Protein 5YPU (pdb70)

Organism: Oryctolagus cuniculus (NCBI:txid9986)

InterPro domains:
  IPR004000 Actin family [PF00022] (5-377)
  IPR004000 Actin family [PR00190] (28-37)
  IPR004000 Actin family [PR00190] (51-62)
  IPR004000 Actin family [PR00190] (63-85)
  IPR004000 Actin family [PR00190] (117-130)
  IPR004000 Actin family [PR00190] (142-161)
  IPR004000 Actin family [PR00190] (238-254)
  IPR004000 Actin family [PTHR11937] (10-371)
  IPR004000 Actin family [SM00268] (7-377)
  IPR004001 Actin, conserved site [PS00406] (55-65)
  IPR004001 Actin, conserved site [PS00432] (358-366)
  IPR020902 Actin/actin-like conserved site [PS01132] (106-118)
  IPR043129 ATPase, nucleotide binding domain [SSF53067] (5-155)
  IPR043129 ATPase, nucleotide binding domain [SSF53067] (149-377)

Nearest PDB structures (foldseek):
  5ypu-assembly1_A  TM=1.003E+00  e=6.783E-74  Oryctolagus cuniculus
  7whf-assembly1_A  TM=9.827E-01  e=5.368E-68  Oryctolagus cuniculus
  7yne-assembly1_A  TM=9.917E-01  e=9.113E-67  Gallus gallus
  2v51-assembly1_B  TM=9.838E-01  e=2.188E-65  Oryctolagus cuniculus
  2q0u-assembly1_A  TM=9.772E-01  e=6.889E-66  Oryctolagus cuniculus

Solvent-accessible surface area: 32575 Å² total

CATH classification: 3.30.420.40 (+2 more: 3.30.420.40, 3.90.640.10)

GO terms:
  GO:0005515 protein binding (F, IPI)
  GO:0048306 calcium-dependent protein binding (F, IPI)
  GO:0042802 identical protein binding (F, IPI)
  GO:0098723 skeletal muscle myofibril (C, IDA)
  GO:0000287 magnesium ion binding (F, IDA)
  GO:0005509 calcium ion binding (F, IDA)
  GO:0032432 actin filament bundle (C, IDA)
  GO:0005884 actin filament (C, IDA)
  GO:0003785 actin monomer binding (F, IDA)
  GO:0031941 filamentous actin (C, IDA)
  GO:0030041 actin filament polymerization (P, IDA)
  GO:0051017 actin filament bundle assembly (P, IDA)
  GO:0140660 cytoskeletal motor activator activity (F, IDA)
  GO:0005884 actin filament (C, IMP)
  GO:0005523 tropomyosin binding (F, IPI)
  GO:0031013 troponin I binding (F, IPI)
  GO:0031432 titin binding (F, IPI)
  GO:0032036 myosin heavy chain binding (F, IPI)
  GO:0019904 protein domain specific binding (F, IPI)

Secondary structure (DSSP, 8-state):
---EEEEE-SSEEEEEETTBSS-SEEEE--B---BTHHHHHT-----B-SEETTEE--HHHHHHHHHHIIIIIS---GGGS-EEEEE-TT--HHHHHHHHHHHHHTS--SEEEEEEHHHHHHHHTT-SSEEEEEE-SS-EEEEEEETTEE-GGG-EEES--HHHHHHHHHHHGGGGT----SHHHHHHHHHHHHHH----SSHHHHHHHHHH-STT-EEEE-TTSPEEEESTHHHHHHHTTT-GGGGT--S--HHHHHHHHHHTS-HHHHHHHHT-EEEESGGG-STTHHHHHHHHHHHHS-TT----EE--TTGGGHHHHHHHHHHH-GGGGGGSEEHHHHHHH-GGGGG-/-HHHH--TTTTS-GGGGSBP-/---EEEEE-SSEEEEEETTBSS-SEEEE--B---BTHHHHHTTTTSPPB-SEETTEE--HHHHHHHHHIIIIIIS---GGGS-EEEEE-TT--HHHHHHHHHHHHHTS--SEEEEEEHHHHHHHHTT-SSEEEEEE-SS-EEEEEEETTEE-GGG-EEES--HHHHHHHHHHHGGGGT----SHHHHHHHHHHHHHH----SSHHHHHHHHHH-STT-EEEE-TTS-EEEESTHHHHHHHTTT-GGGGT--S--HHHHHHHHHHTS-HHHHHHHHT-EEEESGGG-STTHHHHHHHHHHHHS-TT----EE--TTTTSHHHHHHHHHHH-GGGGGGSEEHHHHHHH-GGGGG-/-HHHH--TTTTS-GGGGSBP-

Foldseek 3Di:
DWAKEWEDDQFWIFIPTQPDQGGQDIFGQKPLVPGTPRNVVVCVSDIDRQAAQQEGNDVVSVLVVVVCCAPVPHNHQQLVHEYEYEGEQPHDLVRLLVVLCCSCPVRNHQWYAYAYLQLLLQVLVVHQFAWEFAAAQFKTKIFGGDRSRTDNQLIDIDGDHLLNLLVLLQVCLCVVPDHQDDPNSSVVSSVVLLPQAAADLDLVVQVVVQVVDPVQKDWDADPVGDIRIDGSSRHVSLCCQQVVVSVPDPDHHPLVSNVSSLVSDDPVRSLVHQAHYEYAADRCQHHPNQSSSQVSNCVVDDVVRDGHYHYDPSRNGSSRSSSSVQVPDPVNVVVIGGSVNCVPPNSSVNVD/DVVVVCVCVVVVPPPVNPDDD/DWAKEWEDAQFWIFIPTFPDQGGQDIFGQKPQVPGTPRNVVVVPPGDIDGQAAQQEGNNPVSVLVVVVCCAPVRHNHQQLVHEYEYEGEQPHDLVRLLVVLCCSCPVRNHQWYAYAYLQLLLQVLVVHQFAWEFAAEQFKTKIFGGDRSRTDNQLIDIDRDHLLNLLVLLQVCLCVVPDHQDDPVSSVVSSVVLLPQAAADLDLVVQVVVQVVDPVQKDWDADPVGDIRIDGSSRHLSLCCQQVVVSVPDPDHHPLVSNVSSLVSDDPVRSLVHQAHYEYAADRCQHHPNQSSSQVSNCVVDDVPRDGHYHYDPSRNCSSRSSVSNQVPDPVNVVVIGGSVNCVPPNSSVNVD/DVVVVCVCVVPVPPPVNPDDD

Sequence (747 aa):
TTALVCDNGSGLVKAGFAGDDAPRAVFPSIVGSYVGDEAQSKRGLTLKYPIEHGIITNWDDMEKIWHHTFYNELRVAPEEHPTLLTEAPLNPKANREKMTQIMFETFNVPAMYVAIQAVLSLYASGRTTGIVLDSGDGVTHNVPIYEGYALPHAIMRLDLAGRDLTDYLMKILTERGYSFVTTAEREIVRDIKEKLCYVALDFENEMATAASSSSLEKKSYELPDGQVITIGNERFRCPETLFQPSFIGMESAGIHETTYNSIMKCDIDIRKDLYANNNVMSGGTTMYPGIADRMQKEIITALAPSTMKIKIIAPPERKYSVWIGGSILASLSTFQQMWITKQEYDEAGPSIVHRSLHSALEAIHSSGGREKLRKVTTALVCDNGSGLVKAGFAGDDAPRAVFPSIVGGSYVGDEAQSKRGILTLKYPIEHGIITNWDDMEKIWHHTFYNELRVAPEEHPTLLTEAPLNPKANREKMTQIMFETFNNVPAMYVAIQAVLSLYASGRTTGIVLDSGDGVTHNVPIYEGYALPHAIMRLDLAGRDLTDYLMKILTERGYSFVTTAEREIVRDIKEKLCYVALDFENEMATAASSSSLEKSYELPDGQVITIGNERFRCPETLFQPSFIGMESAGIHETTYNSIMKCDIDIRKDLYANNVMSGGTTMYPGIADRMQKEITALAPSTMKIKIIAPPERKYSVWIGGSILASLSTFQQMWITKQEYDEAGPSIVHRSLHSALEAIHSSGGREKLRKV

Structure (mmCIF, N/CA/C/O backbone):
data_5YPU
#
_entry.id   5YPU
#
_cell.length_a   174.861
_cell.length_b   40.832
_cell.length_c   109.000
_cell.angle_alpha   90.000
_cell.angle_beta   101.760
_cell.angle_gamma   90.000
#
_symmetry.space_group_name_H-M   'C 1 2 1'
#
loop_
_entity.id
_entity.type
_entity.pdbx_description
1 polymer 'Actin, alpha skeletal muscle'
2 polymer 'Cordon-Bleu WH2 motif'
3 non-polymer "ADENOSINE-5'-TRIPHOSPHATE"
4 non-polymer 'CALCIUM ION'
5 water water
#
loop_
_atom_site.group_PDB
_atom_site.id
_atom_site.type_symbol
_atom_site.label_atom_id
_atom_site.label_alt_id
_atom_site.label_comp_id
_atom_site.label_asym_id
_atom_site.label_entity_id
_atom_site.label_seq_id
_atom_site.pdbx_PDB_ins_code
_atom_site.Cartn_x
_atom_site.Cartn_y
_atom_site.Cartn_z
_atom_site.occupancy
_atom_site.B_iso_or_equiv
_atom_site.auth_seq_id
_atom_site.auth_comp_id
_atom_site.auth_asym_id
_atom_site.auth_atom_id
_atom_site.pdbx_PDB_model_num
ATOM 1 N N . THR A 1 1 ? 17.715 0.218 16.360 1.00 53.41 5 THR A N 1
ATOM 2 C CA . THR A 1 1 ? 17.077 -1.075 15.946 1.00 52.58 5 THR A CA 1
ATOM 3 C C . THR A 1 1 ? 17.551 -1.471 14.546 1.00 50.74 5 THR A C 1
ATOM 4 O O . THR A 1 1 ? 17.102 -0.918 13.545 1.00 53.20 5 THR A O 1
ATOM 8 N N . THR A 1 2 ? 18.466 -2.422 14.481 1.00 45.66 6 THR A N 1
ATOM 9 C CA . THR A 1 2 ? 19.045 -2.829 13.213 1.00 43.13 6 THR A CA 1
ATOM 10 C C . THR A 1 2 ? 18.609 -4.256 12.919 1.00 35.38 6 THR A C 1
ATOM 11 O O . THR A 1 2 ? 18.643 -5.116 13.798 1.00 36.52 6 THR A O 1
ATOM 15 N N . ALA A 1 3 ? 18.142 -4.491 11.706 1.00 30.34 7 ALA A N 1
ATOM 16 C CA . ALA A 1 3 ? 17.697 -5.830 11.337 1.00 28.37 7 ALA A CA 1
ATOM 17 C C . ALA A 1 3 ? 18.897 -6.737 11.038 1.00 26.81 7 ALA A C 1
ATOM 18 O O . ALA A 1 3 ? 19.986 -6.264 10.694 1.00 25.51 7 ALA A O 1
ATOM 20 N N . LEU A 1 4 ? 18.695 -8.033 11.224 1.00 24.31 8 LEU A N 1
ATOM 21 C CA . LEU A 1 4 ? 19.680 -9.045 10.915 1.00 23.70 8 LEU A CA 1
ATOM 22 C C . LEU A 1 4 ? 19.195 -9.845 9.722 1.00 22.95 8 LEU A C 1
ATOM 23 O O . LEU A 1 4 ? 17.985 -9.996 9.504 1.00 22.19 8 LEU A O 1
ATOM 28 N N . VAL A 1 5 ? 20.146 -10.363 8.955 1.00 21.62 9 VAL A N 1
ATOM 29 C CA . VAL A 1 5 ? 19.869 -11.252 7.840 1.00 20.03 9 VAL A CA 1
ATOM 30 C C . VAL A 1 5 ? 20.652 -12.547 8.052 1.00 19.67 9 VAL A C 1
ATOM 31 O O . VAL A 1 5 ? 21.881 -12.542 8.162 1.00 19.47 9 VAL A O 1
ATOM 35 N N . CYS A 1 6 ? 19.944 -13.659 8.102 1.00 19.84 10 CYS A N 1
ATOM 36 C CA . CYS A 1 6 ? 20.578 -14.951 8.250 1.00 21.61 10 CYS A CA 1
ATOM 37 C C . CYS A 1 6 ? 20.164 -15.828 7.076 1.00 21.17 10 CYS A C 1
ATOM 38 O O . CYS A 1 6 ? 18.972 -16.120 6.865 1.00 19.06 10 CYS A O 1
ATOM 41 N N . ASP A 1 7 ? 21.154 -16.187 6.259 1.00 20.30 11 ASP A N 1
ATOM 42 C CA . ASP A 1 7 ? 20.941 -17.045 5.103 1.00 19.55 11 ASP A CA 1
ATOM 43 C C . ASP A 1 7 ? 21.565 -18.432 5.406 1.00 20.41 11 ASP A C 1
ATOM 44 O O . ASP A 1 7 ? 22.781 -18.614 5.293 1.00 19.14 11 ASP A O 1
ATOM 49 N N . ASN A 1 8 ? 20.711 -19.394 5.745 1.00 20.65 12 ASN A N 1
ATOM 50 C CA . ASN A 1 8 ? 21.147 -20.731 6.146 1.00 20.81 12 ASN A CA 1
ATOM 51 C C . ASN A 1 8 ? 21.222 -21.705 4.967 1.00 19.31 12 ASN A C 1
ATOM 52 O O . ASN A 1 8 ? 20.211 -22.032 4.355 1.00 18.19 12 ASN A O 1
ATOM 57 N N . GLY A 1 9 ? 22.428 -22.165 4.656 1.00 17.97 13 GLY A N 1
ATOM 58 C CA . GLY A 1 9 ? 22.626 -23.071 3.538 1.00 18.05 13 GLY A CA 1
ATOM 59 C C . GLY A 1 9 ? 23.015 -24.439 4.017 1.00 18.03 13 GLY A C 1
ATOM 60 O O . GLY A 1 9 ? 23.307 -24.636 5.187 1.00 19.09 13 GLY A O 1
ATOM 61 N N . SER A 1 10 ? 23.009 -25.404 3.111 1.00 19.46 14 SER A N 1
ATOM 62 C CA . SER A 1 10 ? 23.407 -26.776 3.445 1.00 19.12 14 SER A CA 1
ATOM 63 C C . SER A 1 10 ? 24.834 -26.862 3.979 1.00 18.79 14 SER A C 1
ATOM 64 O O . SER A 1 10 ? 25.136 -27.703 4.833 1.00 19.37 14 SER A O 1
ATOM 67 N N . GLY A 1 11 ? 25.723 -26.034 3.434 1.00 18.02 15 GLY A N 1
ATOM 68 C CA . GLY A 1 11 ? 27.137 -26.054 3.794 1.00 17.14 15 GLY A CA 1
ATOM 69 C C . GLY A 1 11 ? 27.593 -24.891 4.649 1.00 17.69 15 GLY A C 1
ATOM 70 O O . GLY A 1 11 ? 28.427 -25.061 5.529 1.00 16.55 15 GLY A O 1
ATOM 71 N N . LEU A 1 12 ? 27.034 -23.702 4.392 1.00 17.96 16 LEU A N 1
ATOM 72 C CA . LEU A 1 12 ? 27.500 -22.473 5.022 1.00 18.85 16 LEU A CA 1
ATOM 73 C C . LEU A 1 12 ? 26.345 -21.592 5.507 1.00 18.24 16 LEU A C 1
ATOM 74 O O . LEU A 1 12 ? 25.327 -21.427 4.814 1.00 17.30 16 LEU A O 1
ATOM 79 N N . VAL A 1 13 ? 26.529 -21.018 6.687 1.00 16.37 17 VAL A N 1
ATOM 80 C CA . VAL A 1 13 ? 25.676 -19.983 7.190 1.00 17.51 17 VAL A CA 1
ATOM 81 C C . VAL A 1 13 ? 26.305 -18.694 6.738 1.00 16.97 17 VAL A C 1
ATOM 82 O O . VAL A 1 13 ? 27.507 -18.532 6.897 1.00 19.52 17 VAL A O 1
ATOM 86 N N . LYS A 1 14 ? 25.527 -17.798 6.157 1.00 16.05 18 LYS A N 1
ATOM 87 C CA . LYS A 1 14 ? 25.952 -16.418 5.950 1.00 16.43 18 LYS A CA 1
ATOM 88 C C . LYS A 1 14 ? 25.032 -15.552 6.758 1.00 15.57 18 LYS A C 1
ATOM 89 O O . LYS A 1 14 ? 23.803 -15.647 6.632 1.00 14.32 18 LYS A O 1
ATOM 95 N N . ALA A 1 15 ? 25.624 -14.712 7.597 1.00 15.67 19 ALA A N 1
ATOM 96 C CA . ALA A 1 15 ? 24.855 -13.878 8.486 1.00 16.63 19 ALA A CA 1
ATOM 97 C C . ALA A 1 15 ? 25.503 -12.521 8.703 1.00 17.41 19 ALA A C 1
ATOM 98 O O . ALA A 1 15 ? 26.703 -12.352 8.503 1.00 18.17 19 ALA A O 1
ATOM 100 N N . GLY A 1 16 ? 24.673 -11.561 9.074 1.00 18.49 20 GLY A N 1
ATOM 101 C CA . GLY A 1 16 ? 25.107 -10.196 9.233 1.00 20.56 20 GLY A CA 1
ATOM 102 C C . GLY A 1 16 ? 23.974 -9.229 9.504 1.00 21.27 20 GLY A C 1
ATOM 103 O O . GLY A 1 16 ? 22.869 -9.634 9.866 1.00 21.35 20 GLY A O 1
ATOM 104 N N . PHE A 1 17 ? 24.269 -7.946 9.299 1.00 22.81 21 PHE A N 1
ATOM 105 C CA . PHE A 1 17 ? 23.365 -6.854 9.580 1.00 23.38 21 PHE A CA 1
ATOM 106 C C . PHE A 1 17 ? 22.779 -6.303 8.298 1.00 22.27 21 PHE A C 1
ATOM 107 O O . PHE A 1 17 ? 23.522 -6.037 7.356 1.00 20.98 21 PHE A O 1
ATOM 115 N N . ALA A 1 18 ? 21.459 -6.135 8.259 1.00 20.45 22 ALA A N 1
ATOM 116 C CA . ALA A 1 18 ? 20.812 -5.490 7.146 1.00 22.23 22 ALA A CA 1
ATOM 117 C C . ALA A 1 18 ? 21.430 -4.127 6.945 1.00 24.42 22 ALA A C 1
ATOM 118 O O . ALA A 1 18 ? 21.731 -3.440 7.909 1.00 22.68 22 ALA A O 1
ATOM 120 N N . GLY A 1 19 ? 21.628 -3.766 5.681 1.00 25.22 23 GLY A N 1
ATOM 121 C CA . GLY A 1 19 ? 22.291 -2.525 5.329 1.00 26.26 23 GLY A CA 1
ATOM 122 C C . GLY A 1 19 ? 23.758 -2.692 5.038 1.00 25.61 23 GLY A C 1
ATOM 123 O O . GLY A 1 19 ? 24.327 -1.835 4.374 1.00 27.17 23 GLY A O 1
ATOM 124 N N . ASP A 1 20 ? 24.387 -3.767 5.519 1.00 24.37 24 ASP A N 1
ATOM 125 C CA . ASP A 1 20 ? 25.785 -4.044 5.153 1.00 24.42 24 ASP A CA 1
ATOM 126 C C . ASP A 1 20 ? 25.895 -4.632 3.733 1.00 23.22 24 ASP A C 1
ATOM 127 O O . ASP A 1 20 ? 24.952 -5.265 3.238 1.00 21.41 24 ASP A O 1
ATOM 132 N N . ASP A 1 21 ? 27.050 -4.465 3.079 1.00 21.94 25 ASP A N 1
ATOM 133 C CA . ASP A 1 21 ? 27.180 -4.955 1.703 1.00 22.03 25 ASP A CA 1
ATOM 134 C C . ASP A 1 21 ? 27.588 -6.428 1.599 1.00 22.01 25 ASP A C 1
ATOM 135 O O . ASP A 1 21 ? 27.645 -6.974 0.493 1.00 20.68 25 ASP A O 1
ATOM 140 N N . ALA A 1 22 ? 27.825 -7.066 2.740 1.00 20.07 26 ALA A N 1
ATOM 141 C CA . ALA A 1 22 ? 28.289 -8.448 2.746 1.00 20.93 26 ALA A CA 1
ATOM 142 C C . ALA A 1 22 ? 28.065 -9.004 4.134 1.00 20.63 26 ALA A C 1
ATOM 143 O O . ALA A 1 22 ? 28.013 -8.222 5.087 1.00 19.11 26 ALA A O 1
ATOM 145 N N . PRO A 1 23 ? 27.890 -10.344 4.246 1.00 19.96 27 PRO A N 1
ATOM 146 C CA . PRO A 1 23 ? 27.736 -10.960 5.539 1.00 21.39 27 PRO A CA 1
ATOM 147 C C . PRO A 1 23 ? 29.048 -10.942 6.322 1.00 23.68 27 PRO A C 1
ATOM 148 O O . PRO A 1 23 ? 30.102 -11.287 5.791 1.00 23.09 27 PRO A O 1
ATOM 152 N N . ARG A 1 24 ? 28.983 -10.506 7.568 1.00 24.52 28 ARG A N 1
ATOM 153 C CA . ARG A 1 24 ? 30.170 -10.456 8.401 1.00 26.79 28 ARG A CA 1
ATOM 154 C C . ARG A 1 24 ? 30.537 -11.856 8.858 1.00 25.11 28 ARG A C 1
ATOM 155 O O . ARG A 1 24 ? 31.678 -12.134 9.184 1.00 26.33 28 ARG A O 1
ATOM 163 N N . ALA A 1 25 ? 29.555 -12.738 8.956 1.00 24.04 29 ALA A N 1
ATOM 164 C CA . ALA A 1 25 ? 29.801 -14.059 9.496 1.00 22.06 29 ALA A CA 1
ATOM 165 C C . ALA A 1 25 ? 29.509 -15.097 8.425 1.00 20.55 29 ALA A C 1
ATOM 166 O O . ALA A 1 25 ? 28.404 -15.168 7.908 1.00 21.87 29 ALA A O 1
ATOM 168 N N . VAL A 1 26 ? 30.488 -15.934 8.144 1.00 19.69 30 VAL A N 1
ATOM 169 C CA . VAL A 1 26 ? 30.323 -17.031 7.216 1.00 19.42 30 VAL A CA 1
ATOM 170 C C . VAL A 1 26 ? 31.021 -18.216 7.824 1.00 19.69 30 VAL A C 1
ATOM 171 O O . VAL A 1 26 ? 32.220 -18.145 8.093 1.00 19.71 30 VAL A O 1
ATOM 175 N N . PHE A 1 27 ? 30.280 -19.286 8.100 1.00 19.42 31 PHE A N 1
ATOM 176 C CA . PHE A 1 27 ? 30.870 -20.412 8.779 1.00 19.92 31 PHE A CA 1
ATOM 177 C C . PHE A 1 27 ? 30.141 -21.687 8.422 1.00 19.18 31 PHE A C 1
ATOM 178 O O . PHE A 1 27 ? 28.993 -21.647 8.017 1.00 17.07 31 PHE A O 1
ATOM 186 N N . PRO A 1 28 ? 30.796 -22.835 8.608 1.00 19.41 32 PRO A N 1
ATOM 187 C CA . PRO A 1 28 ? 30.162 -24.097 8.262 1.00 20.62 32 PRO A CA 1
ATOM 188 C C . PRO A 1 28 ? 28.898 -24.411 9.083 1.00 20.72 32 PRO A C 1
ATOM 189 O O . PRO A 1 28 ? 28.877 -24.213 10.290 1.00 22.54 32 PRO A O 1
ATOM 193 N N . SER A 1 29 ? 27.852 -24.861 8.396 1.00 20.44 33 SER A N 1
ATOM 194 C CA . SER A 1 29 ? 26.595 -25.235 8.994 1.00 21.58 33 SER A CA 1
ATOM 195 C C . SER A 1 29 ? 26.693 -26.673 9.510 1.00 23.53 33 SER A C 1
ATOM 196 O O . SER A 1 29 ? 26.107 -27.612 8.957 1.00 22.11 33 SER A O 1
ATOM 199 N N . ILE A 1 30 ? 27.468 -26.824 10.575 1.00 25.75 34 ILE A N 1
ATOM 200 C CA . ILE A 1 30 ? 27.868 -28.129 11.061 1.00 29.29 34 ILE A CA 1
ATOM 201 C C . ILE A 1 30 ? 27.721 -28.092 12.577 1.00 30.20 34 ILE A C 1
ATOM 202 O O . ILE A 1 30 ? 28.005 -27.070 13.198 1.00 26.46 34 ILE A O 1
ATOM 207 N N . VAL A 1 31 ? 27.236 -29.196 13.147 1.00 31.20 35 VAL A N 1
ATOM 208 C CA . VAL A 1 31 ? 27.190 -29.357 14.592 1.00 35.09 35 VAL A CA 1
ATOM 209 C C . VAL A 1 31 ? 27.969 -30.631 14.870 1.00 36.95 35 VAL A C 1
ATOM 210 O O . VAL A 1 31 ? 27.674 -31.679 14.295 1.00 35.56 35 VAL A O 1
ATOM 214 N N . GLY A 1 32 ? 28.984 -30.515 15.728 1.00 39.37 36 GLY A N 1
ATOM 215 C CA . GLY A 1 32 ? 29.883 -31.629 16.037 1.00 41.00 36 GLY A CA 1
ATOM 216 C C . GLY A 1 32 ? 29.602 -32.264 17.385 1.00 44.98 36 GLY A C 1
ATOM 217 O O . GLY A 1 32 ? 29.510 -31.567 18.396 1.00 48.06 36 GLY A O 1
ATOM 218 N N . SER A 1 48 ? 28.442 -30.531 22.559 1.00 54.02 52 SER A N 1
ATOM 219 C CA . SER A 1 48 ? 28.268 -30.099 21.170 1.00 53.42 52 SER A CA 1
ATOM 220 C C . SER A 1 48 ? 29.165 -28.908 20.769 1.00 56.47 52 SER A C 1
ATOM 221 O O . SER A 1 48 ? 29.496 -28.057 21.598 1.00 58.55 52 SER A O 1
ATOM 224 N N . TYR A 1 49 ? 29.524 -28.843 19.486 1.00 53.30 53 TYR A N 1
ATOM 225 C CA . TYR A 1 49 ? 30.264 -27.706 18.936 1.00 51.58 53 TYR A CA 1
ATOM 226 C C . TYR A 1 49 ? 29.686 -27.304 17.592 1.00 43.58 53 TYR A C 1
ATOM 227 O O . TYR A 1 49 ? 29.149 -28.149 16.880 1.00 43.17 53 TYR A O 1
ATOM 236 N N . VAL A 1 50 ? 29.782 -26.017 17.277 1.00 38.14 54 VAL A N 1
ATOM 237 C CA . VAL A 1 50 ? 29.196 -25.450 16.058 1.00 40.63 54 VAL A CA 1
ATOM 238 C C . VAL A 1 50 ? 30.194 -24.711 15.193 1.00 38.93 54 VAL A C 1
ATOM 239 O O . VAL A 1 50 ? 30.955 -23.870 15.685 1.00 38.84 54 VAL A O 1
ATOM 243 N N . GLY A 1 51 ? 30.160 -25.006 13.891 1.00 37.64 55 GLY A N 1
ATOM 244 C CA . GLY A 1 51 ? 30.906 -24.231 12.916 1.00 34.39 55 GLY A CA 1
ATOM 245 C C . GLY A 1 51 ? 32.373 -24.547 12.944 1.00 34.82 55 GLY A C 1
ATOM 246 O O . GLY A 1 51 ? 32.753 -25.720 12.925 1.00 32.57 55 GLY A O 1
ATOM 247 N N . ASP A 1 52 ? 33.198 -23.501 12.983 1.00 40.26 56 ASP A N 1
ATOM 248 C CA . ASP A 1 52 ? 34.660 -23.653 12.911 1.00 46.19 56 ASP A CA 1
ATOM 249 C C . ASP A 1 52 ? 35.190 -24.456 14.084 1.00 47.31 56 ASP A C 1
ATOM 250 O O . ASP A 1 52 ? 36.068 -25.316 13.896 1.00 50.47 56 ASP A O 1
ATOM 255 N N . GLU A 1 53 ? 34.642 -24.191 15.270 1.00 46.15 57 GLU A N 1
ATOM 256 C CA . GLU A 1 53 ? 34.952 -24.980 16.462 1.00 48.16 57 GLU A CA 1
ATOM 257 C C . GLU A 1 53 ? 34.906 -26.480 16.157 1.00 48.10 57 GLU A C 1
ATOM 258 O O . GLU A 1 53 ? 35.832 -27.215 16.505 1.00 46.75 57 GLU A O 1
ATOM 264 N N . ALA A 1 54 ? 33.839 -26.918 15.483 1.00 44.73 58 ALA A N 1
ATOM 265 C CA . ALA A 1 54 ? 33.565 -28.336 15.300 1.00 45.39 58 ALA A CA 1
ATOM 266 C C . ALA A 1 54 ? 34.553 -29.048 14.389 1.00 46.92 58 ALA A C 1
ATOM 267 O O . ALA A 1 54 ? 34.904 -30.198 14.630 1.00 50.11 58 ALA A O 1
ATOM 269 N N . GLN A 1 55 ? 35.006 -28.365 13.351 1.00 48.96 59 GLN A N 1
ATOM 270 C CA . GLN A 1 55 ? 35.939 -28.957 12.389 1.00 52.52 59 GLN A CA 1
ATOM 271 C C . GLN A 1 55 ? 37.332 -29.147 12.971 1.00 56.90 59 GLN A C 1
ATOM 272 O O . GLN A 1 55 ? 37.944 -30.212 12.828 1.00 53.80 59 GLN A O 1
ATOM 278 N N . SER A 1 56 ? 37.830 -28.103 13.624 1.00 60.61 60 SER A N 1
ATOM 279 C CA . SER A 1 56 ? 39.123 -28.185 14.274 1.00 64.78 60 SER A CA 1
ATOM 280 C C . SER A 1 56 ? 39.128 -29.377 15.242 1.00 69.47 60 SER A C 1
ATOM 281 O O . SER A 1 56 ? 40.070 -30.171 15.245 1.00 72.12 60 SER A O 1
ATOM 284 N N . LYS A 1 57 ? 38.052 -29.530 16.016 1.00 69.22 61 LYS A N 1
ATOM 285 C CA . LYS A 1 57 ? 37.936 -30.634 16.970 1.00 72.06 61 LYS A CA 1
ATOM 286 C C . LYS A 1 57 ? 37.140 -31.811 16.390 1.00 73.05 61 LYS A C 1
ATOM 287 O O . LYS A 1 57 ? 36.253 -32.370 17.051 1.00 71.92 61 LYS A O 1
ATOM 293 N N . ARG A 1 58 ? 37.486 -32.207 15.165 1.00 74.12 62 ARG A N 1
ATOM 294 C CA . ARG A 1 58 ? 36.825 -33.336 14.501 1.00 72.88 62 ARG A CA 1
ATOM 295 C C . ARG A 1 58 ? 36.889 -34.598 15.357 1.00 72.41 62 ARG A C 1
ATOM 296 O O . ARG A 1 58 ? 35.853 -35.114 15.790 1.00 68.14 62 ARG A O 1
ATOM 304 N N . GLY A 1 59 ? 38.113 -35.059 15.613 1.00 71.70 63 GLY A N 1
ATOM 305 C CA . GLY A 1 59 ? 38.363 -36.260 16.413 1.00 70.34 63 GLY A CA 1
ATOM 306 C C . GLY A 1 59 ? 37.479 -37.428 16.030 1.00 72.31 63 GLY A C 1
ATOM 307 O O . GLY A 1 59 ? 36.483 -37.703 16.705 1.00 75.98 63 GLY A O 1
ATOM 308 N N . LEU A 1 61 ? 33.564 -35.812 19.003 1.00 79.10 65 LEU A N 1
ATOM 309 C CA . LEU A 1 61 ? 32.208 -35.881 18.446 1.00 75.34 65 LEU A CA 1
ATOM 310 C C . LEU A 1 61 ? 32.160 -36.075 16.920 1.00 69.76 65 LEU A C 1
ATOM 311 O O . LEU A 1 61 ? 33.124 -35.823 16.206 1.00 64.90 65 LEU A O 1
ATOM 316 N N . THR A 1 62 ? 31.014 -36.547 16.440 1.00 69.74 66 THR A N 1
ATOM 317 C CA . THR A 1 62 ? 30.744 -36.684 15.006 1.00 67.50 66 THR A CA 1
ATOM 318 C C . THR A 1 62 ? 30.126 -35.406 14.465 1.00 59.22 66 THR A C 1
ATOM 319 O O . THR A 1 62 ? 29.487 -34.657 15.206 1.00 51.80 66 THR A O 1
ATOM 323 N N . LEU A 1 63 ? 30.269 -35.205 13.161 1.00 53.28 67 LEU A N 1
ATOM 324 C CA . LEU A 1 63 ? 29.715 -34.035 12.489 1.00 50.86 67 LEU A CA 1
ATOM 325 C C . LEU A 1 63 ? 28.367 -34.297 11.826 1.00 46.97 67 LEU A C 1
ATOM 326 O O . LEU A 1 63 ? 28.235 -35.237 11.036 1.00 48.62 67 LEU A O 1
ATOM 331 N N . LYS A 1 64 ? 27.391 -33.433 12.108 1.00 41.37 68 LYS A N 1
ATOM 332 C CA . LYS A 1 64 ? 26.090 -33.488 11.450 1.00 39.76 68 LYS A CA 1
ATOM 333 C C . LYS A 1 64 ? 25.746 -32.159 10.751 1.00 36.05 68 LYS A C 1
ATOM 334 O O . LYS A 1 64 ? 26.055 -31.068 11.252 1.00 32.07 68 LYS A O 1
ATOM 340 N N . TYR A 1 65 ? 25.110 -32.280 9.589 1.00 33.28 69 TYR A N 1
ATOM 341 C CA . TYR A 1 65 ? 24.619 -31.139 8.811 1.00 31.31 69 TYR A CA 1
ATOM 342 C C . TYR A 1 65 ? 23.109 -31.045 9.034 1.00 27.58 69 TYR A C 1
ATOM 343 O O . TYR A 1 65 ? 22.381 -31.885 8.558 1.00 27.93 69 TYR A O 1
ATOM 352 N N . PRO A 1 66 ? 22.639 -30.032 9.767 1.00 24.64 70 PRO A N 1
ATOM 353 C CA . PRO A 1 66 ? 21.197 -29.897 10.008 1.00 25.25 70 PRO A CA 1
ATOM 354 C C . PRO A 1 66 ? 20.346 -29.477 8.813 1.00 23.60 70 PRO A C 1
ATOM 355 O O . PRO A 1 66 ? 19.128 -29.592 8.884 1.00 23.73 70 PRO A O 1
ATOM 359 N N . ILE A 1 67 ? 20.978 -28.987 7.750 1.00 22.28 71 ILE A N 1
ATOM 360 C CA . ILE A 1 67 ? 20.293 -28.657 6.521 1.00 21.57 71 ILE A CA 1
ATOM 361 C C . ILE A 1 67 ? 20.796 -29.584 5.444 1.00 21.52 71 ILE A C 1
ATOM 362 O O . ILE A 1 67 ? 21.988 -29.634 5.187 1.00 23.31 71 ILE A O 1
ATOM 367 N N . GLU A 1 68 ? 19.877 -30.298 4.804 1.00 23.44 72 GLU A N 1
ATOM 368 C CA . GLU A 1 68 ? 20.204 -31.234 3.740 1.00 26.05 72 GLU A CA 1
ATOM 369 C C . GLU A 1 68 ? 19.464 -30.829 2.482 1.00 24.50 72 GLU A C 1
ATOM 370 O O . GLU A 1 68 ? 18.246 -30.722 2.496 1.00 23.37 72 GLU A O 1
ATOM 376 N N . HIS A 1 69 ? 20.201 -30.613 1.403 1.00 24.32 73 HIS A N 1
ATOM 377 C CA . HIS A 1 69 ? 19.610 -30.171 0.148 1.00 25.30 73 HIS A CA 1
ATOM 378 C C . HIS A 1 69 ? 18.745 -28.896 0.312 1.00 24.49 73 HIS A C 1
ATOM 379 O O . HIS A 1 69 ? 17.724 -28.726 -0.379 1.00 21.48 73 HIS A O 1
ATOM 386 N N . GLY A 1 70 ? 19.141 -28.012 1.224 1.00 22.37 74 GLY A N 1
ATOM 387 C CA . GLY A 1 70 ? 18.437 -26.736 1.404 1.00 23.25 74 GLY A CA 1
ATOM 388 C C . GLY A 1 70 ? 17.355 -26.743 2.462 1.00 23.01 74 GLY A C 1
ATOM 389 O O . GLY A 1 70 ? 16.962 -25.701 2.931 1.00 23.70 74 GLY A O 1
ATOM 390 N N . ILE A 1 71 ? 16.907 -27.927 2.865 1.00 24.35 75 ILE A N 1
ATOM 391 C CA . ILE A 1 71 ? 15.806 -28.083 3.792 1.00 24.94 75 ILE A CA 1
ATOM 392 C C . ILE A 1 71 ? 16.365 -28.402 5.178 1.00 24.48 75 ILE A C 1
ATOM 393 O O . ILE A 1 71 ? 17.205 -29.289 5.319 1.00 23.31 75 ILE A O 1
ATOM 398 N N . ILE A 1 72 ? 15.855 -27.726 6.195 1.00 23.76 76 ILE A N 1
ATOM 399 C CA . ILE A 1 72 ? 16.166 -28.054 7.584 1.00 24.21 76 ILE A CA 1
ATOM 400 C C . ILE A 1 72 ? 15.586 -29.424 7.939 1.00 25.11 76 ILE A C 1
ATOM 401 O O . ILE A 1 72 ? 14.390 -29.646 7.790 1.00 24.25 76 ILE A O 1
ATOM 406 N N . THR A 1 73 ? 16.443 -30.344 8.361 1.00 25.35 77 THR A N 1
ATOM 407 C CA . THR A 1 73 ? 16.004 -31.702 8.718 1.00 30.28 77 THR A CA 1
ATOM 408 C C . THR A 1 73 ? 16.309 -32.102 10.156 1.00 31.41 77 THR A C 1
ATOM 409 O O . THR A 1 73 ? 15.853 -33.145 10.597 1.00 33.69 77 THR A O 1
ATOM 413 N N . ASN A 1 74 ? 17.117 -31.317 10.862 1.00 29.10 78 ASN A N 1
ATOM 414 C CA . ASN A 1 74 ? 17.415 -31.594 12.249 1.00 28.93 78 ASN A CA 1
ATOM 415 C C . ASN A 1 74 ? 17.219 -30.309 13.030 1.00 27.60 78 ASN A C 1
ATOM 416 O O . ASN A 1 74 ? 18.091 -29.445 13.047 1.00 26.03 78 ASN A O 1
ATOM 421 N N . TRP A 1 75 ? 16.069 -30.207 13.691 1.00 26.80 79 TRP A N 1
ATOM 422 C CA . TRP A 1 75 ? 15.648 -28.973 14.347 1.00 27.92 79 TRP A CA 1
ATOM 423 C C . TRP A 1 75 ? 16.413 -28.628 15.610 1.00 30.38 79 TRP A C 1
ATOM 424 O O . TRP A 1 75 ? 16.625 -27.444 15.913 1.00 29.33 79 TRP A O 1
ATOM 435 N N . ASP A 1 76 ? 16.844 -29.649 16.340 1.00 31.92 80 ASP A N 1
ATOM 436 C CA . ASP A 1 76 ? 17.639 -29.433 17.551 1.00 35.16 80 ASP A CA 1
ATOM 437 C C . ASP A 1 76 ? 18.999 -28.844 17.173 1.00 31.43 80 ASP A C 1
ATOM 438 O O . ASP A 1 76 ? 19.447 -27.855 17.755 1.00 30.12 80 ASP A O 1
ATOM 443 N N . ASP A 1 77 ? 19.642 -29.438 16.176 1.00 29.07 81 ASP A N 1
ATOM 444 C CA . ASP A 1 77 ? 20.946 -28.927 15.719 1.00 28.58 81 ASP A CA 1
ATOM 445 C C . ASP A 1 77 ? 20.797 -27.577 15.019 1.00 26.01 81 ASP A C 1
ATOM 446 O O . ASP A 1 77 ? 21.665 -26.720 15.159 1.00 26.02 81 ASP A O 1
ATOM 451 N N . MET A 1 78 ? 19.698 -27.369 14.294 1.00 24.70 82 MET A N 1
ATOM 452 C CA . MET A 1 78 ? 19.455 -26.070 13.670 1.00 24.71 82 MET A CA 1
ATOM 453 C C . MET A 1 78 ? 19.367 -24.960 14.703 1.00 26.12 82 MET A C 1
ATOM 454 O O . MET A 1 78 ? 19.897 -23.860 14.514 1.00 26.54 82 MET A O 1
ATOM 459 N N . GLU A 1 79 ? 18.697 -25.251 15.806 1.00 27.21 83 GLU A N 1
ATOM 460 C CA . GLU A 1 79 ? 18.621 -24.316 16.924 1.00 29.32 83 GLU A CA 1
ATOM 461 C C . GLU A 1 79 ? 20.001 -23.946 17.481 1.00 28.24 83 GLU A C 1
ATOM 462 O O . GLU A 1 79 ? 20.248 -22.784 17.791 1.00 26.84 83 GLU A O 1
ATOM 468 N N . LYS A 1 80 ? 20.887 -24.930 17.619 1.00 30.26 84 LYS A N 1
ATOM 469 C CA . LYS A 1 80 ? 22.272 -24.647 18.029 1.00 31.92 84 LYS A CA 1
ATOM 470 C C . LYS A 1 80 ? 22.964 -23.737 17.004 1.00 28.67 84 LYS A C 1
ATOM 471 O O . LYS A 1 80 ? 23.669 -22.813 17.382 1.00 26.40 84 LYS A O 1
ATOM 477 N N . ILE A 1 81 ? 22.748 -23.979 15.715 1.00 26.49 85 ILE A N 1
ATOM 478 C CA . ILE A 1 81 ? 23.303 -23.074 14.699 1.00 26.03 85 ILE A CA 1
ATOM 479 C C . ILE A 1 81 ? 22.791 -21.640 14.841 1.00 24.61 85 ILE A C 1
ATOM 480 O O . ILE A 1 81 ? 23.583 -20.679 14.793 1.00 24.05 85 ILE A O 1
ATOM 485 N N . TRP A 1 82 ? 21.491 -21.470 15.055 1.00 22.69 86 TRP A N 1
ATOM 486 C CA . TRP A 1 82 ? 20.961 -20.111 15.178 1.00 23.24 86 TRP A CA 1
ATOM 487 C C . TRP A 1 82 ? 21.472 -19.429 16.433 1.00 23.79 86 TRP A C 1
ATOM 488 O O . TRP A 1 82 ? 21.752 -18.237 16.432 1.00 23.23 86 TRP A O 1
ATOM 499 N N . HIS A 1 83 ? 21.615 -20.198 17.503 1.00 25.33 87 HIS A N 1
ATOM 500 C CA . HIS A 1 83 ? 22.129 -19.656 18.760 1.00 27.00 87 HIS A CA 1
ATOM 501 C C . HIS A 1 83 ? 23.582 -19.172 18.629 1.00 25.38 87 HIS A C 1
ATOM 502 O O . HIS A 1 83 ? 23.953 -18.072 19.048 1.00 23.78 87 HIS A O 1
ATOM 509 N N . HIS A 1 84 ? 24.399 -20.034 18.057 1.00 25.50 88 HIS A N 1
ATOM 510 C CA . HIS A 1 84 ? 25.780 -19.707 17.728 1.00 26.21 88 HIS A CA 1
ATOM 511 C C . HIS A 1 84 ? 25.870 -18.471 16.833 1.00 25.18 88 HIS A C 1
ATOM 512 O O . HIS A 1 84 ? 26.774 -17.649 17.005 1.00 23.46 88 HIS A O 1
ATOM 519 N N . THR A 1 85 ? 24.955 -18.353 15.864 1.00 24.10 89 THR A N 1
ATOM 520 C CA . THR A 1 85 ? 24.922 -17.195 14.967 1.00 24.13 89 THR A CA 1
ATOM 521 C C . THR A 1 85 ? 24.667 -15.927 15.745 1.00 24.03 89 THR A C 1
ATOM 522 O O . THR A 1 85 ? 25.375 -14.935 15.576 1.00 22.34 89 THR A O 1
ATOM 526 N N . PHE A 1 86 ? 23.629 -15.944 16.579 1.00 24.19 90 PHE A N 1
ATOM 527 C CA . PHE A 1 86 ? 23.261 -14.737 17.288 1.00 24.11 90 PHE A CA 1
ATOM 528 C C . PHE A 1 86 ? 24.317 -14.378 18.322 1.00 25.75 90 PHE A C 1
ATOM 529 O O . PHE A 1 86 ? 24.790 -13.243 18.380 1.00 23.35 90 PHE A O 1
ATOM 537 N N . TYR A 1 87 ? 24.693 -15.359 19.135 1.00 26.89 91 TYR A N 1
ATOM 538 C CA . TYR A 1 87 ? 25.506 -15.050 20.300 1.00 29.97 91 TYR A CA 1
ATOM 539 C C . TYR A 1 87 ? 27.012 -15.001 20.001 1.00 29.09 91 TYR A C 1
ATOM 540 O O . TYR A 1 87 ? 27.647 -14.003 20.250 1.00 28.71 91 TYR A O 1
ATOM 549 N N . ASN A 1 88 ? 27.557 -16.048 19.412 1.00 29.38 92 ASN A N 1
ATOM 550 C CA . ASN A 1 88 ? 28.995 -16.156 19.225 1.00 27.51 92 ASN A CA 1
ATOM 551 C C . ASN A 1 88 ? 29.527 -15.453 17.987 1.00 28.27 92 ASN A C 1
ATOM 552 O O . ASN A 1 88 ? 30.583 -14.857 18.044 1.00 28.09 92 ASN A O 1
ATOM 557 N N . GLU A 1 89 ? 28.785 -15.492 16.882 1.00 27.03 93 GLU A N 1
ATOM 558 C CA . GLU A 1 89 ? 29.233 -14.857 15.639 1.00 29.10 93 GLU A CA 1
ATOM 559 C C . GLU A 1 89 ? 28.880 -13.371 15.577 1.00 28.59 93 GLU A C 1
ATOM 560 O O . GLU A 1 89 ? 29.761 -12.532 15.439 1.00 31.45 93 GLU A O 1
ATOM 566 N N . LEU A 1 90 ? 27.612 -13.027 15.703 1.00 27.60 94 LEU A N 1
ATOM 567 C CA . LEU A 1 90 ? 27.201 -11.624 15.584 1.00 28.76 94 LEU A CA 1
ATOM 568 C C . LEU A 1 90 ? 27.205 -10.864 16.914 1.00 29.80 94 LEU A C 1
ATOM 569 O O . LEU A 1 90 ? 27.147 -9.636 16.905 1.00 27.32 94 LEU A O 1
ATOM 574 N N . ARG A 1 91 ? 27.235 -11.589 18.038 1.00 33.85 95 ARG A N 1
ATOM 575 C CA . ARG A 1 91 ? 27.310 -10.973 19.370 1.00 36.39 95 ARG A CA 1
ATOM 576 C C . ARG A 1 91 ? 26.140 -10.015 19.589 1.00 34.44 95 ARG A C 1
ATOM 577 O O . ARG A 1 91 ? 26.342 -8.844 19.935 1.00 34.29 95 ARG A O 1
ATOM 585 N N . VAL A 1 92 ? 24.918 -10.512 19.367 1.00 31.04 96 VAL A N 1
ATOM 586 C CA . VAL A 1 92 ? 23.719 -9.695 19.540 1.00 34.34 96 VAL A CA 1
ATOM 587 C C . VAL A 1 92 ? 22.737 -10.351 20.513 1.00 32.31 96 VAL A C 1
ATOM 588 O O . VAL A 1 92 ? 22.832 -11.546 20.810 1.00 29.92 96 VAL A O 1
ATOM 592 N N . ALA A 1 93 ? 21.813 -9.530 21.004 1.00 29.89 97 ALA A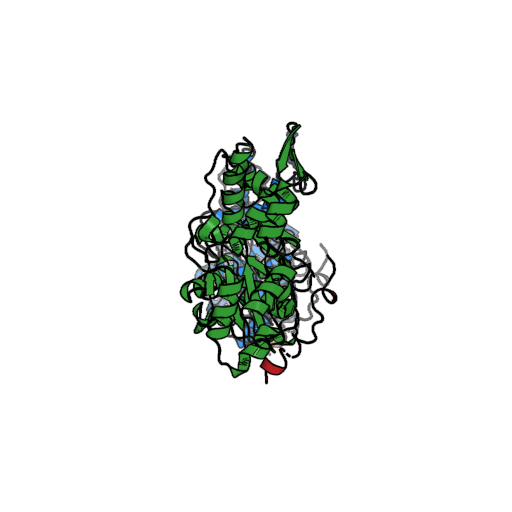 N 1
ATOM 593 C CA . ALA A 1 93 ? 20.624 -10.008 21.708 1.00 29.65 97 ALA A CA 1
ATOM 594 C C . ALA A 1 93 ? 19.491 -10.099 20.676 1.00 27.51 97 ALA A C 1
ATOM 595 O O . ALA A 1 93 ? 18.995 -9.066 20.209 1.00 27.78 97 ALA A O 1
ATOM 597 N N . PRO A 1 94 ? 19.081 -11.324 20.303 1.00 25.91 98 PRO A N 1
ATOM 598 C CA . PRO A 1 94 ? 18.091 -11.474 19.241 1.00 26.55 98 PRO A CA 1
ATOM 599 C C . PRO A 1 94 ? 16.773 -10.772 19.521 1.00 26.73 98 PRO A C 1
ATOM 600 O O . PRO A 1 94 ? 16.092 -10.327 18.598 1.00 25.19 98 PRO A O 1
ATOM 604 N N . GLU A 1 95 ? 16.406 -10.668 20.797 1.00 28.98 99 GLU A N 1
ATOM 605 C CA . GLU A 1 95 ? 15.175 -9.969 21.179 1.00 31.34 99 GLU A CA 1
ATOM 606 C C . GLU A 1 95 ? 15.163 -8.486 20.806 1.00 30.15 99 GLU A C 1
ATOM 607 O O . GLU A 1 95 ? 14.106 -7.864 20.825 1.00 29.91 99 GLU A O 1
ATOM 613 N N . GLU A 1 96 ? 16.312 -7.923 20.433 1.00 31.45 100 GLU A N 1
ATOM 614 C CA . GLU A 1 96 ? 16.391 -6.521 19.989 1.00 33.11 100 GLU A CA 1
ATOM 615 C C . GLU A 1 96 ? 16.405 -6.326 18.474 1.00 31.73 100 GLU A C 1
ATOM 616 O O . GLU A 1 96 ? 16.411 -5.184 17.996 1.00 31.50 100 GLU A O 1
ATOM 622 N N . HIS A 1 97 ? 16.393 -7.408 17.700 1.00 29.10 101 HIS A N 1
ATOM 623 C CA . HIS A 1 97 ? 16.640 -7.281 16.249 1.00 27.60 101 HIS A CA 1
ATOM 624 C C . HIS A 1 97 ? 15.623 -7.997 15.403 1.00 26.56 101 HIS A C 1
ATOM 625 O O . HIS A 1 97 ? 15.529 -9.220 15.467 1.00 28.30 101 HIS A O 1
ATOM 632 N N . PRO A 1 98 ? 14.865 -7.246 14.583 1.00 25.74 102 PRO A N 1
ATOM 633 C CA . PRO A 1 98 ? 14.086 -7.933 13.568 1.00 25.10 102 PRO A CA 1
ATOM 634 C C . PRO A 1 98 ? 15.016 -8.833 12.775 1.00 25.87 102 PRO A C 1
ATOM 635 O O . PRO A 1 98 ? 16.132 -8.424 12.476 1.00 24.82 102 PRO A O 1
ATOM 639 N N . THR A 1 99 ? 14.578 -10.040 12.423 1.00 25.98 103 THR A N 1
ATOM 640 C CA . THR A 1 99 ? 15.463 -10.994 11.763 1.00 24.50 103 THR A CA 1
ATOM 641 C C . THR A 1 99 ? 14.842 -11.541 10.478 1.00 24.36 103 THR A C 1
ATOM 642 O O . THR A 1 99 ? 13.746 -12.100 10.499 1.00 22.69 103 THR A O 1
ATOM 646 N N . LEU A 1 100 ? 15.543 -11.355 9.361 1.00 22.92 104 LEU A N 1
ATOM 647 C CA . LEU A 1 100 ? 15.137 -11.906 8.087 1.00 22.23 104 LEU A CA 1
ATOM 648 C C . LEU A 1 100 ? 15.891 -13.226 7.875 1.00 22.70 104 LEU A C 1
ATOM 649 O O . LEU A 1 100 ? 17.119 -13.260 7.943 1.00 22.20 104 LEU A O 1
ATOM 654 N N . LEU A 1 101 ? 15.148 -14.305 7.658 1.00 21.96 105 LEU A N 1
ATOM 655 C CA . LEU A 1 101 ? 15.726 -15.618 7.371 1.00 22.98 105 LEU A CA 1
ATOM 656 C C . LEU A 1 101 ? 15.432 -15.973 5.918 1.00 21.60 105 LEU A C 1
ATOM 657 O O . LEU A 1 101 ? 14.563 -15.356 5.288 1.00 20.96 105 LEU A O 1
ATOM 662 N N . THR A 1 102 ? 16.094 -17.009 5.424 1.00 19.63 106 THR A N 1
ATOM 663 C CA . THR A 1 102 ? 15.870 -17.476 4.052 1.00 19.08 106 THR A CA 1
ATOM 664 C C . THR A 1 102 ? 15.447 -18.952 4.040 1.00 19.64 106 THR A C 1
ATOM 665 O O . THR A 1 102 ? 15.766 -19.706 4.968 1.00 20.05 106 THR A O 1
ATOM 669 N N . GLU A 1 103 ? 14.776 -19.354 2.970 1.00 19.18 107 GLU A N 1
ATOM 670 C CA . GLU A 1 103 ? 14.386 -20.749 2.788 1.00 19.33 107 GLU A CA 1
ATOM 671 C C . GLU A 1 103 ? 14.566 -21.178 1.331 1.00 18.67 107 GLU A C 1
ATOM 672 O O . GLU A 1 103 ? 14.557 -20.358 0.431 1.00 18.35 107 GLU A O 1
ATOM 678 N N . ALA A 1 104 ? 14.731 -22.476 1.128 1.00 18.91 108 ALA A N 1
ATOM 679 C CA . ALA A 1 104 ? 14.779 -23.053 -0.196 1.00 20.00 108 ALA A CA 1
ATOM 680 C C . ALA A 1 104 ? 13.436 -22.903 -0.928 1.00 21.01 108 ALA A C 1
ATOM 681 O O . ALA A 1 104 ? 12.362 -22.858 -0.296 1.00 21.80 108 ALA A O 1
ATOM 683 N N . PRO A 1 105 ? 13.485 -22.844 -2.257 1.00 21.18 109 PRO A N 1
ATOM 684 C CA . PRO A 1 105 ? 12.271 -22.980 -3.041 1.00 22.92 109 PRO A CA 1
ATOM 685 C C . PRO A 1 105 ? 11.560 -24.291 -2.658 1.00 23.91 109 PRO A C 1
ATOM 686 O O . PRO A 1 105 ? 12.247 -25.278 -2.365 1.00 24.59 109 PRO A O 1
ATOM 690 N N . LEU A 1 106 ? 10.226 -24.255 -2.580 1.00 25.16 110 LEU A N 1
ATOM 691 C CA . LEU A 1 106 ? 9.389 -25.428 -2.260 1.00 25.29 110 LEU A CA 1
ATOM 692 C C . LEU A 1 106 ? 9.582 -25.958 -0.835 1.00 25.07 110 LEU A C 1
ATOM 693 O O . LEU A 1 106 ? 9.229 -27.093 -0.530 1.00 24.54 110 LEU A O 1
ATOM 698 N N . ASN A 1 107 ? 10.142 -25.135 0.047 1.00 26.23 111 ASN A N 1
ATOM 699 C CA . ASN A 1 107 ? 10.211 -25.484 1.465 1.00 25.91 111 ASN A CA 1
ATOM 700 C C . ASN A 1 107 ? 8.800 -25.797 1.983 1.00 26.61 111 ASN A C 1
ATOM 701 O O . ASN A 1 107 ? 7.884 -24.992 1.819 1.00 26.52 111 ASN A O 1
ATOM 706 N N . PRO A 1 108 ? 8.602 -26.974 2.586 1.00 26.82 112 PRO A N 1
ATOM 707 C CA . PRO A 1 108 ? 7.249 -27.250 3.052 1.00 28.43 112 PRO A CA 1
ATOM 708 C C . PRO A 1 108 ? 6.724 -26.216 4.061 1.00 28.56 112 PRO A C 1
ATOM 709 O O . PRO A 1 108 ? 7.483 -25.682 4.883 1.00 24.07 112 PRO A O 1
ATOM 713 N N . LYS A 1 109 ? 5.424 -25.970 4.008 1.00 27.87 113 LYS A N 1
ATOM 714 C CA . LYS A 1 109 ? 4.761 -25.061 4.934 1.00 30.97 113 LYS A CA 1
ATOM 715 C C . LYS A 1 109 ? 5.073 -25.344 6.399 1.00 29.23 113 LYS A C 1
ATOM 716 O O . LYS A 1 109 ? 5.275 -24.417 7.177 1.00 30.17 113 LYS A O 1
ATOM 722 N N . ALA A 1 110 ? 5.082 -26.625 6.771 1.00 28.37 114 ALA A N 1
ATOM 723 C CA . ALA A 1 110 ? 5.358 -27.012 8.140 1.00 29.60 114 ALA A CA 1
ATOM 724 C C . ALA A 1 110 ? 6.731 -26.518 8.602 1.00 29.30 114 ALA A C 1
ATOM 725 O O . ALA A 1 110 ? 6.888 -26.145 9.769 1.00 27.36 114 ALA A O 1
ATOM 727 N N . ASN A 1 111 ? 7.722 -26.540 7.708 1.00 28.74 115 ASN A N 1
ATOM 728 C CA . ASN A 1 111 ? 9.080 -26.095 8.077 1.00 26.67 115 ASN A CA 1
ATOM 729 C C . ASN A 1 111 ? 9.109 -24.604 8.279 1.00 25.08 115 ASN A C 1
ATOM 730 O O . ASN A 1 111 ? 9.754 -24.119 9.194 1.00 24.19 115 ASN A O 1
ATOM 735 N N . ARG A 1 112 ? 8.416 -23.874 7.407 1.00 24.14 116 ARG A N 1
ATOM 736 C CA . ARG A 1 112 ? 8.328 -22.430 7.546 1.00 27.10 116 ARG A CA 1
ATOM 737 C C . ARG A 1 112 ? 7.706 -22.023 8.893 1.00 26.24 116 ARG A C 1
ATOM 738 O O . ARG A 1 112 ? 8.200 -21.105 9.580 1.00 24.50 116 ARG A O 1
ATOM 746 N N . GLU A 1 113 ? 6.644 -22.724 9.274 1.00 26.92 117 GLU A N 1
ATOM 747 C CA . GLU A 1 113 ? 5.994 -22.473 10.561 1.00 28.47 117 GLU A CA 1
ATOM 748 C C . GLU A 1 113 ? 6.911 -22.743 11.724 1.00 29.24 117 GLU A C 1
ATOM 749 O O . GLU A 1 113 ? 6.935 -21.970 12.670 1.00 28.95 117 GLU A O 1
ATOM 755 N N . LYS A 1 114 ? 7.654 -23.843 11.663 1.00 28.84 118 LYS A N 1
ATOM 756 C CA . LYS A 1 114 ? 8.515 -24.227 12.761 1.00 30.87 118 LYS A CA 1
ATOM 757 C C . LYS A 1 114 ? 9.705 -23.260 12.933 1.00 29.69 118 LYS A C 1
ATOM 758 O O . LYS A 1 114 ? 10.098 -22.946 14.053 1.00 26.27 118 LYS A O 1
ATOM 764 N N . MET A 1 115 ? 10.256 -22.786 11.815 1.00 28.55 119 MET A N 1
ATOM 765 C CA . MET A 1 115 ? 11.251 -21.704 11.831 1.00 30.15 119 MET A CA 1
ATOM 766 C C . MET A 1 115 ? 10.660 -20.464 12.527 1.00 27.65 119 MET A C 1
ATOM 767 O O . MET A 1 115 ? 11.301 -19.865 13.375 1.00 25.81 119 MET A O 1
ATOM 772 N N . THR A 1 116 ? 9.422 -20.111 12.190 1.00 26.39 120 THR A N 1
ATOM 773 C CA . THR A 1 116 ? 8.762 -18.956 12.778 1.00 26.98 120 THR A CA 1
ATOM 774 C C . THR A 1 116 ? 8.561 -19.153 14.280 1.00 25.25 120 THR A C 1
ATOM 775 O O . THR A 1 116 ? 8.822 -18.262 15.073 1.00 23.21 120 THR A O 1
ATOM 779 N N . GLN A 1 117 ? 8.096 -20.327 14.657 1.00 26.75 121 GLN A N 1
ATOM 780 C CA . GLN A 1 117 ? 7.880 -20.650 16.062 1.00 28.51 121 GLN A CA 1
ATOM 781 C C . GLN A 1 117 ? 9.173 -20.599 16.871 1.00 28.29 121 GLN A C 1
ATOM 782 O O . GLN A 1 117 ? 9.193 -20.025 17.957 1.00 27.82 121 GLN A O 1
ATOM 788 N N . ILE A 1 118 ? 10.247 -21.191 16.356 1.00 25.63 122 ILE A N 1
ATOM 789 C CA . ILE A 1 118 ? 11.538 -21.120 17.052 1.00 25.81 122 ILE A CA 1
ATOM 790 C C . ILE A 1 118 ? 12.054 -19.664 17.183 1.00 24.52 122 ILE A C 1
ATOM 791 O O . ILE A 1 118 ? 12.533 -19.273 18.235 1.00 25.35 122 ILE A O 1
ATOM 796 N N . MET A 1 119 ? 11.920 -18.854 16.139 1.00 24.29 123 MET A N 1
ATOM 797 C CA . MET A 1 119 ? 12.407 -17.477 16.191 1.00 23.70 123 MET A CA 1
ATOM 798 C C . MET A 1 119 ? 11.684 -16.647 17.230 1.00 23.93 123 MET A C 1
ATOM 799 O O . MET A 1 119 ? 12.324 -15.894 17.993 1.00 24.88 123 MET A O 1
ATOM 804 N N . PHE A 1 120 ? 10.362 -16.768 17.270 1.00 23.42 124 PHE A N 1
ATOM 805 C CA . PHE A 1 120 ? 9.586 -15.997 18.240 1.00 24.92 124 PHE A CA 1
ATOM 806 C C . PHE A 1 120 ? 9.624 -16.614 19.639 1.00 25.97 124 PHE A C 1
ATOM 807 O O . PHE A 1 120 ? 9.765 -15.892 20.612 1.00 27.79 124 PHE A O 1
ATOM 815 N N . GLU A 1 121 ? 9.546 -17.932 19.755 1.00 28.09 125 GLU A N 1
ATOM 816 C CA . GLU A 1 121 ? 9.426 -18.543 21.084 1.00 30.64 125 GLU A CA 1
ATOM 817 C C . GLU A 1 121 ? 10.748 -18.838 21.756 1.00 31.57 125 GLU A C 1
ATOM 818 O O . GLU A 1 121 ? 10.850 -18.681 22.968 1.00 30.77 125 GLU A O 1
ATOM 824 N N . THR A 1 122 ? 11.752 -19.262 20.999 1.00 29.03 126 THR A N 1
ATOM 825 C CA . THR A 1 122 ? 13.042 -19.565 21.598 1.00 30.45 126 THR A CA 1
ATOM 826 C C . THR A 1 122 ? 13.938 -18.329 21.646 1.00 30.33 126 THR A C 1
ATOM 827 O O . THR A 1 122 ? 14.568 -18.054 22.664 1.00 32.03 126 THR A O 1
ATOM 831 N N . PHE A 1 123 ? 13.993 -17.575 20.556 1.00 30.10 127 PHE A N 1
ATOM 832 C CA . PHE A 1 123 ? 14.895 -16.428 20.474 1.00 28.43 127 PHE A CA 1
ATOM 833 C C . PHE A 1 123 ? 14.230 -15.076 20.740 1.00 27.91 127 PHE A C 1
ATOM 834 O O . PHE A 1 123 ? 14.905 -14.080 20.926 1.00 25.55 127 PHE A O 1
ATOM 842 N N . ASN A 1 124 ? 12.910 -15.060 20.782 1.00 27.39 128 ASN A N 1
ATOM 843 C CA . ASN A 1 124 ? 12.159 -13.880 21.163 1.00 30.30 128 ASN A CA 1
ATOM 844 C C . ASN A 1 124 ? 12.352 -12.665 20.292 1.00 29.37 128 ASN A C 1
ATOM 845 O O . ASN A 1 124 ? 12.338 -11.533 20.784 1.00 25.07 128 ASN A O 1
ATOM 850 N N . VAL A 1 125 ? 12.505 -12.888 18.988 1.00 28.40 129 VAL A N 1
ATOM 851 C CA . VAL A 1 125 ? 12.686 -11.771 18.073 1.00 26.95 129 VAL A CA 1
ATOM 852 C C . VAL A 1 125 ? 11.479 -10.841 18.071 1.00 26.53 129 VAL A C 1
ATOM 853 O O . VAL A 1 125 ? 10.351 -11.282 18.247 1.00 26.60 129 VAL A O 1
ATOM 857 N N . PRO A 1 126 ? 11.720 -9.539 17.875 1.00 25.63 130 PRO A N 1
ATOM 858 C CA . PRO A 1 126 ? 10.636 -8.597 17.864 1.00 26.57 130 PRO A CA 1
ATOM 859 C C . PRO A 1 126 ? 9.851 -8.653 16.575 1.00 26.56 130 PRO A C 1
ATOM 860 O O . PRO A 1 126 ? 8.703 -8.186 16.524 1.00 26.41 130 PRO A O 1
ATOM 864 N N . ALA A 1 127 ? 10.481 -9.183 15.529 1.00 24.71 131 ALA A N 1
ATOM 865 C CA . ALA A 1 127 ? 9.855 -9.331 14.210 1.00 25.68 131 ALA A CA 1
ATOM 866 C C . ALA A 1 127 ? 10.688 -10.277 13.360 1.00 24.81 131 ALA A C 1
ATOM 867 O O . ALA A 1 127 ? 11.861 -10.469 13.621 1.00 22.05 131 ALA A O 1
ATOM 869 N N . MET A 1 128 ? 10.083 -10.866 12.349 1.00 26.81 132 MET A N 1
ATOM 870 C CA . MET A 1 128 ? 10.822 -11.729 11.459 1.00 27.56 132 MET A CA 1
ATOM 871 C C . MET A 1 128 ? 10.160 -11.814 10.094 1.00 26.77 132 MET A C 1
ATOM 872 O O . MET A 1 128 ? 9.022 -11.374 9.907 1.00 24.70 132 MET A O 1
ATOM 877 N N . TYR A 1 129 ? 10.895 -12.413 9.156 1.00 26.55 133 TYR A N 1
ATOM 878 C CA . TYR A 1 129 ? 10.426 -12.608 7.783 1.00 25.82 133 TYR A CA 1
ATOM 879 C C . TYR A 1 129 ? 11.232 -13.743 7.148 1.00 25.71 133 TYR A C 1
ATOM 880 O O . TYR A 1 129 ? 12.390 -13.938 7.494 1.00 22.29 133 TYR A O 1
ATOM 889 N N . VAL A 1 130 ? 10.589 -14.522 6.282 1.00 23.91 134 VAL A N 1
ATOM 890 C CA . VAL A 1 130 ? 11.256 -15.598 5.586 1.00 23.46 134 VAL A CA 1
ATOM 891 C C . VAL A 1 130 ? 11.099 -15.348 4.097 1.00 21.86 134 VAL A C 1
ATOM 892 O O . VAL A 1 130 ? 9.989 -15.235 3.603 1.00 20.17 134 VAL A O 1
ATOM 896 N N . ALA A 1 131 ? 12.222 -15.223 3.402 1.00 21.01 135 ALA A N 1
ATOM 897 C CA . ALA A 1 131 ? 12.231 -14.994 1.968 1.00 21.22 135 ALA A CA 1
ATOM 898 C C . ALA A 1 131 ? 12.813 -16.192 1.243 1.00 20.86 135 ALA A C 1
ATOM 899 O O . ALA A 1 131 ? 13.683 -16.890 1.769 1.00 20.74 135 ALA A O 1
ATOM 901 N N . ILE A 1 132 ? 12.368 -16.401 0.007 1.00 19.91 136 ILE A N 1
ATOM 902 C CA . ILE A 1 132 ? 12.903 -17.478 -0.797 1.00 20.55 136 ILE A CA 1
ATOM 903 C C . ILE A 1 132 ? 14.287 -17.037 -1.289 1.00 20.28 136 ILE A C 1
ATOM 904 O O . ILE A 1 132 ? 14.421 -15.950 -1.848 1.00 20.24 136 ILE A O 1
ATOM 909 N N . GLN A 1 133 ? 15.286 -17.900 -1.090 1.00 18.82 137 GLN A N 1
ATOM 910 C CA . GLN A 1 133 ? 16.684 -17.623 -1.460 1.00 18.46 137 GLN A CA 1
ATOM 911 C C . GLN A 1 133 ? 16.864 -17.117 -2.903 1.00 18.05 137 GLN A C 1
ATOM 912 O O . GLN A 1 133 ? 17.437 -16.056 -3.109 1.00 17.76 137 GLN A O 1
ATOM 918 N N . ALA A 1 134 ? 16.351 -17.847 -3.887 1.00 18.18 138 ALA A N 1
ATOM 919 C CA . ALA A 1 134 ? 16.562 -17.448 -5.277 1.00 18.58 138 ALA A CA 1
ATOM 920 C C . ALA A 1 134 ? 15.969 -16.057 -5.530 1.00 18.69 138 ALA A C 1
ATOM 921 O O . ALA A 1 134 ? 16.522 -15.268 -6.294 1.00 19.02 138 ALA A O 1
ATOM 923 N N . VAL A 1 135 ? 14.836 -15.774 -4.907 1.00 18.77 139 VAL A N 1
ATOM 924 C CA . VAL A 1 135 ? 14.170 -14.497 -5.095 1.00 18.90 139 VAL A CA 1
ATOM 925 C C . VAL A 1 135 ? 15.052 -13.383 -4.551 1.00 18.79 139 VAL A C 1
ATOM 926 O O . VAL A 1 135 ? 15.182 -12.323 -5.176 1.00 20.13 139 VAL A O 1
ATOM 930 N N . LEU A 1 136 ? 15.709 -13.625 -3.418 1.00 18.35 140 LEU A N 1
ATOM 931 C CA . LEU A 1 136 ? 16.638 -12.633 -2.894 1.00 18.68 140 LEU A CA 1
ATOM 932 C C . LEU A 1 136 ? 17.800 -12.382 -3.865 1.00 18.96 140 LEU A C 1
ATOM 933 O O . LEU A 1 136 ? 18.202 -11.223 -4.063 1.00 18.10 140 LEU A O 1
ATOM 938 N N . SER A 1 137 ? 18.325 -13.437 -4.477 1.00 18.46 141 SER A N 1
ATOM 939 C CA . SER A 1 137 ? 19.443 -13.287 -5.419 1.00 19.57 141 SER A CA 1
ATOM 940 C C . SER A 1 137 ? 19.015 -12.454 -6.613 1.00 19.41 141 SER A C 1
ATOM 941 O O . SER A 1 137 ? 19.760 -11.586 -7.046 1.00 19.52 141 SER A O 1
ATOM 944 N N . LEU A 1 138 ? 17.791 -12.663 -7.091 1.00 19.32 142 LEU A N 1
ATOM 945 C CA . LEU A 1 138 ? 17.249 -11.842 -8.181 1.00 19.83 142 LEU A CA 1
ATOM 946 C C . LEU A 1 138 ? 17.195 -10.342 -7.776 1.00 20.54 142 LEU A C 1
ATOM 947 O O . LEU A 1 138 ? 17.664 -9.471 -8.525 1.00 20.09 142 LEU A O 1
ATOM 952 N N . TYR A 1 139 ? 16.642 -10.063 -6.592 1.00 20.51 143 TYR A N 1
ATOM 953 C CA . TYR A 1 139 ? 16.602 -8.691 -6.045 1.00 20.52 143 TYR A CA 1
ATOM 954 C C . TYR A 1 139 ? 17.970 -8.051 -5.958 1.00 19.86 143 TYR A C 1
ATOM 955 O O . TYR A 1 139 ? 18.097 -6.847 -6.200 1.00 20.70 143 TYR A O 1
ATOM 964 N N . ALA A 1 140 ? 19.000 -8.835 -5.630 1.00 20.00 144 ALA A N 1
ATOM 965 C CA . ALA A 1 140 ? 20.353 -8.296 -5.491 1.00 21.10 144 ALA A CA 1
ATOM 966 C C . ALA A 1 140 ? 20.904 -7.826 -6.832 1.00 22.30 144 ALA A C 1
ATOM 967 O O . ALA A 1 140 ? 21.809 -7.011 -6.868 1.00 26.15 144 ALA A O 1
ATOM 969 N N . SER A 1 141 ? 20.401 -8.366 -7.926 1.00 22.32 145 SER A N 1
ATOM 970 C CA . SER A 1 141 ? 20.806 -7.907 -9.250 1.00 23.31 145 SER A CA 1
ATOM 971 C C . SER A 1 141 ? 19.907 -6.790 -9.774 1.00 23.80 145 SER A C 1
ATOM 972 O O . SER A 1 141 ? 19.985 -6.471 -10.938 1.00 25.31 145 SER A O 1
ATOM 975 N N . GLY A 1 142 ? 19.064 -6.193 -8.934 1.00 24.02 146 GLY A N 1
ATOM 976 C CA . GLY A 1 142 ? 18.167 -5.120 -9.391 1.00 25.32 146 GLY A CA 1
ATOM 977 C C . GLY A 1 142 ? 16.932 -5.594 -10.140 1.00 27.55 146 GLY A C 1
ATOM 978 O O . GLY A 1 142 ? 16.218 -4.769 -10.717 1.00 30.20 146 GLY A O 1
ATOM 979 N N . ARG A 1 143 ? 16.630 -6.898 -10.107 1.00 26.23 147 ARG A N 1
ATOM 980 C CA . ARG A 1 143 ? 15.529 -7.452 -10.910 1.00 27.44 147 ARG A CA 1
ATOM 981 C C . ARG A 1 143 ? 14.376 -8.007 -10.073 1.00 27.08 147 ARG A C 1
ATOM 982 O O . ARG A 1 143 ? 14.568 -8.427 -8.939 1.00 26.53 147 ARG A O 1
ATOM 990 N N . THR A 1 144 ? 13.174 -7.977 -10.648 1.00 25.38 148 THR A N 1
ATOM 991 C CA . THR A 1 144 ? 11.983 -8.577 -10.052 1.00 23.80 148 THR A CA 1
ATOM 992 C C . THR A 1 144 ? 11.330 -9.603 -10.987 1.00 22.63 148 THR A C 1
ATOM 993 O O . THR A 1 144 ? 10.473 -10.363 -10.578 1.00 20.52 148 THR A O 1
ATOM 997 N N . THR A 1 145 ? 11.757 -9.643 -12.242 1.00 22.09 149 THR A N 1
ATOM 998 C CA . THR A 1 145 ? 11.474 -10.784 -13.108 1.00 21.71 149 THR A CA 1
ATOM 999 C C . THR A 1 145 ? 12.768 -11.364 -13.692 1.00 21.80 149 THR A C 1
ATOM 1000 O O . THR A 1 145 ? 13.656 -10.623 -14.100 1.00 21.40 149 THR A O 1
ATOM 1004 N N . GLY A 1 146 ? 12.857 -12.697 -13.760 1.00 22.03 150 GLY A N 1
ATOM 1005 C CA . GLY A 1 146 ? 14.024 -13.361 -14.296 1.00 21.23 150 GLY A CA 1
ATOM 1006 C C . GLY A 1 146 ? 14.024 -14.815 -13.884 1.00 20.57 150 GLY A C 1
ATOM 1007 O O . GLY A 1 146 ? 13.068 -15.278 -13.278 1.00 22.07 150 GLY A O 1
ATOM 1008 N N . ILE A 1 147 ? 15.104 -15.524 -14.199 1.00 19.85 151 ILE A N 1
ATOM 1009 C CA . ILE A 1 147 ? 15.249 -16.932 -13.820 1.00 19.29 151 ILE A CA 1
ATOM 1010 C C . ILE A 1 147 ? 16.591 -17.125 -13.164 1.00 18.13 151 ILE A C 1
ATOM 1011 O O . ILE A 1 147 ? 17.638 -16.868 -13.753 1.00 17.12 151 ILE A O 1
ATOM 1016 N N . VAL A 1 148 ? 16.540 -17.576 -11.928 1.00 17.94 152 VAL A N 1
ATOM 1017 C CA . VAL A 1 148 ? 17.739 -17.748 -11.131 1.00 17.47 152 VAL A CA 1
ATOM 1018 C C . VAL A 1 148 ? 18.201 -19.189 -11.190 1.00 17.50 152 VAL A C 1
ATOM 1019 O O . VAL A 1 148 ? 17.384 -20.097 -11.124 1.00 18.02 152 VAL A O 1
ATOM 1023 N N . LEU A 1 149 ? 19.502 -19.383 -11.374 1.00 18.27 153 LEU A N 1
ATOM 1024 C CA . LEU A 1 149 ? 20.150 -20.683 -11.147 1.00 19.53 153 LEU A CA 1
ATOM 1025 C C . LEU A 1 149 ? 20.956 -20.518 -9.861 1.00 18.53 153 LEU A C 1
ATOM 1026 O O . LEU A 1 149 ? 21.912 -19.740 -9.822 1.00 18.53 153 LEU A O 1
ATOM 1031 N N . ASP A 1 150 ? 20.522 -21.197 -8.811 1.00 18.00 154 ASP A N 1
ATOM 1032 C CA . ASP A 1 150 ? 21.121 -21.052 -7.483 1.00 18.83 154 ASP A CA 1
ATOM 1033 C C . ASP A 1 150 ? 21.723 -22.410 -7.199 1.00 17.95 154 ASP A C 1
ATOM 1034 O O . ASP A 1 150 ? 21.019 -23.394 -7.160 1.00 17.90 154 ASP A O 1
ATOM 1039 N N . SER A 1 151 ? 23.035 -22.451 -7.052 1.00 17.99 155 SER A N 1
ATOM 1040 C CA . SER A 1 151 ? 23.750 -23.689 -6.858 1.00 18.48 155 SER A CA 1
ATOM 1041 C C . SER A 1 151 ? 24.773 -23.525 -5.742 1.00 18.30 155 SER A C 1
ATOM 1042 O O . SER A 1 151 ? 25.720 -22.747 -5.878 1.00 18.47 155 SER A O 1
ATOM 1045 N N . GLY A 1 152 ? 24.560 -24.234 -4.634 1.00 17.83 156 GLY A N 1
ATOM 1046 C CA . GLY A 1 152 ? 25.370 -24.103 -3.430 1.00 16.89 156 GLY A CA 1
ATOM 1047 C C . GLY A 1 152 ? 26.180 -25.356 -3.149 1.00 17.40 156 GLY A C 1
ATOM 1048 O O . GLY A 1 152 ? 26.825 -25.893 -4.034 1.00 16.74 156 GLY A O 1
ATOM 1049 N N . ASP A 1 153 ? 26.172 -25.810 -1.895 1.00 18.38 157 ASP A N 1
ATOM 1050 C CA . ASP A 1 153 ? 26.945 -26.973 -1.498 1.00 18.56 157 ASP A CA 1
ATOM 1051 C C . ASP A 1 153 ? 26.116 -28.243 -1.565 1.00 18.22 157 ASP A C 1
ATOM 1052 O O . ASP A 1 153 ? 26.662 -29.333 -1.676 1.00 17.18 157 ASP A O 1
ATOM 1057 N N . GLY A 1 154 ? 24.804 -28.107 -1.466 1.00 17.80 158 GLY A N 1
ATOM 1058 C CA . GLY A 1 154 ? 23.937 -29.256 -1.298 1.00 18.31 158 GLY A CA 1
ATOM 1059 C C . GLY A 1 154 ? 22.827 -29.400 -2.319 1.00 18.96 158 GLY A C 1
ATOM 1060 O O . GLY A 1 154 ? 22.327 -30.487 -2.519 1.00 18.95 158 GLY A O 1
ATOM 1061 N N . VAL A 1 155 ? 22.440 -28.318 -2.978 1.00 18.82 159 VAL A N 1
ATOM 1062 C CA . VAL A 1 155 ? 21.337 -28.402 -3.913 1.00 19.09 159 VAL A CA 1
ATOM 1063 C C . VAL A 1 155 ? 21.491 -27.319 -4.957 1.00 19.87 159 VAL A C 1
ATOM 1064 O O . VAL A 1 155 ? 22.127 -26.290 -4.715 1.00 20.17 159 VAL A O 1
ATOM 1068 N N . THR A 1 156 ? 20.917 -27.576 -6.123 1.00 19.01 160 THR A N 1
ATOM 1069 C CA . THR A 1 156 ? 20.820 -26.611 -7.173 1.00 19.43 160 THR A CA 1
ATOM 1070 C C . THR A 1 156 ? 19.313 -26.463 -7.548 1.00 19.85 160 THR A C 1
ATOM 1071 O O . THR A 1 156 ? 18.551 -27.443 -7.568 1.00 19.80 160 THR A O 1
ATOM 1075 N N . HIS A 1 157 ? 18.892 -25.240 -7.818 1.00 18.64 161 HIS A N 1
ATOM 1076 C CA . HIS A 1 157 ? 17.536 -24.985 -8.274 1.00 19.81 161 HIS A CA 1
ATOM 1077 C C . HIS A 1 157 ? 17.551 -24.046 -9.441 1.00 20.34 161 HIS A C 1
ATOM 1078 O O . HIS A 1 157 ? 18.430 -23.177 -9.530 1.00 20.96 161 HIS A O 1
ATOM 1085 N N . ASN A 1 158 ? 16.542 -24.205 -10.293 1.00 20.19 162 ASN A N 1
ATOM 1086 C CA . ASN A 1 158 ? 16.162 -23.219 -11.270 1.00 21.36 162 ASN A CA 1
ATOM 1087 C C . ASN A 1 158 ? 14.839 -22.604 -10.811 1.00 21.24 162 ASN A C 1
ATOM 1088 O O . ASN A 1 158 ? 13.872 -23.331 -10.570 1.00 22.19 162 ASN A O 1
ATOM 1093 N N . VAL A 1 159 ? 14.791 -21.277 -10.696 1.00 20.18 163 VAL A N 1
ATOM 1094 C CA . VAL A 1 159 ? 13.626 -20.611 -10.183 1.00 20.01 163 VAL A CA 1
ATOM 1095 C C . VAL A 1 159 ? 13.244 -19.459 -11.080 1.00 20.50 163 VAL A C 1
ATOM 1096 O O . VAL A 1 159 ? 13.859 -18.379 -11.000 1.00 19.14 163 VAL A O 1
ATOM 1100 N N . PRO A 1 160 ? 12.216 -19.679 -11.926 1.00 21.04 164 PRO A N 1
ATOM 1101 C CA . PRO A 1 160 ? 11.639 -18.574 -12.672 1.00 21.36 164 PRO A CA 1
ATOM 1102 C C . PRO A 1 160 ? 10.730 -17.746 -11.779 1.00 21.49 164 PRO A C 1
ATOM 1103 O O . PRO A 1 160 ? 9.995 -18.281 -10.955 1.00 21.79 164 PRO A O 1
ATOM 1107 N N . ILE A 1 161 ? 10.832 -16.438 -11.933 1.00 21.75 165 ILE A N 1
ATOM 1108 C CA . ILE A 1 161 ? 10.206 -15.501 -11.036 1.00 22.56 165 ILE A CA 1
ATOM 1109 C C . ILE A 1 161 ? 9.515 -14.379 -11.831 1.00 22.48 165 ILE A C 1
ATOM 1110 O O . ILE A 1 161 ? 10.135 -13.743 -12.681 1.00 22.16 165 ILE A O 1
ATOM 1115 N N . TYR A 1 162 ? 8.240 -14.166 -11.535 1.00 23.69 166 TYR A N 1
ATOM 1116 C CA . TYR A 1 162 ? 7.436 -13.122 -12.135 1.00 26.32 166 TYR A CA 1
ATOM 1117 C C . TYR A 1 162 ? 7.050 -12.098 -11.075 1.00 25.72 166 TYR A C 1
ATOM 1118 O O . TYR A 1 162 ? 6.316 -12.400 -10.148 1.00 24.46 166 TYR A O 1
ATOM 1127 N N . GLU A 1 163 ? 7.584 -10.899 -11.228 1.00 27.45 167 GLU A N 1
ATOM 1128 C CA . GLU A 1 163 ? 7.370 -9.802 -10.304 1.00 30.11 167 GLU A CA 1
ATOM 1129 C C . GLU A 1 163 ? 7.372 -10.233 -8.834 1.00 28.45 167 GLU A C 1
ATOM 1130 O O . GLU A 1 163 ? 6.431 -9.988 -8.060 1.00 26.60 167 GLU A O 1
ATOM 1136 N N . GLY A 1 164 ? 8.488 -10.864 -8.479 1.00 24.14 168 GLY A N 1
ATOM 1137 C CA . GLY A 1 164 ? 8.759 -11.313 -7.148 1.00 24.22 168 GLY A CA 1
ATOM 1138 C C . GLY A 1 164 ? 8.124 -12.635 -6.762 1.00 24.90 168 GLY A C 1
ATOM 1139 O O . GLY A 1 164 ? 8.368 -13.104 -5.655 1.00 27.15 168 GLY A O 1
ATOM 1140 N N . TYR A 1 165 ? 7.308 -13.229 -7.638 1.00 23.16 169 TYR A N 1
ATOM 1141 C CA . TYR A 1 165 ? 6.615 -14.486 -7.339 1.00 23.49 169 TYR A CA 1
ATOM 1142 C C . TYR A 1 165 ? 7.306 -15.628 -8.061 1.00 21.85 169 TYR A C 1
ATOM 1143 O O . TYR A 1 165 ? 7.340 -15.644 -9.273 1.00 21.91 169 TYR A O 1
ATOM 1152 N N . ALA A 1 166 ? 7.870 -16.568 -7.303 1.00 21.95 170 ALA A N 1
ATOM 1153 C CA . ALA A 1 166 ? 8.433 -17.794 -7.861 1.00 22.29 170 ALA A CA 1
ATOM 1154 C C . ALA A 1 166 ? 7.306 -18.621 -8.448 1.00 23.57 170 ALA A C 1
ATOM 1155 O O . ALA A 1 166 ? 6.290 -18.832 -7.797 1.00 26.05 170 ALA A O 1
ATOM 1157 N N . LEU A 1 167 ? 7.470 -19.062 -9.682 1.00 23.30 171 LEU A N 1
ATOM 1158 C CA . LEU A 1 167 ? 6.406 -19.754 -10.394 1.00 23.64 171 LEU A CA 1
ATOM 1159 C C . LEU A 1 167 ? 6.487 -21.233 -10.025 1.00 25.22 171 LEU A C 1
ATOM 1160 O O . LEU A 1 167 ? 7.383 -21.921 -10.455 1.00 24.69 171 LEU A O 1
ATOM 1165 N N . PRO A 1 168 ? 5.549 -21.723 -9.194 1.00 27.03 172 PRO A N 1
ATOM 1166 C CA . PRO A 1 168 ? 5.721 -23.019 -8.509 1.00 27.32 172 PRO A CA 1
ATOM 1167 C C . PRO A 1 168 ? 5.776 -24.260 -9.423 1.00 25.94 172 PRO A C 1
ATOM 1168 O O . PRO A 1 168 ? 6.505 -25.190 -9.132 1.00 27.52 172 PRO A O 1
ATOM 1172 N N . HIS A 1 169 ? 5.065 -24.251 -10.539 1.00 26.84 173 HIS A N 1
ATOM 1173 C CA . HIS A 1 169 ? 5.119 -25.379 -11.476 1.00 26.95 173 HIS A CA 1
ATOM 1174 C C . HIS A 1 169 ? 6.389 -25.460 -12.292 1.00 25.47 173 HIS A C 1
ATOM 1175 O O . HIS A 1 169 ? 6.668 -26.500 -12.846 1.00 26.49 173 HIS A O 1
ATOM 1182 N N . ALA A 1 170 ? 7.144 -24.367 -12.369 1.00 23.88 174 ALA A N 1
ATOM 1183 C CA . ALA A 1 170 ? 8.363 -24.318 -13.174 1.00 23.52 174 ALA A CA 1
ATOM 1184 C C . ALA A 1 170 ? 9.674 -24.391 -12.372 1.00 23.15 174 ALA A C 1
ATOM 1185 O O . ALA A 1 170 ? 10.752 -24.387 -12.959 1.00 22.00 174 ALA A O 1
ATOM 1187 N N . ILE A 1 171 ? 9.582 -24.443 -11.051 1.00 23.12 175 ILE A N 1
ATOM 1188 C CA . ILE A 1 171 ? 10.760 -24.603 -10.229 1.00 24.09 175 ILE A CA 1
ATOM 1189 C C . ILE A 1 171 ? 11.307 -26.027 -10.401 1.00 24.80 175 ILE A C 1
ATOM 1190 O O . ILE A 1 171 ? 10.551 -26.984 -10.381 1.00 23.99 175 ILE A O 1
ATOM 1195 N N . MET A 1 172 ? 12.622 -26.131 -10.589 1.00 26.05 176 MET A N 1
ATOM 1196 C CA . MET A 1 172 ? 13.333 -27.410 -10.730 1.00 27.47 176 MET A CA 1
ATOM 1197 C C . MET A 1 172 ? 14.374 -27.540 -9.626 1.00 25.83 176 MET A C 1
ATOM 1198 O O . MET A 1 172 ? 15.137 -26.614 -9.362 1.00 24.62 176 MET A O 1
ATOM 1203 N N . ARG A 1 173 ? 14.405 -28.707 -9.014 1.00 25.49 177 ARG A N 1
ATOM 1204 C CA . ARG A 1 173 ? 15.389 -29.046 -8.027 1.00 26.97 177 ARG A CA 1
ATOM 1205 C C . ARG A 1 173 ? 16.269 -30.149 -8.584 1.00 27.55 177 ARG A C 1
ATOM 1206 O O . ARG A 1 173 ? 15.779 -31.122 -9.174 1.00 25.17 177 ARG A O 1
ATOM 1214 N N . LEU A 1 174 ? 17.567 -29.976 -8.380 1.00 26.59 178 LEU A N 1
ATOM 1215 C CA . LEU A 1 174 ? 18.578 -30.914 -8.825 1.00 28.77 178 LEU A CA 1
ATOM 1216 C C . LEU A 1 174 ? 19.542 -31.182 -7.666 1.00 26.37 178 LEU A C 1
ATOM 1217 O O . LEU A 1 174 ? 20.228 -30.263 -7.213 1.00 23.83 178 LEU A O 1
ATOM 1222 N N . ASP A 1 175 ? 19.578 -32.423 -7.177 1.00 27.24 179 ASP A N 1
ATOM 1223 C CA . ASP A 1 175 ? 20.487 -32.798 -6.091 1.00 28.17 179 ASP A CA 1
ATOM 1224 C C . ASP A 1 175 ? 21.876 -33.043 -6.644 1.00 25.47 179 ASP A C 1
ATOM 1225 O O . ASP A 1 175 ? 22.363 -34.156 -6.680 1.00 25.64 179 ASP A O 1
ATOM 1230 N N . LEU A 1 176 ? 22.504 -31.968 -7.089 1.00 24.58 180 LEU A N 1
ATOM 1231 C CA . LEU A 1 176 ? 23.864 -31.995 -7.588 1.00 25.48 180 LEU A CA 1
ATOM 1232 C C . LEU A 1 176 ? 24.418 -30.610 -7.313 1.00 24.69 180 LEU A C 1
ATOM 1233 O O . LEU A 1 176 ? 23.937 -29.627 -7.884 1.00 23.98 180 LEU A O 1
ATOM 1238 N N . ALA A 1 177 ? 25.395 -30.530 -6.416 1.00 21.62 181 ALA A N 1
ATOM 1239 C CA . ALA A 1 177 ? 25.947 -29.239 -6.035 1.00 20.60 181 ALA A CA 1
ATOM 1240 C C . ALA A 1 177 ? 27.393 -29.390 -5.529 1.00 19.54 181 ALA A C 1
ATOM 1241 O O . ALA A 1 177 ? 28.045 -30.390 -5.844 1.00 16.83 181 ALA A O 1
ATOM 1243 N N . GLY A 1 178 ? 27.897 -28.423 -4.749 1.00 18.30 182 GLY A N 1
ATOM 1244 C CA . GLY A 1 178 ? 29.310 -28.324 -4.509 1.00 17.55 182 GLY A CA 1
ATOM 1245 C C . GLY A 1 178 ? 29.970 -29.533 -3.843 1.00 19.54 182 GLY A C 1
ATOM 1246 O O . GLY A 1 178 ? 31.089 -29.921 -4.192 1.00 18.68 182 GLY A O 1
ATOM 1247 N N . ARG A 1 179 ? 29.303 -30.090 -2.853 1.00 19.66 183 ARG A N 1
ATOM 1248 C CA . ARG A 1 179 ? 29.801 -31.249 -2.122 1.00 23.72 183 ARG A CA 1
ATOM 1249 C C . ARG A 1 179 ? 29.942 -32.474 -3.035 1.00 21.60 183 ARG A C 1
ATOM 1250 O O . ARG A 1 179 ? 30.857 -33.287 -2.856 1.00 20.13 183 ARG A O 1
ATOM 1258 N N . ASP A 1 180 ? 29.024 -32.618 -3.988 1.00 21.04 184 ASP A N 1
ATOM 1259 C CA . ASP A 1 180 ? 29.091 -33.707 -4.942 1.00 21.71 184 ASP A CA 1
ATOM 1260 C C . ASP A 1 180 ? 30.301 -33.493 -5.842 1.00 21.15 184 ASP A C 1
ATOM 1261 O O . ASP A 1 180 ? 30.997 -34.429 -6.184 1.00 20.09 184 ASP A O 1
ATOM 1266 N N . LEU A 1 181 ? 30.555 -32.251 -6.225 1.00 19.94 185 LEU A N 1
ATOM 1267 C CA . LEU A 1 181 ? 31.705 -31.938 -7.052 1.00 18.63 185 LEU A CA 1
ATOM 1268 C C . LEU A 1 181 ? 33.007 -32.161 -6.305 1.00 18.12 185 LEU A C 1
ATOM 1269 O O . LEU A 1 181 ? 33.957 -32.712 -6.858 1.00 17.44 185 LEU A O 1
ATOM 1274 N N . THR A 1 182 ? 33.050 -31.758 -5.044 1.00 18.25 186 THR A N 1
ATOM 1275 C CA . THR A 1 182 ? 34.203 -32.038 -4.173 1.00 17.29 186 THR A CA 1
ATOM 1276 C C . THR A 1 182 ? 34.475 -33.555 -4.080 1.00 17.71 186 THR A C 1
ATOM 1277 O O . THR A 1 182 ? 35.611 -34.000 -4.212 1.00 17.07 186 THR A O 1
ATOM 1281 N N . ASP A 1 183 ? 33.432 -34.342 -3.860 1.00 18.90 187 ASP A N 1
ATOM 1282 C CA . ASP A 1 183 ? 33.569 -35.800 -3.739 1.00 19.72 187 ASP A CA 1
ATOM 1283 C C . ASP A 1 183 ? 34.041 -36.393 -5.051 1.00 19.26 187 ASP A C 1
ATOM 1284 O O . ASP A 1 183 ? 34.860 -37.269 -5.056 1.00 20.26 187 ASP A O 1
ATOM 1289 N N . TYR A 1 184 ? 33.544 -35.874 -6.159 1.00 19.26 188 TYR A N 1
ATOM 1290 C CA . TYR A 1 184 ? 33.970 -36.333 -7.463 1.00 19.68 188 TYR A CA 1
ATOM 1291 C C . TYR A 1 184 ? 35.434 -36.021 -7.755 1.00 19.99 188 TYR A C 1
ATOM 1292 O O . TYR A 1 184 ? 36.146 -36.880 -8.267 1.00 17.92 188 TYR A O 1
ATOM 1301 N N . LEU A 1 185 ? 35.891 -34.817 -7.392 1.00 18.92 189 LEU A N 1
ATOM 1302 C CA . LEU A 1 185 ? 37.308 -34.497 -7.472 1.00 19.91 189 LEU A CA 1
ATOM 1303 C C . LEU A 1 185 ? 38.169 -35.428 -6.599 1.00 19.90 189 LEU A C 1
ATOM 1304 O O . LEU A 1 185 ? 39.232 -35.831 -7.040 1.00 18.89 189 LEU A O 1
ATOM 1309 N N . MET A 1 186 ? 37.707 -35.766 -5.392 1.00 21.69 190 MET A N 1
ATOM 1310 C CA . MET A 1 186 ? 38.404 -36.744 -4.553 1.00 24.35 190 MET A CA 1
ATOM 1311 C C . MET A 1 186 ? 38.564 -38.079 -5.285 1.00 24.95 190 MET A C 1
ATOM 1312 O O . MET A 1 186 ? 39.636 -38.659 -5.275 1.00 24.88 190 MET A O 1
ATOM 1317 N N . LYS A 1 187 ? 37.505 -38.538 -5.948 1.00 25.69 191 LYS A N 1
ATOM 1318 C CA . LYS A 1 187 ? 37.563 -39.795 -6.707 1.00 25.94 191 LYS A CA 1
ATOM 1319 C C . LYS A 1 187 ? 38.544 -39.741 -7.887 1.00 24.58 191 LYS A C 1
ATOM 1320 O O . LYS A 1 187 ? 39.410 -40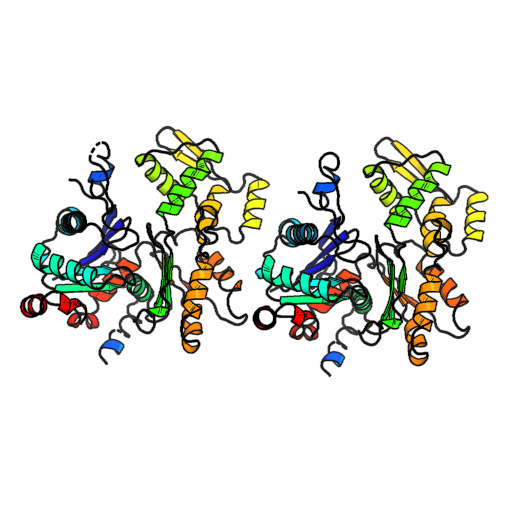.604 -8.024 1.00 24.38 191 LYS A O 1
ATOM 1326 N N . ILE A 1 188 ? 38.441 -38.720 -8.723 1.00 23.47 192 ILE A N 1
ATOM 1327 C CA . ILE A 1 188 ? 39.277 -38.654 -9.914 1.00 23.24 192 ILE A CA 1
ATOM 1328 C C . ILE A 1 188 ? 40.728 -38.265 -9.614 1.00 22.49 192 ILE A C 1
ATOM 1329 O O . ILE A 1 188 ? 41.606 -38.501 -10.434 1.00 21.69 192 ILE A O 1
ATOM 1334 N N . LEU A 1 189 ? 40.988 -37.685 -8.442 1.00 21.95 193 LEU A N 1
ATOM 1335 C CA . LEU A 1 189 ? 42.374 -37.432 -8.015 1.00 21.87 193 LEU A CA 1
ATOM 1336 C C . LEU A 1 189 ? 43.151 -38.743 -7.827 1.00 22.78 193 LEU A C 1
ATOM 1337 O O . LEU A 1 189 ? 44.383 -38.747 -7.888 1.00 22.64 193 LEU A O 1
ATOM 1342 N N . THR A 1 190 ? 42.450 -39.852 -7.617 1.00 24.08 194 THR A N 1
ATOM 1343 C CA . THR A 1 190 ? 43.123 -41.161 -7.531 1.00 27.01 194 THR A CA 1
ATOM 1344 C C . THR A 1 190 ? 43.716 -41.605 -8.854 1.00 27.80 194 THR A C 1
ATOM 1345 O O . THR A 1 190 ? 44.593 -42.439 -8.860 1.00 27.13 194 THR A O 1
ATOM 1349 N N . GLU A 1 191 ? 43.262 -41.057 -9.976 1.00 28.32 195 GLU A N 1
ATOM 1350 C CA . GLU A 1 191 ? 43.831 -41.453 -11.252 1.00 28.40 195 GLU A CA 1
ATOM 1351 C C . GLU A 1 191 ? 45.301 -41.084 -11.320 1.00 30.12 195 GLU A C 1
ATOM 1352 O O . GLU A 1 191 ? 46.082 -41.817 -11.915 1.00 28.88 195 GLU A O 1
ATOM 1358 N N . ARG A 1 192 ? 45.677 -39.944 -10.729 1.00 27.64 196 ARG A N 1
ATOM 1359 C CA . ARG A 1 192 ? 47.099 -39.568 -10.637 1.00 27.04 196 ARG A CA 1
ATOM 1360 C C . ARG A 1 192 ? 47.804 -40.115 -9.379 1.00 27.04 196 ARG A C 1
ATOM 1361 O O . ARG A 1 192 ? 48.906 -39.669 -9.022 1.00 27.60 196 ARG A O 1
ATOM 1369 N N . GLY A 1 193 ? 47.173 -41.055 -8.688 1.00 26.43 197 GLY A N 1
ATOM 1370 C CA . GLY A 1 193 ? 47.790 -41.679 -7.517 1.00 27.57 197 GLY A CA 1
ATOM 1371 C C . GLY A 1 19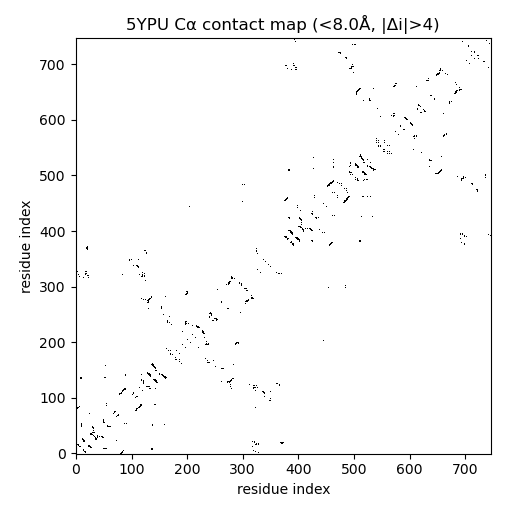3 ? 47.597 -40.967 -6.194 1.00 27.60 197 GLY A C 1
ATOM 1372 O O . GLY A 1 193 ? 48.121 -41.414 -5.186 1.00 27.74 197 GLY A O 1
ATOM 1373 N N . TYR A 1 194 ? 46.858 -39.860 -6.174 1.00 25.79 198 TYR A N 1
ATOM 1374 C CA . TYR A 1 194 ? 46.712 -39.092 -4.949 1.00 24.69 198 TYR A CA 1
ATOM 1375 C C . TYR A 1 194 ? 45.585 -39.716 -4.162 1.00 25.69 198 TYR A C 1
ATOM 1376 O O . TYR A 1 194 ? 44.628 -40.210 -4.746 1.00 28.00 198 TYR A O 1
ATOM 1385 N N . SER A 1 195 ? 45.676 -39.688 -2.840 1.00 25.11 199 SER A N 1
ATOM 1386 C CA . SER A 1 195 ? 44.660 -40.316 -2.015 1.00 25.82 199 SER A CA 1
ATOM 1387 C C . SER A 1 195 ? 44.173 -39.362 -0.966 1.00 25.44 199 SER A C 1
ATOM 1388 O O . SER A 1 195 ? 44.908 -39.005 -0.014 1.00 25.02 199 SER A O 1
ATOM 1391 N N . PHE A 1 196 ? 42.913 -38.992 -1.127 1.00 24.08 200 PHE A N 1
ATOM 1392 C CA . PHE A 1 196 ? 42.212 -38.159 -0.190 1.00 25.41 200 PHE A CA 1
ATOM 1393 C C . PHE A 1 196 ? 40.961 -38.918 0.227 1.00 26.78 200 PHE A C 1
ATOM 1394 O O . PHE A 1 196 ? 40.098 -39.183 -0.597 1.00 26.36 200 PHE A O 1
ATOM 1402 N N . VAL A 1 197 ? 40.849 -39.181 1.523 1.00 29.94 201 VAL A N 1
ATOM 1403 C CA . VAL A 1 197 ? 39.844 -40.093 2.064 1.00 33.53 201 VAL A CA 1
ATOM 1404 C C . VAL A 1 197 ? 39.113 -39.494 3.283 1.00 33.75 201 VAL A C 1
ATOM 1405 O O . VAL A 1 197 ? 37.888 -39.528 3.385 1.00 32.20 201 VAL A O 1
ATOM 1409 N N . THR A 1 198 ? 39.909 -38.988 4.207 1.00 31.96 202 THR A N 1
ATOM 1410 C CA . THR A 1 198 ? 39.457 -38.398 5.440 1.00 36.08 202 THR A CA 1
ATOM 1411 C C . THR A 1 198 ? 38.563 -37.171 5.228 1.00 36.86 202 THR A C 1
ATOM 1412 O O . THR A 1 198 ? 38.680 -36.477 4.218 1.00 32.71 202 THR A O 1
ATOM 1416 N N . THR A 1 199 ? 37.674 -36.915 6.191 1.00 35.84 203 THR A N 1
ATOM 1417 C CA . THR A 1 199 ? 36.810 -35.733 6.166 1.00 37.32 203 THR A CA 1
ATOM 1418 C C . THR A 1 199 ? 37.635 -34.435 6.193 1.00 36.27 203 THR A C 1
ATOM 1419 O O . THR A 1 199 ? 37.318 -33.473 5.497 1.00 35.76 203 THR A O 1
ATOM 1423 N N . ALA A 1 200 ? 38.686 -34.415 6.995 1.00 33.61 204 ALA A N 1
ATOM 1424 C CA . ALA A 1 200 ? 39.692 -33.355 6.905 1.00 34.86 204 ALA A CA 1
ATOM 1425 C C . ALA A 1 200 ? 40.218 -33.203 5.470 1.00 34.22 204 ALA A C 1
ATOM 1426 O O . ALA A 1 200 ? 40.354 -32.087 4.943 1.00 30.63 204 ALA A O 1
ATOM 1428 N N . GLU A 1 201 ? 40.533 -34.333 4.851 1.00 33.29 205 GLU A N 1
ATOM 1429 C CA . GLU A 1 201 ? 41.042 -34.338 3.483 1.00 32.62 205 GLU A CA 1
ATOM 1430 C C . GLU A 1 201 ? 40.022 -33.872 2.471 1.00 29.58 205 GLU A C 1
ATOM 1431 O O . GLU A 1 201 ? 40.391 -33.293 1.457 1.00 31.71 205 GLU A O 1
ATOM 1437 N N . ARG A 1 202 ? 38.751 -34.111 2.741 1.00 30.20 206 ARG A N 1
ATOM 1438 C CA . ARG A 1 202 ? 37.714 -33.595 1.893 1.00 31.16 206 ARG A CA 1
ATOM 1439 C C . ARG A 1 202 ? 37.761 -32.059 1.908 1.00 29.79 206 ARG A C 1
ATOM 1440 O O . ARG A 1 202 ? 37.535 -31.432 0.876 1.00 27.09 206 ARG A O 1
ATOM 1448 N N . GLU A 1 203 ? 38.035 -31.454 3.065 1.00 25.78 207 GLU A N 1
ATOM 1449 C CA . GLU A 1 203 ? 38.133 -29.988 3.135 1.00 26.37 207 GLU A CA 1
ATOM 1450 C C . GLU A 1 203 ? 39.308 -29.469 2.303 1.00 23.38 207 GLU A C 1
ATOM 1451 O O . GLU A 1 203 ? 39.223 -28.405 1.690 1.00 21.75 207 GLU A O 1
ATOM 1457 N N . ILE A 1 204 ? 40.384 -30.242 2.246 1.00 23.01 208 ILE A N 1
ATOM 1458 C CA . ILE A 1 204 ? 41.515 -29.898 1.410 1.00 22.59 208 ILE A CA 1
ATOM 1459 C C . ILE A 1 204 ? 41.134 -29.976 -0.053 1.00 21.12 208 ILE A C 1
ATOM 1460 O O . ILE A 1 204 ? 41.397 -29.045 -0.832 1.00 19.79 208 ILE A O 1
ATOM 1465 N N . VAL A 1 205 ? 40.486 -31.068 -0.437 1.00 19.94 209 VAL A N 1
ATOM 1466 C CA . VAL A 1 205 ? 40.044 -31.203 -1.809 1.00 19.03 209 VAL A CA 1
ATOM 1467 C C . VAL A 1 205 ? 39.037 -30.111 -2.195 1.00 17.50 209 VAL A C 1
ATOM 1468 O O . VAL A 1 205 ? 39.093 -29.605 -3.308 1.00 16.67 209 VAL A O 1
ATOM 1472 N N . ARG A 1 206 ? 38.162 -29.717 -1.275 1.00 17.99 210 ARG A N 1
ATOM 1473 C CA . ARG A 1 206 ? 37.247 -28.597 -1.535 1.00 18.94 210 ARG A CA 1
ATOM 1474 C C . ARG A 1 206 ? 38.012 -27.344 -1.950 1.00 18.61 210 ARG A C 1
ATOM 1475 O O . ARG A 1 206 ? 37.683 -26.671 -2.937 1.00 17.52 210 ARG A O 1
ATOM 1483 N N . ASP A 1 207 ? 39.075 -27.048 -1.229 1.00 19.49 211 ASP A N 1
ATOM 1484 C CA . ASP A 1 207 ? 39.855 -25.838 -1.532 1.00 20.25 211 ASP A CA 1
ATOM 1485 C C . ASP A 1 207 ? 40.605 -25.945 -2.871 1.00 19.13 211 ASP A C 1
ATOM 1486 O O . ASP A 1 207 ? 40.682 -24.965 -3.620 1.00 19.19 211 ASP A O 1
ATOM 1491 N N . ILE A 1 208 ? 41.105 -27.144 -3.192 1.00 18.69 212 ILE A N 1
ATOM 1492 C CA . ILE A 1 208 ? 41.733 -27.413 -4.490 1.00 18.91 212 ILE A CA 1
ATOM 1493 C C . ILE A 1 208 ? 40.738 -27.155 -5.605 1.00 18.93 212 ILE A C 1
ATOM 1494 O O . ILE A 1 208 ? 41.042 -26.479 -6.579 1.00 22.04 212 ILE A O 1
ATOM 1499 N N . LYS A 1 209 ? 39.533 -27.669 -5.418 1.00 18.67 213 LYS A N 1
ATOM 1500 C CA . LYS A 1 209 ? 38.448 -27.473 -6.357 1.00 18.19 213 LYS A CA 1
ATOM 1501 C C . LYS A 1 209 ? 38.248 -25.990 -6.612 1.00 17.75 213 LYS A C 1
ATOM 1502 O O . LYS A 1 209 ? 38.202 -25.543 -7.747 1.00 17.22 213 LYS A O 1
ATOM 1508 N N . GLU A 1 210 ? 38.088 -25.244 -5.531 1.00 17.98 214 GLU A N 1
ATOM 1509 C CA . GLU A 1 210 ? 37.860 -23.817 -5.616 1.00 18.21 214 GLU A CA 1
ATOM 1510 C C . GLU A 1 210 ? 39.021 -23.044 -6.287 1.00 19.91 214 GLU A C 1
ATOM 1511 O O . GLU A 1 210 ? 38.774 -22.082 -6.981 1.00 20.69 214 GLU A O 1
ATOM 1517 N N . LYS A 1 211 ? 40.259 -23.476 -6.089 1.00 20.90 215 LYS A N 1
ATOM 1518 C CA . LYS A 1 211 ? 41.385 -22.753 -6.634 1.00 22.55 215 LYS A CA 1
ATOM 1519 C C . LYS A 1 211 ? 41.691 -23.103 -8.089 1.00 21.43 215 LYS A C 1
ATOM 1520 O O . LYS A 1 211 ? 42.067 -22.244 -8.854 1.00 20.96 215 LYS A O 1
ATOM 1526 N N . LEU A 1 212 ? 41.564 -24.369 -8.454 1.00 21.16 216 LEU A N 1
ATOM 1527 C CA . LEU A 1 212 ? 42.080 -24.852 -9.735 1.00 20.36 216 LEU A CA 1
ATOM 1528 C C . LEU A 1 212 ? 41.014 -25.207 -10.770 1.00 20.80 216 LEU A C 1
ATOM 1529 O O . LEU A 1 212 ? 41.336 -25.341 -11.973 1.00 19.67 216 LEU A O 1
ATOM 1534 N N . CYS A 1 213 ? 39.763 -25.384 -10.350 1.00 20.69 217 CYS A N 1
ATOM 1535 C CA . CYS A 1 213 ? 38.778 -25.916 -11.311 1.00 21.63 217 CYS A CA 1
ATOM 1536 C C . CYS A 1 213 ? 38.220 -24.825 -12.199 1.00 21.19 217 CYS A C 1
ATOM 1537 O O . CYS A 1 213 ? 38.223 -23.666 -11.829 1.00 20.94 217 CYS A O 1
ATOM 1540 N N . TYR A 1 214 ? 37.755 -25.220 -13.379 1.00 21.33 218 TYR A N 1
ATOM 1541 C CA . TYR A 1 214 ? 37.100 -24.292 -14.300 1.00 21.30 218 TYR A CA 1
ATOM 1542 C C . TYR A 1 214 ? 36.197 -25.058 -15.261 1.00 20.92 218 TYR A C 1
ATOM 1543 O O . TYR A 1 214 ? 36.329 -26.285 -15.416 1.00 19.82 218 TYR A O 1
ATOM 1552 N N . VAL A 1 215 ? 35.262 -24.323 -15.860 1.00 21.07 219 VAL A N 1
ATOM 1553 C CA . VAL A 1 215 ? 34.345 -24.871 -16.839 1.00 21.54 219 VAL A CA 1
ATOM 1554 C C . VAL A 1 215 ? 34.881 -24.643 -18.245 1.00 21.18 219 VAL A C 1
ATOM 1555 O O . VAL A 1 215 ? 35.130 -23.513 -18.649 1.00 20.69 219 VAL A O 1
ATOM 1559 N N . ALA A 1 216 ? 35.033 -25.732 -18.986 1.00 22.24 220 ALA A N 1
ATOM 1560 C CA . ALA A 1 216 ? 35.530 -25.677 -20.368 1.00 22.36 220 ALA A CA 1
ATOM 1561 C C . ALA A 1 216 ? 34.436 -25.099 -21.252 1.00 22.21 220 ALA A C 1
ATOM 1562 O O . ALA A 1 216 ? 33.253 -25.404 -21.056 1.00 21.79 220 ALA A O 1
ATOM 1564 N N . LEU A 1 217 ? 34.827 -24.249 -22.189 1.00 23.04 221 LEU A N 1
ATOM 1565 C CA . LEU A 1 217 ? 33.881 -23.691 -23.149 1.00 25.71 221 LEU A CA 1
ATOM 1566 C C . LEU A 1 217 ? 33.368 -24.799 -24.062 1.00 25.91 221 LEU A C 1
ATOM 1567 O O . LEU A 1 217 ? 32.176 -24.852 -24.351 1.00 25.97 221 LEU A O 1
ATOM 1572 N N . ASP A 1 218 ? 34.271 -25.676 -24.513 1.00 25.25 222 ASP A N 1
ATOM 1573 C CA . ASP A 1 218 ? 33.877 -26.919 -25.165 1.00 24.82 222 ASP A CA 1
ATOM 1574 C C . ASP A 1 218 ? 34.635 -28.098 -24.569 1.00 23.74 222 ASP A C 1
ATOM 1575 O O . ASP A 1 218 ? 35.853 -28.156 -24.660 1.00 23.13 222 ASP A O 1
ATOM 1580 N N . PHE A 1 219 ? 33.897 -29.056 -24.008 1.00 24.40 223 PHE A N 1
ATOM 1581 C CA . PHE A 1 219 ? 34.503 -30.120 -23.196 1.00 25.87 223 PHE A CA 1
ATOM 1582 C C . PHE A 1 219 ? 35.398 -31.037 -24.036 1.00 26.17 223 PHE A C 1
ATOM 1583 O O . PHE A 1 219 ? 36.550 -31.268 -23.676 1.00 24.61 223 PHE A O 1
ATOM 1591 N N . GLU A 1 220 ? 34.868 -31.523 -25.166 1.00 27.43 224 GLU A N 1
ATOM 1592 C CA . GLU A 1 220 ? 35.599 -32.456 -26.038 1.00 29.57 224 GLU A CA 1
ATOM 1593 C C . GLU A 1 220 ? 36.856 -31.821 -26.549 1.00 26.90 224 GLU A C 1
ATOM 1594 O O . GLU A 1 220 ? 37.909 -32.454 -26.569 1.00 28.72 224 GLU A O 1
ATOM 1600 N N . ASN A 1 221 ? 36.770 -30.565 -26.966 1.00 27.41 225 ASN A N 1
ATOM 1601 C CA . ASN A 1 221 ? 37.962 -29.871 -27.457 1.00 27.81 225 ASN A CA 1
ATOM 1602 C C . ASN A 1 221 ? 38.994 -29.650 -26.332 1.00 27.60 225 ASN A C 1
ATOM 1603 O O . ASN A 1 221 ? 40.202 -29.729 -26.556 1.00 26.85 225 ASN A O 1
ATOM 1608 N N . GLU A 1 222 ? 38.523 -29.403 -25.107 1.00 28.01 226 GLU A N 1
ATOM 1609 C CA . GLU A 1 222 ? 39.428 -29.187 -23.968 1.00 27.03 226 GLU A CA 1
ATOM 1610 C C . GLU A 1 222 ? 40.103 -30.506 -23.573 1.00 26.13 226 GLU A C 1
ATOM 1611 O O . GLU A 1 222 ? 41.274 -30.517 -23.207 1.00 24.51 226 GLU A O 1
ATOM 1617 N N . MET A 1 223 ? 39.352 -31.607 -23.612 1.00 25.26 227 MET A N 1
ATOM 1618 C CA . MET A 1 223 ? 39.929 -32.922 -23.363 1.00 26.16 227 MET A CA 1
ATOM 1619 C C . MET A 1 223 ? 41.089 -33.170 -24.324 1.00 27.44 227 MET A C 1
ATOM 1620 O O . MET A 1 223 ? 42.155 -33.596 -23.906 1.00 26.87 227 MET A O 1
ATOM 1625 N N . ALA A 1 224 ? 40.893 -32.837 -25.595 1.00 29.23 228 ALA A N 1
ATOM 1626 C CA . ALA A 1 224 ? 41.936 -33.029 -26.604 1.00 29.79 228 ALA A CA 1
ATOM 1627 C C . ALA A 1 224 ? 43.158 -32.169 -26.272 1.00 31.32 228 ALA A C 1
ATOM 1628 O O . ALA A 1 224 ? 44.280 -32.663 -26.278 1.00 32.07 228 ALA A O 1
ATOM 1630 N N . THR A 1 225 ? 42.948 -30.903 -25.923 1.00 32.54 229 THR A N 1
ATOM 1631 C CA . THR A 1 225 ? 44.074 -30.046 -25.542 1.00 32.35 229 THR A CA 1
ATOM 1632 C C . THR A 1 225 ? 44.832 -30.636 -24.366 1.00 31.89 229 THR A C 1
ATOM 1633 O O . THR A 1 225 ? 46.051 -30.592 -24.322 1.00 32.25 229 THR A O 1
ATOM 1637 N N . ALA A 1 226 ? 44.106 -31.173 -23.405 1.00 32.01 230 ALA A N 1
ATOM 1638 C CA . ALA A 1 226 ? 44.745 -31.724 -22.207 1.00 35.24 230 ALA A CA 1
ATOM 1639 C C . ALA A 1 226 ? 45.529 -33.001 -22.498 1.00 35.51 230 ALA A C 1
ATOM 1640 O O . ALA A 1 226 ? 46.521 -33.263 -21.829 1.00 32.85 230 ALA A O 1
ATOM 1642 N N . ALA A 1 227 ? 45.082 -33.793 -23.476 1.00 34.73 231 ALA A N 1
ATOM 1643 C CA . ALA A 1 227 ? 45.789 -35.015 -23.832 1.00 39.82 231 ALA A CA 1
ATOM 1644 C C . ALA A 1 227 ? 47.050 -34.719 -24.654 1.00 41.56 231 ALA A C 1
ATOM 1645 O O . ALA A 1 227 ? 48.003 -35.505 -24.637 1.00 46.26 231 ALA A O 1
ATOM 1647 N N . SER A 1 228 ? 47.075 -33.591 -25.358 1.00 37.16 232 SER A N 1
ATOM 1648 C CA . SER A 1 228 ? 48.153 -33.332 -26.326 1.00 37.25 232 SER A CA 1
ATOM 1649 C C . SER A 1 228 ? 49.341 -32.601 -25.727 1.00 35.88 232 SER A C 1
ATOM 1650 O O . SER A 1 228 ? 50.385 -32.510 -26.355 1.00 36.86 232 SER A O 1
ATOM 1653 N N . SER A 1 229 ? 49.194 -32.047 -24.532 1.00 36.45 233 SER A N 1
ATOM 1654 C CA . SER A 1 229 ? 50.325 -31.447 -23.837 1.00 35.60 233 SER A CA 1
ATOM 1655 C C . SER A 1 229 ? 49.972 -31.223 -22.374 1.00 36.40 233 SER A C 1
ATOM 1656 O O . SER A 1 229 ? 48.878 -31.577 -21.931 1.00 32.57 233 SER A O 1
ATOM 1659 N N . SER A 1 230 ? 50.898 -30.612 -21.639 1.00 35.19 234 SER A N 1
ATOM 1660 C CA . SER A 1 230 ? 50.704 -30.277 -20.238 1.00 35.37 234 SER A CA 1
ATOM 1661 C C . SER A 1 230 ? 50.333 -28.801 -20.014 1.00 32.89 234 SER A C 1
ATOM 1662 O O . SER A 1 230 ? 50.400 -28.309 -18.889 1.00 30.86 234 SER A O 1
ATOM 1665 N N . SER A 1 231 ? 49.916 -28.102 -21.065 1.00 31.05 235 SER A N 1
ATOM 1666 C CA . SER A 1 231 ? 49.643 -26.663 -20.960 1.00 30.60 235 SER A CA 1
ATOM 1667 C C . SER A 1 231 ? 48.505 -26.292 -19.993 1.00 28.83 235 SER A C 1
ATOM 1668 O O . SER A 1 231 ? 48.428 -25.157 -19.527 1.00 28.16 235 SER A O 1
ATOM 1671 N N . LEU A 1 232 ? 47.607 -27.229 -19.726 1.00 27.97 236 LEU A N 1
ATOM 1672 C CA . LEU A 1 232 ? 46.477 -26.954 -18.807 1.00 28.85 236 LEU A CA 1
ATOM 1673 C C . LEU A 1 232 ? 46.757 -27.332 -17.339 1.00 29.17 236 LEU A C 1
ATOM 1674 O O . LEU A 1 232 ? 45.894 -27.158 -16.468 1.00 28.13 236 LEU A O 1
ATOM 1679 N N . GLU A 1 233 ? 47.952 -27.831 -17.048 1.00 28.55 237 GLU A N 1
ATOM 1680 C CA . GLU A 1 233 ? 48.235 -28.295 -15.694 1.00 27.94 237 GLU A CA 1
ATOM 1681 C C . GLU A 1 233 ? 48.467 -27.168 -14.696 1.00 25.53 237 GLU A C 1
ATOM 1682 O O . GLU A 1 233 ? 49.093 -26.153 -15.004 1.00 27.89 237 GLU A O 1
ATOM 1688 N N . LYS A 1 234 ? 47.943 -27.351 -13.496 1.00 23.46 238 LYS A N 1
ATOM 1689 C CA A LYS A 1 234 ? 48.244 -26.456 -12.397 0.56 24.26 238 LYS A CA 1
ATOM 1690 C CA B LYS A 1 234 ? 48.205 -26.446 -12.377 0.44 23.50 238 LYS A CA 1
ATOM 1691 C C . LYS A 1 234 ? 48.462 -27.278 -11.136 1.00 23.49 238 LYS A C 1
ATOM 1692 O O . LYS A 1 234 ? 48.034 -28.465 -11.060 1.00 23.20 238 LYS A O 1
ATOM 1703 N N . SER A 1 235 ? 49.156 -26.664 -10.181 1.00 22.08 239 SER A N 1
ATOM 1704 C CA . SER A 1 235 ? 49.588 -27.324 -8.957 1.00 23.00 239 SER A CA 1
ATOM 1705 C C . SER A 1 235 ? 49.103 -26.620 -7.690 1.00 23.53 239 SER A C 1
ATOM 1706 O O . SER A 1 235 ? 48.925 -25.404 -7.665 1.00 25.32 239 SER A O 1
ATOM 1709 N N . TYR A 1 236 ? 48.913 -27.392 -6.635 1.00 23.00 240 TYR A N 1
ATOM 1710 C CA . TYR A 1 236 ? 48.478 -26.875 -5.326 1.00 21.98 240 TYR A CA 1
ATOM 1711 C C . TYR A 1 236 ? 49.296 -27.590 -4.285 1.00 21.56 240 TYR A C 1
ATOM 1712 O O . TYR A 1 236 ? 49.303 -28.810 -4.258 1.00 19.58 240 TYR A O 1
ATOM 1721 N N . GLU A 1 237 ? 49.992 -26.843 -3.434 1.00 22.07 241 GLU A N 1
ATOM 1722 C CA . GLU A 1 237 ? 50.889 -27.475 -2.497 1.00 21.32 241 GLU A CA 1
ATOM 1723 C C . GLU A 1 237 ? 50.263 -27.559 -1.121 1.00 20.20 241 GLU A C 1
ATOM 1724 O O . GLU A 1 237 ? 49.790 -26.571 -0.610 1.00 18.44 241 GLU A O 1
ATOM 1730 N N . LEU A 1 238 ? 50.293 -28.742 -0.522 1.00 20.28 242 LEU A N 1
ATOM 1731 C CA . LEU A 1 238 ? 49.846 -28.948 0.857 1.00 20.99 242 LEU A CA 1
ATOM 1732 C C . LEU A 1 238 ? 50.926 -28.499 1.843 1.00 21.03 242 LEU A C 1
ATOM 1733 O O . LEU A 1 238 ? 52.101 -28.413 1.481 1.00 20.50 242 LEU A O 1
ATOM 1738 N N . PRO A 1 239 ? 50.544 -28.257 3.108 1.00 22.34 243 PRO A N 1
ATOM 1739 C CA . PRO A 1 239 ? 51.533 -27.808 4.122 1.00 23.30 243 PRO A CA 1
ATOM 1740 C C . PRO A 1 239 ? 52.697 -28.769 4.343 1.00 22.76 243 PRO A C 1
ATOM 1741 O O . PRO A 1 239 ? 53.796 -28.328 4.677 1.00 23.94 243 PRO A O 1
ATOM 1745 N N . ASP A 1 240 ? 52.473 -30.069 4.137 1.00 21.83 244 ASP A N 1
ATOM 1746 C CA . ASP A 1 240 ? 53.560 -31.047 4.238 1.00 21.54 244 ASP A CA 1
ATOM 1747 C C . ASP A 1 240 ? 54.497 -31.113 3.015 1.00 20.49 244 ASP A C 1
ATOM 1748 O O . ASP A 1 240 ? 55.365 -31.974 2.960 1.00 21.09 244 ASP A O 1
ATOM 1753 N N . GLY A 1 241 ? 54.304 -30.246 2.033 1.00 20.37 245 GLY A N 1
ATOM 1754 C CA . GLY A 1 241 ? 55.118 -30.262 0.838 1.00 20.44 245 GLY A CA 1
ATOM 1755 C C . GLY A 1 241 ? 54.680 -31.160 -0.308 1.00 19.60 245 GLY A C 1
ATOM 1756 O O . GLY A 1 241 ? 55.342 -31.214 -1.327 1.00 18.99 245 GLY A O 1
ATOM 1757 N N . GLN A 1 242 ? 53.556 -31.837 -0.178 1.00 20.86 246 GLN A N 1
ATOM 1758 C CA . GLN A 1 242 ? 53.031 -32.610 -1.305 1.00 21.16 246 GLN A CA 1
ATOM 1759 C C . GLN A 1 242 ? 52.454 -31.655 -2.329 1.00 20.75 246 GLN A C 1
ATOM 1760 O O . GLN A 1 242 ? 51.623 -30.825 -2.003 1.00 20.83 246 GLN A O 1
ATOM 1766 N N . VAL A 1 243 ? 52.910 -31.782 -3.570 1.00 20.80 247 VAL A N 1
ATOM 1767 C CA . VAL A 1 243 ? 52.405 -30.979 -4.669 1.00 20.80 247 VAL A CA 1
ATOM 1768 C C . VAL A 1 243 ? 51.366 -31.766 -5.469 1.00 21.26 247 VAL A C 1
ATOM 1769 O O . VAL A 1 243 ? 51.637 -32.844 -5.998 1.00 21.02 247 VAL A O 1
ATOM 1773 N N . ILE A 1 244 ? 50.139 -31.253 -5.484 1.00 21.02 248 ILE A N 1
ATOM 1774 C CA . ILE A 1 244 ? 49.053 -31.869 -6.245 1.00 20.61 248 ILE A CA 1
ATOM 1775 C C . ILE A 1 244 ? 48.952 -31.192 -7.602 1.00 20.72 248 ILE A C 1
ATOM 1776 O O . ILE A 1 244 ? 48.648 -30.010 -7.679 1.00 21.10 248 ILE A O 1
ATOM 1781 N N . THR A 1 245 ? 49.188 -31.945 -8.668 1.00 21.25 249 THR A N 1
ATOM 1782 C CA . THR A 1 245 ? 49.161 -31.416 -10.009 1.00 20.94 249 THR A CA 1
ATOM 1783 C C . THR A 1 245 ? 48.047 -32.104 -10.776 1.00 21.22 249 THR A C 1
ATOM 1784 O O . THR A 1 245 ? 47.959 -33.332 -10.799 1.00 22.27 249 THR A O 1
ATOM 1788 N N . ILE A 1 246 ? 47.161 -31.312 -11.377 1.00 21.05 250 ILE A N 1
ATOM 1789 C CA . ILE A 1 246 ? 46.071 -31.854 -12.202 1.00 20.97 250 ILE A CA 1
ATOM 1790 C C . ILE A 1 246 ? 45.970 -31.111 -13.521 1.00 21.46 250 ILE A C 1
ATOM 1791 O O . ILE A 1 246 ? 46.357 -29.944 -13.614 1.00 20.81 250 ILE A O 1
ATOM 1796 N N . GLY A 1 247 ? 45.420 -31.809 -14.515 1.00 22.50 251 GLY A N 1
ATOM 1797 C CA . GLY A 1 247 ? 45.211 -31.275 -15.859 1.00 23.53 251 GLY A CA 1
ATOM 1798 C C . GLY A 1 247 ? 43.732 -31.279 -16.213 1.00 23.09 251 GLY A C 1
ATOM 1799 O O . GLY A 1 247 ? 43.019 -30.337 -15.876 1.00 21.96 251 GLY A O 1
ATOM 1800 N N . ASN A 1 248 ? 43.257 -32.351 -16.856 1.00 23.59 252 ASN A N 1
ATOM 1801 C CA . ASN A 1 248 ? 41.861 -32.408 -17.274 1.00 23.09 252 ASN A CA 1
ATOM 1802 C C . ASN A 1 248 ? 40.899 -32.540 -16.103 1.00 22.42 252 ASN A C 1
ATOM 1803 O O . ASN A 1 248 ? 39.739 -32.158 -16.218 1.00 21.48 252 ASN A O 1
ATOM 1808 N N . GLU A 1 249 ? 41.384 -33.004 -14.956 1.00 21.13 253 GLU A N 1
ATOM 1809 C CA . GLU A 1 249 ? 40.549 -33.011 -13.751 1.00 20.63 253 GLU A CA 1
ATOM 1810 C C . GLU A 1 249 ? 40.055 -31.613 -13.379 1.00 20.66 253 GLU A C 1
ATOM 1811 O O . GLU A 1 249 ? 39.019 -31.472 -12.722 1.00 20.63 253 GLU A O 1
ATOM 1817 N N . ARG A 1 250 ? 40.810 -30.586 -13.758 1.00 19.47 254 ARG A N 1
ATOM 1818 C CA . ARG A 1 250 ? 40.439 -29.223 -13.467 1.00 19.38 254 ARG A CA 1
ATOM 1819 C C . ARG A 1 250 ? 39.056 -28.902 -14.048 1.00 20.51 254 ARG A C 1
ATOM 1820 O O . ARG A 1 250 ? 38.253 -28.202 -13.403 1.00 19.99 254 ARG A O 1
ATOM 1828 N N . PHE A 1 251 ? 38.772 -29.402 -15.250 1.00 19.37 255 PHE A N 1
ATOM 1829 C CA . PHE A 1 251 ? 37.487 -29.083 -15.875 1.00 20.19 255 PHE A CA 1
ATOM 1830 C C . PHE A 1 251 ? 36.507 -30.248 -15.913 1.00 20.11 255 PHE A C 1
ATOM 1831 O O . PHE A 1 251 ? 35.280 -30.024 -15.971 1.00 19.29 255 PHE A O 1
ATOM 1839 N N . ARG A 1 252 ? 37.005 -31.480 -15.810 1.00 19.60 256 ARG A N 1
ATOM 1840 C CA . ARG A 1 252 ? 36.103 -32.634 -15.632 1.00 20.36 256 ARG A CA 1
ATOM 1841 C C . ARG A 1 252 ? 35.254 -32.533 -14.370 1.00 19.25 256 ARG A C 1
ATOM 1842 O O . ARG A 1 252 ? 34.110 -32.976 -14.347 1.00 19.93 256 ARG A O 1
ATOM 1850 N N . CYS A 1 253 ? 35.805 -31.958 -13.315 1.00 19.47 257 CYS A N 1
ATOM 1851 C CA . CYS A 1 253 ? 35.095 -31.869 -12.064 1.00 19.21 257 CYS A CA 1
ATOM 1852 C C . CYS A 1 253 ? 33.774 -31.079 -12.230 1.00 18.87 257 CYS A C 1
ATOM 1853 O O . CYS A 1 253 ? 32.691 -31.633 -12.035 1.00 19.38 257 CYS A O 1
ATOM 1856 N N . PRO A 1 254 ? 33.858 -29.807 -12.611 1.00 18.10 258 PRO A N 1
ATOM 1857 C CA . PRO A 1 254 ? 32.594 -29.078 -12.807 1.00 18.58 258 PRO A CA 1
ATOM 1858 C C . PRO A 1 254 ? 31.809 -29.432 -14.079 1.00 19.29 258 PRO A C 1
ATOM 1859 O O . PRO A 1 254 ? 30.660 -29.034 -14.207 1.00 20.82 258 PRO A O 1
ATOM 1863 N N . GLU A 1 255 ? 32.422 -30.103 -15.045 1.00 20.66 259 GLU A N 1
ATOM 1864 C CA . GLU A 1 255 ? 31.653 -30.627 -16.191 1.00 19.46 259 GLU A CA 1
ATOM 1865 C C . GLU A 1 255 ? 30.443 -31.436 -15.731 1.00 19.83 259 GLU A C 1
ATOM 1866 O O . GLU A 1 255 ? 29.420 -31.476 -16.414 1.00 19.04 259 GLU A O 1
ATOM 1872 N N . THR A 1 256 ? 30.575 -32.092 -14.575 1.00 19.92 260 THR A N 1
ATOM 1873 C CA . THR A 1 256 ? 29.499 -32.865 -13.961 1.00 19.84 260 THR A CA 1
ATOM 1874 C C . THR A 1 256 ? 28.164 -32.076 -13.940 1.00 21.11 260 THR A C 1
ATOM 1875 O O . THR A 1 256 ? 27.081 -32.668 -14.061 1.00 20.20 260 THR A O 1
ATOM 1879 N N . LEU A 1 257 ? 28.240 -30.755 -13.756 1.00 20.58 261 LEU A N 1
ATOM 1880 C CA . LEU A 1 257 ? 27.041 -29.907 -13.730 1.00 19.97 261 LEU A CA 1
ATOM 1881 C C . LEU A 1 257 ? 26.290 -29.973 -15.019 1.00 20.47 261 LEU A C 1
ATOM 1882 O O . LEU A 1 257 ? 25.047 -29.918 -15.013 1.00 20.75 261 LEU A O 1
ATOM 1887 N N . PHE A 1 258 ? 27.033 -30.063 -16.119 1.00 20.63 262 PHE A N 1
ATOM 1888 C CA . PHE A 1 258 ? 26.460 -30.184 -17.458 1.00 20.70 262 PHE A CA 1
ATOM 1889 C C . PHE A 1 258 ? 26.228 -31.648 -17.852 1.00 23.44 262 PHE A C 1
ATOM 1890 O O . PHE A 1 258 ? 25.343 -31.911 -18.643 1.00 22.54 262 PHE A O 1
ATOM 1898 N N . GLN A 1 259 ? 27.024 -32.574 -17.305 1.00 23.12 263 GLN A N 1
ATOM 1899 C CA . GLN A 1 259 ? 26.844 -34.005 -17.539 1.00 23.40 263 GLN A CA 1
ATOM 1900 C C . GLN A 1 259 ? 26.795 -34.777 -16.256 1.00 22.34 263 GLN A C 1
ATOM 1901 O O . GLN A 1 259 ? 27.810 -35.327 -15.841 1.00 23.62 263 GLN A O 1
ATOM 1907 N N . PRO A 1 260 ? 25.619 -34.858 -15.634 1.00 21.91 264 PRO A N 1
ATOM 1908 C CA . PRO A 1 260 ? 25.507 -35.570 -14.361 1.00 23.38 264 PRO A CA 1
ATOM 1909 C C . PRO A 1 260 ? 25.800 -37.072 -14.423 1.00 24.64 264 PRO A C 1
ATOM 1910 O O . PRO A 1 260 ? 26.014 -37.696 -13.374 1.00 25.87 264 PRO A O 1
ATOM 1914 N N . SER A 1 261 ? 25.840 -37.648 -15.620 1.00 25.83 265 SER A N 1
ATOM 1915 C CA . SER A 1 261 ? 26.198 -39.073 -15.741 1.00 26.51 265 SER A CA 1
ATOM 1916 C C . SER A 1 261 ? 27.606 -39.322 -15.159 1.00 27.32 265 SER A C 1
ATOM 1917 O O . SER A 1 261 ? 27.897 -40.423 -14.704 1.00 29.38 265 SER A O 1
ATOM 1920 N N . PHE A 1 262 ? 28.457 -38.296 -15.130 1.00 26.58 266 PHE A N 1
ATOM 1921 C CA . PHE A 1 262 ? 29.797 -38.406 -14.488 1.00 25.93 266 PHE A CA 1
ATOM 1922 C C . PHE A 1 262 ? 29.770 -38.959 -13.073 1.00 25.25 266 PHE A C 1
ATOM 1923 O O . PHE A 1 262 ? 30.740 -39.576 -12.667 1.00 25.96 266 PHE A O 1
ATOM 1931 N N . ILE A 1 263 ? 28.697 -38.705 -12.330 1.00 24.80 267 ILE A N 1
ATOM 1932 C CA . ILE A 1 263 ? 28.533 -39.225 -10.971 1.00 27.12 267 ILE A CA 1
ATOM 1933 C C . ILE A 1 263 ? 27.339 -40.177 -10.841 1.00 28.75 267 ILE A C 1
ATOM 1934 O O . ILE A 1 263 ? 26.794 -40.357 -9.740 1.00 29.01 267 ILE A O 1
ATOM 1939 N N . GLY A 1 264 ? 26.956 -40.811 -11.951 1.00 30.51 268 GLY A N 1
ATOM 1940 C CA . GLY A 1 264 ? 25.907 -41.814 -11.933 1.00 31.25 268 GLY A CA 1
ATOM 1941 C C . GLY A 1 264 ? 24.491 -41.297 -11.753 1.00 36.65 268 GLY A C 1
ATOM 1942 O O . GLY A 1 264 ? 23.613 -42.041 -11.298 1.00 36.11 268 GLY A O 1
ATOM 1943 N N . MET A 1 265 ? 24.256 -40.036 -12.117 1.00 36.47 269 MET A N 1
ATOM 1944 C CA . MET A 1 265 ? 22.913 -39.469 -12.063 1.00 35.55 269 MET A CA 1
ATOM 1945 C C . MET A 1 265 ? 22.341 -39.497 -13.467 1.00 32.24 269 MET A C 1
ATOM 1946 O O . MET A 1 265 ? 23.078 -39.318 -14.439 1.00 31.52 269 MET A O 1
ATOM 1951 N N . GLU A 1 266 ? 21.033 -39.715 -13.554 1.00 34.57 270 GLU A N 1
ATOM 1952 C CA . GLU A 1 266 ? 20.300 -39.767 -14.830 1.00 39.97 270 GLU A CA 1
ATOM 1953 C C . GLU A 1 266 ? 19.853 -38.371 -15.279 1.00 38.16 270 GLU A C 1
ATOM 1954 O O . GLU A 1 266 ? 19.624 -38.121 -16.446 1.00 40.07 270 GLU A O 1
ATOM 1960 N N . SER A 1 267 ? 19.718 -37.465 -14.332 1.00 37.66 271 SER A N 1
ATOM 1961 C CA . SER A 1 267 ? 19.257 -36.106 -14.616 1.00 35.16 271 SER A CA 1
ATOM 1962 C C . SER A 1 267 ? 19.890 -35.389 -15.827 1.00 30.93 271 SER A C 1
ATOM 1963 O O . SER A 1 267 ? 21.031 -35.627 -16.211 1.00 31.92 271 SER A O 1
ATOM 1966 N N . ALA A 1 268 ? 19.139 -34.458 -16.392 1.00 28.72 272 ALA A N 1
ATOM 1967 C CA . ALA A 1 268 ? 19.713 -33.478 -17.311 1.00 27.28 272 ALA A CA 1
ATOM 1968 C C . ALA A 1 268 ? 20.628 -32.520 -16.537 1.00 24.13 272 ALA A C 1
ATOM 1969 O O . ALA A 1 268 ? 20.496 -32.347 -15.315 1.00 22.85 272 ALA A O 1
ATOM 1971 N N . GLY A 1 269 ? 21.586 -31.963 -17.246 1.00 21.91 273 GLY A N 1
ATOM 1972 C CA . GLY A 1 269 ? 22.512 -30.984 -16.687 1.00 23.13 273 GLY A CA 1
ATOM 1973 C C . GLY A 1 269 ? 21.854 -29.629 -16.512 1.00 23.05 273 GLY A C 1
ATOM 1974 O O . GLY A 1 269 ? 20.696 -29.446 -16.894 1.00 21.69 273 GLY A O 1
ATOM 1975 N N . ILE A 1 270 ? 22.599 -28.679 -15.948 1.00 22.76 274 ILE A N 1
ATOM 1976 C CA . ILE A 1 270 ? 22.032 -27.385 -15.530 1.00 21.47 274 ILE A CA 1
ATOM 1977 C C . ILE A 1 270 ? 21.567 -26.488 -16.647 1.00 21.07 274 ILE A C 1
ATOM 1978 O O . ILE A 1 270 ? 20.671 -25.670 -16.450 1.00 22.95 274 ILE A O 1
ATOM 1983 N N . HIS A 1 271 ? 22.235 -26.552 -17.780 1.00 20.82 275 HIS A N 1
ATOM 1984 C CA . HIS A 1 271 ? 21.744 -25.895 -18.994 1.00 21.63 275 HIS A CA 1
ATOM 1985 C C . HIS A 1 271 ? 20.333 -26.387 -19.390 1.00 21.47 275 HIS A C 1
ATOM 1986 O O . HIS A 1 271 ? 19.470 -25.581 -19.706 1.00 21.06 275 HIS A O 1
ATOM 1993 N N . GLU A 1 272 ? 20.114 -27.700 -19.333 1.00 22.40 276 GLU A N 1
ATOM 1994 C CA . GLU A 1 272 ? 18.859 -28.311 -19.732 1.00 23.83 276 GLU A CA 1
ATOM 1995 C C . GLU A 1 272 ? 17.796 -28.097 -18.678 1.00 22.58 276 GLU A C 1
ATOM 1996 O O . GLU A 1 272 ? 16.634 -27.905 -19.025 1.00 22.75 276 GLU A O 1
ATOM 2002 N N . THR A 1 273 ? 18.151 -28.179 -17.397 1.00 21.00 277 THR A N 1
ATOM 2003 C CA . THR A 1 273 ? 17.163 -27.888 -16.383 1.00 21.41 277 THR A CA 1
ATOM 2004 C C . THR A 1 273 ? 16.745 -26.421 -16.516 1.00 20.69 277 THR A C 1
ATOM 2005 O O . THR A 1 273 ? 15.599 -26.107 -16.284 1.00 21.22 277 THR A O 1
ATOM 2009 N N . THR A 1 274 ? 17.661 -25.526 -16.889 1.00 21.29 278 THR A N 1
ATOM 2010 C CA . THR A 1 274 ? 17.303 -24.101 -17.085 1.00 22.13 278 THR A CA 1
ATOM 2011 C C . THR A 1 274 ? 16.263 -23.966 -18.219 1.00 22.99 278 THR A C 1
ATOM 2012 O O . THR A 1 274 ? 15.251 -23.276 -18.068 1.00 21.05 278 THR A O 1
ATOM 2016 N N . TYR A 1 275 ? 16.532 -24.657 -19.329 1.00 22.77 279 TYR A N 1
ATOM 2017 C CA . TYR A 1 275 ? 15.666 -24.645 -20.480 1.00 23.25 279 TYR A CA 1
ATOM 2018 C C . TYR A 1 275 ? 14.325 -25.249 -20.139 1.00 23.37 279 TYR A C 1
ATOM 2019 O O . TYR A 1 275 ? 13.313 -24.648 -20.443 1.00 22.99 279 TYR A O 1
ATOM 2028 N N . ASN A 1 276 ? 14.324 -26.414 -19.489 1.00 23.64 280 ASN A N 1
ATOM 2029 C CA . ASN A 1 276 ? 13.092 -27.102 -19.112 1.00 23.83 280 ASN A CA 1
ATOM 2030 C C . ASN A 1 276 ? 12.207 -26.261 -18.177 1.00 24.06 280 ASN A C 1
ATOM 2031 O O . ASN A 1 276 ? 10.973 -26.212 -18.329 1.00 23.08 280 ASN A O 1
ATOM 2036 N N . SER A 1 277 ? 12.853 -25.579 -17.236 1.00 21.77 281 SER A N 1
ATOM 2037 C CA . SER A 1 277 ? 12.180 -24.669 -16.339 1.00 22.41 281 SER A CA 1
ATOM 2038 C C . SER A 1 277 ? 11.522 -23.503 -17.103 1.00 22.67 281 SER A C 1
ATOM 2039 O O . SER A 1 277 ? 10.345 -23.206 -16.904 1.00 23.36 281 SER A O 1
ATOM 2042 N N . ILE A 1 278 ? 12.271 -22.861 -17.988 1.00 22.14 282 ILE A N 1
ATOM 2043 C CA . ILE A 1 278 ? 11.707 -21.830 -18.864 1.00 22.70 282 ILE A CA 1
ATOM 2044 C C . ILE A 1 278 ? 10.508 -22.367 -19.690 1.00 24.25 282 ILE A C 1
ATOM 2045 O O . ILE A 1 278 ? 9.507 -21.671 -19.898 1.00 21.53 282 ILE A O 1
ATOM 2050 N N . MET A 1 279 ? 10.595 -23.617 -20.127 1.00 25.06 283 MET A N 1
ATOM 2051 C CA . MET A 1 279 ? 9.545 -24.188 -20.957 1.00 25.11 283 MET A CA 1
ATOM 2052 C C . MET A 1 279 ? 8.307 -24.579 -20.157 1.00 26.97 283 MET A C 1
ATOM 2053 O O . MET A 1 279 ? 7.245 -24.807 -20.742 1.00 27.07 283 MET A O 1
ATOM 2058 N N . LYS A 1 280 ? 8.418 -24.646 -18.830 1.00 27.71 284 LYS A N 1
ATOM 2059 C CA . LYS A 1 280 ? 7.238 -24.825 -17.987 1.00 26.70 284 LYS A CA 1
ATOM 2060 C C . LYS A 1 280 ? 6.559 -23.511 -17.602 1.00 25.56 284 LYS A C 1
ATOM 2061 O O . LYS A 1 280 ? 5.606 -23.509 -16.836 1.00 24.67 284 LYS A O 1
ATOM 2067 N N . CYS A 1 281 ? 7.064 -22.406 -18.130 1.00 24.10 285 CYS A N 1
ATOM 2068 C CA . CYS A 1 281 ? 6.476 -21.100 -17.948 1.00 23.94 285 CYS A CA 1
ATOM 2069 C C . CYS A 1 281 ? 5.686 -20.694 -19.184 1.00 26.58 285 CYS A C 1
ATOM 2070 O O . CYS A 1 281 ? 5.950 -21.179 -20.285 1.00 26.11 285 CYS A O 1
ATOM 2073 N N . ASP A 1 282 ? 4.736 -19.782 -18.988 1.00 27.87 286 ASP A N 1
ATOM 2074 C CA . ASP A 1 282 ? 3.929 -19.257 -20.074 1.00 28.63 286 ASP A CA 1
ATOM 2075 C C . ASP A 1 282 ? 4.831 -18.682 -21.149 1.00 26.83 286 ASP A C 1
ATOM 2076 O O . ASP A 1 282 ? 5.771 -17.948 -20.861 1.00 28.58 286 ASP A O 1
ATOM 2081 N N . ILE A 1 283 ? 4.544 -19.014 -22.397 1.00 25.31 287 ILE A N 1
ATOM 2082 C CA . ILE A 1 283 ? 5.335 -18.513 -23.516 1.00 26.32 287 ILE A CA 1
ATOM 2083 C C . ILE A 1 283 ? 5.551 -16.997 -23.475 1.00 26.03 287 ILE A C 1
ATOM 2084 O O . ILE A 1 283 ? 6.599 -16.516 -23.911 1.00 26.63 287 ILE A O 1
ATOM 2089 N N . ASP A 1 284 ? 4.593 -16.248 -22.923 1.00 24.71 288 ASP A N 1
ATOM 2090 C CA . ASP A 1 284 ? 4.662 -14.788 -22.940 1.00 25.29 288 ASP A CA 1
ATOM 2091 C C . ASP A 1 284 ? 5.689 -14.199 -21.960 1.00 24.96 288 ASP A C 1
ATOM 2092 O O . ASP A 1 284 ? 5.986 -13.012 -22.026 1.00 24.45 288 ASP A O 1
ATOM 2097 N N . ILE A 1 285 ? 6.242 -15.028 -21.078 1.00 24.65 289 ILE A N 1
ATOM 2098 C CA . ILE A 1 285 ? 7.281 -14.586 -20.156 1.00 25.53 289 ILE A CA 1
ATOM 2099 C C . ILE A 1 285 ? 8.703 -15.080 -20.556 1.00 26.12 289 ILE A C 1
ATOM 2100 O O . ILE A 1 285 ? 9.712 -14.515 -20.100 1.00 21.79 289 ILE A O 1
ATOM 2105 N N . ARG A 1 286 ? 8.779 -16.083 -21.438 1.00 26.46 290 ARG A N 1
ATOM 2106 C CA . ARG A 1 286 ? 10.057 -16.782 -21.720 1.00 25.98 290 ARG A CA 1
ATOM 2107 C C . ARG A 1 286 ? 11.150 -15.835 -22.186 1.00 26.54 290 ARG A C 1
ATOM 2108 O O . ARG A 1 286 ? 12.305 -15.973 -21.810 1.00 26.06 290 ARG A O 1
ATOM 2116 N N . LYS A 1 287 ? 10.764 -14.833 -22.959 1.00 27.83 291 LYS A N 1
ATOM 2117 C CA . LYS A 1 287 ? 11.701 -13.853 -23.470 1.00 29.69 291 LYS A CA 1
ATOM 2118 C C . LYS A 1 287 ? 12.447 -13.133 -22.375 1.00 28.08 291 LYS A C 1
ATOM 2119 O O . LYS A 1 287 ? 13.658 -12.924 -22.455 1.00 27.47 291 LYS A O 1
ATOM 2125 N N . ASP A 1 288 ? 11.711 -12.689 -21.376 1.00 27.20 292 ASP A N 1
ATOM 2126 C CA . ASP A 1 288 ? 12.300 -11.941 -20.289 1.00 26.72 292 ASP A CA 1
ATOM 2127 C C . ASP A 1 288 ? 13.119 -12.893 -19.426 1.00 23.83 292 ASP A C 1
ATOM 2128 O O . ASP A 1 288 ? 14.121 -12.480 -18.884 1.00 24.82 292 ASP A O 1
ATOM 2133 N N . LEU A 1 289 ? 12.715 -14.157 -19.318 1.00 21.31 293 LEU A N 1
ATOM 2134 C CA . LEU A 1 289 ? 13.540 -15.131 -18.577 1.00 21.49 293 LEU A CA 1
ATOM 2135 C C . LEU A 1 289 ? 14.882 -15.361 -19.279 1.00 20.83 293 LEU A C 1
ATOM 2136 O O . LEU A 1 289 ? 15.947 -15.257 -18.655 1.00 19.51 293 LEU A O 1
ATOM 2141 N N . TYR A 1 290 ? 14.825 -15.688 -20.576 1.00 20.17 294 TYR A N 1
ATOM 2142 C CA . TYR A 1 290 ? 16.042 -15.867 -21.383 1.00 22.09 294 TYR A CA 1
ATOM 2143 C C . TYR A 1 290 ? 17.010 -14.690 -21.286 1.00 21.65 294 TYR A C 1
ATOM 2144 O O . TYR A 1 290 ? 18.234 -14.876 -21.211 1.00 24.11 294 TYR A O 1
ATOM 2153 N N . ALA A 1 291 ? 16.468 -13.485 -21.261 1.00 21.59 295 ALA A N 1
ATOM 2154 C CA . ALA A 1 291 ? 17.277 -12.289 -21.184 1.00 22.05 295 ALA A CA 1
ATOM 2155 C C . ALA A 1 291 ? 17.725 -11.925 -19.759 1.00 23.15 295 ALA A C 1
ATOM 2156 O O . ALA A 1 291 ? 18.479 -10.970 -19.592 1.00 24.61 295 ALA A O 1
ATOM 2158 N N . ASN A 1 292 ? 17.255 -12.647 -18.732 1.00 23.31 296 ASN A N 1
ATOM 2159 C CA . ASN A 1 292 ? 17.588 -12.313 -17.336 1.00 23.14 296 ASN A CA 1
ATOM 2160 C C . ASN A 1 292 ? 17.851 -13.602 -16.547 1.00 21.18 296 ASN A C 1
ATOM 2161 O O . ASN A 1 292 ? 17.136 -13.899 -15.588 1.00 22.09 296 ASN A O 1
ATOM 2166 N N A ASN A 1 293 ? 18.852 -14.350 -16.979 0.46 20.64 297 ASN A N 1
ATOM 2167 N N B ASN A 1 293 ? 18.854 -14.368 -16.988 0.54 20.16 297 ASN A N 1
ATOM 2168 C CA A ASN A 1 293 ? 19.274 -15.549 -16.291 0.46 20.84 297 ASN A CA 1
ATOM 2169 C CA B ASN A 1 293 ? 19.319 -15.594 -16.315 0.54 20.18 297 ASN A CA 1
ATOM 2170 C C A ASN A 1 293 ? 20.341 -15.205 -15.274 0.46 20.34 297 ASN A C 1
ATOM 2171 C C B ASN A 1 293 ? 20.340 -15.199 -15.275 0.54 19.95 297 ASN A C 1
ATOM 2172 O O A ASN A 1 293 ? 21.480 -14.966 -15.644 0.46 21.17 297 ASN A O 1
ATOM 2173 O O B ASN A 1 293 ? 21.479 -14.959 -15.639 0.54 20.92 297 ASN A O 1
ATOM 2182 N N . VAL A 1 294 ? 19.976 -15.191 -13.996 1.00 19.98 298 VAL A N 1
ATOM 2183 C CA . VAL A 1 294 ? 20.889 -14.812 -12.942 1.00 19.75 298 VAL A CA 1
ATOM 2184 C C . VAL A 1 294 ? 21.501 -16.008 -12.260 1.00 19.23 298 VAL A C 1
ATOM 2185 O O . VAL A 1 294 ? 20.796 -16.917 -11.849 1.00 19.51 298 VAL A O 1
ATOM 2189 N N . MET A 1 295 ? 22.827 -16.002 -12.154 1.00 21.00 299 MET A N 1
ATOM 2190 C CA . MET A 1 295 ? 23.564 -17.077 -11.484 1.00 22.68 299 MET A CA 1
ATOM 2191 C C . MET A 1 295 ? 23.908 -16.712 -10.025 1.00 21.25 299 MET A C 1
ATOM 2192 O O . MET A 1 295 ? 24.465 -15.653 -9.743 1.00 20.90 299 MET A O 1
ATOM 2197 N N . SER A 1 296 ? 23.589 -17.626 -9.121 1.00 19.96 300 SER A N 1
ATOM 2198 C CA . SER A 1 296 ? 23.693 -17.402 -7.686 1.00 19.80 300 SER A CA 1
ATOM 2199 C C . SER A 1 296 ? 24.290 -18.627 -7.015 1.00 18.13 300 SER A C 1
ATOM 2200 O O . SER A 1 296 ? 24.001 -19.754 -7.394 1.00 16.08 300 SER A O 1
ATOM 2203 N N . GLY A 1 297 ? 25.138 -18.386 -6.013 1.00 17.78 301 GLY A N 1
ATOM 2204 C CA . GLY A 1 297 ? 25.652 -19.434 -5.149 1.00 17.02 301 GLY A CA 1
ATOM 2205 C C . GLY A 1 297 ? 27.072 -19.828 -5.509 1.00 16.34 301 GLY A C 1
ATOM 2206 O O . GLY A 1 297 ? 27.530 -19.590 -6.624 1.00 15.80 301 GLY A O 1
ATOM 2207 N N . GLY A 1 298 ? 27.748 -20.441 -4.545 1.00 15.28 302 GLY A N 1
ATOM 2208 C CA . GLY A 1 298 ? 29.157 -20.740 -4.634 1.00 15.43 302 GLY A CA 1
ATOM 2209 C C . GLY A 1 298 ? 29.517 -21.640 -5.784 1.00 16.56 302 GLY A C 1
ATOM 2210 O O . GLY A 1 298 ? 30.586 -21.493 -6.367 1.00 16.52 302 GLY A O 1
ATOM 2211 N N . THR A 1 299 ? 28.632 -22.579 -6.134 1.00 16.84 303 THR A N 1
ATOM 2212 C CA . THR A 1 299 ? 28.956 -23.533 -7.192 1.00 17.41 303 THR A CA 1
ATOM 2213 C C . THR A 1 299 ? 28.863 -22.918 -8.597 1.00 17.99 303 THR A C 1
ATOM 2214 O O . THR A 1 299 ? 29.299 -23.534 -9.581 1.00 18.94 303 THR A O 1
ATOM 2218 N N . THR A 1 300 ? 28.337 -21.691 -8.694 1.00 17.65 304 THR A N 1
ATOM 2219 C CA . THR A 1 300 ? 28.373 -20.961 -9.958 1.00 17.96 304 THR A CA 1
ATOM 2220 C C . THR A 1 300 ? 29.623 -20.105 -10.113 1.00 16.73 304 THR A C 1
ATOM 2221 O O . THR A 1 300 ? 29.703 -19.357 -11.069 1.00 17.87 304 THR A O 1
ATOM 2225 N N . MET A 1 301 ? 30.595 -20.214 -9.212 1.00 16.57 305 MET A N 1
ATOM 2226 C CA . MET A 1 301 ? 31.811 -19.385 -9.279 1.00 17.55 305 MET A CA 1
ATOM 2227 C C . MET A 1 301 ? 32.912 -19.862 -10.252 1.00 17.65 305 MET A C 1
ATOM 2228 O O . MET A 1 301 ? 33.894 -19.135 -10.480 1.00 17.47 305 MET A O 1
ATOM 2233 N N . TYR A 1 302 ? 32.784 -21.071 -10.796 1.00 17.38 306 TYR A N 1
ATOM 2234 C CA . TYR A 1 302 ? 33.819 -21.620 -11.712 1.00 18.56 306 TYR A CA 1
ATOM 2235 C C . TYR A 1 302 ? 34.067 -20.633 -12.850 1.00 18.82 306 TYR A C 1
ATOM 2236 O O . TYR A 1 302 ? 33.115 -20.245 -13.536 1.00 18.80 306 TYR A O 1
ATOM 2245 N N . PRO A 1 303 ? 35.326 -20.220 -13.044 1.00 19.24 307 PRO A N 1
ATOM 2246 C CA . PRO A 1 303 ? 35.636 -19.492 -14.269 1.00 20.79 307 PRO A CA 1
ATOM 2247 C C . PRO A 1 303 ? 35.110 -20.220 -15.511 1.00 20.03 307 PRO A C 1
ATOM 2248 O O . PRO A 1 303 ? 35.146 -21.457 -15.592 1.00 19.30 307 PRO A O 1
ATOM 2252 N N . GLY A 1 304 ? 34.592 -19.430 -16.455 1.00 19.87 308 GLY A N 1
ATOM 2253 C CA . GLY A 1 304 ? 34.086 -19.954 -17.715 1.00 20.16 308 GLY A CA 1
ATOM 2254 C C . GLY A 1 304 ? 32.629 -20.412 -17.689 1.00 20.29 308 GLY A C 1
ATOM 2255 O O . GLY A 1 304 ? 32.073 -20.740 -18.744 1.00 19.27 308 GLY A O 1
ATOM 2256 N N . ILE A 1 305 ? 31.994 -20.438 -16.514 1.00 19.89 309 ILE A N 1
ATOM 2257 C CA . ILE A 1 305 ? 30.663 -21.057 -16.410 1.00 20.77 309 ILE A CA 1
ATOM 2258 C C . ILE A 1 305 ? 29.618 -20.206 -17.114 1.00 20.25 309 ILE A C 1
ATOM 2259 O O . ILE A 1 305 ? 28.754 -20.747 -17.782 1.00 19.79 309 ILE A O 1
ATOM 2264 N N . ALA A 1 306 ? 29.751 -18.880 -17.022 1.00 19.95 310 ALA A N 1
ATOM 2265 C CA . ALA A 1 306 ? 28.831 -17.969 -17.680 1.00 19.88 310 ALA A CA 1
ATOM 2266 C C . ALA A 1 306 ? 28.871 -18.124 -19.202 1.00 21.40 310 ALA A C 1
ATOM 2267 O O . ALA A 1 306 ? 27.825 -18.262 -19.831 1.00 24.12 310 ALA A O 1
ATOM 2269 N N . ASP A 1 307 ? 30.062 -18.135 -19.783 1.00 21.54 311 ASP A N 1
ATOM 2270 C CA . ASP A 1 307 ? 30.218 -18.331 -21.213 1.00 22.10 311 ASP A CA 1
ATOM 2271 C C . ASP A 1 307 ? 29.770 -19.690 -21.689 1.00 21.53 311 ASP A C 1
ATOM 2272 O O . ASP A 1 307 ? 29.167 -19.791 -22.742 1.00 21.19 311 ASP A O 1
ATOM 2277 N N . ARG A 1 308 ? 30.021 -20.736 -20.916 1.00 20.41 312 ARG A N 1
ATOM 2278 C CA . ARG A 1 308 ? 29.488 -22.065 -21.239 1.00 20.67 312 ARG A CA 1
ATOM 2279 C C . ARG A 1 308 ? 27.955 -22.100 -21.200 1.00 21.89 312 ARG A C 1
ATOM 2280 O O . ARG A 1 308 ? 27.319 -22.650 -22.098 1.00 21.99 312 ARG A O 1
ATOM 2288 N N . MET A 1 309 ? 27.365 -21.502 -20.168 1.00 24.14 313 MET A N 1
ATOM 2289 C CA . MET A 1 309 ? 25.904 -21.495 -20.045 1.00 24.36 313 MET A CA 1
ATOM 2290 C C . MET A 1 309 ? 25.280 -20.714 -21.201 1.00 23.47 313 MET A C 1
ATOM 2291 O O . MET A 1 309 ? 24.265 -21.128 -21.751 1.00 20.19 313 MET A O 1
ATOM 2296 N N . GLN A 1 310 ? 25.901 -19.607 -21.568 1.00 21.92 314 GLN A N 1
ATOM 2297 C CA . GLN A 1 310 ? 25.449 -18.818 -22.703 1.00 24.76 314 GLN A CA 1
ATOM 2298 C C . GLN A 1 310 ? 25.422 -19.675 -23.980 1.00 24.93 314 GLN A C 1
ATOM 2299 O O . GLN A 1 310 ? 24.411 -19.711 -24.711 1.00 24.29 314 GLN A O 1
ATOM 2305 N N . LYS A 1 311 ? 26.521 -20.380 -24.224 1.00 24.24 315 LYS A N 1
ATOM 2306 C CA . LYS A 1 311 ? 26.614 -21.285 -25.354 1.00 23.21 315 LYS A CA 1
ATOM 2307 C C . LYS A 1 311 ? 25.573 -22.412 -25.317 1.00 22.52 315 LYS A C 1
ATOM 2308 O O . LYS A 1 311 ? 24.916 -22.693 -26.331 1.00 19.64 315 LYS A O 1
ATOM 2314 N N . GLU A 1 312 ? 25.376 -23.033 -24.157 1.00 22.78 316 GLU A N 1
ATOM 2315 C CA . GLU A 1 312 ? 24.464 -24.176 -24.068 1.00 23.60 316 GLU A CA 1
ATOM 2316 C C . GLU A 1 312 ? 23.005 -23.765 -24.199 1.00 23.19 316 GLU A C 1
ATOM 2317 O O . GLU A 1 312 ? 22.210 -24.433 -24.872 1.00 21.59 316 GLU A O 1
ATOM 2323 N N . ILE A 1 313 ? 22.644 -22.680 -23.541 1.00 22.48 317 ILE A N 1
ATOM 2324 C CA A ILE A 1 313 ? 21.274 -22.192 -23.622 0.97 23.98 317 ILE A CA 1
ATOM 2325 C CA B ILE A 1 313 ? 21.275 -22.186 -23.623 0.03 22.81 317 ILE A CA 1
ATOM 2326 C C . ILE A 1 313 ? 20.959 -21.724 -25.046 1.00 22.84 317 ILE A C 1
ATOM 2327 O O . ILE A 1 313 ? 19.878 -21.981 -25.548 1.00 21.45 317 ILE A O 1
ATOM 2336 N N . THR A 1 314 ? 21.914 -21.064 -25.683 1.00 24.04 318 THR A N 1
ATOM 2337 C CA . THR A 1 314 ? 21.789 -20.675 -27.088 1.00 24.66 318 THR A CA 1
ATOM 2338 C C . THR A 1 314 ? 21.464 -21.893 -27.973 1.00 25.94 318 THR A C 1
ATOM 2339 O O . THR A 1 314 ? 20.564 -21.830 -28.818 1.00 27.86 318 THR A O 1
ATOM 2343 N N . ALA A 1 315 ? 22.144 -23.010 -27.735 1.00 26.20 319 ALA A N 1
ATOM 2344 C CA . ALA A 1 315 ? 21.935 -24.236 -28.503 1.00 26.72 319 ALA A CA 1
ATOM 2345 C C . ALA A 1 315 ? 20.568 -24.871 -28.268 1.00 27.00 319 ALA A C 1
ATOM 2346 O O . ALA A 1 315 ? 20.050 -25.541 -29.137 1.00 27.17 319 ALA A O 1
ATOM 2348 N N . LEU A 1 316 ? 19.995 -24.638 -27.090 1.00 27.76 320 LEU A N 1
ATOM 2349 C CA . LEU A 1 316 ? 18.649 -25.092 -26.753 1.00 27.47 320 LEU A CA 1
ATOM 2350 C C . LEU A 1 316 ? 17.500 -24.130 -27.149 1.00 26.00 320 LEU A C 1
ATOM 2351 O O . LEU A 1 316 ? 16.391 -24.568 -27.396 1.00 26.71 320 LEU A O 1
ATOM 2356 N N . ALA A 1 317 ? 17.758 -22.838 -27.205 1.00 23.54 321 ALA A N 1
ATOM 2357 C CA . ALA A 1 317 ? 16.697 -21.861 -27.370 1.00 24.83 321 ALA A CA 1
ATOM 2358 C C . ALA A 1 317 ? 16.356 -21.616 -28.838 1.00 24.12 321 ALA A C 1
ATOM 2359 O O . ALA A 1 317 ? 17.167 -21.922 -29.714 1.00 24.76 321 ALA A O 1
ATOM 2361 N N . PRO A 1 318 ? 15.165 -21.039 -29.114 1.00 25.15 322 PRO A N 1
ATOM 2362 C CA . PRO A 1 318 ? 14.872 -20.574 -30.490 1.00 25.00 322 PRO A CA 1
ATOM 2363 C C . PRO A 1 318 ? 15.996 -19.701 -31.044 1.00 24.83 322 PRO A C 1
ATOM 2364 O O . PRO A 1 318 ? 16.600 -18.899 -30.317 1.00 23.29 322 PRO A O 1
ATOM 2368 N N . SER A 1 319 ? 16.269 -19.862 -32.332 1.00 26.56 323 SER A N 1
ATOM 2369 C CA . SER A 1 319 ? 17.464 -19.299 -32.929 1.00 28.08 323 SER A CA 1
ATOM 2370 C C . SER A 1 319 ? 17.580 -17.775 -32.811 1.00 28.01 323 SER A C 1
ATOM 2371 O O . SER A 1 319 ? 18.692 -17.248 -32.805 1.00 30.67 323 SER A O 1
ATOM 2374 N N . THR A 1 320 ? 16.463 -17.064 -32.725 1.00 26.75 324 THR A N 1
ATOM 2375 C CA . THR A 1 320 ? 16.513 -15.594 -32.656 1.00 28.63 324 THR A CA 1
ATOM 2376 C C . THR A 1 320 ? 16.461 -15.064 -31.206 1.00 30.43 324 THR A C 1
ATOM 2377 O O . THR A 1 320 ? 16.527 -13.853 -30.989 1.00 32.29 324 THR A O 1
ATOM 2381 N N . MET A 1 321 ? 16.362 -15.967 -30.227 1.00 29.74 325 MET A N 1
ATOM 2382 C CA . MET A 1 321 ? 16.186 -15.566 -28.831 1.00 28.46 325 MET A CA 1
ATOM 2383 C C . MET A 1 321 ? 17.414 -14.838 -28.287 1.00 27.95 325 MET A C 1
ATOM 2384 O O . MET A 1 321 ? 18.561 -15.286 -28.462 1.00 29.49 325 MET A O 1
ATOM 2389 N N . LYS A 1 322 ? 17.182 -13.692 -27.660 1.00 26.36 326 LYS A N 1
ATOM 2390 C CA . LYS A 1 322 ? 18.252 -12.972 -26.996 1.00 27.94 326 LYS A CA 1
ATOM 2391 C C . LYS A 1 322 ? 18.493 -13.645 -25.644 1.00 26.71 326 LYS A C 1
ATOM 2392 O O . LYS A 1 322 ? 17.572 -13.793 -24.807 1.00 23.22 326 LYS A O 1
ATOM 2398 N N . ILE A 1 323 ? 19.730 -14.072 -25.444 1.00 26.10 327 ILE A N 1
ATOM 2399 C CA . ILE A 1 323 ? 20.095 -14.825 -24.255 1.00 26.80 327 ILE A CA 1
ATOM 2400 C C . ILE A 1 323 ? 21.112 -14.006 -23.451 1.00 23.57 327 ILE A C 1
ATOM 2401 O O . ILE A 1 323 ? 22.061 -13.472 -24.000 1.00 23.04 327 ILE A O 1
ATOM 2406 N N . LYS A 1 324 ? 20.918 -13.909 -22.144 1.00 23.72 328 LYS A N 1
ATOM 2407 C CA . LYS A 1 324 ? 21.863 -13.196 -21.310 1.00 23.66 328 LYS A CA 1
ATOM 2408 C C . LYS A 1 324 ? 22.019 -13.857 -19.940 1.00 22.68 328 LYS A C 1
ATOM 2409 O O . LYS A 1 324 ? 21.046 -14.136 -19.263 1.00 22.97 328 LYS A O 1
ATOM 2415 N N . ILE A 1 325 ? 23.266 -14.110 -19.558 1.00 21.31 329 ILE A N 1
ATOM 2416 C CA . ILE A 1 325 ? 23.596 -14.716 -18.309 1.00 21.86 329 ILE A CA 1
ATOM 2417 C C . ILE A 1 325 ? 24.205 -13.616 -17.453 1.00 22.02 329 ILE A C 1
ATOM 2418 O O . ILE A 1 325 ? 25.160 -12.960 -17.873 1.00 22.03 329 ILE A O 1
ATOM 2423 N N . ILE A 1 326 ? 23.662 -13.411 -16.258 1.00 22.25 330 ILE A N 1
ATOM 2424 C CA . ILE A 1 326 ? 24.201 -12.420 -15.318 1.00 23.41 330 ILE A CA 1
ATOM 2425 C C . ILE A 1 326 ? 24.832 -13.193 -14.188 1.00 23.24 330 ILE A C 1
ATOM 2426 O O . ILE A 1 326 ? 24.176 -13.991 -13.533 1.00 22.65 330 ILE A O 1
ATOM 2431 N N . ALA A 1 327 ? 26.123 -12.983 -14.010 1.00 22.81 331 ALA A N 1
ATOM 2432 C CA . ALA A 1 327 ? 26.900 -13.712 -13.036 1.00 23.52 331 ALA A CA 1
ATOM 2433 C C . ALA A 1 327 ? 27.709 -12.704 -12.246 1.00 23.13 331 ALA A C 1
ATOM 2434 O O . ALA A 1 327 ? 28.846 -12.455 -12.574 1.00 25.04 331 ALA A O 1
ATOM 2436 N N . PRO A 1 328 ? 27.123 -12.123 -11.191 1.00 22.36 332 PRO A N 1
ATOM 2437 C CA . PRO A 1 328 ? 27.823 -11.068 -10.461 1.00 23.67 332 PRO A CA 1
ATOM 2438 C C . PRO A 1 328 ? 29.035 -11.571 -9.687 1.00 23.07 332 PRO A C 1
ATOM 2439 O O . PRO A 1 328 ? 29.049 -12.713 -9.239 1.00 22.29 332 PRO A O 1
ATOM 2443 N N . PRO A 1 329 ? 30.050 -10.719 -9.511 1.00 22.98 333 PRO A N 1
ATOM 2444 C CA . PRO A 1 329 ? 31.255 -11.166 -8.811 1.00 22.54 333 PRO A CA 1
ATOM 2445 C C . PRO A 1 329 ? 31.005 -11.561 -7.354 1.00 21.58 333 PRO A C 1
ATOM 2446 O O . PRO A 1 329 ? 31.722 -12.396 -6.796 1.00 22.39 333 PRO A O 1
ATOM 2450 N N . GLU A 1 330 ? 29.950 -11.001 -6.782 1.00 21.99 334 GLU A N 1
ATOM 2451 C CA . GLU A 1 330 ? 29.586 -11.205 -5.378 1.00 22.16 334 GLU A CA 1
ATOM 2452 C C . GLU A 1 330 ? 28.680 -12.437 -5.149 1.00 21.66 334 GLU A C 1
ATOM 2453 O O . GLU A 1 330 ? 28.159 -12.630 -4.049 1.00 18.50 334 GLU A O 1
ATOM 2459 N N . ARG A 1 331 ? 28.524 -13.285 -6.170 1.00 20.24 335 ARG A N 1
ATOM 2460 C CA . ARG A 1 331 ? 27.451 -14.272 -6.173 1.00 19.51 335 ARG A CA 1
ATOM 2461 C C . ARG A 1 331 ? 27.537 -15.421 -5.180 1.00 19.68 335 ARG A C 1
ATOM 2462 O O . ARG A 1 331 ? 26.566 -16.140 -5.013 1.00 19.69 335 ARG A O 1
ATOM 2470 N N . LYS A 1 332 ? 28.676 -15.605 -4.524 1.00 20.13 336 LYS A N 1
ATOM 2471 C CA . LYS A 1 332 ? 28.744 -16.466 -3.339 1.00 20.65 336 LYS A CA 1
ATOM 2472 C C . LYS A 1 332 ? 27.852 -15.942 -2.199 1.00 19.80 336 LYS A C 1
ATOM 2473 O O . LYS A 1 332 ? 27.463 -16.709 -1.327 1.00 19.45 336 LYS A O 1
ATOM 2479 N N . TYR A 1 333 ? 27.534 -14.642 -2.203 1.00 18.48 337 TYR A N 1
ATOM 2480 C CA . TYR A 1 333 ? 26.731 -14.030 -1.163 1.00 17.36 337 TYR A CA 1
ATOM 2481 C C . TYR A 1 333 ? 25.501 -13.295 -1.675 1.00 18.20 337 TYR A C 1
ATOM 2482 O O . TYR A 1 333 ? 24.949 -12.462 -0.962 1.00 19.04 337 TYR A O 1
ATOM 2491 N N . SER A 1 334 ? 25.059 -13.585 -2.895 1.00 18.36 338 SER A N 1
ATOM 2492 C CA . SER A 1 334 ? 23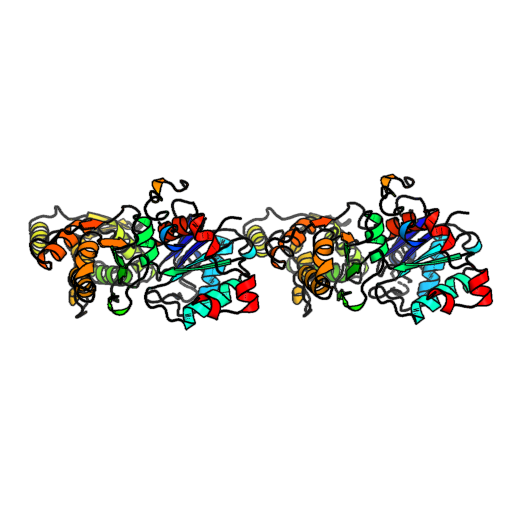.916 -12.880 -3.500 1.00 19.40 338 SER A CA 1
ATOM 2493 C C . SER A 1 334 ? 22.603 -13.023 -2.751 1.00 18.26 338 SER A C 1
ATOM 2494 O O . SER A 1 334 ? 21.826 -12.077 -2.644 1.00 17.08 338 SER A O 1
ATOM 2497 N N . VAL A 1 335 ? 22.338 -14.220 -2.278 1.00 19.45 339 VAL A N 1
ATOM 2498 C CA . VAL A 1 335 ? 21.167 -14.447 -1.455 1.00 19.04 339 VAL A CA 1
ATOM 2499 C C . VAL A 1 335 ? 21.225 -13.520 -0.275 1.00 18.32 339 VAL A C 1
ATOM 2500 O O . VAL A 1 335 ? 20.265 -12.791 0.014 1.00 19.80 339 VAL A O 1
ATOM 2504 N N . TRP A 1 336 ? 22.341 -13.537 0.403 1.00 17.60 340 TRP A N 1
ATOM 2505 C CA . TRP A 1 336 ? 22.475 -12.732 1.607 1.00 17.46 340 TRP A CA 1
ATOM 2506 C C . TRP A 1 336 ? 22.308 -11.231 1.253 1.00 17.41 340 TRP A C 1
ATOM 2507 O O . TRP A 1 336 ? 21.549 -10.519 1.913 1.00 16.45 340 TRP A O 1
ATOM 2518 N N . ILE A 1 337 ? 22.982 -10.787 0.202 1.00 17.04 341 ILE A N 1
ATOM 2519 C CA . ILE A 1 337 ? 22.961 -9.362 -0.171 1.00 18.64 341 ILE A CA 1
ATOM 2520 C C . ILE A 1 337 ? 21.535 -8.894 -0.542 1.00 19.25 341 ILE A C 1
ATOM 2521 O O . ILE A 1 337 ? 21.093 -7.795 -0.159 1.00 19.30 341 ILE A O 1
ATOM 2526 N N . GLY A 1 338 ? 20.803 -9.733 -1.255 1.00 19.39 342 GLY A N 1
ATOM 2527 C CA . GLY A 1 338 ? 19.403 -9.461 -1.523 1.00 20.83 342 GLY A CA 1
ATOM 2528 C C . GLY A 1 338 ? 18.554 -9.280 -0.272 1.00 20.96 342 GLY A C 1
ATOM 2529 O O . GLY A 1 338 ? 17.618 -8.467 -0.252 1.00 21.25 342 GLY A O 1
ATOM 2530 N N . GLY A 1 339 ? 18.831 -10.077 0.750 1.00 20.49 343 GLY A N 1
ATOM 2531 C CA . GLY A 1 339 ? 18.138 -9.958 2.032 1.00 20.25 343 GLY A CA 1
ATOM 2532 C C . GLY A 1 339 ? 18.464 -8.668 2.735 1.00 20.57 343 GLY A C 1
ATOM 2533 O O . GLY A 1 339 ? 17.580 -8.043 3.325 1.00 20.63 343 GLY A O 1
ATOM 2534 N N . SER A 1 340 ? 19.740 -8.292 2.680 1.00 21.68 344 SER A N 1
ATOM 2535 C CA . SER A 1 340 ? 20.237 -7.039 3.251 1.00 21.49 344 SER A CA 1
ATOM 2536 C C . SER A 1 340 ? 19.590 -5.824 2.597 1.00 21.82 344 SER A C 1
ATOM 2537 O O . SER A 1 340 ? 19.159 -4.889 3.284 1.00 22.81 344 SER A O 1
ATOM 2540 N N . ILE A 1 341 ? 19.511 -5.850 1.273 1.00 21.27 345 ILE A N 1
ATOM 2541 C CA . ILE A 1 341 ? 18.802 -4.839 0.526 1.00 22.58 345 ILE A CA 1
ATOM 2542 C C . ILE A 1 341 ? 17.318 -4.803 0.939 1.00 24.65 345 ILE A C 1
ATOM 2543 O O . ILE A 1 341 ? 16.793 -3.740 1.323 1.00 24.72 345 ILE A O 1
ATOM 2548 N N . LEU A 1 342 ? 16.650 -5.946 0.860 1.00 22.97 346 LEU A N 1
ATOM 2549 C CA . LEU A 1 342 ? 15.216 -6.002 1.129 1.00 25.10 346 LEU A CA 1
ATOM 2550 C C . LEU A 1 342 ? 14.864 -5.512 2.534 1.00 25.43 346 LEU A C 1
ATOM 2551 O O . LEU A 1 342 ? 13.932 -4.731 2.722 1.00 24.82 346 LEU A O 1
ATOM 2556 N N . ALA A 1 343 ? 15.618 -5.984 3.515 1.00 25.91 347 ALA A N 1
ATOM 2557 C CA . ALA A 1 343 ? 15.330 -5.700 4.912 1.00 25.63 347 ALA A CA 1
ATOM 2558 C C . ALA A 1 343 ? 15.552 -4.240 5.283 1.00 27.00 347 ALA A C 1
ATOM 2559 O O . ALA A 1 343 ? 15.059 -3.812 6.304 1.00 27.36 347 ALA A O 1
ATOM 2561 N N . SER A 1 344 ? 16.308 -3.492 4.481 1.00 28.70 348 SER A N 1
ATOM 2562 C CA . SER A 1 344 ? 16.567 -2.082 4.788 1.00 31.20 348 SER A CA 1
ATOM 2563 C C . SER A 1 344 ? 15.814 -1.089 3.887 1.00 31.11 348 SER A C 1
ATOM 2564 O O . SER A 1 344 ? 15.994 0.110 4.013 1.00 33.75 348 SER A O 1
ATOM 2567 N N . LEU A 1 345 ? 14.941 -1.579 3.009 1.00 31.27 349 LEU A N 1
ATOM 2568 C CA . LEU A 1 345 ? 14.073 -0.692 2.223 1.00 30.78 349 LEU A CA 1
ATOM 2569 C C . LEU A 1 345 ? 12.962 -0.185 3.136 1.00 31.45 349 LEU A C 1
ATOM 2570 O O . LEU A 1 345 ? 12.389 -0.968 3.891 1.00 29.87 349 LEU A O 1
ATOM 2575 N N . SER A 1 346 ? 12.640 1.106 3.063 1.00 32.65 350 SER A N 1
ATOM 2576 C CA . SER A 1 346 ? 11.529 1.637 3.857 1.00 33.16 350 SER A CA 1
ATOM 2577 C C . SER A 1 346 ? 10.223 1.002 3.409 1.00 30.83 350 SER A C 1
ATOM 2578 O O . SER A 1 346 ? 9.387 0.695 4.226 1.00 29.32 350 SER A O 1
ATOM 2581 N N . THR A 1 347 ? 10.097 0.732 2.115 1.00 31.44 351 THR A N 1
ATOM 2582 C CA . THR A 1 347 ? 8.899 0.097 1.558 1.00 32.60 351 THR A CA 1
ATOM 2583 C C . THR A 1 347 ? 8.679 -1.353 1.985 1.00 32.62 351 THR A C 1
ATOM 2584 O O . THR A 1 347 ? 7.614 -1.895 1.731 1.00 34.30 351 THR A O 1
ATOM 2588 N N . PHE A 1 348 ? 9.661 -1.976 2.637 1.00 30.80 352 PHE A N 1
ATOM 2589 C CA . PHE A 1 348 ? 9.526 -3.346 3.134 1.00 30.01 352 PHE A CA 1
ATOM 2590 C C . PHE A 1 348 ? 9.064 -3.371 4.589 1.00 30.04 352 PHE A C 1
ATOM 2591 O O . PHE A 1 348 ? 8.614 -4.398 5.088 1.00 28.99 352 PHE A O 1
ATOM 2599 N N . GLN A 1 349 ? 9.141 -2.240 5.268 1.00 32.61 353 GLN A N 1
ATOM 2600 C CA . GLN A 1 349 ? 9.045 -2.246 6.732 1.00 34.37 353 GLN A CA 1
ATOM 2601 C C . GLN A 1 349 ? 7.686 -2.709 7.271 1.00 36.47 353 GLN A C 1
ATOM 2602 O O . GLN A 1 349 ? 7.609 -3.332 8.352 1.00 36.74 353 GLN A O 1
ATOM 2608 N N . GLN A 1 350 ? 6.634 -2.490 6.497 1.00 35.34 354 GLN A N 1
ATOM 2609 C CA . GLN A 1 350 ? 5.318 -2.970 6.892 1.00 41.63 354 GLN A CA 1
ATOM 2610 C C . GLN A 1 350 ? 5.129 -4.473 6.641 1.00 40.68 354 GLN A C 1
ATOM 2611 O O . GLN A 1 350 ? 4.121 -5.022 7.051 1.00 44.14 354 GLN A O 1
ATOM 2617 N N . MET A 1 351 ? 6.101 -5.163 6.043 1.00 36.65 355 MET A N 1
ATOM 2618 C CA . MET A 1 351 ? 5.932 -6.593 5.769 1.00 35.97 355 MET A CA 1
ATOM 2619 C C . MET A 1 351 ? 6.553 -7.546 6.790 1.00 32.62 355 MET A C 1
ATOM 2620 O O . MET A 1 351 ? 6.409 -8.772 6.673 1.00 30.48 355 MET A O 1
ATOM 2625 N N . TRP A 1 352 ? 7.230 -7.017 7.807 1.00 29.30 356 TRP A N 1
ATOM 2626 C CA . TRP A 1 352 ? 7.706 -7.894 8.877 1.00 29.77 356 TRP A CA 1
ATOM 2627 C C . TRP A 1 352 ? 6.494 -8.524 9.553 1.00 30.61 356 TRP A C 1
ATOM 2628 O O . TRP A 1 352 ? 5.460 -7.868 9.696 1.00 27.77 356 TRP A O 1
ATOM 2639 N N . ILE A 1 353 ? 6.623 -9.797 9.931 1.00 29.37 357 ILE A N 1
ATOM 2640 C CA . ILE A 1 353 ? 5.737 -10.411 10.897 1.00 30.08 357 ILE A CA 1
ATOM 2641 C C . ILE A 1 353 ? 6.194 -9.899 12.270 1.00 30.11 357 ILE A C 1
ATOM 2642 O O . ILE A 1 353 ? 7.367 -10.035 12.614 1.00 27.41 357 ILE A O 1
ATOM 2647 N N . THR A 1 354 ? 5.280 -9.295 13.025 1.00 28.85 358 THR A N 1
ATOM 2648 C CA . THR A 1 354 ? 5.615 -8.695 14.314 1.00 30.15 358 THR A CA 1
ATOM 2649 C C . THR A 1 354 ? 5.346 -9.700 15.412 1.00 30.81 358 THR A C 1
ATOM 2650 O O . THR A 1 354 ? 4.526 -10.599 15.249 1.00 26.17 358 THR A O 1
ATOM 2654 N N . LYS A 1 355 ? 6.004 -9.517 16.552 1.00 32.64 359 LYS A N 1
ATOM 2655 C CA . LYS A 1 355 ? 5.752 -10.384 17.693 1.00 35.14 359 LYS A CA 1
ATOM 2656 C C . LYS A 1 355 ? 4.292 -10.272 18.164 1.00 32.94 359 LYS A C 1
ATOM 2657 O O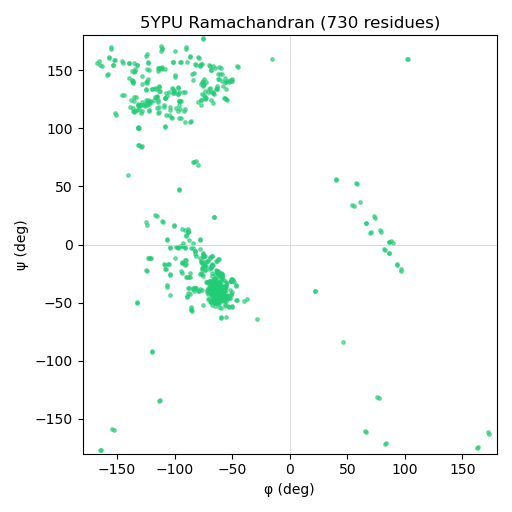 . LYS A 1 355 ? 3.733 -11.254 18.605 1.00 29.50 359 LYS A O 1
ATOM 2663 N N . GLN A 1 356 ? 3.676 -9.100 18.023 1.00 34.30 360 GLN A N 1
ATOM 2664 C CA . GLN A 1 356 ? 2.242 -8.928 18.372 1.00 35.99 360 GLN A CA 1
ATOM 2665 C C . GLN A 1 356 ? 1.342 -9.841 17.553 1.00 34.36 360 GLN A C 1
ATOM 2666 O O . GLN A 1 356 ? 0.461 -10.503 18.101 1.00 31.44 360 GLN A O 1
ATOM 2672 N N . GLU A 1 357 ? 1.592 -9.906 16.250 1.00 31.18 361 GLU A N 1
ATOM 2673 C CA . GLU A 1 357 ? 0.870 -10.831 15.364 1.00 30.18 361 GLU A CA 1
ATOM 2674 C C . GLU A 1 357 ? 1.110 -12.289 15.721 1.00 28.89 361 GLU A C 1
ATOM 2675 O O . GLU A 1 357 ? 0.172 -13.065 15.826 1.00 28.57 361 GLU A O 1
ATOM 2681 N N . TYR A 1 358 ? 2.365 -12.667 15.912 1.00 27.89 362 TYR A N 1
ATOM 2682 C CA . TYR A 1 358 ? 2.677 -14.012 16.350 1.00 28.24 362 TYR A CA 1
ATOM 2683 C C . TYR A 1 358 ? 2.008 -14.331 17.702 1.00 28.92 362 TYR A C 1
ATOM 2684 O O . TYR A 1 358 ? 1.486 -15.417 17.887 1.00 28.70 362 TYR A O 1
ATOM 2693 N N . ASP A 1 359 ? 2.089 -13.403 18.642 1.00 29.22 363 ASP A N 1
ATOM 2694 C CA . ASP A 1 359 ? 1.511 -13.571 19.983 1.00 30.84 363 ASP A CA 1
ATOM 2695 C C . ASP A 1 359 ? -0.010 -13.869 19.921 1.00 32.78 363 ASP A C 1
ATOM 2696 O O . ASP A 1 359 ? -0.520 -14.751 20.650 1.00 31.00 363 ASP A O 1
ATOM 2701 N N . GLU A 1 360 ? -0.703 -13.217 18.987 1.00 35.76 364 GLU A N 1
ATOM 2702 C CA . GLU A 1 360 ? -2.148 -13.398 18.812 1.00 37.00 364 GLU A CA 1
ATOM 2703 C C . GLU A 1 360 ? -2.551 -14.564 17.906 1.00 36.76 364 GLU A C 1
ATOM 2704 O O . GLU A 1 360 ? -3.494 -15.291 18.216 1.00 39.61 364 GLU A O 1
ATOM 2710 N N . ALA A 1 361 ? -1.853 -14.738 16.788 1.00 33.98 365 ALA A N 1
ATOM 2711 C CA . ALA A 1 361 ? -2.247 -15.712 15.764 1.00 32.35 365 ALA A CA 1
ATOM 2712 C C . ALA A 1 361 ? -1.416 -16.984 15.756 1.00 30.79 365 ALA A C 1
ATOM 2713 O O . ALA A 1 361 ? -1.879 -18.003 15.267 1.00 30.85 365 ALA A O 1
ATOM 2715 N N . GLY A 1 362 ? -0.178 -16.920 16.234 1.00 29.37 366 GLY A N 1
ATOM 2716 C CA . GLY A 1 362 ? 0.712 -18.086 16.209 1.00 28.84 366 GLY A CA 1
ATOM 2717 C C . GLY A 1 362 ? 1.430 -18.308 14.879 1.00 28.32 366 GLY A C 1
ATOM 2718 O O . GLY A 1 362 ? 1.356 -17.474 13.984 1.00 28.46 366 GLY A O 1
ATOM 2719 N N . PRO A 1 363 ? 2.119 -19.456 14.740 1.00 29.86 367 PRO A N 1
ATOM 2720 C CA . PRO A 1 363 ? 3.028 -19.732 13.636 1.00 31.12 367 PRO A CA 1
ATOM 2721 C C . PRO A 1 363 ? 2.431 -19.613 12.258 1.00 30.54 367 PRO A C 1
ATOM 2722 O O . PRO A 1 363 ? 3.132 -19.197 11.322 1.00 31.94 367 PRO A O 1
ATOM 2726 N N . SER A 1 364 ? 1.164 -19.990 12.113 1.00 29.97 368 SER A N 1
ATOM 2727 C CA . SER A 1 364 ? 0.568 -20.117 10.799 1.00 29.70 368 SER A CA 1
ATOM 2728 C C . SER A 1 364 ? 0.417 -18.764 10.119 1.00 30.51 368 SER A C 1
ATOM 2729 O O . SER A 1 364 ? 0.266 -18.719 8.896 1.00 30.94 368 SER A O 1
ATOM 2732 N N . ILE A 1 365 ? 0.497 -17.686 10.903 1.00 29.60 369 ILE A N 1
ATOM 2733 C CA . ILE A 1 365 ? 0.577 -16.315 10.376 1.00 31.12 369 ILE A CA 1
ATOM 2734 C C . ILE A 1 365 ? 1.629 -16.167 9.275 1.00 30.87 369 ILE A C 1
ATOM 2735 O O . ILE A 1 365 ? 1.470 -15.364 8.372 1.00 31.00 369 ILE A O 1
ATOM 2740 N N . VAL A 1 366 ? 2.718 -16.925 9.340 1.00 31.74 370 VAL A N 1
ATOM 2741 C CA . VAL A 1 366 ? 3.810 -16.767 8.368 1.00 32.20 370 VAL A CA 1
ATOM 2742 C C . VAL A 1 366 ? 3.334 -16.878 6.907 1.00 34.52 370 VAL A C 1
ATOM 2743 O O . VAL A 1 366 ? 3.881 -16.192 6.045 1.00 37.50 370 VAL A O 1
ATOM 2747 N N . HIS A 1 367 ? 2.319 -17.702 6.633 1.00 34.79 371 HIS A N 1
ATOM 2748 C CA . HIS A 1 367 ? 1.798 -17.879 5.252 1.00 38.20 371 HIS A CA 1
ATOM 2749 C C . HIS A 1 367 ? 0.943 -16.712 4.747 1.00 42.16 371 HIS A C 1
ATOM 2750 O O . HIS A 1 367 ? 0.571 -16.660 3.583 1.00 45.66 371 HIS A O 1
ATOM 2757 N N . ARG A 1 368 ? 0.593 -15.818 5.652 1.00 48.80 372 ARG A N 1
ATOM 2758 C CA . ARG A 1 368 ? 0.015 -14.549 5.333 1.00 52.88 372 ARG A CA 1
ATOM 2759 C C . ARG A 1 368 ? 1.024 -13.849 4.430 1.00 53.11 372 ARG A C 1
ATOM 2760 O O . ARG A 1 368 ? 0.857 -12.694 4.064 1.00 53.80 372 ARG A O 1
ATOM 2768 N N . SER B 2 1 ? 0.213 0.530 -6.086 1.00 95.54 66 SER B N 1
ATOM 2769 C CA . SER B 2 1 ? -0.062 -0.437 -4.992 1.00 94.04 66 SER B CA 1
ATOM 2770 C C . SER B 2 1 ? 1.154 -0.656 -4.109 1.00 92.98 66 SER B C 1
ATOM 2771 O O . SER B 2 1 ? 2.261 -0.226 -4.432 1.00 88.12 66 SER B O 1
ATOM 2774 N N . LEU B 2 2 ? 0.917 -1.340 -2.995 1.00 93.91 67 LEU B N 1
ATOM 2775 C CA . LEU B 2 2 ? 1.969 -1.812 -2.082 1.00 92.53 67 LEU B CA 1
ATOM 2776 C C . LEU B 2 2 ? 3.207 -2.344 -2.805 1.00 86.83 67 LEU B C 1
ATOM 2777 O O . LEU B 2 2 ? 4.348 -1.985 -2.489 1.00 81.50 67 LEU B O 1
ATOM 2782 N N . HIS B 2 3 ? 2.945 -3.202 -3.786 1.00 79.54 68 HIS B N 1
ATOM 2783 C CA . HIS B 2 3 ? 3.950 -4.043 -4.375 1.00 72.94 68 HIS B CA 1
ATOM 2784 C C . HIS B 2 3 ? 4.714 -3.267 -5.410 1.00 63.82 68 HIS B C 1
ATOM 2785 O O . HIS B 2 3 ? 5.919 -3.429 -5.530 1.00 64.36 68 HIS B O 1
ATOM 2792 N N . SER B 2 4 ? 4.016 -2.410 -6.145 1.00 59.00 69 SER B N 1
ATOM 2793 C CA . SER B 2 4 ? 4.653 -1.571 -7.142 1.00 55.64 69 SER B CA 1
ATOM 2794 C C . SER B 2 4 ? 5.686 -0.647 -6.498 1.00 50.51 69 SER B C 1
ATOM 2795 O O . SER B 2 4 ? 6.737 -0.388 -7.074 1.00 51.14 69 SER B O 1
ATOM 2798 N N . ALA B 2 5 ? 5.395 -0.163 -5.297 1.00 45.40 70 ALA B N 1
ATOM 2799 C CA . ALA B 2 5 ? 6.338 0.680 -4.578 1.00 43.58 70 ALA B CA 1
ATOM 2800 C C . ALA B 2 5 ? 7.581 -0.141 -4.164 1.00 41.57 70 ALA B C 1
ATOM 2801 O O . ALA B 2 5 ? 8.715 0.320 -4.288 1.00 38.98 70 ALA B O 1
ATOM 2803 N N . LEU B 2 6 ? 7.364 -1.356 -3.669 1.00 40.14 71 LEU B N 1
ATOM 2804 C CA . LEU B 2 6 ? 8.483 -2.221 -3.292 1.00 37.42 71 LEU B CA 1
ATOM 2805 C C . LEU B 2 6 ? 9.293 -2.625 -4.523 1.00 35.25 71 LEU B C 1
ATOM 2806 O O . LEU B 2 6 ? 10.522 -2.541 -4.523 1.00 30.69 71 LEU B O 1
ATOM 2819 N N . GLU B 2 8 ? 9.501 -1.098 -7.353 1.00 36.55 73 GLU B N 1
ATOM 2820 C CA . GLU B 2 8 ? 10.224 0.048 -7.904 1.00 37.24 73 GLU B CA 1
ATOM 2821 C C . GLU B 2 8 ? 11.468 0.316 -7.048 1.00 32.39 73 GLU B C 1
ATOM 2822 O O . GLU B 2 8 ? 12.531 0.627 -7.561 1.00 30.44 73 GLU B O 1
ATOM 2828 N N . ALA B 2 9 ? 11.337 0.188 -5.740 1.00 30.75 74 ALA B N 1
ATOM 2829 C CA . ALA B 2 9 ? 12.464 0.407 -4.866 1.00 32.15 74 ALA B CA 1
ATOM 2830 C C . ALA B 2 9 ? 13.564 -0.640 -5.133 1.00 31.37 74 ALA B C 1
ATOM 2831 O O . ALA B 2 9 ? 14.747 -0.355 -5.044 1.00 30.42 74 ALA B O 1
ATOM 2833 N N . ILE B 2 10 ? 13.165 -1.854 -5.470 1.00 30.22 75 ILE B N 1
ATOM 2834 C CA . ILE B 2 10 ? 14.144 -2.881 -5.758 1.00 31.90 75 ILE B CA 1
ATOM 2835 C C . ILE B 2 10 ? 14.893 -2.526 -7.034 1.00 33.67 75 ILE B C 1
ATOM 2836 O O . ILE B 2 10 ? 16.123 -2.631 -7.081 1.00 30.99 75 ILE B O 1
ATOM 2841 N N . HIS B 2 11 ? 14.161 -2.057 -8.044 1.00 34.08 76 HIS B N 1
ATOM 2842 C CA . HIS B 2 11 ? 14.770 -1.695 -9.323 1.00 34.95 76 HIS B CA 1
ATOM 2843 C C . HIS B 2 11 ? 15.723 -0.535 -9.202 1.00 35.19 76 HIS B C 1
ATOM 2844 O O . HIS B 2 11 ? 16.666 -0.430 -9.969 1.00 38.06 76 HIS B O 1
ATOM 2851 N N . SER B 2 12 ? 15.480 0.362 -8.258 1.00 35.41 77 SER B N 1
ATOM 2852 C CA . SER B 2 12 ? 16.313 1.549 -8.127 1.00 34.93 77 SER B CA 1
ATOM 2853 C C . SER B 2 12 ? 17.182 1.544 -6.859 1.00 35.73 77 SER B C 1
ATOM 2854 O O . SER B 2 12 ? 17.656 2.592 -6.440 1.00 32.47 77 SER B O 1
ATOM 2857 N N . SER B 2 13 ? 17.401 0.358 -6.284 1.00 36.70 78 SER B N 1
ATOM 2858 C CA . SER B 2 13 ? 18.207 0.201 -5.069 1.00 39.29 78 SER B CA 1
ATOM 2859 C C . SER B 2 13 ? 19.704 0.365 -5.312 1.00 40.28 78 SER B C 1
ATOM 2860 O O . SER B 2 13 ? 20.451 0.649 -4.372 1.00 43.41 78 SER B O 1
ATOM 2863 N N . GLY B 2 14 ? 20.147 0.170 -6.551 1.00 38.25 79 GLY B N 1
ATOM 2864 C CA . GLY B 2 14 ? 21.576 0.287 -6.871 1.00 38.99 79 GLY B CA 1
ATOM 2865 C C . GLY B 2 14 ? 22.461 -0.827 -6.324 1.00 37.61 79 GLY B C 1
ATOM 2866 O O . GLY B 2 14 ? 23.678 -0.723 -6.362 1.00 35.90 79 GLY B O 1
ATOM 2867 N N . GLY B 2 15 ? 21.859 -1.893 -5.804 1.00 35.27 80 GLY B N 1
ATOM 2868 C CA . GLY B 2 15 ? 22.614 -3.083 -5.456 1.00 34.91 80 GLY B CA 1
ATOM 2869 C C . GLY B 2 15 ? 23.585 -2.834 -4.326 1.00 32.75 80 GLY B C 1
ATOM 2870 O O . GLY B 2 15 ? 23.466 -1.863 -3.575 1.00 28.82 80 GLY B O 1
ATOM 2871 N N . ARG B 2 16 ? 24.567 -3.715 -4.220 1.00 32.40 81 ARG B N 1
ATOM 2872 C CA . ARG B 2 16 ? 25.479 -3.675 -3.089 1.00 32.43 81 ARG B CA 1
ATOM 2873 C C . ARG B 2 16 ? 26.267 -2.372 -2.939 1.00 30.31 81 ARG B C 1
ATOM 2874 O O . ARG B 2 16 ? 26.677 -2.061 -1.852 1.00 26.18 81 ARG B O 1
ATOM 2882 N N . GLU B 2 17 ? 26.486 -1.635 -4.028 1.00 32.41 82 GLU B N 1
ATOM 2883 C CA . GLU B 2 17 ? 27.251 -0.372 -3.974 1.00 34.66 82 GLU B CA 1
ATOM 2884 C C . GLU B 2 17 ? 26.595 0.648 -3.054 1.00 34.83 82 GLU B C 1
ATOM 2885 O O . GLU B 2 17 ? 27.268 1.509 -2.505 1.00 37.08 82 GLU B O 1
ATOM 2891 N N . LYS B 2 18 ? 25.285 0.546 -2.876 1.00 33.26 83 LYS B N 1
ATOM 2892 C CA . LYS B 2 18 ? 24.568 1.467 -2.020 1.00 32.98 83 LYS B CA 1
ATOM 2893 C C . LYS B 2 18 ? 24.481 0.972 -0.582 1.00 32.09 83 LYS B C 1
ATOM 2894 O O . LYS B 2 18 ? 23.991 1.683 0.273 1.00 33.11 83 LYS B O 1
ATOM 2900 N N . LEU B 2 19 ? 24.993 -0.222 -0.305 1.00 30.61 84 LEU B N 1
ATOM 2901 C CA . LEU B 2 19 ? 25.037 -0.749 1.057 1.00 31.92 84 LEU B CA 1
ATOM 2902 C C . LEU B 2 19 ? 26.343 -0.336 1.742 1.00 30.89 84 LEU B C 1
ATOM 2903 O O . LEU B 2 19 ? 27.276 0.121 1.087 1.00 27.41 84 LEU B O 1
ATOM 2908 N N . ARG B 2 20 ? 26.401 -0.545 3.048 1.00 32.16 85 ARG B N 1
ATOM 2909 C CA . ARG B 2 20 ? 27.580 -0.225 3.868 1.00 35.82 85 ARG B CA 1
ATOM 2910 C C . ARG B 2 20 ? 28.698 -1.200 3.632 1.00 35.16 85 ARG B C 1
ATOM 2911 O O . ARG B 2 20 ? 28.517 -2.409 3.804 1.00 31.05 85 ARG B O 1
ATOM 2919 N N . LYS B 2 21 ? 29.869 -0.661 3.313 1.00 34.98 86 LYS B N 1
ATOM 2920 C CA . LYS B 2 21 ? 31.079 -1.443 3.189 1.00 35.52 86 LYS B CA 1
ATOM 2921 C C . LYS B 2 21 ? 31.426 -2.029 4.542 1.00 34.85 86 LYS B C 1
ATOM 2922 O O . LYS B 2 21 ? 31.384 -1.343 5.557 1.00 32.38 86 LYS B O 1
ATOM 2928 N N . VAL B 2 22 ? 31.746 -3.309 4.558 1.00 32.96 87 VAL B N 1
ATOM 2929 C CA . VAL B 2 22 ? 32.206 -3.949 5.764 1.00 32.14 87 VAL B CA 1
ATOM 2930 C C . VAL B 2 22 ? 33.723 -3.926 5.681 1.00 32.56 87 VAL B C 1
ATOM 2931 O O . VAL B 2 22 ? 34.367 -3.807 6.701 1.00 38.62 87 VAL B O 1
ATOM 2935 N N . THR C 1 1 ? 28.515 -16.649 -36.855 1.00 48.30 5 THR C N 1
ATOM 2936 C CA . THR C 1 1 ? 27.907 -17.953 -37.294 1.00 46.16 5 THR C CA 1
ATOM 2937 C C . THR C 1 1 ? 28.420 -18.334 -38.684 1.00 41.63 5 THR C C 1
ATOM 2938 O O . THR C 1 1 ? 27.991 -17.768 -39.685 1.00 41.07 5 THR C O 1
ATOM 2942 N N . THR C 1 2 ? 29.341 -19.287 -38.738 1.00 36.02 6 THR C N 1
ATOM 2943 C CA . THR C 1 2 ? 29.938 -19.682 -40.001 1.00 35.00 6 THR C CA 1
ATOM 2944 C C . THR C 1 2 ? 29.511 -21.089 -40.318 1.00 29.95 6 THR C C 1
ATOM 2945 O O . THR C 1 2 ? 29.572 -21.966 -39.467 1.00 34.24 6 THR C O 1
ATOM 2949 N N . ALA C 1 3 ? 29.067 -21.313 -41.536 1.00 26.38 7 ALA C N 1
ATOM 2950 C CA . ALA C 1 3 ? 28.663 -22.658 -41.942 1.00 24.46 7 ALA C CA 1
ATOM 2951 C C . ALA C 1 3 ? 29.876 -23.532 -42.252 1.00 22.36 7 ALA C C 1
ATOM 2952 O O . ALA C 1 3 ? 30.965 -23.041 -42.584 1.00 21.19 7 ALA C O 1
ATOM 2954 N N . LEU C 1 4 ? 29.680 -24.834 -42.109 1.00 21.72 8 LEU C N 1
ATOM 2955 C CA . LEU C 1 4 ? 30.668 -25.837 -42.426 1.00 20.36 8 LEU C CA 1
ATOM 2956 C C . LEU C 1 4 ? 30.183 -26.646 -43.645 1.00 18.87 8 LEU C C 1
ATOM 2957 O O . LEU C 1 4 ? 28.995 -26.799 -43.861 1.00 18.54 8 LEU C O 1
ATOM 2962 N N . VAL C 1 5 ? 31.133 -27.166 -44.410 1.00 18.17 9 VAL C N 1
ATOM 2963 C CA . VAL C 1 5 ? 30.878 -28.035 -45.535 1.00 17.43 9 VAL C CA 1
ATOM 2964 C C . VAL C 1 5 ? 31.685 -29.318 -45.357 1.00 17.32 9 VAL C C 1
ATOM 2965 O O . VAL C 1 5 ? 32.906 -29.295 -45.233 1.00 17.55 9 VAL C O 1
ATOM 2969 N N . CYS C 1 6 ? 30.988 -30.436 -45.318 1.00 18.48 10 CYS C N 1
ATOM 2970 C CA . CYS C 1 6 ? 31.625 -31.729 -45.182 1.00 20.19 10 CYS C CA 1
ATOM 2971 C C . CYS C 1 6 ? 31.215 -32.600 -46.381 1.00 19.97 10 CYS C C 1
ATOM 2972 O O . CYS C 1 6 ? 30.027 -32.896 -46.597 1.00 17.78 10 CYS C O 1
ATOM 2975 N N . ASP C 1 7 ? 32.211 -32.942 -47.201 1.00 18.68 11 ASP C N 1
ATOM 2976 C CA . ASP C 1 7 ? 32.005 -33.769 -48.377 1.00 18.28 11 ASP C CA 1
ATOM 2977 C C . ASP C 1 7 ? 32.630 -35.143 -48.097 1.00 18.64 11 ASP C C 1
ATOM 2978 O O . ASP C 1 7 ? 33.855 -35.326 -48.168 1.00 17.81 11 ASP C O 1
ATOM 2983 N N . ASN C 1 8 ? 31.773 -36.097 -47.767 1.00 18.52 12 ASN C N 1
ATOM 2984 C CA . ASN C 1 8 ? 32.211 -37.443 -47.374 1.00 19.10 12 ASN C CA 1
ATOM 2985 C C . ASN C 1 8 ? 32.293 -38.391 -48.570 1.00 18.64 12 ASN C C 1
ATOM 2986 O O . ASN C 1 8 ? 31.283 -38.695 -49.201 1.00 18.60 12 ASN C O 1
ATOM 2991 N N . GLY C 1 9 ? 33.490 -38.873 -48.873 1.00 18.47 13 GLY C N 1
ATOM 2992 C CA . GLY C 1 9 ? 33.682 -39.770 -49.992 1.00 17.54 13 GLY C CA 1
ATOM 2993 C C . GLY C 1 9 ? 34.059 -41.151 -49.536 1.00 17.39 13 GLY C C 1
ATOM 2994 O O . GLY C 1 9 ? 34.360 -41.365 -48.385 1.00 16.87 13 GLY C O 1
ATOM 2995 N N . SER C 1 10 ? 34.066 -42.098 -50.469 1.00 18.64 14 SER C N 1
ATOM 2996 C CA . SER C 1 10 ? 34.480 -43.479 -50.152 1.00 18.71 14 SER C CA 1
ATOM 2997 C C . SER C 1 10 ? 35.914 -43.582 -49.613 1.00 19.12 14 SER C C 1
ATOM 2998 O O . SER C 1 10 ? 36.202 -44.415 -48.735 1.00 20.07 14 SER C O 1
ATOM 3001 N N . GLY C 1 11 ? 36.803 -42.760 -50.150 1.00 18.38 15 GLY C N 1
ATOM 3002 C CA . GLY C 1 11 ? 38.207 -42.779 -49.772 1.00 17.63 15 GLY C CA 1
ATOM 3003 C C . GLY C 1 11 ? 38.638 -41.604 -48.906 1.00 18.63 15 GLY C C 1
ATOM 3004 O O . GLY C 1 11 ? 39.489 -41.778 -47.999 1.00 17.29 15 GLY C O 1
ATOM 3005 N N . LEU C 1 12 ? 38.067 -40.419 -49.144 1.00 17.27 16 LEU C N 1
ATOM 3006 C CA . LEU C 1 12 ? 38.549 -39.202 -48.457 1.00 18.81 16 LEU C CA 1
ATOM 3007 C C . LEU C 1 12 ? 37.407 -38.324 -47.969 1.00 18.61 16 LEU C C 1
ATOM 3008 O O . LEU C 1 12 ? 36.387 -38.149 -48.668 1.00 17.42 16 LEU C O 1
ATOM 3013 N N . VAL C 1 13 ? 37.593 -37.758 -46.782 1.00 18.48 17 VAL C N 1
ATOM 3014 C CA . VAL C 1 13 ? 36.720 -36.727 -46.261 1.00 18.76 17 VAL C CA 1
ATOM 3015 C C . VAL C 1 13 ? 37.362 -35.430 -46.692 1.00 18.20 17 VAL C C 1
ATOM 3016 O O . VAL C 1 13 ? 38.557 -35.278 -46.516 1.00 18.67 17 VAL C O 1
ATOM 3020 N N . LYS C 1 14 ? 36.586 -34.525 -47.272 1.00 18.40 18 LYS C N 1
ATOM 3021 C CA . LYS C 1 14 ? 37.003 -33.134 -47.447 1.00 18.49 18 LYS C CA 1
ATOM 3022 C C . LYS C 1 14 ? 36.077 -32.281 -46.628 1.00 17.39 18 LYS C C 1
ATOM 3023 O O . LYS C 1 14 ? 34.852 -32.378 -46.773 1.00 16.98 18 LYS C O 1
ATOM 3029 N N . ALA C 1 15 ? 36.657 -31.432 -45.781 1.00 16.53 19 ALA C N 1
ATOM 3030 C CA . ALA C 1 15 ? 35.866 -30.612 -44.905 1.00 16.82 19 ALA C CA 1
ATOM 3031 C C . ALA C 1 15 ? 36.506 -29.262 -44.677 1.00 17.54 19 ALA C C 1
ATOM 3032 O O . ALA C 1 15 ? 37.729 -29.087 -44.862 1.00 16.48 19 ALA C O 1
ATOM 3034 N N . GLY C 1 16 ? 35.668 -28.307 -44.278 1.00 18.01 20 GLY C N 1
ATOM 3035 C CA . GLY C 1 16 ? 36.110 -26.936 -44.086 1.00 17.79 20 GLY C CA 1
ATOM 3036 C C . GLY C 1 16 ? 34.978 -25.991 -43.824 1.00 18.40 20 GLY C C 1
ATOM 3037 O O . GLY C 1 16 ? 33.881 -26.400 -43.455 1.00 19.61 20 GLY C O 1
ATOM 3038 N N . PHE C 1 17 ? 35.257 -24.705 -44.034 1.00 19.76 21 PHE C N 1
ATOM 3039 C CA . PHE C 1 17 ? 34.362 -23.610 -43.714 1.00 19.10 21 PHE C CA 1
ATOM 3040 C C . PHE C 1 17 ? 33.793 -23.043 -44.984 1.00 17.68 21 PHE C C 1
ATOM 3041 O O . PHE C 1 17 ? 34.528 -22.773 -45.919 1.00 16.20 21 PHE C O 1
ATOM 3049 N N . ALA C 1 18 ? 32.474 -22.879 -45.020 1.00 17.53 22 ALA C N 1
ATOM 3050 C CA . ALA C 1 18 ? 31.816 -22.229 -46.137 1.00 18.90 22 ALA C CA 1
ATOM 3051 C C . ALA C 1 18 ? 32.408 -20.856 -46.330 1.00 20.17 22 ALA C C 1
ATOM 3052 O O . ALA C 1 18 ? 32.701 -20.173 -45.350 1.00 20.21 22 ALA C O 1
ATOM 3054 N N . GLY C 1 19 ? 32.603 -20.481 -47.594 1.00 20.78 23 GLY C N 1
ATOM 3055 C CA . GLY C 1 19 ? 33.262 -19.247 -47.955 1.00 20.67 23 GLY C CA 1
ATOM 3056 C C . GLY C 1 19 ? 34.736 -19.425 -48.263 1.00 21.79 23 GLY C C 1
ATOM 3057 O O . GLY C 1 19 ? 35.304 -18.560 -48.888 1.00 23.96 23 GLY C O 1
ATOM 3058 N N . ASP C 1 20 ? 35.390 -20.481 -47.767 1.00 21.67 24 ASP C N 1
ATOM 3059 C CA . ASP C 1 20 ? 36.812 -20.737 -48.100 1.00 21.12 24 ASP C CA 1
ATOM 3060 C C . ASP C 1 20 ? 36.925 -21.308 -49.516 1.00 20.92 24 ASP C C 1
ATOM 3061 O O . ASP C 1 20 ? 35.976 -21.935 -50.015 1.00 19.84 24 ASP C O 1
ATOM 3066 N N . ASP C 1 21 ? 38.080 -21.127 -50.160 1.00 19.71 25 ASP C N 1
ATOM 3067 C CA . ASP C 1 21 ? 38.231 -21.609 -51.538 1.00 20.77 25 ASP C CA 1
ATOM 3068 C C . ASP C 1 21 ? 38.616 -23.082 -51.663 1.00 20.05 25 ASP C C 1
ATOM 3069 O O . ASP C 1 21 ? 38.660 -23.617 -52.778 1.00 20.02 25 ASP C O 1
ATOM 3074 N N . ALA C 1 22 ? 38.836 -23.742 -50.538 1.00 19.37 26 ALA C N 1
ATOM 3075 C CA . ALA C 1 22 ? 39.321 -25.118 -50.543 1.00 19.35 26 ALA C CA 1
ATOM 3076 C C . ALA C 1 22 ? 39.113 -25.687 -49.169 1.00 18.97 26 ALA C C 1
ATOM 3077 O O . ALA C 1 22 ? 39.021 -24.924 -48.213 1.00 19.73 26 ALA C O 1
ATOM 3079 N N . PRO C 1 23 ? 38.993 -27.028 -49.068 1.00 18.99 27 PRO C N 1
ATOM 3080 C CA . PRO C 1 23 ? 38.790 -27.658 -47.762 1.00 19.93 27 PRO C CA 1
ATOM 3081 C C . PRO C 1 23 ? 40.085 -27.639 -46.954 1.00 21.47 27 PRO C C 1
ATOM 3082 O O . PRO C 1 23 ? 41.145 -27.978 -47.482 1.00 23.29 27 PRO C O 1
ATOM 3086 N N . ARG C 1 24 ? 40.001 -27.228 -45.705 1.00 21.60 28 ARG C N 1
ATOM 3087 C CA . ARG C 1 24 ? 41.158 -27.205 -44.829 1.00 25.23 28 ARG C CA 1
ATOM 3088 C C . ARG C 1 24 ? 41.515 -28.608 -44.322 1.00 24.27 28 ARG C C 1
ATOM 3089 O O . ARG C 1 24 ? 42.659 -28.878 -43.950 1.00 24.04 28 ARG C O 1
ATOM 3097 N N . ALA C 1 25 ? 40.538 -29.507 -44.298 1.00 23.22 29 ALA C N 1
ATOM 3098 C CA . ALA C 1 25 ? 40.774 -30.854 -43.788 1.00 21.90 29 ALA C CA 1
ATOM 3099 C C . ALA C 1 25 ? 40.482 -31.900 -44.854 1.00 21.88 29 ALA C C 1
ATOM 3100 O O . ALA C 1 25 ? 39.396 -31.936 -45.423 1.00 22.85 29 ALA C O 1
ATOM 3102 N N . VAL C 1 26 ? 41.477 -32.714 -45.165 1.00 21.47 30 VAL C N 1
ATOM 3103 C CA . VAL C 1 26 ? 41.332 -33.778 -46.119 1.00 20.33 30 VAL C CA 1
ATOM 3104 C C . VAL C 1 26 ? 42.025 -34.960 -45.491 1.00 21.28 30 VAL C C 1
ATOM 3105 O O . VAL C 1 26 ? 43.233 -34.900 -45.258 1.00 20.09 30 VAL C O 1
ATOM 3109 N N . PHE C 1 27 ? 41.284 -36.036 -45.208 1.00 19.66 31 PHE C N 1
ATOM 3110 C CA . PHE C 1 27 ? 41.903 -37.193 -44.561 1.00 19.45 31 PHE C CA 1
ATOM 3111 C C . PHE C 1 27 ? 41.169 -38.484 -44.946 1.00 18.09 31 PHE C C 1
ATOM 3112 O O . PHE C 1 27 ? 40.032 -38.433 -45.398 1.00 18.20 31 PHE C O 1
ATOM 3120 N N . PRO C 1 28 ? 41.824 -39.636 -44.810 1.00 17.79 32 PRO C N 1
ATOM 3121 C CA . PRO C 1 28 ? 41.175 -40.898 -45.227 1.00 18.43 32 PRO C CA 1
ATOM 3122 C C . PRO C 1 28 ? 39.917 -41.224 -44.422 1.00 18.75 32 PRO C C 1
ATOM 3123 O O . PRO C 1 28 ? 39.893 -41.066 -43.207 1.00 20.57 32 PRO C O 1
ATOM 3127 N N . SER C 1 29 ? 38.882 -41.663 -45.124 1.00 20.50 33 SER C N 1
ATOM 3128 C CA . SER C 1 29 ? 37.612 -42.039 -44.543 1.00 20.61 33 SER C CA 1
ATOM 3129 C C . SER C 1 29 ? 37.703 -43.493 -44.059 1.00 21.86 33 SER C C 1
ATOM 3130 O O . SER C 1 29 ? 37.097 -44.407 -44.631 1.00 21.72 33 SER C O 1
ATOM 3133 N N . ILE C 1 30 ? 38.470 -43.676 -42.994 1.00 22.24 34 ILE C N 1
ATOM 3134 C CA . ILE C 1 30 ? 38.851 -44.994 -42.505 1.00 23.99 34 ILE C CA 1
ATOM 3135 C C . ILE C 1 30 ? 38.696 -44.982 -41.003 1.00 24.10 34 ILE C C 1
ATOM 3136 O O . ILE C 1 30 ? 39.002 -43.968 -40.358 1.00 24.90 34 ILE C O 1
ATOM 3141 N N . VAL C 1 31 ? 38.183 -46.077 -40.445 1.00 24.56 35 VAL C N 1
ATOM 3142 C CA . VAL C 1 31 ? 38.102 -46.245 -38.999 1.00 27.51 35 VAL C CA 1
ATOM 3143 C C . VAL C 1 31 ? 38.816 -47.536 -38.687 1.00 30.94 35 VAL C C 1
ATOM 3144 O O . VAL C 1 31 ? 38.512 -48.569 -39.295 1.00 30.78 35 VAL C O 1
ATOM 3148 N N . GLY C 1 32 ? 39.804 -47.442 -37.797 1.00 33.54 36 GLY C N 1
ATOM 3149 C CA A GLY C 1 32 ? 40.653 -48.574 -37.453 0.50 37.29 36 GLY C CA 1
ATOM 3150 C CA B GLY C 1 32 ? 40.653 -48.573 -37.446 0.50 37.29 36 GLY C CA 1
ATOM 3151 C C . GLY C 1 32 ? 40.241 -49.196 -36.129 1.00 38.64 36 GLY C C 1
ATOM 3152 O O . GLY C 1 32 ? 40.268 -48.527 -35.093 1.00 42.95 36 GLY C O 1
ATOM 3153 N N . SER C 1 48 ? 39.089 -47.263 -30.908 1.00 45.79 52 SER C N 1
ATOM 3154 C CA . SER C 1 48 ? 38.986 -46.910 -32.326 1.00 45.04 52 SER C CA 1
ATOM 3155 C C . SER C 1 48 ? 39.921 -45.766 -32.744 1.00 44.89 52 SER C C 1
ATOM 3156 O O . SER C 1 48 ? 40.294 -44.938 -31.930 1.00 44.64 52 SER C O 1
ATOM 3159 N N . TYR C 1 49 ? 40.317 -45.750 -34.018 1.00 43.01 53 TYR C N 1
ATOM 3160 C CA . TYR C 1 49 ? 41.120 -44.663 -34.569 1.00 40.97 53 TYR C CA 1
ATOM 3161 C C . TYR C 1 49 ? 40.567 -44.250 -35.914 1.00 36.88 53 TYR C C 1
ATOM 3162 O O . TYR C 1 49 ? 40.029 -45.078 -36.642 1.00 32.78 53 TYR C O 1
ATOM 3171 N N . VAL C 1 50 ? 40.718 -42.973 -36.238 1.00 36.23 54 VAL C N 1
ATOM 3172 C CA . VAL C 1 50 ? 40.165 -42.396 -37.478 1.00 37.71 54 VAL C CA 1
ATOM 3173 C C . VAL C 1 50 ? 41.221 -41.702 -38.321 1.00 38.87 54 VAL C C 1
ATOM 3174 O O . VAL C 1 50 ? 41.986 -40.886 -37.816 1.00 44.48 54 VAL C O 1
ATOM 3178 N N . GLY C 1 51 ? 41.203 -41.978 -39.618 1.00 37.93 55 GLY C N 1
ATOM 3179 C CA . GLY C 1 51 ? 41.955 -41.194 -40.566 1.00 36.80 55 GLY C CA 1
ATOM 3180 C C . GLY C 1 51 ? 43.418 -41.546 -40.551 1.00 36.98 55 GLY C C 1
ATOM 3181 O O . GLY C 1 51 ? 43.775 -42.722 -40.595 1.00 34.32 55 GLY C O 1
ATOM 3182 N N . ASP C 1 52 ? 44.260 -40.522 -40.495 1.00 40.75 56 ASP C N 1
ATOM 3183 C CA . ASP C 1 52 ? 45.714 -40.717 -40.562 1.00 44.87 56 ASP C CA 1
ATOM 3184 C C . ASP C 1 52 ? 46.219 -41.568 -39.390 1.00 42.81 56 ASP C C 1
ATOM 3185 O O . ASP C 1 52 ? 47.082 -42.436 -39.575 1.00 40.32 56 ASP C O 1
ATOM 3190 N N . GLU C 1 53 ? 45.680 -41.301 -38.202 1.00 43.04 57 GLU C N 1
ATOM 3191 C CA . GLU C 1 53 ? 45.959 -42.101 -37.012 1.00 46.09 57 GLU C CA 1
ATOM 3192 C C . GLU C 1 53 ? 45.853 -43.599 -37.326 1.00 45.69 57 GLU C C 1
ATOM 3193 O O . GLU C 1 53 ? 46.744 -44.374 -36.972 1.00 46.67 57 GLU C O 1
ATOM 3199 N N . ALA C 1 54 ? 44.769 -43.995 -37.999 1.00 40.00 58 ALA C N 1
ATOM 3200 C CA . ALA C 1 54 ? 44.453 -45.402 -38.192 1.00 39.43 58 ALA C CA 1
ATOM 3201 C C . ALA C 1 54 ? 45.430 -46.139 -39.117 1.00 40.62 58 ALA C C 1
ATOM 3202 O O . ALA C 1 54 ? 45.737 -47.323 -38.895 1.00 43.50 58 ALA C O 1
ATOM 3204 N N . GLN C 1 55 ? 45.913 -45.454 -40.146 1.00 41.09 59 GLN C N 1
ATOM 3205 C CA . GLN C 1 55 ? 46.833 -46.061 -41.107 1.00 43.14 59 GLN C CA 1
ATOM 3206 C C . GLN C 1 55 ? 48.207 -46.323 -40.507 1.00 46.60 59 GLN C C 1
ATOM 3207 O O . GLN C 1 55 ? 48.791 -47.402 -40.680 1.00 45.86 59 GLN C O 1
ATOM 3213 N N . SER C 1 56 ? 48.731 -45.317 -39.821 1.00 49.47 60 SER C N 1
ATOM 3214 C CA . SER C 1 56 ? 50.011 -45.456 -39.154 1.00 53.76 60 SER C CA 1
ATOM 3215 C C . SER C 1 56 ? 49.966 -46.668 -38.207 1.00 55.39 60 SER C C 1
ATOM 3216 O O . SER C 1 56 ? 50.880 -47.490 -38.205 1.00 57.79 60 SER C O 1
ATOM 3219 N N . LYS C 1 57 ? 48.881 -46.804 -37.454 1.00 55.41 61 LYS C N 1
ATOM 3220 C CA . LYS C 1 57 ? 48.733 -47.924 -36.527 1.00 57.71 61 LYS C CA 1
ATOM 3221 C C . LYS C 1 57 ? 47.935 -49.077 -37.141 1.00 58.16 61 LYS C C 1
ATOM 3222 O O . LYS C 1 57 ? 47.029 -49.628 -36.508 1.00 57.25 61 LYS C O 1
ATOM 3228 N N . ARG C 1 58 ? 48.277 -49.440 -38.376 1.00 60.83 62 ARG C N 1
ATOM 3229 C CA . ARG C 1 58 ? 47.570 -50.494 -39.091 1.00 63.80 62 ARG C CA 1
ATOM 3230 C C . ARG C 1 58 ? 47.647 -51.862 -38.414 1.00 66.62 62 ARG C C 1
ATOM 3231 O O . ARG C 1 58 ? 46.615 -52.521 -38.236 1.00 66.52 62 ARG C O 1
ATOM 3239 N N . GLY C 1 59 ? 48.857 -52.297 -38.060 1.00 64.99 63 GLY C N 1
ATOM 3240 C CA . GLY C 1 59 ? 49.049 -53.566 -37.379 1.00 66.57 63 GLY C CA 1
ATOM 3241 C C . GLY C 1 59 ? 47.863 -53.982 -36.527 1.00 71.11 63 GLY C C 1
ATOM 3242 O O . GLY C 1 59 ? 47.167 -54.951 -36.849 1.00 79.29 63 GLY C O 1
ATOM 3243 N N . ILE C 1 60 ? 47.582 -53.194 -35.491 1.00 71.42 64 ILE C N 1
ATOM 3244 C CA . ILE C 1 60 ? 46.797 -53.659 -34.330 1.00 73.55 64 ILE C CA 1
ATOM 3245 C C . ILE C 1 60 ? 45.276 -53.806 -34.541 1.00 71.71 64 ILE C C 1
ATOM 3246 O O . ILE C 1 60 ? 44.714 -54.865 -34.223 1.00 73.52 64 ILE C O 1
ATOM 3251 N N . LEU C 1 61 ? 44.600 -52.767 -35.041 1.00 68.84 65 LEU C N 1
ATOM 3252 C CA . LEU C 1 61 ? 43.156 -52.876 -35.313 1.00 62.08 65 LEU C CA 1
ATOM 3253 C C . LEU C 1 61 ? 42.910 -53.142 -36.799 1.00 54.48 65 LEU C C 1
ATOM 3254 O O . LEU C 1 61 ? 43.822 -53.057 -37.635 1.00 52.60 65 LEU C O 1
ATOM 3259 N N . THR C 1 62 ? 41.676 -53.538 -37.091 1.00 50.36 66 THR C N 1
ATOM 3260 C CA . THR C 1 62 ? 41.205 -53.751 -38.453 1.00 47.80 66 THR C CA 1
ATOM 3261 C C . THR C 1 62 ? 40.760 -52.413 -39.026 1.00 42.18 66 THR C C 1
ATOM 3262 O O . THR C 1 62 ? 40.198 -51.596 -38.297 1.00 40.37 66 THR C O 1
ATOM 3266 N N . LEU C 1 63 ? 41.042 -52.178 -40.305 1.00 39.09 67 LEU C N 1
ATOM 3267 C CA . LEU C 1 63 ? 40.596 -50.956 -40.991 1.00 39.47 67 LEU C CA 1
ATOM 3268 C C . LEU C 1 63 ? 39.294 -51.199 -41.760 1.00 37.05 67 LEU C C 1
ATOM 3269 O O . LEU C 1 63 ? 39.151 -52.188 -42.462 1.00 36.21 67 LEU C O 1
ATOM 3274 N N . LYS C 1 64 ? 38.340 -50.297 -41.566 1.00 35.79 68 LYS C N 1
ATOM 3275 C CA . LYS C 1 64 ? 37.069 -50.326 -42.273 1.00 33.96 68 LYS C CA 1
ATOM 3276 C C . LYS C 1 64 ? 36.729 -48.988 -42.930 1.00 30.68 68 LYS C C 1
ATOM 3277 O O . LYS C 1 64 ? 37.017 -47.913 -42.385 1.00 26.54 68 LYS C O 1
ATOM 3283 N N . TYR C 1 65 ? 36.091 -49.082 -44.096 1.00 29.19 69 TYR C N 1
ATOM 3284 C CA . TYR C 1 65 ? 35.621 -47.927 -44.838 1.00 28.92 69 TYR C CA 1
ATOM 3285 C C . TYR C 1 65 ? 34.113 -47.822 -44.624 1.00 26.72 69 TYR C C 1
ATOM 3286 O O . TYR C 1 65 ? 33.385 -48.645 -45.104 1.00 27.88 69 TYR C O 1
ATOM 3295 N N . PRO C 1 66 ? 33.642 -46.815 -43.873 1.00 25.30 70 PRO C N 1
ATOM 3296 C CA . PRO C 1 66 ? 32.191 -46.691 -43.636 1.00 25.48 70 PRO C CA 1
ATOM 3297 C C . PRO C 1 66 ? 31.358 -46.234 -44.834 1.00 22.71 70 PRO C C 1
ATOM 3298 O O . PRO C 1 66 ? 30.141 -46.348 -44.770 1.00 23.91 70 PRO C O 1
ATOM 3302 N N . ILE C 1 67 ? 32.002 -45.723 -45.879 1.00 20.24 71 ILE C N 1
ATOM 3303 C CA . ILE C 1 67 ? 31.345 -45.374 -47.120 1.00 20.40 71 ILE C CA 1
ATOM 3304 C C . ILE C 1 67 ? 31.866 -46.282 -48.220 1.00 19.43 71 ILE C C 1
ATOM 3305 O O . ILE C 1 67 ? 33.059 -46.346 -48.456 1.00 17.59 71 ILE C O 1
ATOM 3310 N N . GLU C 1 68 ? 30.957 -46.998 -48.873 1.00 21.87 72 GLU C N 1
ATOM 3311 C CA . GLU C 1 68 ? 31.299 -47.935 -49.944 1.00 23.99 72 GLU C CA 1
ATOM 3312 C C . GLU C 1 68 ? 30.567 -47.526 -51.197 1.00 22.86 72 GLU C C 1
ATOM 3313 O O . GLU C 1 68 ? 29.356 -47.434 -51.185 1.00 22.19 72 GLU C O 1
ATOM 3319 N N . HIS C 1 69 ? 31.306 -47.279 -52.270 1.00 22.27 73 HIS C N 1
ATOM 3320 C CA . HIS C 1 69 ? 30.728 -46.843 -53.516 1.00 24.38 73 HIS C CA 1
ATOM 3321 C C . HIS C 1 69 ? 29.869 -45.573 -53.366 1.00 23.97 73 HIS C C 1
ATOM 3322 O O . HIS C 1 69 ? 28.861 -45.413 -54.059 1.00 21.16 73 HIS C O 1
ATOM 3329 N N . GLY C 1 70 ? 30.255 -44.692 -52.443 1.00 22.81 74 GLY C N 1
ATOM 3330 C CA . GLY C 1 70 ? 29.537 -43.434 -52.251 1.00 22.22 74 GLY C CA 1
ATOM 3331 C C . GLY C 1 70 ? 28.448 -43.475 -51.196 1.00 22.79 74 GLY C C 1
ATOM 3332 O O . GLY C 1 70 ? 28.040 -42.436 -50.706 1.00 22.70 74 GLY C O 1
ATOM 3333 N N . ILE C 1 71 ? 28.004 -44.669 -50.806 1.00 22.50 75 ILE C N 1
ATOM 3334 C CA . ILE C 1 71 ? 26.886 -44.830 -49.889 1.00 23.25 75 ILE C CA 1
ATOM 3335 C C . ILE C 1 71 ? 27.409 -45.163 -48.501 1.00 23.35 75 ILE C C 1
ATOM 3336 O O . ILE C 1 71 ? 28.270 -46.028 -48.348 1.00 20.70 75 ILE C O 1
ATOM 3341 N N . ILE C 1 72 ? 26.874 -44.506 -47.479 1.00 23.90 76 ILE C N 1
ATOM 3342 C CA . ILE C 1 72 ? 27.203 -44.840 -46.090 1.00 23.87 76 ILE C CA 1
ATOM 3343 C C . ILE C 1 72 ? 26.630 -46.218 -45.753 1.00 26.11 76 ILE C C 1
ATOM 3344 O O . ILE C 1 72 ? 25.441 -46.444 -45.925 1.00 27.11 76 ILE C O 1
ATOM 3349 N N . THR C 1 73 ? 27.483 -47.130 -45.307 1.00 26.42 77 THR C N 1
ATOM 3350 C CA . THR C 1 73 ? 27.060 -48.496 -44.983 1.00 30.12 77 THR C CA 1
ATOM 3351 C C . THR C 1 73 ? 27.353 -48.912 -43.549 1.00 29.94 77 THR C C 1
ATOM 3352 O O . THR C 1 73 ? 26.878 -49.946 -43.117 1.00 32.30 77 THR C O 1
ATOM 3356 N N . ASN C 1 74 ? 28.149 -48.132 -42.830 1.00 28.18 78 ASN C N 1
ATOM 3357 C CA . ASN C 1 74 ? 28.419 -48.412 -41.436 1.00 27.77 78 ASN C CA 1
ATOM 3358 C C . ASN C 1 74 ? 28.222 -47.133 -40.634 1.00 27.94 78 ASN C C 1
ATOM 3359 O O . ASN C 1 74 ? 29.078 -46.262 -40.606 1.00 27.52 78 ASN C O 1
ATOM 3364 N N . TRP C 1 75 ? 27.071 -47.041 -39.988 1.00 26.95 79 TRP C N 1
ATOM 3365 C CA . TRP C 1 75 ? 26.654 -45.819 -39.322 1.00 27.21 79 TRP C CA 1
ATOM 3366 C C . TRP C 1 75 ? 27.414 -45.487 -38.037 1.00 28.51 79 TRP C C 1
ATOM 3367 O O . TRP C 1 75 ? 27.609 -44.302 -37.715 1.00 26.83 79 TRP C O 1
ATOM 3378 N N . ASP C 1 76 ? 27.834 -46.511 -37.302 1.00 29.36 80 ASP C N 1
ATOM 3379 C CA . ASP C 1 76 ? 28.620 -46.297 -36.090 1.00 30.86 80 ASP C CA 1
ATOM 3380 C C . ASP C 1 76 ? 29.976 -45.707 -36.465 1.00 27.76 80 ASP C C 1
ATOM 3381 O O . ASP C 1 76 ? 30.424 -44.724 -35.875 1.00 28.63 80 ASP C O 1
ATOM 3386 N N . ASP C 1 77 ? 30.613 -46.280 -37.475 1.00 25.56 81 ASP C N 1
ATOM 3387 C CA . ASP C 1 77 ? 31.913 -45.769 -37.914 1.00 25.91 81 ASP C CA 1
ATOM 3388 C C . ASP C 1 77 ? 31.765 -44.405 -38.589 1.00 24.68 81 ASP C C 1
ATOM 3389 O O . ASP C 1 77 ? 32.642 -43.569 -38.465 1.00 24.10 81 ASP C O 1
ATOM 3394 N N . MET C 1 78 ? 30.662 -44.184 -39.297 1.00 25.62 82 MET C N 1
ATOM 3395 C CA . MET C 1 78 ? 30.433 -42.899 -39.934 1.00 26.05 82 MET C CA 1
ATOM 3396 C C . MET C 1 78 ? 30.339 -41.789 -38.892 1.00 26.27 82 MET C C 1
ATOM 3397 O O . MET C 1 78 ? 30.890 -40.700 -39.079 1.00 24.93 82 MET C O 1
ATOM 3402 N N . GLU C 1 79 ? 29.651 -42.080 -37.795 1.00 26.61 83 GLU C N 1
ATOM 3403 C CA . GLU C 1 79 ? 29.587 -41.184 -36.661 1.00 26.74 83 GLU C CA 1
ATOM 3404 C C . GLU C 1 79 ? 30.960 -40.832 -36.105 1.00 25.79 83 GLU C C 1
ATOM 3405 O O . GLU C 1 79 ? 31.215 -39.669 -35.812 1.00 23.65 83 GLU C O 1
ATOM 3411 N N . LYS C 1 80 ? 31.845 -41.825 -35.960 1.00 26.55 84 LYS C N 1
ATOM 3412 C CA . LYS C 1 80 ? 33.223 -41.562 -35.540 1.00 28.19 84 LYS C CA 1
ATOM 3413 C C . LYS C 1 80 ? 33.924 -40.623 -36.554 1.00 24.66 84 LYS C C 1
ATOM 3414 O O . LYS C 1 80 ? 34.633 -39.715 -36.175 1.00 23.01 84 LYS C O 1
ATOM 3420 N N . ILE C 1 81 ? 33.720 -40.844 -37.842 1.00 23.70 85 ILE C N 1
ATOM 3421 C CA . ILE C 1 81 ? 34.280 -39.916 -38.846 1.00 22.86 85 ILE C CA 1
ATOM 3422 C C . ILE C 1 81 ? 33.769 -38.476 -38.666 1.00 20.65 85 ILE C C 1
ATOM 3423 O O . ILE C 1 81 ? 34.552 -37.519 -38.721 1.00 18.56 85 ILE C O 1
ATOM 3428 N N . TRP C 1 82 ? 32.473 -38.315 -38.438 1.00 20.05 86 TRP C N 1
ATOM 3429 C CA . TRP C 1 82 ? 31.929 -36.976 -38.311 1.00 20.44 86 TRP C CA 1
ATOM 3430 C C . TRP C 1 82 ? 32.443 -36.316 -37.063 1.00 20.52 86 TRP C C 1
ATOM 3431 O O . TRP C 1 82 ? 32.731 -35.119 -37.061 1.00 20.23 86 TRP C O 1
ATOM 3442 N N . HIS C 1 83 ? 32.588 -37.101 -36.002 1.00 21.94 87 HIS C N 1
ATOM 3443 C CA . HIS C 1 83 ? 33.090 -36.588 -34.729 1.00 22.60 87 HIS C CA 1
ATOM 3444 C C . HIS C 1 83 ? 34.539 -36.111 -34.852 1.00 22.07 87 HIS C C 1
ATOM 3445 O O . HIS C 1 83 ? 34.906 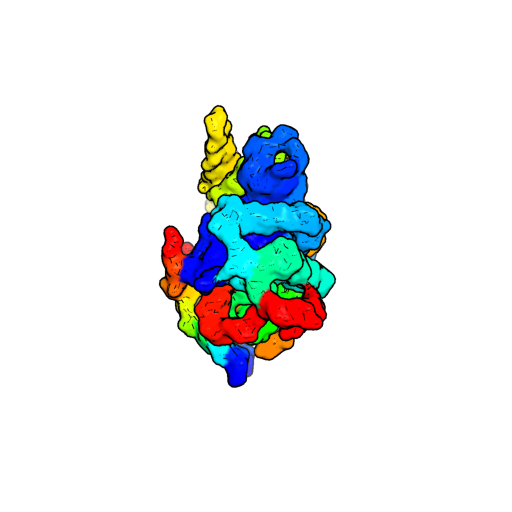-35.014 -34.422 1.00 21.26 87 HIS C O 1
ATOM 3452 N N . HIS C 1 84 ? 35.362 -36.968 -35.446 1.00 23.40 88 HIS C N 1
ATOM 3453 C CA . HIS C 1 84 ? 36.741 -36.628 -35.778 1.00 22.45 88 HIS C CA 1
ATOM 3454 C C . HIS C 1 84 ? 36.843 -35.371 -36.663 1.00 21.87 88 HIS C C 1
ATOM 3455 O O . HIS C 1 84 ? 37.730 -34.545 -36.470 1.00 19.28 88 HIS C O 1
ATOM 3462 N N . THR C 1 85 ? 35.929 -35.230 -37.630 1.00 21.07 89 THR C N 1
ATOM 3463 C CA . THR C 1 85 ? 35.887 -34.045 -38.480 1.00 20.70 89 THR C CA 1
ATOM 3464 C C . THR C 1 85 ? 35.595 -32.776 -37.690 1.00 21.00 89 THR C C 1
ATOM 3465 O O . THR C 1 85 ? 36.317 -31.784 -37.810 1.00 21.58 89 THR C O 1
ATOM 3469 N N . PHE C 1 86 ? 34.545 -32.803 -36.871 1.00 21.70 90 PHE C N 1
ATOM 3470 C CA . PHE C 1 86 ? 34.172 -31.613 -36.125 1.00 21.41 90 PHE C CA 1
ATOM 3471 C C . PHE C 1 86 ? 35.230 -31.296 -35.072 1.00 21.78 90 PHE C C 1
ATOM 3472 O O . PHE C 1 86 ? 35.710 -30.148 -34.965 1.00 22.45 90 PHE C O 1
ATOM 3480 N N . TYR C 1 87 ? 35.612 -32.299 -34.293 1.00 22.08 91 TYR C N 1
ATOM 3481 C CA . TYR C 1 87 ? 36.432 -32.009 -33.122 1.00 22.99 91 TYR C CA 1
ATOM 3482 C C . TYR C 1 87 ? 37.923 -31.954 -33.432 1.00 25.28 91 TYR C C 1
ATOM 3483 O O . TYR C 1 87 ? 38.568 -30.952 -33.164 1.00 24.02 91 TYR C O 1
ATOM 3492 N N . ASN C 1 88 ? 38.471 -33.006 -34.013 1.00 27.37 92 ASN C N 1
ATOM 3493 C CA . ASN C 1 88 ? 39.929 -33.103 -34.191 1.00 28.13 92 ASN C CA 1
ATOM 3494 C C . ASN C 1 88 ? 40.454 -32.346 -35.389 1.00 26.97 92 ASN C C 1
ATOM 3495 O O . ASN C 1 88 ? 41.524 -31.756 -35.327 1.00 25.94 92 ASN C O 1
ATOM 3500 N N . GLU C 1 89 ? 39.707 -32.346 -36.486 1.00 24.38 93 GLU C N 1
ATOM 3501 C CA . GLU C 1 89 ? 40.175 -31.674 -37.692 1.00 25.08 93 GLU C CA 1
ATOM 3502 C C . GLU C 1 89 ? 39.835 -30.185 -37.703 1.00 24.60 93 GLU C C 1
ATOM 3503 O O . GLU C 1 89 ? 40.716 -29.352 -37.855 1.00 24.90 93 GLU C O 1
ATOM 3509 N N . LEU C 1 90 ? 38.564 -29.836 -37.564 1.00 23.54 94 LEU C N 1
ATOM 3510 C CA . LEU C 1 90 ? 38.164 -28.438 -37.675 1.00 22.10 94 LEU C CA 1
ATOM 3511 C C . LEU C 1 90 ? 38.168 -27.713 -36.334 1.00 24.16 94 LEU C C 1
ATOM 3512 O O . LEU C 1 90 ? 38.105 -26.491 -36.311 1.00 23.03 94 LEU C O 1
ATOM 3517 N N . ARG C 1 91 ? 38.157 -28.468 -35.233 1.00 27.25 95 ARG C N 1
ATOM 3518 C CA . ARG C 1 91 ? 38.227 -27.901 -33.887 1.00 28.98 95 ARG C CA 1
ATOM 3519 C C . ARG C 1 91 ? 37.063 -26.939 -33.647 1.00 26.80 95 ARG C C 1
ATOM 3520 O O . ARG C 1 91 ? 37.270 -25.778 -33.281 1.00 23.44 95 ARG C O 1
ATOM 3528 N N . VAL C 1 92 ? 35.842 -27.412 -33.905 1.00 24.59 96 VAL C N 1
ATOM 3529 C CA . VAL C 1 92 ? 34.649 -26.585 -33.742 1.00 24.09 96 VAL C CA 1
ATOM 3530 C C . VAL C 1 92 ? 33.653 -27.248 -32.788 1.00 24.49 96 VAL C C 1
ATOM 3531 O O . VAL C 1 92 ? 33.765 -28.448 -32.504 1.00 22.01 96 VAL C O 1
ATOM 3535 N N . ALA C 1 93 ? 32.694 -26.440 -32.317 1.00 23.15 97 ALA C N 1
ATOM 3536 C CA . ALA C 1 93 ? 31.505 -26.919 -31.629 1.00 22.84 97 ALA C CA 1
ATOM 3537 C C . ALA C 1 93 ? 30.382 -27.011 -32.660 1.00 22.44 97 ALA C C 1
ATOM 3538 O O . ALA C 1 93 ? 29.900 -25.984 -33.138 1.00 24.31 97 ALA C O 1
ATOM 3540 N N . PRO C 1 94 ? 29.982 -28.236 -33.036 1.00 22.08 98 PRO C N 1
ATOM 3541 C CA . PRO C 1 94 ? 29.018 -28.383 -34.125 1.00 22.38 98 PRO C CA 1
ATOM 3542 C C . PRO C 1 94 ? 27.680 -27.705 -33.850 1.00 22.69 98 PRO C C 1
ATOM 3543 O O . PRO C 1 94 ? 27.010 -27.262 -34.788 1.00 22.80 98 PRO C O 1
ATOM 3547 N N . GLU C 1 95 ? 27.295 -27.619 -32.581 1.00 22.54 99 GLU C N 1
ATOM 3548 C CA . GLU C 1 95 ? 26.078 -26.918 -32.207 1.00 24.56 99 GLU C CA 1
ATOM 3549 C C . GLU C 1 95 ? 26.063 -25.407 -32.562 1.00 23.58 99 GLU C C 1
ATOM 3550 O O . GLU C 1 95 ? 25.001 -24.797 -32.561 1.00 24.46 99 GLU C O 1
ATOM 3556 N N . GLU C 1 96 ? 27.206 -24.838 -32.923 1.00 22.53 100 GLU C N 1
ATOM 3557 C CA . GLU C 1 96 ? 27.279 -23.431 -33.367 1.00 24.42 100 GLU C CA 1
ATOM 3558 C C . GLU C 1 96 ? 27.293 -23.235 -34.886 1.00 22.75 100 GLU C C 1
ATOM 3559 O O . GLU C 1 96 ? 27.322 -22.102 -35.352 1.00 22.66 100 GLU C O 1
ATOM 3565 N N . HIS C 1 97 ? 27.292 -24.318 -35.665 1.00 21.43 101 HIS C N 1
ATOM 3566 C CA . HIS C 1 97 ? 27.567 -24.182 -37.098 1.00 21.63 101 HIS C CA 1
ATOM 3567 C C . HIS C 1 97 ? 26.584 -24.887 -37.984 1.00 20.96 101 HIS C C 1
ATOM 3568 O O . HIS C 1 97 ? 26.480 -26.114 -37.917 1.00 21.97 101 HIS C O 1
ATOM 3575 N N . PRO C 1 98 ? 25.878 -24.135 -38.846 1.00 21.07 102 PRO C N 1
ATOM 3576 C CA . PRO C 1 98 ? 25.049 -24.818 -39.834 1.00 20.15 102 PRO C CA 1
ATOM 3577 C C . PRO C 1 98 ? 25.983 -25.695 -40.635 1.00 19.73 102 PRO C C 1
ATOM 3578 O O . PRO C 1 98 ? 27.100 -25.280 -40.878 1.00 20.66 102 PRO C O 1
ATOM 3582 N N . THR C 1 99 ? 25.573 -26.908 -40.992 1.00 19.63 103 THR C N 1
ATOM 3583 C CA . THR C 1 99 ? 26.472 -27.852 -41.646 1.00 19.36 103 THR C CA 1
ATOM 3584 C C . THR C 1 99 ? 25.862 -28.391 -42.938 1.00 19.66 103 THR C C 1
ATOM 3585 O O . THR C 1 99 ? 24.772 -28.956 -42.935 1.00 19.23 103 THR C O 1
ATOM 3589 N N . LEU C 1 100 ? 26.553 -28.158 -44.049 1.00 19.86 104 LEU C N 1
ATOM 3590 C CA . LEU C 1 100 ? 26.144 -28.692 -45.337 1.00 20.87 104 LEU C CA 1
ATOM 3591 C C . LEU C 1 100 ? 26.914 -30.007 -45.583 1.00 20.53 104 LEU C C 1
ATOM 3592 O O . LEU C 1 100 ? 28.145 -30.043 -45.492 1.00 20.75 104 LEU C O 1
ATOM 3597 N N . LEU C 1 101 ? 26.184 -31.082 -45.819 1.00 19.96 105 LEU C N 1
ATOM 3598 C CA . LEU C 1 101 ? 26.773 -32.404 -46.111 1.00 21.56 105 LEU C CA 1
ATOM 3599 C C . LEU C 1 101 ? 26.478 -32.761 -47.556 1.00 20.60 105 LEU C C 1
ATOM 3600 O O . LEU C 1 101 ? 25.621 -32.130 -48.198 1.00 20.84 105 LEU C O 1
ATOM 3605 N N . THR C 1 102 ? 27.156 -33.782 -48.059 1.00 19.91 106 THR C N 1
ATOM 3606 C CA . THR C 1 102 ? 26.960 -34.224 -49.445 1.00 19.56 106 THR C CA 1
ATOM 3607 C C . THR C 1 102 ? 26.556 -35.704 -49.497 1.00 19.27 106 THR C C 1
ATOM 3608 O O . THR C 1 102 ? 26.841 -36.462 -48.569 1.00 18.29 106 THR C O 1
ATOM 3612 N N . GLU C 1 103 ? 25.887 -36.092 -50.580 1.00 19.65 107 GLU C N 1
ATOM 3613 C CA . GLU C 1 103 ? 25.492 -37.494 -50.790 1.00 20.95 107 GLU C CA 1
ATOM 3614 C C . GLU C 1 103 ? 25.689 -37.905 -52.242 1.00 19.92 107 GLU C C 1
ATOM 3615 O O . GLU C 1 103 ? 25.683 -37.062 -53.133 1.00 19.78 107 GLU C O 1
ATOM 3621 N N . ALA C 1 104 ? 25.845 -39.203 -52.465 1.00 19.56 108 ALA C N 1
ATOM 3622 C CA . ALA C 1 104 ? 25.911 -39.760 -53.811 1.00 20.72 108 ALA C CA 1
ATOM 3623 C C . ALA C 1 104 ? 24.579 -39.610 -54.543 1.00 22.22 108 ALA C C 1
ATOM 3624 O O . ALA C 1 104 ? 23.494 -39.582 -53.912 1.00 20.35 108 ALA C O 1
ATOM 3626 N N . PRO C 1 105 ? 24.645 -39.570 -55.878 1.00 22.70 109 PRO C N 1
ATOM 3627 C CA . PRO C 1 105 ? 23.437 -39.686 -56.666 1.00 23.73 109 PRO C CA 1
ATOM 3628 C C . PRO C 1 105 ? 22.727 -40.984 -56.282 1.00 24.16 109 PRO C C 1
ATOM 3629 O O . PRO C 1 105 ? 23.409 -41.972 -56.007 1.00 24.46 109 PRO C O 1
ATOM 3633 N N . LEU C 1 106 ? 21.390 -40.963 -56.246 1.00 24.61 110 LEU C N 1
ATOM 3634 C CA . LEU C 1 106 ? 20.558 -42.144 -55.962 1.00 25.72 110 LEU C CA 1
ATOM 3635 C C . LEU C 1 106 ? 20.713 -42.693 -54.531 1.00 27.20 110 LEU C C 1
ATOM 3636 O O . LEU C 1 106 ? 20.369 -43.831 -54.246 1.00 26.87 110 LEU C O 1
ATOM 3641 N N . ASN C 1 107 ? 21.239 -41.876 -53.620 1.00 26.94 111 ASN C N 1
ATOM 3642 C CA . ASN C 1 107 ? 21.291 -42.235 -52.196 1.00 26.18 111 ASN C CA 1
ATOM 3643 C C . ASN C 1 107 ? 19.886 -42.554 -51.681 1.00 25.53 111 ASN C C 1
ATOM 3644 O O . ASN C 1 107 ? 18.981 -41.753 -51.835 1.00 23.25 111 ASN C O 1
ATOM 3649 N N . PRO C 1 108 ? 19.699 -43.727 -51.070 1.00 25.94 112 PRO C N 1
ATOM 3650 C CA . PRO C 1 108 ? 18.338 -44.026 -50.631 1.00 27.61 112 PRO C CA 1
ATOM 3651 C C . PRO C 1 108 ? 17.795 -43.019 -49.615 1.00 28.19 112 PRO C C 1
ATOM 3652 O O . PRO C 1 108 ? 18.534 -42.486 -48.791 1.00 25.24 112 PRO C O 1
ATOM 3656 N N . LYS C 1 109 ? 16.498 -42.778 -49.683 1.00 31.07 113 LYS C N 1
ATOM 3657 C CA . LYS C 1 109 ? 15.823 -41.883 -48.759 1.00 32.53 113 LYS C CA 1
ATOM 3658 C C . LYS C 1 109 ? 16.114 -42.180 -47.296 1.00 32.14 113 LYS C C 1
ATOM 3659 O O . LYS C 1 109 ? 16.326 -41.254 -46.495 1.00 30.12 113 LYS C O 1
ATOM 3665 N N . ALA C 1 110 ? 16.100 -43.465 -46.944 1.00 29.84 114 ALA C N 1
ATOM 3666 C CA . ALA C 1 110 ? 16.384 -43.867 -45.574 1.00 30.63 114 ALA C CA 1
ATOM 3667 C C . ALA C 1 110 ? 17.756 -43.371 -45.099 1.00 27.99 114 ALA C C 1
ATOM 3668 O O . ALA C 1 110 ? 17.908 -43.012 -43.919 1.00 25.16 114 ALA C O 1
ATOM 3670 N N . ASN C 1 111 ? 18.748 -43.372 -45.990 1.00 25.99 115 ASN C N 1
ATOM 3671 C CA . ASN C 1 111 ? 20.092 -42.917 -45.606 1.00 26.58 115 ASN C CA 1
ATOM 3672 C C . ASN C 1 111 ? 20.116 -41.439 -45.365 1.00 25.02 115 ASN C C 1
ATOM 3673 O O . ASN C 1 111 ? 20.761 -40.974 -44.447 1.00 24.66 115 ASN C O 1
ATOM 3678 N N . ARG C 1 112 ? 19.431 -40.698 -46.219 1.00 25.73 116 ARG C N 1
ATOM 3679 C CA . ARG C 1 112 ? 19.363 -39.269 -46.077 1.00 25.45 116 ARG C CA 1
ATOM 3680 C C . ARG C 1 112 ? 18.727 -38.887 -44.737 1.00 25.18 116 ARG C C 1
ATOM 3681 O O . ARG C 1 112 ? 19.220 -37.979 -44.033 1.00 22.24 116 ARG C O 1
ATOM 3689 N N . GLU C 1 113 ? 17.659 -39.597 -44.379 1.00 25.01 117 GLU C N 1
ATOM 3690 C CA . GLU C 1 113 ? 16.998 -39.381 -43.099 1.00 27.54 117 GLU C CA 1
ATOM 3691 C C . GLU C 1 113 ? 17.915 -39.662 -41.917 1.00 26.63 117 GLU C C 1
ATOM 3692 O O . GLU C 1 113 ? 17.937 -38.900 -40.969 1.00 25.55 117 GLU C O 1
ATOM 3698 N N . LYS C 1 114 ? 18.675 -40.742 -41.991 1.00 28.11 118 LYS C N 1
ATOM 3699 C CA . LYS C 1 114 ? 19.540 -41.119 -40.898 1.00 29.15 118 LYS C CA 1
ATOM 3700 C C . LYS C 1 114 ? 20.718 -40.141 -40.724 1.00 28.28 118 LYS C C 1
ATOM 3701 O O . LYS C 1 114 ? 21.112 -39.836 -39.589 1.00 25.44 118 LYS C O 1
ATOM 3707 N N . MET C 1 115 ? 21.269 -39.650 -41.838 1.00 27.55 119 MET C N 1
ATOM 3708 C CA . MET C 1 115 ? 22.241 -38.540 -41.805 1.00 29.55 119 MET C CA 1
ATOM 3709 C C . MET C 1 115 ? 21.652 -37.343 -41.057 1.00 26.25 119 MET C C 1
ATOM 3710 O O . MET C 1 115 ? 22.303 -36.735 -40.205 1.00 24.76 119 MET C O 1
ATOM 3715 N N . THR C 1 116 ? 20.413 -37.008 -41.389 1.00 24.70 120 THR C N 1
ATOM 3716 C CA . THR C 1 116 ? 19.757 -35.863 -40.783 1.00 24.65 120 THR C CA 1
ATOM 3717 C C . THR C 1 116 ? 19.554 -36.077 -39.274 1.00 24.25 120 THR C C 1
ATOM 3718 O O . THR C 1 116 ? 19.818 -35.195 -38.474 1.00 22.92 120 THR C O 1
ATOM 3722 N N . GLN C 1 117 ? 19.100 -37.260 -38.910 1.00 23.47 121 GLN C N 1
ATOM 3723 C CA . GLN C 1 117 ? 18.884 -37.605 -37.519 1.00 25.52 121 GLN C CA 1
ATOM 3724 C C . GLN C 1 117 ? 20.161 -37.545 -36.704 1.00 25.40 121 GLN C C 1
ATOM 3725 O O . GLN C 1 117 ? 20.162 -37.005 -35.608 1.00 25.87 121 GLN C O 1
ATOM 3731 N N . ILE C 1 118 ? 21.248 -38.099 -37.224 1.00 22.52 122 ILE C N 1
ATOM 3732 C CA . ILE C 1 118 ? 22.515 -38.038 -36.517 1.00 23.29 122 ILE C CA 1
ATOM 3733 C C . ILE C 1 118 ? 23.032 -36.598 -36.354 1.00 23.60 122 ILE C C 1
ATOM 3734 O O . ILE C 1 118 ? 23.493 -36.214 -35.287 1.00 23.40 122 ILE C O 1
ATOM 3739 N N . MET C 1 119 ? 22.927 -35.784 -37.393 1.00 23.42 123 MET C N 1
ATOM 3740 C CA . MET C 1 119 ? 23.402 -34.397 -37.312 1.00 23.53 123 MET C CA 1
ATOM 3741 C C . MET C 1 119 ? 22.662 -33.585 -36.246 1.00 23.26 123 MET C C 1
ATOM 3742 O O . MET C 1 119 ? 23.283 -32.830 -35.487 1.00 22.11 123 MET C O 1
ATOM 3747 N N . PHE C 1 120 ? 21.345 -33.713 -36.220 1.00 23.00 124 PHE C N 1
ATOM 3748 C CA . PHE C 1 120 ? 20.553 -32.961 -35.256 1.00 24.13 124 PHE C CA 1
ATOM 3749 C C . PHE C 1 120 ? 20.567 -33.592 -33.871 1.00 26.15 124 PHE C C 1
ATOM 3750 O O . PHE C 1 120 ? 20.688 -32.876 -32.886 1.00 27.83 124 PHE C O 1
ATOM 3758 N N . GLU C 1 121 ? 20.497 -34.917 -33.776 1.00 26.56 125 GLU C N 1
ATOM 3759 C CA . GLU C 1 121 ? 20.380 -35.542 -32.469 1.00 27.47 125 GLU C CA 1
ATOM 3760 C C . GLU C 1 121 ? 21.696 -35.822 -31.785 1.00 29.30 125 GLU C C 1
ATOM 3761 O O . GLU C 1 121 ? 21.776 -35.695 -30.561 1.00 28.68 125 GLU C O 1
ATOM 3767 N N . THR C 1 122 ? 22.717 -36.227 -32.534 1.00 27.16 126 THR C N 1
ATOM 3768 C CA . THR C 1 122 ? 24.009 -36.556 -31.929 1.00 26.26 126 THR C CA 1
ATOM 3769 C C . THR C 1 122 ? 24.903 -35.317 -31.858 1.00 27.73 126 THR C C 1
ATOM 3770 O O . THR C 1 122 ? 25.523 -35.053 -30.829 1.00 29.12 126 THR C O 1
ATOM 3774 N N . PHE C 1 123 ? 24.957 -34.540 -32.931 1.00 25.84 127 PHE C N 1
ATOM 3775 C CA . PHE C 1 123 ? 25.851 -33.374 -32.985 1.00 25.16 127 PHE C CA 1
ATOM 3776 C C . PHE C 1 123 ? 25.177 -32.027 -32.701 1.00 25.27 127 PHE C C 1
ATOM 3777 O O . PHE C 1 123 ? 25.844 -31.036 -32.522 1.00 26.53 127 PHE C O 1
ATOM 3785 N N A ASN C 1 124 ? 23.852 -32.017 -32.673 0.49 25.46 128 ASN C N 1
ATOM 3786 N N B ASN C 1 124 ? 23.850 -32.014 -32.654 0.51 25.15 128 ASN C N 1
ATOM 3787 C CA A ASN C 1 124 ? 23.080 -30.841 -32.290 0.49 26.15 128 ASN C CA 1
ATOM 3788 C CA B ASN C 1 124 ? 23.077 -30.836 -32.256 0.51 25.58 128 ASN C CA 1
ATOM 3789 C C A ASN C 1 124 ? 23.296 -29.614 -33.148 0.49 25.85 128 ASN C C 1
ATOM 3790 C C B ASN C 1 124 ? 23.302 -29.612 -33.139 0.51 25.54 128 ASN C C 1
ATOM 3791 O O A ASN C 1 124 ? 23.265 -28.493 -32.648 0.49 25.05 128 ASN C O 1
ATOM 3792 O O B ASN C 1 124 ? 23.288 -28.489 -32.645 0.51 24.77 128 ASN C O 1
ATOM 3801 N N . VAL C 1 125 ? 23.460 -29.822 -34.450 1.00 25.03 129 VAL C N 1
ATOM 3802 C CA . VAL C 1 125 ? 23.642 -28.699 -35.362 1.00 23.42 129 VAL C CA 1
ATOM 3803 C C . VAL C 1 125 ? 22.425 -27.782 -35.374 1.00 22.55 129 VAL C C 1
ATOM 3804 O O . VAL C 1 125 ? 21.297 -28.234 -35.213 1.00 23.01 129 VAL C O 1
ATOM 3808 N N . PRO C 1 126 ? 22.661 -26.485 -35.562 1.00 21.46 130 PRO C N 1
ATOM 3809 C CA . PRO C 1 126 ? 21.567 -25.536 -35.570 1.00 22.44 130 P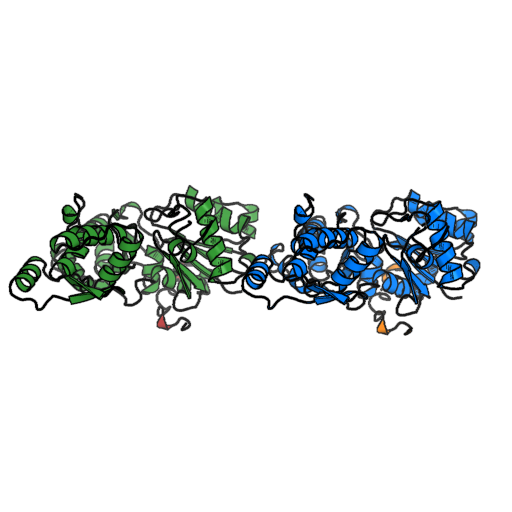RO C CA 1
ATOM 3810 C C . PRO C 1 126 ? 20.783 -25.584 -36.882 1.00 22.71 130 PRO C C 1
ATOM 3811 O O . PRO C 1 126 ? 19.637 -25.130 -36.932 1.00 22.73 130 PRO C O 1
ATOM 3815 N N . ALA C 1 127 ? 21.417 -26.122 -37.927 1.00 22.16 131 ALA C N 1
ATOM 3816 C CA . ALA C 1 127 ? 20.811 -26.246 -39.246 1.00 20.50 131 ALA C CA 1
ATOM 3817 C C . ALA C 1 127 ? 21.663 -27.157 -40.098 1.00 20.04 131 ALA C C 1
ATOM 3818 O O . ALA C 1 127 ? 22.831 -27.363 -39.820 1.00 17.72 131 ALA C O 1
ATOM 3820 N N . MET C 1 128 ? 21.066 -27.758 -41.108 1.00 22.33 132 MET C N 1
ATOM 3821 C CA . MET C 1 128 ? 21.820 -28.621 -41.995 1.00 24.90 132 MET C CA 1
ATOM 3822 C C . MET C 1 128 ? 21.164 -28.715 -43.369 1.00 23.15 132 MET C C 1
ATOM 3823 O O . MET C 1 128 ? 20.027 -28.263 -43.569 1.00 22.20 132 MET C O 1
ATOM 3828 N N . TYR C 1 129 ? 21.910 -29.280 -44.294 1.00 21.59 133 TYR C N 1
ATOM 3829 C CA . TYR C 1 129 ? 21.446 -29.463 -45.667 1.00 23.10 133 TYR C CA 1
ATOM 3830 C C . TYR C 1 129 ? 22.255 -30.580 -46.308 1.00 22.37 133 TYR C C 1
ATOM 3831 O O . TYR C 1 129 ? 23.419 -30.760 -45.962 1.00 21.27 133 TYR C O 1
ATOM 3840 N N . VAL C 1 130 ? 21.626 -31.342 -47.203 1.00 20.95 134 VAL C N 1
ATOM 3841 C CA . VAL C 1 130 ? 22.313 -32.401 -47.918 1.00 21.69 134 VAL C CA 1
ATOM 3842 C C . VAL C 1 130 ? 22.162 -32.118 -49.398 1.00 20.90 134 VAL C C 1
ATOM 3843 O O . VAL C 1 130 ? 21.045 -32.010 -49.893 1.00 20.69 134 VAL C O 1
ATOM 3847 N N . ALA C 1 131 ? 23.288 -31.999 -50.095 1.00 20.44 135 ALA C N 1
ATOM 3848 C CA . ALA C 1 131 ? 23.310 -31.745 -51.525 1.00 20.24 135 ALA C CA 1
ATOM 3849 C C . ALA C 1 131 ? 23.910 -32.935 -52.261 1.00 20.30 135 ALA C C 1
ATOM 3850 O O . ALA C 1 131 ? 24.781 -33.628 -51.747 1.00 21.12 135 ALA C O 1
ATOM 3852 N N . ILE C 1 132 ? 23.456 -33.159 -53.479 1.00 19.68 136 ILE C N 1
ATOM 3853 C CA . ILE C 1 132 ? 24.015 -34.221 -54.309 1.00 19.83 136 ILE C CA 1
ATOM 3854 C C . ILE C 1 132 ? 25.393 -33.761 -54.814 1.00 19.06 136 ILE C C 1
ATOM 3855 O O . ILE C 1 132 ? 25.529 -32.645 -55.330 1.00 19.04 136 ILE C O 1
ATOM 3860 N N . GLN C 1 133 ? 26.397 -34.612 -54.623 1.00 17.84 137 GLN C N 1
ATOM 3861 C CA . GLN C 1 133 ? 27.784 -34.310 -54.962 1.00 17.59 137 GLN C CA 1
ATOM 3862 C C . GLN C 1 133 ? 27.980 -33.766 -56.377 1.00 17.70 137 GLN C C 1
ATOM 3863 O O . GLN C 1 133 ? 28.555 -32.687 -56.562 1.00 17.62 137 GLN C O 1
ATOM 3869 N N . ALA C 1 134 ? 27.477 -34.464 -57.373 1.00 18.28 138 ALA C N 1
ATOM 3870 C CA . ALA C 1 134 ? 27.697 -34.031 -58.752 1.00 17.95 138 ALA C CA 1
ATOM 3871 C C . ALA C 1 134 ? 27.105 -32.632 -58.958 1.00 18.46 138 ALA C C 1
ATOM 3872 O O . ALA C 1 134 ? 27.647 -31.838 -59.715 1.00 16.88 138 ALA C O 1
ATOM 3874 N N . VAL C 1 135 ? 25.968 -32.374 -58.325 1.00 18.15 139 VAL C N 1
ATOM 3875 C CA . VAL C 1 135 ? 25.284 -31.106 -58.509 1.00 18.63 139 VAL C CA 1
ATOM 3876 C C . VAL C 1 135 ? 26.147 -29.992 -57.955 1.00 18.75 139 VAL C C 1
ATOM 3877 O O . VAL C 1 135 ? 26.261 -28.920 -58.556 1.00 19.60 139 VAL C O 1
ATOM 3881 N N . LEU C 1 136 ? 26.808 -30.254 -56.828 1.00 18.48 140 LEU C N 1
ATOM 3882 C CA . LEU C 1 136 ? 27.729 -29.262 -56.284 1.00 18.08 140 LEU C CA 1
ATOM 3883 C C . LEU C 1 136 ? 28.881 -28.990 -57.243 1.00 17.66 140 LEU C C 1
ATOM 3884 O O . LEU C 1 136 ? 29.266 -27.834 -57.413 1.00 16.02 140 LEU C O 1
ATOM 3889 N N . SER C 1 137 ? 29.410 -30.039 -57.884 1.00 18.67 141 SER C N 1
ATOM 3890 C CA . SER C 1 137 ? 30.521 -29.875 -58.819 1.00 19.39 141 SER C CA 1
ATOM 3891 C C . SER C 1 137 ? 30.093 -28.998 -59.990 1.00 19.69 141 SER C C 1
ATOM 3892 O O . SER C 1 137 ? 30.825 -28.112 -60.387 1.00 18.23 141 SER C O 1
ATOM 3895 N N . LEU C 1 138 ? 28.882 -29.211 -60.487 1.00 19.94 142 LEU C N 1
ATOM 3896 C CA . LEU C 1 138 ? 28.333 -28.362 -61.544 1.00 20.47 142 LEU C CA 1
ATOM 3897 C C . LEU C 1 138 ? 28.237 -26.870 -61.113 1.00 21.31 142 LEU C C 1
ATOM 3898 O O . LEU C 1 138 ? 28.685 -25.979 -61.829 1.00 21.69 142 LEU C O 1
ATOM 3903 N N . TYR C 1 139 ? 27.701 -26.623 -59.920 1.00 21.27 143 TYR C N 1
ATOM 3904 C CA . TYR C 1 139 ? 27.638 -25.285 -59.354 1.00 21.11 143 TYR C CA 1
ATOM 3905 C C . TYR C 1 139 ? 28.986 -24.629 -59.255 1.00 20.72 143 TYR C C 1
ATOM 3906 O O . TYR C 1 139 ? 29.090 -23.414 -59.465 1.00 20.56 143 TYR C O 1
ATOM 3915 N N . ALA C 1 140 ? 30.019 -25.405 -58.930 1.00 20.79 144 ALA C N 1
ATOM 3916 C CA . ALA C 1 140 ? 31.383 -24.843 -58.767 1.00 21.05 144 ALA C CA 1
ATOM 3917 C C . ALA C 1 140 ? 31.912 -24.292 -60.065 1.00 21.20 144 ALA C C 1
ATOM 3918 O O . ALA C 1 140 ? 32.806 -23.473 -60.057 1.00 21.68 144 ALA C O 1
ATOM 3920 N N . SER C 1 141 ? 31.408 -24.803 -61.179 1.00 22.70 145 SER C N 1
ATOM 3921 C CA . SER C 1 141 ? 31.804 -24.321 -62.480 1.00 23.99 145 SER C CA 1
ATOM 3922 C C . SER C 1 141 ? 30.864 -23.226 -62.995 1.00 25.05 145 SER C C 1
ATOM 3923 O O . SER C 1 141 ? 30.941 -22.876 -64.146 1.00 25.90 145 SER C O 1
ATOM 3926 N N . GLY C 1 142 ? 30.009 -22.670 -62.156 1.00 25.33 146 GLY C N 1
ATOM 3927 C CA . GLY C 1 142 ? 29.105 -21.599 -62.591 1.00 25.61 146 GLY C CA 1
ATOM 3928 C C . GLY C 1 142 ? 27.885 -22.071 -63.354 1.00 26.96 146 GLY C C 1
ATOM 3929 O O . GLY C 1 142 ? 27.149 -21.243 -63.881 1.00 28.81 146 GLY C O 1
ATOM 3930 N N . ARG C 1 143 ? 27.619 -23.382 -63.372 1.00 26.14 147 ARG C N 1
ATOM 3931 C CA . ARG C 1 143 ? 26.522 -23.936 -64.167 1.00 25.65 147 ARG C CA 1
ATOM 3932 C C . ARG C 1 143 ? 25.380 -24.545 -63.338 1.00 24.34 147 ARG C C 1
ATOM 3933 O O . ARG C 1 143 ? 25.581 -24.973 -62.212 1.00 22.78 147 ARG C O 1
ATOM 3941 N N . THR C 1 144 ? 24.175 -24.522 -63.904 1.00 22.84 148 THR C N 1
ATOM 3942 C CA . THR C 1 144 ? 22.991 -25.156 -63.320 1.00 23.13 148 THR C CA 1
ATOM 3943 C C . THR C 1 144 ? 22.387 -26.206 -64.269 1.00 22.19 148 THR C C 1
ATOM 3944 O O . THR C 1 144 ? 21.510 -26.954 -63.890 1.00 23.66 148 THR C O 1
ATOM 3948 N N . THR C 1 145 ? 22.837 -26.230 -65.515 1.00 21.39 149 THR C N 1
ATOM 3949 C CA . THR C 1 145 ? 22.526 -27.322 -66.424 1.00 21.84 149 THR C CA 1
ATOM 3950 C C . THR C 1 145 ? 23.821 -27.852 -67.043 1.00 21.56 149 THR C C 1
ATOM 3951 O O . THR C 1 145 ? 24.695 -27.077 -67.415 1.00 21.82 149 THR C O 1
ATOM 3955 N N . GLY C 1 146 ? 23.934 -29.180 -67.145 1.00 21.86 150 GLY C N 1
ATOM 3956 C CA . GLY C 1 146 ? 25.120 -29.797 -67.688 1.00 20.54 150 GLY C CA 1
ATOM 3957 C C . GLY C 1 146 ? 25.145 -31.250 -67.297 1.00 20.46 150 GLY C C 1
ATOM 3958 O O . GLY C 1 146 ? 24.194 -31.734 -66.701 1.00 20.53 150 GLY C O 1
ATOM 3959 N N . ILE C 1 147 ? 26.234 -31.941 -67.642 1.00 20.45 151 ILE C N 1
ATOM 3960 C CA . ILE C 1 147 ? 26.391 -33.356 -67.305 1.00 21.40 151 ILE C CA 1
ATOM 3961 C C . ILE C 1 147 ? 27.740 -33.557 -66.655 1.00 21.19 151 ILE C C 1
ATOM 3962 O O . ILE C 1 147 ? 28.786 -33.241 -67.219 1.00 20.59 151 ILE C O 1
ATOM 3967 N N . VAL C 1 148 ? 27.688 -34.046 -65.429 1.00 20.60 152 VAL C N 1
ATOM 3968 C CA . VAL C 1 148 ? 28.891 -34.233 -64.626 1.00 20.61 152 VAL C CA 1
ATOM 3969 C C . VAL C 1 148 ? 29.368 -35.681 -64.718 1.00 19.74 152 VAL C C 1
ATOM 3970 O O . VAL C 1 148 ? 28.567 -36.593 -64.655 1.00 18.84 152 VAL C O 1
ATOM 3974 N N . LEU C 1 149 ? 30.666 -35.867 -64.913 1.00 20.00 153 LEU C N 1
ATOM 3975 C CA . LEU C 1 149 ? 31.323 -37.162 -64.696 1.00 20.05 153 LEU C CA 1
ATOM 3976 C C . LEU C 1 149 ? 32.096 -36.998 -63.385 1.00 19.92 153 LEU C C 1
ATOM 3977 O O . LEU C 1 149 ? 33.056 -36.218 -63.321 1.00 19.60 153 LEU C O 1
ATOM 3982 N N . ASP C 1 150 ? 31.653 -37.699 -62.345 1.00 19.48 154 ASP C N 1
ATOM 3983 C CA . ASP C 1 150 ? 32.249 -37.602 -61.013 1.00 20.86 154 ASP C CA 1
ATOM 3984 C C . ASP C 1 150 ? 32.869 -38.957 -60.746 1.00 18.94 154 ASP C C 1
ATOM 3985 O O . ASP C 1 150 ? 32.182 -39.958 -60.754 1.00 19.29 154 ASP C O 1
ATOM 3990 N N . SER C 1 151 ? 34.182 -38.994 -60.568 1.00 18.94 155 SER C N 1
ATOM 3991 C CA . SER C 1 151 ? 34.906 -40.231 -60.394 1.00 19.27 155 SER C CA 1
ATOM 3992 C C . SER C 1 151 ? 35.902 -40.078 -59.267 1.00 19.45 155 SER C C 1
ATOM 3993 O O . SER C 1 151 ? 36.850 -39.300 -59.367 1.00 20.47 155 SER C O 1
ATOM 3996 N N . GLY C 1 152 ? 35.684 -40.834 -58.187 1.00 20.31 156 GLY C N 1
ATOM 3997 C CA . GLY C 1 152 ? 36.493 -40.734 -56.971 1.00 19.25 156 GLY C CA 1
ATOM 3998 C C . GLY C 1 152 ? 37.304 -41.996 -56.711 1.00 18.87 156 GLY C C 1
ATOM 3999 O O . GLY C 1 152 ? 37.967 -42.514 -57.594 1.00 18.08 156 GLY C O 1
ATOM 4000 N N . ASP C 1 153 ? 37.294 -42.468 -55.472 1.00 19.99 157 ASP C N 1
ATOM 4001 C CA . ASP C 1 153 ? 38.088 -43.643 -55.084 1.00 20.07 157 ASP C CA 1
ATOM 4002 C C . ASP C 1 153 ? 37.255 -44.916 -55.156 1.00 18.51 157 ASP C C 1
ATOM 4003 O O . ASP C 1 153 ? 37.796 -46.000 -55.293 1.00 19.30 157 ASP C O 1
ATOM 4008 N N . GLY C 1 154 ? 35.943 -44.776 -55.072 1.00 18.42 158 GLY C N 1
ATOM 4009 C CA . GLY C 1 154 ? 35.070 -45.932 -54.941 1.00 18.31 158 GLY C CA 1
ATOM 4010 C C . GLY C 1 154 ? 33.985 -46.069 -55.982 1.00 19.36 158 GLY C C 1
ATOM 4011 O O . GLY C 1 154 ? 33.485 -47.162 -56.206 1.00 20.84 158 GLY C O 1
ATOM 4012 N N . VAL C 1 155 ? 33.592 -44.986 -56.618 1.00 19.76 159 VAL C N 1
ATOM 4013 C CA . VAL C 1 155 ? 32.508 -45.059 -57.591 1.00 20.94 159 VAL C CA 1
ATOM 4014 C C . VAL C 1 155 ? 32.654 -43.961 -58.624 1.00 20.24 159 VAL C C 1
ATOM 4015 O O . VAL C 1 155 ? 33.285 -42.935 -58.372 1.00 20.16 159 VAL C O 1
ATOM 4019 N N . THR C 1 156 ? 32.102 -44.208 -59.804 1.00 19.79 160 THR C N 1
ATOM 4020 C CA . THR C 1 156 ? 32.029 -43.229 -60.848 1.00 19.94 160 THR C CA 1
ATOM 4021 C C . THR C 1 156 ? 30.546 -43.080 -61.249 1.00 21.03 160 THR C C 1
ATOM 4022 O O . THR C 1 156 ? 29.803 -44.078 -61.314 1.00 22.26 160 THR C O 1
ATOM 4026 N N . HIS C 1 157 ? 30.112 -41.844 -61.489 1.00 19.51 161 HIS C N 1
ATOM 4027 C CA . HIS C 1 157 ? 28.753 -41.582 -61.949 1.00 20.05 161 HIS C CA 1
ATOM 4028 C C . HIS C 1 157 ? 28.758 -40.598 -63.076 1.00 20.14 161 HIS C C 1
ATOM 4029 O O . HIS C 1 157 ? 29.629 -39.719 -63.140 1.00 21.09 161 HIS C O 1
ATOM 4036 N N . ASN C 1 158 ? 27.775 -40.741 -63.955 1.00 20.99 162 ASN C N 1
ATOM 4037 C CA . ASN C 1 158 ? 27.385 -39.700 -64.887 1.00 22.16 162 ASN C CA 1
ATOM 4038 C C . ASN C 1 158 ? 26.078 -39.131 -64.409 1.00 21.40 162 ASN C C 1
ATOM 4039 O O . ASN C 1 158 ? 25.125 -39.871 -64.216 1.00 20.96 162 ASN C O 1
ATOM 4044 N N . VAL C 1 159 ? 26.014 -37.815 -64.270 1.00 21.62 163 VAL C N 1
ATOM 4045 C CA . VAL C 1 159 ? 24.825 -37.169 -63.745 1.00 20.89 163 VAL C CA 1
ATOM 4046 C C . VAL C 1 159 ? 24.437 -36.007 -64.635 1.00 20.14 163 VAL C C 1
ATOM 4047 O O . VAL C 1 159 ? 25.025 -34.912 -64.512 1.00 18.71 163 VAL C O 1
ATOM 4051 N N . PRO C 1 160 ? 23.429 -36.224 -65.508 1.00 19.90 164 PRO C N 1
ATOM 4052 C CA . PRO C 1 160 ? 22.823 -35.110 -66.199 1.00 19.93 164 PRO C CA 1
ATOM 4053 C C . PRO C 1 160 ? 21.906 -34.307 -65.272 1.00 20.38 164 PRO C C 1
ATOM 4054 O O . PRO C 1 160 ? 21.169 -34.865 -64.460 1.00 18.87 164 PRO C O 1
ATOM 4058 N N . ILE C 1 161 ? 21.990 -32.993 -65.394 1.00 21.03 165 ILE C N 1
ATOM 4059 C CA . ILE C 1 161 ? 21.343 -32.080 -64.470 1.00 22.50 165 ILE C CA 1
ATOM 4060 C C . ILE C 1 161 ? 20.621 -30.985 -65.237 1.00 22.55 165 ILE C C 1
ATOM 4061 O O . ILE C 1 161 ? 21.210 -30.318 -66.075 1.00 22.02 165 ILE C O 1
ATOM 4066 N N . TYR C 1 162 ? 19.340 -30.808 -64.928 1.00 23.20 166 TYR C N 1
ATOM 4067 C CA . TYR C 1 162 ? 18.523 -29.757 -65.493 1.00 23.95 166 TYR C CA 1
ATOM 4068 C C . TYR C 1 162 ? 18.128 -28.761 -64.408 1.00 24.28 166 TYR C C 1
ATOM 4069 O O . TYR C 1 162 ? 17.390 -29.081 -63.484 1.00 20.61 166 TYR C O 1
ATOM 4078 N N . GLU C 1 163 ? 18.632 -27.541 -64.548 1.00 27.75 167 GLU C N 1
ATOM 4079 C CA . GLU C 1 163 ? 18.391 -26.456 -63.623 1.00 28.85 167 GLU C CA 1
ATOM 4080 C C . GLU C 1 163 ? 18.403 -26.911 -62.158 1.00 28.94 167 GLU C C 1
ATOM 4081 O O . GLU C 1 163 ? 17.474 -26.668 -61.389 1.00 25.23 167 GLU C O 1
ATOM 4087 N N . GLY C 1 164 ? 19.530 -27.543 -61.806 1.00 24.85 168 GLY C N 1
ATOM 4088 C CA . GLY C 1 164 ? 19.808 -27.994 -60.477 1.00 24.74 168 GLY C CA 1
ATOM 4089 C C . GLY C 1 164 ? 19.200 -29.323 -60.098 1.00 25.86 168 GLY C C 1
ATOM 4090 O O . GLY C 1 164 ? 19.479 -29.808 -59.020 1.00 28.35 168 GLY C O 1
ATOM 4091 N N . TYR C 1 165 ? 18.390 -29.923 -60.969 1.00 24.68 169 TYR C N 1
ATOM 4092 C CA . TYR C 1 165 ? 17.744 -31.211 -60.689 1.00 25.43 169 TYR C CA 1
ATOM 4093 C C . TYR C 1 165 ? 18.443 -32.331 -61.461 1.00 23.94 169 TYR C C 1
ATOM 4094 O O . TYR C 1 165 ? 18.468 -32.315 -62.694 1.00 22.31 169 TYR C O 1
ATOM 4103 N N . ALA C 1 166 ? 19.010 -33.292 -60.735 1.00 23.43 170 ALA C N 1
ATOM 4104 C CA . ALA C 1 166 ? 19.617 -34.475 -61.346 1.00 23.40 170 ALA C CA 1
ATOM 4105 C C . ALA C 1 166 ? 18.508 -35.304 -61.940 1.00 24.36 170 ALA C C 1
ATOM 4106 O O . ALA C 1 166 ? 17.497 -35.534 -61.283 1.00 28.55 170 ALA C O 1
ATOM 4108 N N . LEU C 1 167 ? 18.669 -35.722 -63.190 1.00 23.15 171 LEU C N 1
ATOM 4109 C CA . LEU C 1 167 ? 17.617 -36.417 -63.901 1.00 23.05 171 LEU C CA 1
ATOM 4110 C C . LEU C 1 167 ? 17.722 -37.891 -63.579 1.00 24.32 171 LEU C C 1
ATOM 4111 O O . LEU C 1 167 ? 18.611 -38.560 -64.070 1.00 26.60 171 LEU C O 1
ATOM 4116 N N . PRO C 1 168 ? 16.820 -38.403 -62.733 1.00 26.56 172 PRO C N 1
ATOM 4117 C CA . PRO C 1 168 ? 17.034 -39.723 -62.113 1.00 27.16 172 PRO C CA 1
ATOM 4118 C C . PRO C 1 168 ? 17.115 -40.928 -63.083 1.00 26.58 172 PRO C C 1
ATOM 4119 O O . PRO C 1 168 ? 17.849 -41.873 -62.833 1.00 25.82 172 PRO C O 1
ATOM 4123 N N . HIS C 1 169 ? 16.375 -40.899 -64.175 1.00 26.37 173 HIS C N 1
ATOM 4124 C CA . HIS C 1 169 ? 16.405 -42.022 -65.124 1.00 27.02 173 HIS C CA 1
ATOM 4125 C C . HIS C 1 169 ? 17.650 -42.060 -65.999 1.00 25.24 173 HIS C C 1
ATOM 4126 O O . HIS C 1 169 ? 17.924 -43.059 -66.617 1.00 26.15 173 HIS C O 1
ATOM 4133 N N . ALA C 1 170 ? 18.395 -40.961 -66.073 1.00 25.50 174 ALA C N 1
ATOM 4134 C CA . ALA C 1 170 ? 19.605 -40.876 -66.902 1.00 24.45 174 ALA C CA 1
ATOM 4135 C C . ALA C 1 170 ? 20.931 -40.960 -66.105 1.00 25.87 174 ALA C C 1
ATOM 4136 O O . ALA C 1 170 ? 22.010 -40.911 -66.686 1.00 26.96 174 ALA C O 1
ATOM 4138 N N . ILE C 1 171 ? 20.854 -41.036 -64.788 1.00 25.34 175 ILE C N 1
ATOM 4139 C CA . ILE C 1 171 ? 22.039 -41.202 -63.976 1.00 26.33 175 ILE C CA 1
ATOM 4140 C C . ILE C 1 171 ? 22.602 -42.607 -64.203 1.00 28.39 175 ILE C C 1
ATOM 4141 O O . ILE C 1 171 ? 21.845 -43.574 -64.177 1.00 27.60 175 ILE C O 1
ATOM 4146 N N . MET C 1 172 ? 23.927 -42.693 -64.381 1.00 28.98 176 MET C N 1
ATOM 4147 C CA . MET C 1 172 ? 24.658 -43.955 -64.554 1.00 31.28 176 MET C CA 1
ATOM 4148 C C . MET C 1 172 ? 25.677 -44.120 -63.448 1.00 30.13 176 MET C C 1
ATOM 4149 O O . MET C 1 172 ? 26.418 -43.193 -63.137 1.00 26.95 176 MET C O 1
ATOM 4154 N N . ARG C 1 173 ? 25.713 -45.309 -62.874 1.00 31.19 177 ARG C N 1
ATOM 4155 C CA . ARG C 1 173 ? 26.689 -45.669 -61.871 1.00 32.79 177 ARG C CA 1
ATOM 4156 C C . ARG C 1 173 ? 27.601 -46.746 -62.439 1.00 34.66 177 ARG C C 1
ATOM 4157 O O . ARG C 1 173 ? 27.144 -47.702 -63.058 1.00 33.06 177 ARG C O 1
ATOM 4165 N N . LEU C 1 174 ? 28.894 -46.583 -62.197 1.00 36.51 178 LEU C N 1
ATOM 4166 C CA . LEU C 1 174 ? 29.934 -47.507 -62.677 1.00 36.63 178 LEU C CA 1
ATOM 4167 C C . LEU C 1 174 ? 30.885 -47.790 -61.509 1.00 36.50 178 LEU C C 1
ATOM 4168 O O . LEU C 1 174 ? 31.542 -46.865 -61.013 1.00 28.82 178 LEU C O 1
ATOM 4173 N N . ASP C 1 175 ? 30.934 -49.046 -61.043 1.00 37.88 179 ASP C N 1
ATOM 4174 C CA . ASP C 1 175 ? 31.856 -49.424 -59.960 1.00 38.19 179 ASP C CA 1
ATOM 4175 C C . ASP C 1 175 ? 33.245 -49.664 -60.571 1.00 33.59 179 ASP C C 1
ATOM 4176 O O . ASP C 1 175 ? 33.718 -50.784 -60.712 1.00 32.74 179 ASP C O 1
ATOM 4181 N N . LEU C 1 176 ? 33.861 -48.567 -60.964 1.00 29.52 180 LEU C N 1
ATOM 4182 C CA . LEU C 1 176 ? 35.222 -48.549 -61.446 1.00 28.01 180 LEU C CA 1
ATOM 4183 C C . LEU C 1 176 ? 35.710 -47.167 -61.086 1.00 26.71 180 LEU C C 1
ATOM 4184 O O . LEU C 1 176 ? 35.230 -46.178 -61.636 1.00 26.26 180 LEU C O 1
ATOM 4189 N N . ALA C 1 177 ? 36.637 -47.093 -60.140 1.00 22.80 181 ALA C N 1
ATOM 4190 C CA . ALA C 1 177 ? 37.142 -45.810 -59.699 1.00 21.32 181 ALA C CA 1
ATOM 4191 C C . ALA C 1 177 ? 38.589 -45.960 -59.170 1.00 20.81 181 ALA C C 1
ATOM 4192 O O . ALA C 1 177 ? 39.288 -46.928 -59.550 1.00 18.56 181 ALA C O 1
ATOM 4194 N N . GLY C 1 178 ? 39.062 -45.015 -58.353 1.00 18.82 182 GLY C N 1
ATOM 4195 C CA . GLY C 1 178 ? 40.491 -44.908 -58.109 1.00 18.60 182 GLY C CA 1
ATOM 4196 C C . GLY C 1 178 ? 41.156 -46.125 -57.478 1.00 20.14 182 GLY C C 1
ATOM 4197 O O . GLY C 1 178 ? 42.280 -46.486 -57.813 1.00 19.29 182 GLY C O 1
ATOM 4198 N N . ARG C 1 179 ? 40.474 -46.724 -56.521 1.00 22.49 183 ARG C N 1
ATOM 4199 C CA . ARG C 1 179 ? 40.987 -47.879 -55.800 1.00 25.43 183 ARG C CA 1
ATOM 4200 C C . ARG C 1 179 ? 41.152 -49.065 -56.739 1.00 24.85 183 ARG C C 1
ATOM 4201 O O . ARG C 1 179 ? 42.079 -49.872 -56.561 1.00 24.76 183 ARG C O 1
ATOM 4209 N N . ASP C 1 180 ? 40.253 -49.184 -57.727 1.00 22.81 184 ASP C N 1
ATOM 4210 C CA . ASP C 1 180 ? 40.363 -50.243 -58.719 1.00 23.47 184 ASP C CA 1
ATOM 4211 C C . ASP C 1 180 ? 41.588 -49.980 -59.591 1.00 22.47 184 ASP C C 1
ATOM 4212 O O . ASP C 1 180 ? 42.299 -50.893 -59.956 1.00 20.82 184 ASP C O 1
ATOM 4217 N N . LEU C 1 181 ? 41.819 -48.721 -59.944 1.00 21.17 185 LEU C N 1
ATOM 4218 C CA . LEU C 1 181 ? 42.980 -48.360 -60.757 1.00 20.34 185 LEU C CA 1
ATOM 4219 C C . LEU C 1 181 ? 44.276 -48.587 -59.976 1.00 19.96 185 LEU C C 1
ATOM 4220 O O . LEU C 1 181 ? 45.238 -49.108 -60.527 1.00 21.12 185 LEU C O 1
ATOM 4225 N N . THR C 1 182 ? 44.289 -48.230 -58.704 1.00 19.13 186 THR C N 1
ATOM 4226 C CA . THR C 1 182 ? 45.434 -48.544 -57.816 1.00 19.61 186 THR C CA 1
ATOM 4227 C C . THR C 1 182 ? 45.714 -50.068 -57.775 1.00 19.01 186 THR C C 1
ATOM 4228 O O . THR C 1 182 ? 46.857 -50.492 -57.909 1.00 18.27 186 THR C O 1
ATOM 4232 N N . ASP C 1 183 ? 44.674 -50.870 -57.601 1.00 20.61 187 ASP C N 1
ATOM 4233 C CA . ASP C 1 183 ? 44.840 -52.323 -57.537 1.00 22.60 187 ASP C CA 1
ATOM 4234 C C . ASP C 1 183 ? 45.328 -52.852 -58.876 1.00 22.53 187 ASP C C 1
ATOM 4235 O O . ASP C 1 183 ? 46.170 -53.719 -58.924 1.00 24.66 187 ASP C O 1
ATOM 4240 N N . TYR C 1 184 ? 44.844 -52.294 -59.967 1.00 23.84 188 TYR C N 1
ATOM 4241 C CA . TYR C 1 184 ? 45.323 -52.689 -61.299 1.00 23.24 188 TYR C CA 1
ATOM 4242 C C . TYR C 1 184 ? 46.794 -52.362 -61.520 1.00 23.37 188 TYR C C 1
ATOM 4243 O O . TYR C 1 184 ? 47.534 -53.174 -62.104 1.00 21.57 188 TYR C O 1
ATOM 4252 N N . LEU C 1 185 ? 47.222 -51.175 -61.085 1.00 22.44 189 LEU C N 1
ATOM 4253 C CA . LEU C 1 185 ? 48.644 -50.822 -61.179 1.00 22.63 189 LEU C CA 1
ATOM 4254 C C . LEU C 1 185 ? 49.496 -51.783 -60.343 1.00 22.76 189 LEU C C 1
ATOM 4255 O O . LEU C 1 185 ? 50.566 -52.163 -60.786 1.00 23.96 189 LEU C O 1
ATOM 4260 N N . MET C 1 186 ? 49.022 -52.167 -59.162 1.00 25.17 190 MET C N 1
ATOM 4261 C CA . MET C 1 186 ? 49.727 -53.174 -58.354 1.00 28.06 190 MET C CA 1
ATOM 4262 C C . MET C 1 186 ? 49.932 -54.463 -59.163 1.00 28.74 190 MET C C 1
ATOM 4263 O O . MET C 1 186 ? 51.007 -55.032 -59.159 1.00 27.94 190 MET C O 1
ATOM 4268 N N . LYS C 1 187 ? 48.892 -54.913 -59.854 1.00 29.86 191 LYS C N 1
ATOM 4269 C CA . LYS C 1 187 ? 48.971 -56.132 -60.654 1.00 30.34 191 LYS C CA 1
ATOM 4270 C C . LYS C 1 187 ? 49.958 -56.025 -61.817 1.00 29.52 191 LYS C C 1
ATOM 4271 O O . LYS C 1 187 ? 50.818 -56.899 -61.987 1.00 27.29 191 LYS C O 1
ATOM 4277 N N . ILE C 1 188 ? 49.853 -54.965 -62.621 1.00 26.48 192 ILE C N 1
ATOM 4278 C CA . ILE C 1 188 ? 50.720 -54.833 -63.794 1.00 26.94 192 ILE C CA 1
ATOM 4279 C C . ILE C 1 188 ? 52.167 -54.459 -63.453 1.00 26.65 192 ILE C C 1
ATOM 4280 O O . ILE C 1 188 ? 53.061 -54.649 -64.273 1.00 25.49 192 ILE C O 1
ATOM 4285 N N . LEU C 1 189 ? 52.396 -53.937 -62.251 1.00 26.05 193 LEU C N 1
ATOM 4286 C CA . LEU C 1 189 ? 53.761 -53.713 -61.773 1.00 26.70 193 LEU C CA 1
ATOM 4287 C C . LEU C 1 189 ? 54.547 -55.028 -61.630 1.00 28.68 193 LEU C C 1
ATOM 4288 O O . LEU C 1 189 ? 55.775 -55.015 -61.667 1.00 28.13 193 LEU C O 1
ATOM 4293 N N . THR C 1 190 ? 53.854 -56.151 -61.491 1.00 31.10 194 THR C N 1
ATOM 4294 C CA . THR C 1 190 ? 54.537 -57.456 -61.456 1.00 33.16 194 THR C CA 1
ATOM 4295 C C . THR C 1 190 ? 55.154 -57.828 -62.802 1.00 33.31 194 THR C C 1
ATOM 4296 O O . THR C 1 190 ? 56.042 -58.649 -62.842 1.00 30.85 194 THR C O 1
ATOM 4300 N N . GLU C 1 191 ? 54.722 -57.215 -63.899 1.00 33.53 195 GLU C N 1
ATOM 4301 C CA . GLU C 1 191 ? 55.318 -57.515 -65.194 1.00 33.45 195 GLU C CA 1
ATOM 4302 C C . GLU C 1 191 ? 56.780 -57.136 -65.235 1.00 33.69 195 GLU C C 1
ATOM 4303 O O . GLU C 1 191 ? 57.577 -57.833 -65.866 1.00 29.66 195 GLU C O 1
ATOM 4309 N N . ARG C 1 192 ? 57.134 -56.042 -64.562 1.00 32.62 196 ARG C N 1
ATOM 4310 C CA . ARG C 1 192 ? 58.543 -55.663 -64.432 1.00 31.17 196 ARG C CA 1
ATOM 4311 C C . ARG C 1 192 ? 59.232 -56.302 -63.217 1.00 30.63 196 ARG C C 1
ATOM 4312 O O . ARG C 1 192 ? 60.333 -55.910 -62.856 1.00 31.88 196 ARG C O 1
ATOM 4320 N N . GLY C 1 193 ? 58.590 -57.267 -62.574 1.00 28.84 197 GLY C N 1
ATOM 4321 C CA . GLY C 1 193 ? 59.181 -57.943 -61.416 1.00 30.28 197 GLY C CA 1
ATOM 4322 C C . GLY C 1 193 ? 58.968 -57.295 -60.053 1.00 29.45 197 GLY C C 1
ATOM 4323 O O . GLY C 1 193 ? 59.462 -57.802 -59.056 1.00 30.60 197 GLY C O 1
ATOM 4324 N N . TYR C 1 194 ? 58.236 -56.185 -59.987 1.00 28.41 198 TYR C N 1
ATOM 4325 C CA . TYR C 1 194 ? 58.051 -55.494 -58.721 1.00 27.72 198 TYR C CA 1
ATOM 4326 C C . TYR C 1 194 ? 56.922 -56.185 -57.976 1.00 29.37 198 TYR C C 1
ATOM 4327 O O . TYR C 1 194 ? 55.972 -56.640 -58.597 1.00 33.06 198 TYR C O 1
ATOM 4336 N N . SER C 1 195 ? 56.978 -56.217 -56.656 1.00 26.45 199 SER C N 1
ATOM 4337 C CA . SER C 1 195 ? 55.929 -56.874 -55.879 1.00 26.62 199 SER C CA 1
ATOM 4338 C C . SER C 1 195 ? 55.398 -55.952 -54.792 1.00 26.45 199 SER C C 1
ATOM 4339 O O . SER C 1 195 ? 56.122 -55.598 -53.845 1.00 26.75 199 SER C O 1
ATOM 4342 N N . PHE C 1 196 ? 54.135 -55.591 -54.937 1.00 25.57 200 PHE C N 1
ATOM 4343 C CA . PHE C 1 196 ? 53.430 -54.767 -53.977 1.00 28.26 200 PHE C CA 1
ATOM 4344 C C . PHE C 1 196 ? 52.191 -55.519 -53.606 1.00 30.64 200 PHE C C 1
ATOM 4345 O O . PHE C 1 196 ? 51.354 -55.780 -54.468 1.00 30.33 200 PHE C O 1
ATOM 4353 N N . VAL C 1 197 ? 52.083 -55.840 -52.319 1.00 34.23 201 VAL C N 1
ATOM 4354 C CA . VAL C 1 197 ? 51.098 -56.790 -51.820 1.00 37.97 201 VAL C CA 1
ATOM 4355 C C . VAL C 1 197 ? 50.371 -56.253 -50.595 1.00 38.85 201 VAL C C 1
ATOM 4356 O O . VAL C 1 197 ? 49.151 -56.271 -50.519 1.00 39.77 201 VAL C O 1
ATOM 4360 N N . THR C 1 198 ? 51.160 -55.796 -49.634 1.00 40.25 202 THR C N 1
ATOM 4361 C CA . THR C 1 198 ? 50.705 -55.247 -48.380 1.00 39.97 202 THR C CA 1
ATOM 4362 C C . THR C 1 198 ? 49.804 -54.012 -48.549 1.00 39.00 202 THR C C 1
ATOM 4363 O O . THR C 1 198 ? 49.905 -53.279 -49.525 1.00 38.61 202 THR C O 1
ATOM 4367 N N . THR C 1 199 ? 48.910 -53.804 -47.590 1.00 38.71 203 THR C N 1
ATOM 4368 C CA . THR C 1 199 ? 48.015 -52.653 -47.594 1.00 39.03 203 THR C CA 1
ATOM 4369 C C . THR C 1 199 ? 48.813 -51.350 -47.503 1.00 38.18 203 THR C C 1
ATOM 4370 O O . THR C 1 199 ? 48.479 -50.364 -48.160 1.00 36.90 203 THR C O 1
ATOM 4374 N N . ALA C 1 200 ? 49.855 -51.346 -46.679 1.00 36.20 204 ALA C N 1
ATOM 4375 C CA . ALA C 1 200 ? 50.853 -50.274 -46.709 1.00 36.21 204 ALA C CA 1
ATOM 4376 C C . ALA C 1 200 ? 51.401 -50.049 -48.126 1.00 35.69 204 ALA C C 1
ATOM 4377 O O . ALA C 1 200 ? 51.491 -48.916 -48.610 1.00 33.27 204 ALA C O 1
ATOM 4379 N N . GLU C 1 201 ? 51.735 -51.144 -48.792 1.00 37.10 205 GLU C N 1
ATOM 4380 C CA . GLU C 1 201 ? 52.228 -51.093 -50.158 1.00 36.16 205 GLU C CA 1
ATOM 4381 C C . GLU C 1 201 ? 51.195 -50.599 -51.161 1.00 36.15 205 GLU C C 1
ATOM 4382 O O . GLU C 1 201 ? 51.570 -49.976 -52.153 1.00 38.10 205 GLU C O 1
ATOM 4388 N N . ARG C 1 202 ? 49.915 -50.876 -50.922 1.00 36.04 206 ARG C N 1
ATOM 4389 C CA . ARG C 1 202 ? 48.862 -50.327 -51.771 1.00 37.16 206 ARG C CA 1
ATOM 4390 C C . ARG C 1 202 ? 48.892 -48.800 -51.688 1.00 34.60 206 ARG C C 1
ATOM 4391 O O . ARG C 1 202 ? 48.704 -48.132 -52.700 1.00 30.88 206 ARG C O 1
ATOM 4399 N N . GLU C 1 203 ? 49.142 -48.246 -50.499 1.00 31.29 207 GLU C N 1
ATOM 4400 C CA . GLU C 1 203 ? 49.236 -46.781 -50.375 1.00 30.81 207 GLU C CA 1
ATOM 4401 C C . GLU C 1 203 ? 50.413 -46.210 -51.172 1.00 25.64 207 GLU C C 1
ATOM 4402 O O . GLU C 1 203 ? 50.322 -45.123 -51.724 1.00 23.56 207 GLU C O 1
ATOM 4408 N N . ILE C 1 204 ? 51.512 -46.950 -51.237 1.00 23.69 208 ILE C N 1
ATOM 4409 C CA . ILE C 1 204 ? 52.653 -46.546 -52.030 1.00 22.74 208 ILE C CA 1
ATOM 4410 C C . ILE C 1 204 ? 52.282 -46.573 -53.503 1.00 21.81 208 ILE C C 1
ATOM 4411 O O . ILE C 1 204 ? 52.537 -45.613 -54.234 1.00 20.42 208 ILE C O 1
ATOM 4416 N N . VAL C 1 205 ? 51.648 -47.659 -53.943 1.00 19.07 209 VAL C N 1
ATOM 4417 C CA . VAL C 1 205 ? 51.229 -47.744 -55.331 1.00 19.37 209 VAL C CA 1
ATOM 4418 C C . VAL C 1 205 ? 50.227 -46.638 -55.690 1.00 18.64 209 VAL C C 1
ATOM 4419 O O . VAL C 1 205 ? 50.291 -46.095 -56.787 1.00 17.39 209 VAL C O 1
ATOM 4423 N N . ARG C 1 206 ? 49.329 -46.301 -54.769 1.00 17.96 210 ARG C N 1
ATOM 4424 C CA . ARG C 1 206 ? 48.394 -45.214 -55.001 1.00 20.31 210 ARG C CA 1
ATOM 4425 C C . ARG C 1 206 ? 49.154 -43.933 -55.363 1.00 19.13 210 ARG C C 1
ATOM 4426 O O . ARG C 1 206 ? 48.817 -43.234 -56.323 1.00 18.24 210 ARG C O 1
ATOM 4434 N N . ASP C 1 207 ? 50.199 -43.649 -54.614 1.00 19.84 211 ASP C N 1
ATOM 4435 C CA . ASP C 1 207 ? 50.970 -42.414 -54.843 1.00 20.92 211 ASP C CA 1
ATOM 4436 C C . ASP C 1 207 ? 51.728 -42.471 -56.185 1.00 19.94 211 ASP C C 1
ATOM 4437 O O . ASP C 1 207 ? 51.793 -41.467 -56.887 1.00 19.74 211 ASP C O 1
ATOM 4442 N N . ILE C 1 208 ? 52.270 -43.639 -56.532 1.00 18.66 212 ILE C N 1
ATOM 4443 C CA . ILE C 1 208 ? 52.912 -43.847 -57.837 1.00 18.98 212 ILE C CA 1
ATOM 4444 C C . ILE C 1 208 ? 51.913 -43.560 -58.952 1.00 19.11 212 ILE C C 1
ATOM 4445 O O . ILE C 1 208 ? 52.210 -42.821 -59.890 1.00 19.55 212 ILE C O 1
ATOM 4450 N N . LYS C 1 209 ? 50.710 -44.112 -58.809 1.00 19.33 213 LYS C N 1
ATOM 4451 C CA . LYS C 1 209 ? 49.611 -43.872 -59.743 1.00 18.91 213 LYS C CA 1
ATOM 4452 C C . LYS C 1 209 ? 49.373 -42.391 -59.948 1.00 18.82 213 LYS C C 1
ATOM 4453 O O . LYS C 1 209 ? 49.379 -41.886 -61.066 1.00 19.74 213 LYS C O 1
ATOM 4459 N N . GLU C 1 210 ? 49.197 -41.694 -58.849 1.00 19.54 214 GLU C N 1
ATOM 4460 C CA . GLU C 1 210 ? 48.953 -40.266 -58.879 1.00 19.86 214 GLU C CA 1
ATOM 4461 C C . GLU C 1 210 ? 50.112 -39.460 -59.469 1.00 21.51 214 GLU C C 1
ATOM 4462 O O . GLU C 1 210 ? 49.864 -38.447 -60.120 1.00 22.94 214 GLU C O 1
ATOM 4468 N N . LYS C 1 211 ? 51.359 -39.887 -59.263 1.00 22.25 215 LYS C N 1
ATOM 4469 C CA . LYS C 1 211 ? 52.493 -39.101 -59.737 1.00 23.54 215 LYS C CA 1
ATOM 4470 C C . LYS C 1 211 ? 52.820 -39.358 -61.207 1.00 22.82 215 LYS C C 1
ATOM 4471 O O . LYS C 1 211 ? 53.198 -38.452 -61.916 1.00 21.53 215 LYS C O 1
ATOM 4477 N N . LEU C 1 212 ? 52.735 -40.602 -61.641 1.00 23.00 216 LEU C N 1
ATOM 4478 C CA . LEU C 1 212 ? 53.296 -41.000 -62.940 1.00 22.97 216 LEU C CA 1
ATOM 4479 C C . LEU C 1 212 ? 52.248 -41.306 -64.013 1.00 23.94 216 LEU C C 1
ATOM 4480 O O . LEU C 1 212 ? 52.598 -41.369 -65.196 1.00 25.05 216 LEU C O 1
ATOM 4485 N N . CYS C 1 213 ? 50.993 -41.549 -63.642 1.00 22.37 217 CYS C N 1
ATOM 4486 C CA . CYS C 1 213 ? 50.037 -42.044 -64.647 1.00 22.17 217 CYS C CA 1
ATOM 4487 C C . CYS C 1 213 ? 49.473 -40.933 -65.503 1.00 23.53 217 CYS C C 1
ATOM 4488 O O . CYS C 1 213 ? 49.435 -39.783 -65.081 1.00 24.42 217 CYS C O 1
ATOM 4491 N N . TYR C 1 214 ? 49.048 -41.286 -66.716 1.00 22.59 218 TYR C N 1
ATOM 4492 C CA . TYR C 1 214 ? 48.375 -40.348 -67.606 1.00 23.60 218 TYR C CA 1
ATOM 4493 C C . TYR C 1 214 ? 47.516 -41.079 -68.627 1.00 22.52 218 TYR C C 1
ATOM 4494 O O . TYR C 1 214 ? 47.672 -42.274 -68.822 1.00 21.97 218 TYR C O 1
ATOM 4503 N N . VAL C 1 215 ? 46.579 -40.344 -69.222 1.00 21.82 219 VAL C N 1
ATOM 4504 C CA . VAL C 1 215 ? 45.703 -40.860 -70.248 1.00 22.72 219 VAL C CA 1
ATOM 4505 C C . VAL C 1 215 ? 46.261 -40.528 -71.631 1.00 23.32 219 VAL C C 1
ATOM 4506 O O . VAL C 1 215 ? 46.465 -39.366 -71.981 1.00 24.30 219 VAL C O 1
ATOM 4510 N N . ALA C 1 216 ? 46.459 -41.561 -72.433 1.00 24.77 220 ALA C N 1
ATOM 4511 C CA . ALA C 1 216 ? 46.953 -41.398 -73.793 1.00 24.83 220 ALA C CA 1
ATOM 4512 C C . ALA C 1 216 ? 45.848 -40.842 -74.693 1.00 26.94 220 ALA C C 1
ATOM 4513 O O . ALA C 1 216 ? 44.674 -41.205 -74.542 1.00 25.90 220 ALA C O 1
ATOM 4515 N N . LEU C 1 217 ? 46.219 -39.958 -75.613 1.00 27.76 221 LEU C N 1
ATOM 4516 C CA . LEU C 1 217 ? 45.270 -39.405 -76.577 1.00 30.33 221 LEU C CA 1
ATOM 4517 C C . LEU C 1 217 ? 44.818 -40.474 -77.544 1.00 32.86 221 LEU C C 1
ATOM 4518 O O . LEU C 1 217 ? 43.632 -40.569 -77.848 1.00 32.10 221 LEU C O 1
ATOM 4523 N N . ASP C 1 218 ? 45.768 -41.281 -78.021 1.00 35.73 222 ASP C N 1
ATOM 4524 C CA . ASP C 1 218 ? 45.456 -42.507 -78.750 1.00 37.45 222 ASP C CA 1
ATOM 4525 C C . ASP C 1 218 ? 46.285 -43.624 -78.168 1.00 34.65 222 ASP C C 1
ATOM 4526 O O . ASP C 1 218 ? 47.512 -43.557 -78.171 1.00 35.35 222 ASP C O 1
ATOM 4531 N N . PHE C 1 219 ? 45.604 -44.651 -77.685 1.00 33.20 223 PHE C N 1
ATOM 4532 C CA . PHE C 1 219 ? 46.227 -45.683 -76.883 1.00 35.72 223 PHE C CA 1
ATOM 4533 C C . PHE C 1 219 ? 47.199 -46.485 -77.734 1.00 39.52 223 PHE C C 1
ATOM 4534 O O . PHE C 1 219 ? 48.345 -46.672 -77.338 1.00 37.34 223 PHE C O 1
ATOM 4542 N N . GLU C 1 220 ? 46.745 -46.938 -78.900 1.00 43.63 224 GLU C N 1
ATOM 4543 C CA . GLU C 1 220 ? 47.566 -47.792 -79.780 1.00 45.40 224 GLU C CA 1
ATOM 4544 C C . GLU C 1 220 ? 48.828 -47.058 -80.227 1.00 43.55 224 GLU C C 1
ATOM 4545 O O . GLU C 1 220 ? 49.905 -47.620 -80.229 1.00 44.51 224 GLU C O 1
ATOM 4551 N N . ASN C 1 221 ? 48.696 -45.786 -80.562 1.00 43.84 225 ASN C N 1
ATOM 4552 C CA . ASN C 1 221 ? 49.858 -44.980 -80.932 1.00 45.40 225 ASN C CA 1
ATOM 4553 C C . ASN C 1 221 ? 50.829 -44.762 -79.758 1.00 43.35 225 ASN C C 1
ATOM 4554 O O . ASN C 1 221 ? 52.040 -44.748 -79.942 1.00 39.20 225 ASN C O 1
ATOM 4559 N N . GLU C 1 222 ? 50.296 -44.624 -78.552 1.00 38.95 226 GLU C N 1
ATOM 4560 C CA . GLU C 1 222 ? 51.146 -44.468 -77.366 1.00 36.53 226 GLU C CA 1
ATOM 4561 C C . GLU C 1 222 ? 51.863 -45.781 -77.009 1.00 32.78 226 GLU C C 1
ATOM 4562 O O . GLU C 1 222 ? 53.024 -45.770 -76.616 1.00 35.39 226 GLU C O 1
ATOM 4568 N N . MET C 1 223 ? 51.173 -46.901 -77.139 1.00 31.96 227 MET C N 1
ATOM 4569 C CA . MET C 1 223 ? 51.807 -48.191 -76.966 1.00 34.98 227 MET C CA 1
ATOM 4570 C C . MET C 1 223 ? 53.017 -48.294 -77.906 1.00 38.90 227 MET C C 1
ATOM 4571 O O . MET C 1 223 ? 54.097 -48.711 -77.494 1.00 40.69 227 MET C O 1
ATOM 4576 N N . ALA C 1 224 ? 52.844 -47.891 -79.160 1.00 39.06 228 ALA C N 1
ATOM 4577 C CA . ALA C 1 224 ? 53.927 -47.956 -80.129 1.00 40.27 228 ALA C CA 1
ATOM 4578 C C . ALA C 1 224 ? 55.091 -47.069 -79.690 1.00 42.83 228 ALA C C 1
ATOM 4579 O O . ALA C 1 224 ? 56.249 -47.503 -79.719 1.00 44.96 228 ALA C O 1
ATOM 4581 N N . THR C 1 225 ? 54.805 -45.834 -79.269 1.00 40.80 229 THR C N 1
ATOM 4582 C CA . THR C 1 225 ? 55.871 -44.940 -78.805 1.00 39.28 229 THR C CA 1
ATOM 4583 C C . THR C 1 225 ? 56.628 -45.565 -77.646 1.00 40.09 229 THR C C 1
ATOM 4584 O O . THR C 1 225 ? 57.849 -45.461 -77.582 1.00 40.54 229 THR C O 1
ATOM 4588 N N . ALA C 1 226 ? 55.903 -46.245 -76.759 1.00 41.62 230 ALA C N 1
ATOM 4589 C CA . ALA C 1 226 ? 56.512 -46.884 -75.596 1.00 45.12 230 ALA C CA 1
ATOM 4590 C C . ALA C 1 226 ? 57.403 -48.049 -75.985 1.00 47.55 230 ALA C C 1
ATOM 4591 O O . ALA C 1 226 ? 58.395 -48.294 -75.318 1.00 48.17 230 ALA C O 1
ATOM 4593 N N . ALA C 1 227 ? 57.040 -48.780 -77.034 1.00 47.43 231 ALA C N 1
ATOM 4594 C CA . ALA C 1 227 ? 57.827 -49.934 -77.453 1.00 46.71 231 ALA C CA 1
ATOM 4595 C C . ALA C 1 227 ? 59.086 -49.519 -78.220 1.00 52.16 231 ALA C C 1
ATOM 4596 O O . ALA C 1 227 ? 60.074 -50.254 -78.244 1.00 52.50 231 ALA C O 1
ATOM 4598 N N . SER C 1 228 ? 59.059 -48.342 -78.839 1.00 55.27 232 SER C N 1
ATOM 4599 C CA . SER C 1 228 ? 60.115 -47.962 -79.763 1.00 58.61 232 SER C CA 1
ATOM 4600 C C . SER C 1 228 ? 61.268 -47.221 -79.094 1.00 57.35 232 SER C C 1
ATOM 4601 O O . SER C 1 228 ? 62.317 -47.040 -79.699 1.00 61.89 232 SER C O 1
ATOM 4604 N N . SER C 1 229 ? 61.078 -46.774 -77.864 1.00 52.03 233 SER C N 1
ATOM 4605 C CA . SER C 1 229 ? 62.176 -46.221 -77.104 1.00 49.06 233 SER C CA 1
ATOM 4606 C C . SER C 1 229 ? 61.769 -46.161 -75.639 1.00 48.73 233 SER C C 1
ATOM 4607 O O . SER C 1 229 ? 60.682 -46.594 -75.271 1.00 49.29 233 SER C O 1
ATOM 4610 N N . SER C 1 230 ? 62.649 -45.616 -74.815 1.00 45.39 234 SER C N 1
ATOM 4611 C CA . SER C 1 230 ? 62.385 -45.460 -73.399 1.00 44.33 234 SER C CA 1
ATOM 4612 C C . SER C 1 230 ? 61.955 -44.025 -73.049 1.00 40.31 234 SER C C 1
ATOM 4613 O O . SER C 1 230 ? 61.956 -43.659 -71.886 1.00 34.98 234 SER C O 1
ATOM 4616 N N . SER C 1 231 ? 61.554 -43.229 -74.050 1.00 37.94 235 SER C N 1
ATOM 4617 C CA . SER C 1 231 ? 61.213 -41.813 -73.837 1.00 37.86 235 SER C CA 1
ATOM 4618 C C . SER C 1 231 ? 60.030 -41.581 -72.893 1.00 35.09 235 SER C C 1
ATOM 4619 O O . SER C 1 231 ? 59.907 -40.512 -72.317 1.00 34.18 235 SER C O 1
ATOM 4622 N N . LEU C 1 232 ? 59.149 -42.565 -72.762 1.00 32.37 236 LEU C N 1
ATOM 4623 C CA . LEU C 1 232 ? 57.994 -42.423 -71.867 1.00 34.22 236 LEU C CA 1
ATOM 4624 C C . LEU C 1 232 ? 58.235 -42.917 -70.435 1.00 33.09 236 LEU C C 1
ATOM 4625 O O . LEU C 1 232 ? 57.336 -42.824 -69.587 1.00 33.51 236 LEU C O 1
ATOM 4630 N N . GLU C 1 233 ? 59.421 -43.445 -70.159 1.00 30.35 237 GLU C N 1
ATOM 4631 C CA . GLU C 1 233 ? 59.674 -44.026 -68.842 1.00 29.65 237 GLU C CA 1
ATOM 4632 C C . GLU C 1 233 ? 59.892 -42.965 -67.798 1.00 27.59 237 GLU C C 1
ATOM 4633 O O . GLU C 1 233 ? 60.540 -41.937 -68.047 1.00 26.84 237 GLU C O 1
ATOM 4639 N N . LYS C 1 234 ? 59.324 -43.218 -66.628 1.00 26.06 238 LYS C N 1
ATOM 4640 C CA . LYS C 1 234 ? 59.560 -42.401 -65.458 1.00 26.55 238 LYS C CA 1
ATOM 4641 C C . LYS C 1 234 ? 59.794 -43.328 -64.275 1.00 24.97 238 LYS C C 1
ATOM 4642 O O . LYS C 1 234 ? 59.357 -44.486 -64.272 1.00 23.32 238 LYS C O 1
ATOM 4648 N N . SER C 1 235 ? 60.489 -42.791 -63.287 1.00 23.75 239 SER C N 1
ATOM 4649 C CA . SER C 1 235 ? 60.884 -43.529 -62.099 1.00 24.58 239 SER C CA 1
ATOM 4650 C C . SER C 1 235 ? 60.364 -42.874 -60.821 1.00 24.96 239 SER C C 1
ATOM 4651 O O . SER C 1 235 ? 60.190 -41.661 -60.742 1.00 25.81 239 SER C O 1
ATOM 4654 N N . TYR C 1 236 ? 60.126 -43.698 -59.814 1.00 24.04 240 TYR C N 1
ATOM 4655 C CA . TYR C 1 236 ? 59.679 -43.236 -58.512 1.00 23.49 240 TYR C CA 1
ATOM 4656 C C . TYR C 1 236 ? 60.512 -44.011 -57.521 1.00 20.97 240 TYR C C 1
ATOM 4657 O O . TYR C 1 236 ? 60.517 -45.223 -57.539 1.00 19.67 240 TYR C O 1
ATOM 4666 N N . GLU C 1 237 ? 61.225 -43.316 -56.658 1.00 21.30 241 GLU C N 1
ATOM 4667 C CA . GLU C 1 237 ? 62.114 -44.004 -55.736 1.00 21.40 241 GLU C CA 1
ATOM 4668 C C . GLU C 1 237 ? 61.491 -44.129 -54.356 1.00 21.27 241 GLU C C 1
ATOM 4669 O O . GLU C 1 237 ? 61.005 -43.154 -53.815 1.00 21.56 241 GLU C O 1
ATOM 4675 N N . LEU C 1 238 ? 61.505 -45.338 -53.795 1.00 22.18 242 LEU C N 1
ATOM 4676 C CA . LEU C 1 238 ? 61.029 -45.583 -52.433 1.00 22.76 242 LEU C CA 1
ATOM 4677 C C . LEU C 1 238 ? 62.091 -45.167 -51.428 1.00 22.48 242 LEU C C 1
ATOM 4678 O O . LEU C 1 238 ? 63.271 -45.072 -51.781 1.00 21.10 242 LEU C O 1
ATOM 4683 N N . PRO C 1 239 ? 61.693 -44.947 -50.170 1.00 22.84 243 PRO C N 1
ATOM 4684 C CA . PRO C 1 239 ? 62.666 -44.563 -49.132 1.00 23.58 243 PRO C CA 1
ATOM 4685 C C . PRO C 1 239 ? 63.822 -45.545 -48.932 1.00 23.54 243 PRO C C 1
ATOM 4686 O O . PRO C 1 239 ? 64.937 -45.121 -48.595 1.00 23.67 243 PRO C O 1
ATOM 4690 N N . ASP C 1 240 ? 63.591 -46.831 -49.165 1.00 22.98 244 ASP C N 1
ATOM 4691 C CA . ASP C 1 240 ? 64.681 -47.814 -49.078 1.00 23.57 244 ASP C CA 1
ATOM 4692 C C . ASP C 1 240 ? 65.626 -47.853 -50.295 1.00 22.60 244 ASP C C 1
ATOM 4693 O O . ASP C 1 240 ? 66.519 -48.702 -50.365 1.00 22.58 244 ASP C O 1
ATOM 4698 N N . GLY C 1 241 ? 65.433 -46.957 -51.251 1.00 21.51 245 GLY C N 1
ATOM 4699 C CA . GLY C 1 241 ? 66.283 -46.912 -52.428 1.00 21.16 245 GLY C CA 1
ATOM 4700 C C . GLY C 1 241 ? 65.866 -47.753 -53.618 1.00 20.33 245 GLY C C 1
ATOM 4701 O O . GLY C 1 241 ? 66.548 -47.772 -54.627 1.00 21.78 245 GLY C O 1
ATOM 4702 N N . GLN C 1 242 ? 64.753 -48.443 -53.529 1.00 21.01 246 GLN C N 1
ATOM 4703 C CA . GLN C 1 242 ? 64.249 -49.167 -54.683 1.00 22.77 246 GLN C CA 1
ATOM 4704 C C . GLN C 1 242 ? 63.674 -48.187 -55.677 1.00 22.51 246 GLN C C 1
ATOM 4705 O O . GLN C 1 242 ? 62.819 -47.378 -55.345 1.00 21.91 246 GLN C O 1
ATOM 4711 N N . VAL C 1 243 ? 64.164 -48.259 -56.909 1.00 22.65 247 VAL C N 1
ATOM 4712 C CA . VAL C 1 243 ? 63.659 -47.419 -57.961 1.00 22.00 247 VAL C CA 1
ATOM 4713 C C . VAL C 1 243 ? 62.602 -48.191 -58.758 1.00 23.06 247 VAL C C 1
ATOM 4714 O O . VAL C 1 243 ? 62.893 -49.232 -59.353 1.00 24.01 247 VAL C O 1
ATOM 4718 N N . ILE C 1 244 ? 61.383 -47.656 -58.789 1.00 20.79 248 ILE C N 1
ATOM 4719 C CA . ILE C 1 244 ? 60.317 -48.206 -59.603 1.00 22.13 248 ILE C CA 1
ATOM 4720 C C . ILE C 1 244 ? 60.210 -47.444 -60.936 1.00 23.22 248 ILE C C 1
ATOM 4721 O O . ILE C 1 244 ? 59.889 -46.260 -60.967 1.00 23.79 248 ILE C O 1
ATOM 4726 N N . THR C 1 245 ? 60.488 -48.129 -62.032 1.00 24.54 249 THR C N 1
ATOM 4727 C CA . THR C 1 245 ? 60.480 -47.515 -63.341 1.00 25.15 249 THR C CA 1
ATOM 4728 C C . THR C 1 245 ? 59.376 -48.161 -64.163 1.00 25.30 249 THR C C 1
ATOM 4729 O O . THR C 1 245 ? 59.302 -49.377 -64.238 1.00 27.54 249 THR C O 1
ATOM 4733 N N . ILE C 1 246 ? 58.497 -47.334 -64.736 1.00 25.25 250 ILE C N 1
ATOM 4734 C CA . ILE C 1 246 ? 57.436 -47.824 -65.620 1.00 23.79 250 ILE C CA 1
ATOM 4735 C C . ILE C 1 246 ? 57.371 -46.998 -66.896 1.00 23.23 250 ILE C C 1
ATOM 4736 O O . ILE C 1 246 ? 57.757 -45.832 -66.933 1.00 23.62 250 ILE C O 1
ATOM 4741 N N . GLY C 1 247 ? 56.863 -47.636 -67.933 1.00 25.63 251 GLY C N 1
ATOM 4742 C CA . GLY C 1 247 ? 56.697 -47.026 -69.257 1.00 26.17 251 GLY C CA 1
ATOM 4743 C C . GLY C 1 247 ? 55.228 -47.037 -69.632 1.00 27.13 251 GLY C C 1
ATOM 4744 O O . GLY C 1 247 ? 54.484 -46.121 -69.280 1.00 26.67 251 GLY C O 1
ATOM 4745 N N . ASN C 1 248 ? 54.784 -48.087 -70.319 1.00 28.95 252 ASN C N 1
A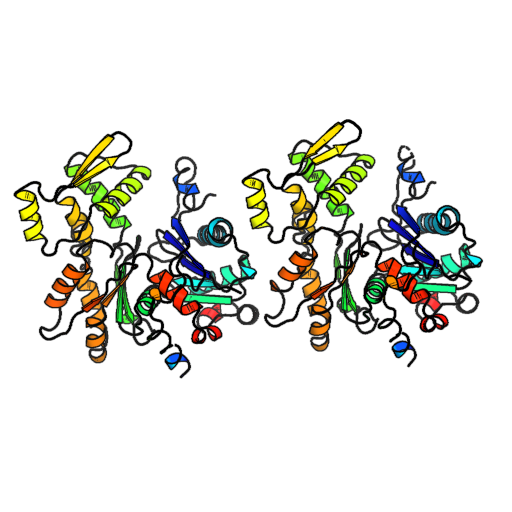TOM 4746 C CA . ASN C 1 248 ? 53.405 -48.108 -70.784 1.00 28.45 252 ASN C CA 1
ATOM 4747 C C . ASN C 1 248 ? 52.401 -48.337 -69.659 1.00 26.70 252 ASN C C 1
ATOM 4748 O O . ASN C 1 248 ? 51.239 -47.985 -69.796 1.00 26.38 252 ASN C O 1
ATOM 4753 N N . GLU C 1 249 ? 52.861 -48.846 -68.521 1.00 25.63 253 GLU C N 1
ATOM 4754 C CA . GLU C 1 249 ? 52.001 -48.949 -67.326 1.00 26.48 253 GLU C CA 1
ATOM 4755 C C . GLU C 1 249 ? 51.468 -47.584 -66.893 1.00 24.93 253 GLU C C 1
ATOM 4756 O O . GLU C 1 249 ? 50.411 -47.506 -66.273 1.00 27.87 253 GLU C O 1
ATOM 4762 N N . ARG C 1 250 ? 52.201 -46.525 -67.204 1.00 23.77 254 ARG C N 1
ATOM 4763 C CA . ARG C 1 250 ? 51.791 -45.179 -66.877 1.00 24.29 254 ARG C CA 1
ATOM 4764 C C . ARG C 1 250 ? 50.416 -44.858 -67.489 1.00 25.54 254 ARG C C 1
ATOM 4765 O O . ARG C 1 250 ? 49.593 -44.220 -66.855 1.00 22.13 254 ARG C O 1
ATOM 4773 N N . PHE C 1 251 ? 50.180 -45.306 -68.719 1.00 24.73 255 PHE C N 1
ATOM 4774 C CA . PHE C 1 251 ? 48.910 -45.003 -69.369 1.00 25.70 255 PHE C CA 1
ATOM 4775 C C . PHE C 1 251 ? 47.962 -46.196 -69.481 1.00 25.61 255 PHE C C 1
ATOM 4776 O O . PHE C 1 251 ? 46.744 -45.988 -69.581 1.00 23.99 255 PHE C O 1
ATOM 4784 N N . ARG C 1 252 ? 48.485 -47.421 -69.393 1.00 23.57 256 ARG C N 1
ATOM 4785 C CA . ARG C 1 252 ? 47.609 -48.586 -69.320 1.00 25.16 256 ARG C CA 1
ATOM 4786 C C . ARG C 1 252 ? 46.731 -48.563 -68.074 1.00 24.05 256 ARG C C 1
ATOM 4787 O O . ARG C 1 252 ? 45.606 -49.007 -68.096 1.00 22.88 256 ARG C O 1
ATOM 4795 N N . CYS C 1 253 ? 47.246 -48.026 -66.972 1.00 21.57 257 CYS C N 1
ATOM 4796 C CA . CYS C 1 253 ? 46.483 -48.008 -65.736 1.00 20.52 257 CYS C CA 1
ATOM 4797 C C . CYS C 1 253 ? 45.147 -47.239 -65.902 1.00 19.18 257 CYS C C 1
ATOM 4798 O O . CYS C 1 253 ? 44.090 -47.807 -65.757 1.00 18.11 257 CYS C O 1
ATOM 4801 N N . PRO C 1 254 ? 45.212 -45.937 -66.201 1.00 19.21 258 PRO C N 1
ATOM 4802 C CA . PRO C 1 254 ? 43.959 -45.230 -66.433 1.00 20.48 258 PRO C CA 1
ATOM 4803 C C . PRO C 1 254 ? 43.218 -45.525 -67.749 1.00 21.83 258 PRO C C 1
ATOM 4804 O O . PRO C 1 254 ? 42.038 -45.175 -67.868 1.00 22.15 258 PRO C O 1
ATOM 4808 N N . GLU C 1 255 ? 43.877 -46.144 -68.725 1.00 24.11 259 GLU C N 1
ATOM 4809 C CA . GLU C 1 255 ? 43.156 -46.649 -69.910 1.00 26.37 259 GLU C CA 1
ATOM 4810 C C . GLU C 1 255 ? 41.962 -47.509 -69.529 1.00 25.52 259 GLU C C 1
ATOM 4811 O O . GLU C 1 255 ? 40.958 -47.536 -70.228 1.00 26.74 259 GLU C O 1
ATOM 4817 N N . THR C 1 256 ? 42.078 -48.206 -68.409 1.00 26.53 260 THR C N 1
ATOM 4818 C CA . THR C 1 256 ? 40.985 -49.004 -67.830 1.00 26.79 260 THR C CA 1
ATOM 4819 C C . THR C 1 256 ? 39.621 -48.258 -67.770 1.00 26.88 260 THR C C 1
ATOM 4820 O O . THR C 1 256 ? 38.561 -48.866 -67.944 1.00 23.54 260 THR C O 1
ATOM 4824 N N . LEU C 1 257 ? 39.659 -46.951 -67.509 1.00 25.72 261 LEU C N 1
ATOM 4825 C CA . LEU C 1 257 ? 38.442 -46.139 -67.465 1.00 24.87 261 LEU C CA 1
ATOM 4826 C C . LEU C 1 257 ? 37.718 -46.152 -68.802 1.00 25.32 261 LEU C C 1
ATOM 4827 O O . LEU C 1 257 ? 36.482 -46.115 -68.817 1.00 23.85 261 LEU C O 1
ATOM 4832 N N . PHE C 1 258 ? 38.486 -46.165 -69.897 1.00 24.90 262 PHE C N 1
ATOM 4833 C CA . PHE C 1 258 ? 37.941 -46.233 -71.259 1.00 26.27 262 PHE C CA 1
ATOM 4834 C C . PHE C 1 258 ? 37.773 -47.660 -71.741 1.00 27.87 262 PHE C C 1
ATOM 4835 O O . PHE C 1 258 ? 36.902 -47.914 -72.554 1.00 26.69 262 PHE C O 1
ATOM 4843 N N . GLN C 1 259 ? 38.581 -48.589 -71.232 1.00 30.13 263 GLN C N 1
ATOM 4844 C CA . GLN C 1 259 ? 38.439 -50.010 -71.568 1.00 30.96 263 GLN C CA 1
ATOM 4845 C C . GLN C 1 259 ? 38.397 -50.856 -70.335 1.00 29.87 263 GLN C C 1
ATOM 4846 O O . GLN C 1 259 ? 39.432 -51.388 -69.928 1.00 31.18 263 GLN C O 1
ATOM 4852 N N . PRO C 1 260 ? 37.215 -50.997 -69.713 1.00 30.88 264 PRO C N 1
ATOM 4853 C CA . PRO C 1 260 ? 37.118 -51.770 -68.472 1.00 30.25 264 PRO C CA 1
ATOM 4854 C C . PRO C 1 260 ? 37.463 -53.250 -68.607 1.00 30.72 264 PRO C C 1
ATOM 4855 O O . PRO C 1 260 ? 37.662 -53.921 -67.582 1.00 29.40 264 PRO C O 1
ATOM 4859 N N . SER C 1 261 ? 37.536 -53.757 -69.837 1.00 31.89 265 SER C N 1
ATOM 4860 C CA . SER C 1 261 ? 37.921 -55.150 -70.040 1.00 35.80 265 SER C CA 1
ATOM 4861 C C . SER C 1 261 ? 39.337 -55.408 -69.477 1.00 37.19 265 SER C C 1
ATOM 4862 O O . SER C 1 261 ? 39.641 -56.522 -69.071 1.00 42.44 265 SER C O 1
ATOM 4865 N N . PHE C 1 262 ? 40.160 -54.370 -69.376 1.00 36.28 266 PHE C N 1
ATOM 4866 C CA . PHE C 1 262 ? 41.471 -54.474 -68.697 1.00 37.37 266 PHE C CA 1
ATOM 4867 C C . PHE C 1 262 ? 41.429 -55.082 -67.314 1.00 35.75 266 PHE C C 1
ATOM 4868 O O . PHE C 1 262 ? 42.389 -55.720 -66.924 1.00 38.88 266 PHE C O 1
ATOM 4876 N N . ILE C 1 263 ? 40.340 -54.890 -66.573 1.00 36.63 267 ILE C N 1
ATOM 4877 C CA . ILE C 1 263 ? 40.188 -55.491 -65.244 1.00 37.64 267 ILE C CA 1
ATOM 4878 C C . ILE C 1 263 ? 39.051 -56.499 -65.194 1.00 42.40 267 ILE C C 1
ATOM 4879 O O . ILE C 1 263 ? 38.493 -56.755 -64.122 1.00 42.78 267 ILE C O 1
ATOM 4884 N N . GLY C 1 264 ? 38.699 -57.067 -66.351 1.00 46.17 268 GLY C N 1
ATOM 4885 C CA . GLY C 1 264 ? 37.688 -58.112 -66.414 1.00 48.28 268 GLY C CA 1
ATOM 4886 C C . GLY C 1 264 ? 36.259 -57.647 -66.231 1.00 50.98 268 GLY C C 1
ATOM 4887 O O . GLY C 1 264 ? 35.399 -58.444 -65.857 1.00 58.42 268 GLY C O 1
ATOM 4888 N N . MET C 1 265 ? 35.988 -56.372 -66.498 1.00 47.86 269 MET C N 1
ATOM 4889 C CA . MET C 1 265 ? 34.624 -55.845 -66.418 1.00 47.66 269 MET C CA 1
ATOM 4890 C C . MET C 1 265 ? 34.080 -55.790 -67.831 1.00 49.00 269 MET C C 1
ATOM 4891 O O . MET C 1 265 ? 34.811 -55.482 -68.773 1.00 49.98 269 MET C O 1
ATOM 4896 N N . GLU C 1 266 ? 32.787 -56.057 -67.982 1.00 52.60 270 GLU C N 1
ATOM 4897 C CA . GLU C 1 266 ? 32.153 -56.005 -69.301 1.00 54.13 270 GLU C CA 1
ATOM 4898 C C . GLU C 1 266 ? 31.534 -54.628 -69.605 1.00 51.70 270 GLU C C 1
ATOM 4899 O O . GLU C 1 266 ? 31.273 -54.303 -70.754 1.00 58.53 270 GLU C O 1
ATOM 4905 N N . SER C 1 267 ? 31.352 -53.803 -68.586 1.00 48.89 271 SER C N 1
ATOM 4906 C CA . SER C 1 267 ? 30.847 -52.443 -68.761 1.00 44.93 271 SER C CA 1
ATOM 4907 C C . SER C 1 267 ? 31.478 -51.630 -69.900 1.00 41.02 271 SER C C 1
ATOM 4908 O O . SER C 1 267 ? 32.635 -51.814 -70.287 1.00 40.10 271 SER C O 1
ATOM 4911 N N . ALA C 1 268 ? 30.700 -50.693 -70.421 1.00 38.04 272 ALA C N 1
ATOM 4912 C CA . ALA C 1 268 ? 31.254 -49.682 -71.300 1.00 37.01 272 ALA C CA 1
ATOM 4913 C C . ALA C 1 268 ? 32.149 -48.734 -70.482 1.00 33.37 272 ALA C C 1
ATOM 4914 O O . ALA C 1 268 ? 31.992 -48.608 -69.261 1.00 33.90 272 ALA C O 1
ATOM 4916 N N . GLY C 1 269 ? 33.106 -48.114 -71.167 1.00 29.15 273 GLY C N 1
ATOM 4917 C CA . GLY C 1 269 ? 34.000 -47.150 -70.566 1.00 27.02 273 GLY C CA 1
ATOM 4918 C C . GLY C 1 269 ? 33.294 -45.823 -70.336 1.00 26.92 273 GLY C C 1
ATOM 4919 O O . GLY C 1 269 ? 32.140 -45.646 -70.713 1.00 23.35 273 GLY C O 1
ATOM 4920 N N . ILE C 1 270 ? 34.010 -44.877 -69.735 1.00 27.45 274 ILE C N 1
ATOM 4921 C CA . ILE C 1 270 ? 33.412 -43.613 -69.277 1.00 26.78 274 ILE C CA 1
ATOM 4922 C C . ILE C 1 270 ? 32.956 -42.671 -70.376 1.00 27.88 274 ILE C C 1
ATOM 4923 O O . ILE C 1 270 ? 32.038 -41.881 -70.162 1.00 26.82 274 ILE C O 1
ATOM 4928 N N . HIS C 1 271 ? 33.634 -42.697 -71.516 1.00 28.65 275 HIS C N 1
ATOM 4929 C CA . HIS C 1 271 ? 33.147 -42.010 -72.720 1.00 28.55 275 HIS C CA 1
ATOM 4930 C C . HIS C 1 271 ? 31.755 -42.514 -73.128 1.00 29.01 275 HIS C C 1
ATOM 4931 O O . HIS C 1 271 ? 30.873 -41.704 -73.433 1.00 28.40 275 HIS C O 1
ATOM 4938 N N . GLU C 1 272 ? 31.551 -43.832 -73.081 1.00 27.92 276 GLU C N 1
ATOM 4939 C CA . GLU C 1 272 ? 30.303 -44.442 -73.502 1.00 28.45 276 GLU C CA 1
ATOM 4940 C C . GLU C 1 272 ? 29.226 -44.304 -72.455 1.00 28.02 276 GLU C C 1
ATOM 4941 O O . GLU C 1 272 ? 28.073 -44.096 -72.803 1.00 29.44 276 GLU C O 1
ATOM 4947 N N . THR C 1 273 ? 29.568 -44.418 -71.173 1.00 26.42 277 THR C N 1
ATOM 4948 C CA . THR C 1 273 ? 28.570 -44.167 -70.147 1.00 25.45 277 THR C CA 1
ATOM 4949 C C . THR C 1 273 ? 28.145 -42.698 -70.216 1.00 24.28 277 THR C C 1
ATOM 4950 O O . THR C 1 273 ? 26.992 -42.407 -70.006 1.00 24.91 277 THR C O 1
ATOM 4954 N N . THR C 1 274 ? 29.043 -41.793 -70.591 1.00 23.88 278 THR C N 1
ATOM 4955 C CA . THR C 1 274 ? 28.650 -40.373 -70.741 1.00 25.59 278 THR C CA 1
ATOM 4956 C C . THR C 1 274 ? 27.634 -40.205 -71.878 1.00 26.13 278 THR C C 1
ATOM 4957 O O . THR C 1 274 ? 26.603 -39.537 -71.721 1.00 23.53 278 THR C O 1
ATOM 4961 N N . TYR C 1 275 ? 27.933 -40.844 -73.008 1.00 26.85 279 TYR C N 1
ATOM 4962 C CA . TYR C 1 275 ? 27.076 -40.807 -74.174 1.00 27.23 279 TYR C CA 1
ATOM 4963 C C . TYR C 1 275 ? 25.747 -41.455 -73.884 1.00 26.78 279 TYR C C 1
ATOM 4964 O O . TYR C 1 275 ? 24.719 -40.864 -74.177 1.00 27.90 279 TYR C O 1
ATOM 4973 N N . ASN C 1 276 ? 25.762 -42.644 -73.286 1.00 27.05 280 ASN C N 1
ATOM 4974 C CA . ASN C 1 276 ? 24.534 -43.347 -72.938 1.00 27.48 280 ASN C CA 1
ATOM 4975 C C . ASN C 1 276 ? 23.614 -42.534 -71.988 1.00 29.57 280 ASN C C 1
ATOM 4976 O O . ASN C 1 276 ? 22.362 -42.543 -72.121 1.00 26.49 280 ASN C O 1
ATOM 4981 N N . SER C 1 277 ? 24.235 -41.879 -71.013 1.00 26.09 281 SER C N 1
ATOM 4982 C CA . SER C 1 277 ? 23.515 -41.032 -70.079 1.00 26.95 281 SER C CA 1
ATOM 4983 C C . SER C 1 277 ? 22.836 -39.867 -70.813 1.00 25.84 281 SER C C 1
ATOM 4984 O O . SER C 1 277 ? 21.653 -39.597 -70.593 1.00 26.80 281 SER C O 1
ATOM 4987 N N . ILE C 1 278 ? 23.588 -39.191 -71.679 1.00 26.28 282 ILE C N 1
ATOM 4988 C CA . ILE C 1 278 ? 23.022 -38.134 -72.518 1.00 26.25 282 ILE C CA 1
ATOM 4989 C C . ILE C 1 278 ? 21.859 -38.670 -73.379 1.00 28.35 282 ILE C C 1
ATOM 4990 O O . ILE C 1 278 ? 20.850 -37.993 -73.578 1.00 26.65 282 ILE C O 1
ATOM 4995 N N . MET C 1 279 ? 21.978 -39.900 -73.851 1.00 29.93 283 MET C N 1
ATOM 4996 C CA . MET C 1 279 ? 20.950 -40.461 -74.739 1.00 31.05 283 MET C CA 1
ATOM 4997 C C . MET C 1 279 ? 19.714 -40.902 -73.965 1.00 30.83 283 MET C C 1
ATOM 4998 O O . MET C 1 279 ? 18.666 -41.104 -74.573 1.00 31.50 283 MET C O 1
ATOM 5003 N N . LYS C 1 280 ? 19.813 -41.028 -72.636 1.00 29.63 284 LYS C N 1
ATOM 5004 C CA . LYS C 1 280 ? 18.623 -41.252 -71.811 1.00 30.18 284 LYS C CA 1
ATOM 5005 C C . LYS C 1 280 ? 17.887 -39.969 -71.435 1.00 28.48 284 LYS C C 1
ATOM 5006 O O . LYS C 1 280 ? 16.908 -40.007 -70.710 1.00 30.18 284 LYS C O 1
ATOM 5012 N N . CYS C 1 281 ? 18.386 -38.843 -71.906 1.00 28.13 285 CYS C N 1
ATOM 5013 C CA . CYS C 1 281 ? 17.768 -37.560 -71.692 1.00 28.29 285 CYS C CA 1
ATOM 5014 C C . CYS C 1 281 ? 17.001 -37.140 -72.957 1.00 30.31 285 CYS C C 1
ATOM 5015 O O . CYS C 1 281 ? 17.314 -37.564 -74.073 1.00 30.56 285 CYS C O 1
ATOM 5018 N N . ASP C 1 282 ? 16.028 -36.267 -72.770 1.00 30.11 286 ASP C N 1
ATOM 5019 C CA . ASP C 1 282 ? 15.248 -35.739 -73.877 1.00 29.61 286 ASP C CA 1
ATOM 5020 C C . ASP C 1 282 ? 16.150 -35.062 -74.886 1.00 27.55 286 ASP C C 1
ATOM 5021 O O . ASP C 1 282 ? 17.053 -34.301 -74.523 1.00 27.64 286 ASP C O 1
ATOM 5026 N N . ILE C 1 283 ? 15.902 -35.330 -76.164 1.00 28.13 287 ILE C N 1
ATOM 5027 C CA . ILE C 1 283 ? 16.710 -34.750 -77.231 1.00 29.28 287 ILE C CA 1
ATOM 5028 C C . ILE C 1 283 ? 16.858 -33.229 -77.099 1.00 27.86 287 ILE C C 1
ATOM 5029 O O . ILE C 1 283 ? 17.896 -32.681 -77.487 1.00 27.57 287 ILE C O 1
ATOM 5034 N N . ASP C 1 284 ? 15.864 -32.556 -76.512 1.00 24.82 288 ASP C N 1
ATOM 5035 C CA . ASP C 1 284 ? 15.880 -31.100 -76.431 1.00 25.94 288 ASP C CA 1
ATOM 5036 C C . ASP C 1 284 ? 16.860 -30.534 -75.415 1.00 27.34 288 ASP C C 1
ATOM 5037 O O . ASP C 1 284 ? 17.109 -29.328 -75.403 1.00 27.43 288 ASP C O 1
ATOM 5042 N N . ILE C 1 285 ? 17.433 -31.392 -74.575 1.00 27.14 289 ILE C N 1
ATOM 5043 C CA . ILE C 1 285 ? 18.447 -30.959 -73.611 1.00 29.49 289 ILE C CA 1
ATOM 5044 C C . ILE C 1 285 ? 19.887 -31.391 -74.013 1.00 29.22 289 ILE C C 1
ATOM 5045 O O . ILE C 1 285 ? 20.868 -30.835 -73.508 1.00 27.14 289 ILE C O 1
ATOM 5050 N N . ARG C 1 286 ? 20.012 -32.353 -74.929 1.00 29.18 290 ARG C N 1
ATOM 5051 C CA . ARG C 1 286 ? 21.312 -33.004 -75.210 1.00 29.30 290 ARG C CA 1
ATOM 5052 C C . ARG C 1 286 ? 22.389 -32.014 -75.622 1.00 28.99 290 ARG C C 1
ATOM 5053 O O . ARG C 1 286 ? 23.536 -32.148 -75.249 1.00 30.02 290 ARG C O 1
ATOM 5061 N N . LYS C 1 287 ? 21.997 -30.995 -76.370 1.00 30.96 291 LYS C N 1
ATOM 5062 C CA . LYS C 1 287 ? 22.912 -29.984 -76.853 1.00 30.78 291 LYS C CA 1
ATOM 5063 C C . LYS C 1 287 ? 23.618 -29.271 -75.717 1.00 31.34 291 LYS C C 1
ATOM 5064 O O . LYS C 1 287 ? 24.830 -29.046 -75.749 1.00 27.73 291 LYS C O 1
ATOM 5070 N N . ASP C 1 288 ? 22.845 -28.887 -74.712 1.00 30.23 292 ASP C N 1
ATOM 5071 C CA . ASP C 1 288 ? 23.406 -28.209 -73.580 1.00 30.75 292 ASP C CA 1
ATOM 5072 C C . ASP C 1 288 ? 24.251 -29.176 -72.753 1.00 28.12 292 ASP C C 1
ATOM 5073 O O . ASP C 1 288 ? 25.235 -28.754 -72.188 1.00 31.52 292 ASP C O 1
ATOM 5078 N N . LEU C 1 289 ? 23.892 -30.458 -72.718 1.00 25.09 293 LEU C N 1
ATOM 5079 C CA . LEU C 1 289 ? 24.715 -31.441 -72.000 1.00 24.81 293 LEU C CA 1
ATOM 5080 C C . LEU C 1 289 ? 26.074 -31.631 -72.693 1.00 25.53 293 LEU C C 1
ATOM 5081 O O . LEU C 1 289 ? 27.125 -31.506 -72.062 1.00 25.13 293 LEU C O 1
ATOM 5086 N N . TYR C 1 290 ? 26.044 -31.907 -73.995 1.00 24.42 294 TYR C N 1
ATOM 5087 C CA . TYR C 1 290 ? 27.269 -32.000 -74.799 1.00 25.44 294 TYR C CA 1
ATOM 5088 C C . TYR C 1 290 ? 28.192 -30.806 -74.631 1.00 26.04 294 TYR C C 1
ATOM 5089 O O . TYR C 1 290 ? 29.413 -30.958 -74.576 1.00 27.36 294 TYR C O 1
ATOM 5098 N N . ALA C 1 291 ? 27.616 -29.614 -74.576 1.00 27.01 295 ALA C N 1
ATOM 5099 C CA . ALA C 1 291 ? 28.404 -28.402 -74.465 1.00 27.70 295 ALA C CA 1
ATOM 5100 C C . ALA C 1 291 ? 28.840 -28.087 -73.033 1.00 26.76 295 ALA C C 1
ATOM 5101 O O . ALA C 1 291 ? 29.568 -27.127 -72.827 1.00 26.42 295 ALA C O 1
ATOM 5103 N N . ASN C 1 292 ? 28.384 -28.860 -72.046 1.00 26.29 296 ASN C N 1
ATOM 5104 C CA . ASN C 1 292 ? 28.688 -28.555 -70.634 1.00 25.40 296 ASN C CA 1
ATOM 5105 C C . ASN C 1 292 ? 28.959 -29.857 -69.883 1.00 24.15 296 ASN C C 1
ATOM 5106 O O . ASN C 1 292 ? 28.245 -30.214 -68.948 1.00 25.25 296 ASN C O 1
ATOM 5111 N N . ASN C 1 293 ? 29.965 -30.582 -70.331 1.00 24.86 297 ASN C N 1
ATOM 5112 C CA . ASN C 1 293 ? 30.405 -31.805 -69.696 1.00 26.72 297 ASN C CA 1
ATOM 5113 C C . ASN C 1 293 ? 31.465 -31.509 -68.671 1.00 24.63 297 ASN C C 1
ATOM 5114 O O . ASN C 1 293 ? 32.603 -31.233 -69.024 1.00 23.53 297 ASN C O 1
ATOM 5119 N N . VAL C 1 294 ? 31.104 -31.573 -67.396 1.00 23.16 298 VAL C N 1
ATOM 5120 C CA . VAL C 1 294 ? 32.018 -31.202 -66.335 1.00 22.46 298 VAL C CA 1
ATOM 5121 C C . VAL C 1 294 ? 32.630 -32.434 -65.691 1.00 22.65 298 VAL C C 1
ATOM 5122 O O . VAL C 1 294 ? 31.927 -33.364 -65.327 1.00 22.21 298 VAL C O 1
ATOM 5126 N N . MET C 1 295 ? 33.946 -32.410 -65.529 1.00 23.20 299 MET C N 1
ATOM 5127 C CA . MET C 1 295 ? 34.670 -33.491 -64.876 1.00 25.52 299 MET C CA 1
ATOM 5128 C C . MET C 1 295 ? 35.009 -33.161 -63.432 1.00 23.20 299 MET C C 1
ATOM 5129 O O . MET C 1 295 ? 35.548 -32.086 -63.136 1.00 22.99 299 MET C O 1
ATOM 5134 N N . SER C 1 296 ? 34.724 -34.117 -62.551 1.00 20.78 300 SER C N 1
ATOM 5135 C CA . SER C 1 296 ? 34.818 -33.923 -61.119 1.00 20.23 300 SER C CA 1
ATOM 5136 C C . SER C 1 296 ? 35.417 -35.151 -60.445 1.00 19.08 300 SER C C 1
ATOM 5137 O O . SER C 1 296 ? 35.135 -36.270 -60.834 1.00 18.54 300 SER C O 1
ATOM 5140 N N . GLY C 1 297 ? 36.221 -34.917 -59.418 1.00 18.82 301 GLY C N 1
ATOM 5141 C CA . GLY C 1 297 ? 36.734 -35.974 -58.575 1.00 17.54 301 GLY C CA 1
ATOM 5142 C C . GLY C 1 297 ? 38.168 -36.313 -58.901 1.00 18.01 301 GLY C C 1
ATOM 5143 O O . GLY C 1 297 ? 38.636 -36.088 -60.029 1.00 16.21 301 GLY C O 1
ATOM 5144 N N . GLY C 1 298 ? 38.831 -36.947 -57.930 1.00 17.89 302 GLY C N 1
ATOM 5145 C CA . GLY C 1 298 ? 40.240 -37.279 -58.026 1.00 17.83 302 GLY C CA 1
ATOM 5146 C C . GLY C 1 298 ? 40.627 -38.149 -59.207 1.00 17.70 302 GLY C C 1
ATOM 5147 O O . GLY C 1 298 ? 41.696 -37.981 -59.777 1.00 16.90 302 GLY C O 1
ATOM 5148 N N . THR C 1 299 ? 39.772 -39.101 -59.575 1.00 19.06 303 THR C N 1
ATOM 5149 C CA . THR C 1 299 ? 40.100 -40.023 -60.662 1.00 18.44 303 THR C CA 1
ATOM 5150 C C . THR C 1 299 ? 39.988 -39.375 -62.074 1.00 19.85 303 THR C C 1
ATOM 5151 O O . THR C 1 299 ? 40.451 -39.952 -63.074 1.00 19.97 303 THR C O 1
ATOM 5155 N N . THR C 1 300 ? 39.457 -38.147 -62.149 1.00 19.55 304 THR C N 1
ATOM 5156 C CA . THR C 1 300 ? 39.509 -37.361 -63.378 1.00 19.15 304 THR C CA 1
ATOM 5157 C C . THR C 1 300 ? 40.741 -36.480 -63.476 1.00 19.15 304 THR C C 1
ATOM 5158 O O . THR C 1 300 ? 40.843 -35.713 -64.415 1.00 19.85 304 THR C O 1
ATOM 5162 N N . MET C 1 301 ? 41.702 -36.614 -62.566 1.00 20.52 305 MET C N 1
ATOM 5163 C CA . MET C 1 301 ? 42.905 -35.771 -62.595 1.00 21.03 305 MET C CA 1
ATOM 5164 C C . MET C 1 301 ? 44.029 -36.207 -63.546 1.00 21.63 305 MET C C 1
ATOM 5165 O O . MET C 1 301 ? 45.014 -35.459 -63.727 1.00 21.20 305 MET C O 1
ATOM 5170 N N . TYR C 1 302 ? 43.912 -37.384 -64.147 1.00 19.85 306 TYR C N 1
ATOM 5171 C CA . TYR C 1 302 ? 44.986 -37.868 -65.024 1.00 21.19 306 TYR C CA 1
ATOM 5172 C C . TYR C 1 302 ? 45.248 -36.847 -66.136 1.00 22.00 306 TYR C C 1
ATOM 5173 O O . TYR C 1 302 ? 44.308 -36.457 -66.837 1.00 22.26 306 TYR C O 1
ATOM 5182 N N . PRO C 1 303 ? 46.515 -36.399 -66.288 1.00 21.87 307 PRO C N 1
ATOM 5183 C CA . PRO C 1 303 ? 46.827 -35.579 -67.464 1.00 21.32 307 PRO C CA 1
ATOM 5184 C C . PRO C 1 303 ? 46.343 -36.257 -68.751 1.00 22.34 307 PRO C C 1
ATOM 5185 O O . PRO C 1 303 ? 46.387 -37.497 -68.871 1.00 21.08 307 PRO C O 1
ATOM 5189 N N . GLY C 1 304 ? 45.806 -35.452 -69.669 1.00 23.20 308 GLY C N 1
ATOM 5190 C CA . GLY C 1 304 ? 45.307 -35.945 -70.952 1.00 23.19 308 GLY C CA 1
ATOM 5191 C C . GLY C 1 304 ? 43.879 -36.452 -70.976 1.00 23.32 308 GLY C C 1
ATOM 5192 O O . GLY C 1 304 ? 43.343 -36.725 -72.047 1.00 23.51 308 GLY C O 1
ATOM 5193 N N . ILE C 1 305 ? 43.231 -36.556 -69.814 1.00 23.06 309 ILE C N 1
ATOM 5194 C CA . ILE C 1 305 ? 41.924 -37.189 -69.789 1.00 22.76 309 ILE C CA 1
ATOM 5195 C C . ILE C 1 305 ? 40.887 -36.322 -70.508 1.00 22.54 309 ILE C C 1
ATOM 5196 O O . ILE C 1 305 ? 40.036 -36.853 -71.204 1.00 21.36 309 ILE C O 1
ATOM 5201 N N . ALA C 1 306 ? 40.971 -34.999 -70.348 1.00 24.18 310 ALA C N 1
ATOM 5202 C CA . ALA C 1 306 ? 40.028 -34.085 -70.996 1.00 26.71 310 ALA C CA 1
ATOM 5203 C C . ALA C 1 306 ? 40.095 -34.190 -72.513 1.00 28.14 310 ALA C C 1
ATOM 5204 O O . ALA C 1 306 ? 39.066 -34.312 -73.181 1.00 28.61 310 ALA C O 1
ATOM 5206 N N . ASP C 1 307 ? 41.302 -34.136 -73.058 1.00 28.74 311 ASP C N 1
ATOM 5207 C CA . ASP C 1 307 ? 41.486 -34.248 -74.500 1.00 29.99 311 ASP C CA 1
ATOM 5208 C C . ASP C 1 307 ? 41.050 -35.596 -75.021 1.00 27.72 311 ASP C C 1
ATOM 5209 O O . ASP C 1 307 ? 40.456 -35.677 -76.084 1.00 28.49 311 ASP C O 1
ATOM 5214 N N . ARG C 1 308 ? 41.327 -36.659 -74.285 1.00 27.03 312 ARG C N 1
ATOM 5215 C CA . ARG C 1 308 ? 40.834 -37.981 -74.679 1.00 26.78 312 ARG C CA 1
ATOM 5216 C C . ARG C 1 308 ? 39.300 -38.056 -74.678 1.00 27.15 312 ARG C C 1
ATOM 5217 O O . ARG C 1 308 ? 38.692 -38.577 -75.622 1.00 26.16 312 ARG C O 1
ATOM 5225 N N . MET C 1 309 ? 38.681 -37.521 -73.632 1.00 27.02 313 MET C N 1
ATOM 5226 C CA . MET C 1 309 ? 37.219 -37.536 -73.542 1.00 27.85 313 MET C CA 1
ATOM 5227 C C . MET C 1 309 ? 36.597 -36.719 -74.680 1.00 26.95 313 MET C C 1
ATOM 5228 O O . MET C 1 309 ? 35.603 -37.130 -75.256 1.00 24.42 313 MET C O 1
ATOM 5233 N N . GLN C 1 310 ? 37.188 -35.570 -74.981 1.00 27.96 314 GLN C N 1
ATOM 5234 C CA . GLN C 1 310 ? 36.754 -34.727 -76.097 1.00 32.04 314 GLN C CA 1
ATOM 5235 C C . GLN C 1 310 ? 36.753 -35.524 -77.409 1.00 31.63 314 GLN C C 1
ATOM 5236 O O . GLN C 1 310 ? 35.765 -35.533 -78.153 1.00 28.33 314 GLN C O 1
ATOM 5242 N N . LYS C 1 311 ? 37.854 -36.226 -77.660 1.00 31.88 315 LYS C N 1
ATOM 5243 C CA . LYS C 1 311 ? 37.981 -37.072 -78.836 1.00 32.49 315 LYS C CA 1
ATOM 5244 C C . LYS C 1 311 ? 36.954 -38.189 -78.858 1.00 32.39 315 LYS C C 1
ATOM 5245 O O . LYS C 1 311 ? 36.339 -38.446 -79.893 1.00 32.60 315 LYS C O 1
ATOM 5251 N N . GLU C 1 312 ? 36.768 -38.875 -77.737 1.00 31.97 316 GLU C N 1
ATOM 5252 C CA . GLU C 1 312 ? 35.892 -40.048 -77.720 1.00 31.44 316 GLU C CA 1
ATOM 5253 C C . GLU C 1 312 ? 34.423 -39.644 -77.836 1.00 32.25 316 GLU C C 1
ATOM 5254 O O . GLU C 1 312 ? 33.641 -40.302 -78.524 1.00 33.18 316 GLU C O 1
ATOM 5260 N N . ILE C 1 313 ? 34.042 -38.579 -77.142 1.00 31.86 317 ILE C N 1
ATOM 5261 C CA . ILE C 1 313 ? 32.661 -38.123 -77.192 1.00 31.52 317 ILE C CA 1
ATOM 5262 C C . ILE C 1 313 ? 32.334 -37.611 -78.600 1.00 32.11 317 ILE C C 1
ATOM 5263 O O . ILE C 1 313 ? 31.247 -37.872 -79.121 1.00 30.38 317 ILE C O 1
ATOM 5268 N N . THR C 1 314 ? 33.285 -36.900 -79.205 1.00 32.91 318 THR C N 1
ATOM 5269 C CA . THR C 1 314 ? 33.177 -36.447 -80.585 1.00 33.92 318 THR C CA 1
ATOM 5270 C C . THR C 1 314 ? 32.886 -37.602 -81.526 1.00 36.00 318 THR C C 1
ATOM 5271 O O . THR C 1 314 ? 31.988 -37.505 -82.373 1.00 39.50 318 THR C O 1
ATOM 5275 N N . ALA C 1 315 ? 33.587 -38.711 -81.345 1.00 35.37 319 ALA C N 1
ATOM 5276 C CA . ALA C 1 315 ? 33.379 -39.891 -82.178 1.00 35.16 319 ALA C CA 1
ATOM 5277 C C . ALA C 1 315 ? 31.997 -40.514 -81.998 1.00 37.88 319 ALA C C 1
ATOM 5278 O O . ALA C 1 315 ? 31.486 -41.177 -82.907 1.00 34.35 319 ALA C O 1
ATOM 5280 N N . LEU C 1 316 ? 31.431 -40.370 -80.800 1.00 37.55 320 LEU C N 1
ATOM 5281 C CA . LEU C 1 316 ? 30.100 -40.918 -80.484 1.00 37.60 320 LEU C CA 1
ATOM 5282 C C . LEU C 1 316 ? 28.936 -39.985 -80.852 1.00 34.56 320 LEU C C 1
ATOM 5283 O O . LEU C 1 316 ? 27.838 -40.445 -81.115 1.00 33.78 320 LEU C O 1
ATOM 5288 N N . ALA C 1 317 ? 29.175 -38.683 -80.851 1.00 33.47 321 ALA C N 1
ATOM 5289 C CA . ALA C 1 317 ? 28.103 -37.725 -80.992 1.00 33.04 321 ALA C CA 1
ATOM 5290 C C . ALA C 1 317 ? 27.791 -37.448 -82.460 1.00 36.10 321 ALA C C 1
ATOM 5291 O O . ALA C 1 317 ? 28.624 -37.702 -83.326 1.00 34.63 321 ALA C O 1
ATOM 5293 N N . PRO C 1 318 ? 26.602 -36.873 -82.744 1.00 40.04 322 PRO C N 1
ATOM 5294 C CA . PRO C 1 318 ? 26.338 -36.364 -84.109 1.00 36.88 322 PRO C CA 1
ATOM 5295 C C . PRO C 1 318 ? 27.454 -35.438 -84.592 1.00 37.33 322 PRO C C 1
ATOM 5296 O O . PRO C 1 318 ? 27.999 -34.646 -83.811 1.00 31.88 322 PRO C O 1
ATOM 5300 N N . SER C 1 319 ? 27.798 -35.535 -85.875 1.00 37.82 323 SER C N 1
ATOM 5301 C CA . SER C 1 319 ? 29.018 -34.904 -86.386 1.00 40.55 323 SER C CA 1
ATOM 5302 C C . SER C 1 319 ? 29.036 -33.380 -86.228 1.00 39.80 323 SER C C 1
ATOM 5303 O O . SER C 1 319 ? 30.104 -32.777 -86.157 1.00 43.50 323 SER C O 1
ATOM 5306 N N . THR C 1 320 ? 27.870 -32.749 -86.174 1.00 39.02 324 THR C N 1
ATOM 5307 C CA . THR C 1 320 ? 27.808 -31.286 -86.062 1.00 38.37 324 THR C CA 1
ATOM 5308 C C . THR C 1 320 ? 27.695 -30.800 -84.605 1.00 39.42 324 THR C C 1
ATOM 5309 O O . THR C 1 320 ? 27.697 -29.600 -84.350 1.00 39.58 324 THR C O 1
ATOM 5313 N N . MET C 1 321 ? 27.634 -31.731 -83.653 1.00 39.00 325 MET C N 1
ATOM 5314 C CA . MET C 1 321 ? 27.444 -31.376 -82.241 1.00 38.84 325 MET C CA 1
ATOM 5315 C C . MET C 1 321 ? 28.648 -30.618 -81.662 1.00 36.91 325 MET C C 1
ATOM 5316 O O . MET C 1 321 ? 29.808 -31.015 -81.840 1.00 39.07 325 MET C O 1
ATOM 5321 N N . LYS C 1 322 ? 28.366 -29.508 -80.991 1.00 37.70 326 LYS C N 1
ATOM 5322 C CA . LYS C 1 322 ? 29.382 -28.749 -80.260 1.00 37.10 326 LYS C CA 1
ATOM 5323 C C . LYS C 1 322 ? 29.672 -29.505 -78.949 1.00 37.76 326 LYS C C 1
ATOM 5324 O O . LYS C 1 322 ? 28.761 -29.730 -78.131 1.00 37.67 326 LYS C O 1
ATOM 5330 N N . ILE C 1 323 ? 30.920 -29.926 -78.761 1.00 36.50 327 ILE C N 1
ATOM 5331 C CA . ILE C 1 323 ? 31.307 -30.721 -77.586 1.00 35.19 327 ILE C CA 1
ATOM 5332 C C . ILE C 1 323 ? 32.308 -29.956 -76.769 1.00 34.19 327 ILE C C 1
ATOM 5333 O O . ILE C 1 323 ? 33.248 -29.380 -77.308 1.00 33.66 327 ILE C O 1
ATOM 5338 N N . LYS C 1 324 ? 32.105 -29.937 -75.460 1.00 33.84 328 LYS C N 1
ATOM 5339 C CA . LYS C 1 324 ? 33.030 -29.241 -74.596 1.00 34.39 328 LYS C CA 1
ATOM 5340 C C . LYS C 1 324 ? 33.176 -29.964 -73.260 1.00 34.24 328 LYS C C 1
ATOM 5341 O O . LYS C 1 324 ? 32.193 -30.271 -72.595 1.00 33.56 328 LYS C O 1
ATOM 5347 N N . ILE C 1 325 ? 34.424 -30.216 -72.877 1.00 32.94 329 ILE C N 1
ATOM 5348 C CA . ILE C 1 325 ? 34.753 -30.872 -71.637 1.00 31.13 329 ILE C CA 1
ATOM 5349 C C . ILE C 1 325 ? 35.341 -29.797 -70.749 1.00 29.82 329 ILE C C 1
ATOM 5350 O O . ILE C 1 325 ? 36.289 -29.112 -71.145 1.00 29.10 329 ILE C O 1
ATOM 5355 N N . ILE C 1 326 ? 34.783 -29.644 -69.555 1.00 28.02 330 ILE C N 1
ATOM 5356 C CA . ILE C 1 326 ? 35.305 -28.682 -68.597 1.00 26.53 330 ILE C CA 1
ATOM 5357 C C . ILE C 1 326 ? 35.947 -29.511 -67.514 1.00 25.62 330 ILE C C 1
ATOM 5358 O O . ILE C 1 326 ? 35.277 -30.313 -66.867 1.00 25.87 330 ILE C O 1
ATOM 5363 N N . ALA C 1 327 ? 37.245 -29.323 -67.345 1.00 24.03 331 ALA C N 1
ATOM 5364 C CA . ALA C 1 327 ? 38.016 -30.057 -66.379 1.00 24.41 331 ALA C CA 1
ATOM 5365 C C . ALA C 1 327 ? 38.826 -29.070 -65.576 1.00 25.32 331 ALA C C 1
ATOM 5366 O O . ALA C 1 327 ? 39.969 -28.813 -65.885 1.00 25.26 331 ALA C O 1
ATOM 5368 N N . PRO C 1 328 ? 38.232 -28.508 -64.527 1.00 24.85 332 PRO C N 1
ATOM 5369 C CA . PRO C 1 328 ? 38.933 -27.459 -63.790 1.00 24.72 332 PRO C CA 1
ATOM 5370 C C . PRO C 1 328 ? 40.145 -27.988 -63.025 1.00 23.77 332 PRO C C 1
ATOM 5371 O O . PRO C 1 328 ? 40.135 -29.123 -62.572 1.00 24.72 332 PRO C O 1
ATOM 5375 N N . PRO C 1 329 ? 41.182 -27.159 -62.838 1.00 23.47 333 PRO C N 1
ATOM 5376 C CA . PRO C 1 329 ? 42.363 -27.615 -62.128 1.00 22.48 333 PRO C CA 1
ATOM 5377 C C . PRO C 1 329 ? 42.082 -28.043 -60.676 1.00 22.01 333 PRO C C 1
ATOM 5378 O O . PRO C 1 329 ? 42.796 -28.880 -60.112 1.00 22.41 333 PRO C O 1
ATOM 5382 N N . GLU C 1 330 ? 41.033 -27.484 -60.098 1.00 21.24 334 GLU C N 1
ATOM 5383 C CA . GLU C 1 330 ? 40.667 -27.715 -58.690 1.00 22.37 334 GLU C CA 1
ATOM 5384 C C . GLU C 1 330 ? 39.742 -28.941 -58.487 1.00 21.75 334 GLU C C 1
ATOM 5385 O O . GLU C 1 330 ? 39.228 -29.160 -57.394 1.00 20.90 334 GLU C O 1
ATOM 5391 N N . ARG C 1 331 ? 39.578 -29.759 -59.519 1.00 21.50 335 ARG C N 1
ATOM 5392 C CA . ARG C 1 331 ? 38.514 -30.762 -59.549 1.00 21.53 335 ARG C CA 1
ATOM 5393 C C . ARG C 1 331 ? 38.612 -31.964 -58.595 1.00 22.50 335 ARG C C 1
ATOM 5394 O O . ARG C 1 331 ? 37.633 -32.669 -58.431 1.00 21.60 335 ARG C O 1
ATOM 5402 N N . LYS C 1 332 ? 39.745 -32.173 -57.937 1.00 22.37 336 LYS C N 1
ATOM 5403 C CA . LYS C 1 332 ? 39.779 -33.043 -56.753 1.00 24.57 336 LYS C CA 1
ATOM 5404 C C . LYS C 1 332 ? 38.847 -32.529 -55.626 1.00 23.10 336 LYS C C 1
ATOM 5405 O O . LYS C 1 332 ? 38.446 -33.300 -54.756 1.00 25.34 336 LYS C O 1
ATOM 5411 N N . TYR C 1 333 ? 38.562 -31.226 -55.615 1.00 20.66 337 TYR C N 1
ATOM 5412 C CA . TYR C 1 333 ? 37.778 -30.613 -54.548 1.00 19.63 337 TYR C CA 1
ATOM 5413 C C . TYR C 1 333 ? 36.551 -29.861 -55.045 1.00 18.48 337 TYR C C 1
ATOM 5414 O O . TYR C 1 333 ? 35.988 -29.080 -54.302 1.00 17.06 337 TYR C O 1
ATOM 5423 N N . SER C 1 334 ? 36.130 -30.111 -56.291 1.00 18.32 338 SER C N 1
ATOM 5424 C CA . SER C 1 334 ? 34.982 -29.419 -56.876 1.00 19.92 338 SER C CA 1
ATOM 5425 C C . SER C 1 334 ? 33.666 -29.606 -56.125 1.00 18.82 338 SER C C 1
ATOM 5426 O O . SER C 1 334 ? 32.876 -28.677 -56.023 1.00 17.06 338 SER C O 1
ATOM 5429 N N . VAL C 1 335 ? 33.411 -30.827 -55.670 1.00 17.60 339 VAL C N 1
ATOM 5430 C CA . VAL C 1 335 ? 32.225 -31.083 -54.861 1.00 18.57 339 VAL C CA 1
ATOM 5431 C C . VAL C 1 335 ? 32.261 -30.146 -53.658 1.00 17.93 339 VAL C C 1
ATOM 5432 O O . VAL C 1 335 ? 31.307 -29.428 -53.382 1.00 19.08 339 VAL C O 1
ATOM 5436 N N . TRP C 1 336 ? 33.371 -30.169 -52.946 1.00 17.97 340 TRP C N 1
ATOM 5437 C CA . TRP C 1 336 ? 33.508 -29.385 -51.757 1.00 17.12 340 TRP C CA 1
ATOM 5438 C C . TRP C 1 336 ? 33.328 -27.891 -52.102 1.00 18.20 340 TRP C C 1
ATOM 5439 O O . TRP C 1 336 ? 32.562 -27.197 -51.448 1.00 18.67 340 TRP C O 1
ATOM 5450 N N . ILE C 1 337 ? 34.004 -27.415 -53.138 1.00 17.87 341 ILE C N 1
ATOM 5451 C CA . ILE C 1 337 ? 33.965 -25.987 -53.481 1.00 18.28 341 ILE C CA 1
ATOM 5452 C C . ILE C 1 337 ? 32.553 -25.525 -53.848 1.00 18.80 341 ILE C C 1
ATOM 5453 O O . ILE C 1 337 ? 32.118 -24.441 -53.466 1.00 18.95 341 ILE C O 1
ATOM 5458 N N . GLY C 1 338 ? 31.825 -26.361 -54.570 1.00 18.62 342 GLY C N 1
ATOM 5459 C CA . GLY C 1 338 ? 30.426 -26.102 -54.834 1.00 19.75 342 GLY C CA 1
ATOM 5460 C C . GLY C 1 338 ? 29.563 -25.945 -53.592 1.00 19.61 342 GLY C C 1
ATOM 5461 O O . GLY C 1 338 ? 28.642 -25.129 -53.560 1.00 20.97 342 GLY C O 1
ATOM 5462 N N . GLY C 1 339 ? 29.854 -26.734 -52.579 1.00 19.45 343 GLY C N 1
ATOM 5463 C CA . GLY C 1 339 ? 29.170 -26.634 -51.302 1.00 18.87 343 GLY C CA 1
ATOM 5464 C C . GLY C 1 339 ? 29.497 -25.363 -50.560 1.00 19.21 343 GLY C C 1
ATOM 5465 O O . GLY C 1 339 ? 28.604 -24.740 -49.974 1.00 20.81 343 GLY C O 1
ATOM 5466 N N . SER C 1 340 ? 30.772 -24.988 -50.605 1.00 19.18 344 SER C N 1
ATOM 5467 C CA . SER C 1 340 ? 31.265 -23.753 -50.024 1.00 19.67 344 SER C CA 1
ATOM 5468 C C . SER C 1 340 ? 30.591 -22.528 -50.650 1.00 20.10 344 SER C C 1
ATOM 5469 O O . SER C 1 340 ? 30.159 -21.609 -49.945 1.00 19.83 344 SER C O 1
ATOM 5472 N N . ILE C 1 341 ? 30.503 -22.530 -51.963 1.00 19.87 345 ILE C N 1
ATOM 5473 C CA . ILE C 1 341 ? 29.803 -21.488 -52.678 1.00 22.61 345 ILE C CA 1
ATOM 5474 C C . ILE C 1 341 ? 28.331 -21.464 -52.272 1.00 23.52 345 ILE C C 1
ATOM 5475 O O . ILE C 1 341 ? 27.800 -20.421 -51.880 1.00 23.29 345 ILE C O 1
ATOM 5480 N N . LEU C 1 342 ? 27.670 -22.614 -52.382 1.00 23.59 346 LEU C N 1
ATOM 5481 C CA . LEU C 1 342 ? 26.235 -22.699 -52.125 1.00 24.52 346 LEU C CA 1
ATOM 5482 C C . LEU C 1 342 ? 25.867 -22.242 -50.714 1.00 24.93 346 LEU C C 1
ATOM 5483 O O . LEU C 1 342 ? 24.936 -21.452 -50.523 1.00 22.33 346 LEU C O 1
ATOM 5488 N N . ALA C 1 343 ? 26.613 -22.741 -49.741 1.00 24.37 347 ALA C N 1
ATOM 5489 C CA . ALA C 1 343 ? 26.317 -22.480 -48.348 1.00 25.86 347 ALA C CA 1
ATOM 5490 C C . ALA C 1 343 ? 26.534 -21.021 -47.944 1.00 27.48 347 ALA C C 1
ATOM 5491 O O . ALA C 1 343 ? 26.030 -20.611 -46.917 1.00 26.30 347 ALA C O 1
ATOM 5493 N N . SER C 1 344 ? 27.284 -20.251 -48.732 1.00 28.52 348 SER C N 1
ATOM 5494 C CA . SER C 1 344 ? 27.530 -18.846 -48.375 1.00 30.32 348 SER C CA 1
ATOM 5495 C C . SER C 1 344 ? 26.767 -17.841 -49.249 1.00 28.88 348 SER C C 1
ATOM 5496 O O . SER C 1 344 ? 26.940 -16.650 -49.094 1.00 30.58 348 SER C O 1
ATOM 5499 N N . LEU C 1 345 ? 25.918 -18.312 -50.158 1.00 29.14 349 LEU C N 1
ATOM 5500 C CA . LEU C 1 345 ? 25.071 -17.412 -50.941 1.00 29.25 349 LEU C CA 1
ATOM 5501 C C . LEU C 1 345 ? 23.953 -16.917 -50.042 1.00 29.75 349 LEU C C 1
ATOM 5502 O O . LEU C 1 345 ? 23.351 -17.718 -49.324 1.00 28.06 349 LEU C O 1
ATOM 5507 N N . SER C 1 346 ? 23.629 -15.630 -50.112 1.00 29.35 350 SER C N 1
ATOM 5508 C CA . SER C 1 346 ? 22.493 -15.128 -49.336 1.00 32.43 350 SER C CA 1
ATOM 5509 C C . SER C 1 346 ? 21.189 -15.768 -49.811 1.00 29.54 350 SER C C 1
ATOM 5510 O O . SER C 1 346 ? 20.336 -16.094 -49.007 1.00 27.65 350 SER C O 1
ATOM 5513 N N . THR C 1 347 ? 21.085 -16.018 -51.112 1.00 30.88 351 THR C N 1
ATOM 5514 C CA . THR C 1 347 ? 19.900 -16.656 -51.697 1.00 31.02 351 THR C CA 1
ATOM 5515 C C . THR C 1 347 ? 19.679 -18.111 -51.292 1.00 31.09 351 THR C C 1
ATOM 5516 O O . THR C 1 347 ? 18.622 -18.665 -51.571 1.00 33.21 351 THR C O 1
ATOM 5520 N N . PHE C 1 348 ? 20.653 -18.730 -50.630 1.00 29.72 352 PHE C N 1
ATOM 5521 C CA . PHE C 1 348 ? 20.514 -20.107 -50.159 1.00 27.48 352 PHE C CA 1
ATOM 5522 C C . PHE C 1 348 ? 20.011 -20.149 -48.730 1.00 28.09 352 PHE C C 1
ATOM 5523 O O . PHE C 1 348 ? 19.561 -21.185 -48.257 1.00 28.44 352 PHE C O 1
ATOM 5531 N N . GLN C 1 349 ? 20.077 -19.028 -48.026 1.00 30.13 353 GLN C N 1
ATOM 5532 C CA . GLN C 1 349 ? 19.968 -19.065 -46.569 1.00 31.84 353 GLN C CA 1
ATOM 5533 C C . GLN C 1 349 ? 18.615 -19.567 -46.052 1.00 33.75 353 GLN C C 1
ATOM 5534 O O . GLN C 1 349 ? 18.544 -20.200 -44.979 1.00 34.05 353 GLN C O 1
ATOM 5540 N N . GLN C 1 350 ? 17.561 -19.352 -46.832 1.00 33.18 354 GLN C N 1
ATOM 5541 C CA . GLN C 1 350 ? 16.249 -19.853 -46.462 1.00 36.90 354 GLN C CA 1
ATOM 5542 C C . GLN C 1 350 ? 16.101 -21.354 -46.681 1.00 35.91 354 GLN C C 1
ATOM 5543 O O . GLN C 1 350 ? 15.093 -21.903 -46.311 1.00 36.48 354 GLN C O 1
ATOM 5549 N N . MET C 1 351 ? 17.071 -22.021 -47.295 1.00 34.30 355 MET C N 1
ATOM 5550 C CA . MET C 1 351 ? 16.913 -23.444 -47.624 1.00 33.52 355 MET C CA 1
ATOM 5551 C C . MET C 1 351 ? 17.538 -24.411 -46.635 1.00 29.43 355 MET C C 1
ATOM 5552 O O . MET C 1 351 ? 17.397 -25.635 -46.775 1.00 27.88 355 MET C O 1
ATOM 5557 N N . TRP C 1 352 ? 18.218 -23.895 -45.619 1.00 27.38 356 TRP C N 1
ATOM 5558 C CA . TRP C 1 352 ? 18.701 -24.783 -44.567 1.00 25.43 356 TRP C CA 1
ATOM 5559 C C . TRP C 1 352 ? 17.487 -25.438 -43.911 1.00 26.24 356 TRP C C 1
ATOM 5560 O O . TRP C 1 352 ? 16.449 -24.795 -43.754 1.00 27.29 356 TRP C O 1
ATOM 5571 N N . ILE C 1 353 ? 17.622 -26.707 -43.545 1.00 24.71 357 ILE C N 1
ATOM 5572 C CA . ILE C 1 353 ? 16.737 -27.340 -42.589 1.00 25.94 357 ILE C CA 1
ATOM 5573 C C . ILE C 1 353 ? 17.175 -26.848 -41.214 1.00 27.17 357 ILE C C 1
ATOM 5574 O O . ILE C 1 353 ? 18.354 -26.957 -40.864 1.00 24.56 357 ILE C O 1
ATOM 5579 N N . THR C 1 354 ? 16.238 -26.266 -40.455 1.00 26.99 358 THR C N 1
ATOM 5580 C CA . THR C 1 354 ? 16.552 -25.654 -39.156 1.00 27.46 358 THR C CA 1
ATOM 5581 C C . THR C 1 354 ? 16.279 -26.652 -38.065 1.00 27.16 358 THR C C 1
ATOM 5582 O O . THR C 1 354 ? 15.497 -27.575 -38.240 1.00 27.75 358 THR C O 1
ATOM 5586 N N . LYS C 1 355 ? 16.923 -26.463 -36.925 1.00 28.53 359 LYS C N 1
ATOM 5587 C CA . LYS C 1 355 ? 16.694 -27.358 -35.792 1.00 28.57 359 LYS C CA 1
ATOM 5588 C C . LYS C 1 355 ? 15.224 -27.297 -35.330 1.00 26.45 359 LYS C C 1
ATOM 5589 O O . LYS C 1 355 ? 14.689 -28.297 -34.898 1.00 23.54 359 LYS C O 1
ATOM 5595 N N . GLN C 1 356 ? 14.584 -26.142 -35.456 1.00 26.61 360 GLN C N 1
ATOM 5596 C CA . GLN C 1 356 ? 13.154 -26.012 -35.110 1.00 30.69 360 GLN C CA 1
ATOM 5597 C C . GLN C 1 356 ? 12.283 -26.937 -35.969 1.00 28.67 360 GLN C C 1
ATOM 5598 O O . GLN C 1 356 ? 11.399 -27.611 -35.454 1.00 26.75 360 GLN C O 1
ATOM 5604 N N . GLU C 1 357 ? 12.549 -26.961 -37.271 1.00 26.07 361 GLU C N 1
ATOM 5605 C CA . GLU C 1 357 ? 11.845 -27.866 -38.184 1.00 26.08 361 GLU C CA 1
ATOM 5606 C C . GLU C 1 357 ? 12.089 -29.326 -37.839 1.00 25.08 361 GLU C C 1
ATOM 5607 O O . GLU C 1 357 ? 11.161 -30.109 -37.769 1.00 24.47 361 GLU C O 1
ATOM 5613 N N . TYR C 1 358 ? 13.342 -29.689 -37.609 1.00 23.80 362 TYR C N 1
ATOM 5614 C CA . TYR C 1 358 ? 13.654 -31.034 -37.200 1.00 23.51 362 TYR C CA 1
ATOM 5615 C C . TYR C 1 358 ? 12.966 -31.384 -35.889 1.00 24.28 362 TYR C C 1
ATOM 5616 O O . TYR C 1 358 ? 12.442 -32.465 -35.734 1.00 25.72 362 TYR C O 1
ATOM 5625 N N . ASP C 1 359 ? 13.026 -30.484 -34.933 1.00 24.58 363 ASP C N 1
ATOM 5626 C CA . ASP C 1 359 ? 12.408 -30.719 -33.648 1.00 26.93 363 ASP C CA 1
ATOM 5627 C C . ASP C 1 359 ? 10.910 -31.027 -33.744 1.00 26.48 363 ASP C C 1
ATOM 5628 O O . ASP C 1 359 ? 10.408 -31.822 -32.952 1.00 24.98 363 ASP C O 1
ATOM 5633 N N . GLU C 1 360 ? 10.214 -30.365 -34.677 1.00 27.73 364 GLU C N 1
ATOM 5634 C CA . GLU C 1 360 ? 8.775 -30.538 -34.856 1.00 29.26 364 GLU C CA 1
ATOM 5635 C C . GLU C 1 360 ? 8.382 -31.674 -35.805 1.00 30.17 364 GLU C C 1
ATOM 5636 O O . GLU C 1 360 ? 7.437 -32.413 -35.534 1.00 30.73 364 GLU C O 1
ATOM 5642 N N . ALA C 1 361 ? 9.107 -31.805 -36.913 1.00 28.02 365 ALA C N 1
ATOM 5643 C CA . ALA C 1 361 ? 8.744 -32.737 -37.973 1.00 26.62 365 ALA C CA 1
ATOM 5644 C C . ALA C 1 361 ? 9.589 -33.992 -38.004 1.00 26.14 365 ALA C C 1
ATOM 5645 O O . ALA C 1 361 ? 9.124 -35.008 -38.485 1.00 29.30 365 ALA C O 1
ATOM 5647 N N . GLY C 1 362 ? 10.817 -33.929 -37.502 1.00 26.26 366 GLY C N 1
ATOM 5648 C CA . GLY C 1 362 ? 11.705 -35.087 -37.478 1.00 26.29 366 GLY C CA 1
ATOM 5649 C C . GLY C 1 362 ? 12.451 -35.282 -38.786 1.00 25.59 366 GLY C C 1
ATOM 5650 O O . GLY C 1 362 ? 12.388 -34.437 -39.662 1.00 23.79 366 GLY C O 1
ATOM 5651 N N . PRO C 1 363 ? 13.147 -36.420 -38.917 1.00 27.07 367 PRO C N 1
ATOM 5652 C CA . PRO C 1 363 ? 14.065 -36.697 -40.018 1.00 26.99 367 PRO C CA 1
ATOM 5653 C C . PRO C 1 363 ? 13.478 -36.564 -41.417 1.00 28.35 367 PRO C C 1
ATOM 5654 O O . PRO C 1 363 ? 14.180 -36.117 -42.325 1.00 27.15 367 PRO C O 1
ATOM 5658 N N . SER C 1 364 ? 12.208 -36.924 -41.584 1.00 26.80 368 SER C N 1
ATOM 5659 C CA . SER C 1 364 ? 11.607 -36.990 -42.898 1.00 28.54 368 SER C CA 1
ATOM 5660 C C . SER C 1 364 ? 11.489 -35.631 -43.545 1.00 28.61 368 SER C C 1
ATOM 5661 O O . SER C 1 364 ? 11.318 -35.550 -44.759 1.00 29.14 368 SER C O 1
ATOM 5664 N N . ILE C 1 365 ? 11.587 -34.572 -42.739 1.00 28.10 369 ILE C N 1
ATOM 5665 C CA . ILE C 1 365 ? 11.663 -33.185 -43.239 1.00 28.34 369 ILE C CA 1
ATOM 5666 C C . ILE C 1 365 ? 12.737 -33.005 -44.319 1.00 30.05 369 ILE C C 1
ATOM 5667 O O . ILE C 1 365 ? 12.592 -32.190 -45.220 1.00 31.86 369 ILE C O 1
ATOM 5672 N N . VAL C 1 366 ? 13.800 -33.792 -44.264 1.00 30.70 370 VAL C N 1
ATOM 5673 C CA . VAL C 1 366 ? 14.880 -33.630 -45.234 1.00 32.57 370 VAL C CA 1
ATOM 5674 C C . VAL C 1 366 ? 14.404 -33.710 -46.704 1.00 33.43 370 VAL C C 1
ATOM 5675 O O . VAL C 1 366 ? 14.978 -33.048 -47.559 1.00 34.20 370 VAL C O 1
ATOM 5679 N N . HIS C 1 367 ? 13.371 -34.501 -46.989 1.00 35.30 371 HIS C N 1
ATOM 5680 C CA . HIS C 1 367 ? 12.863 -34.667 -48.376 1.00 39.37 371 HIS C CA 1
ATOM 5681 C C . HIS C 1 367 ? 12.007 -33.509 -48.870 1.00 45.53 371 HIS C C 1
ATOM 5682 O O . HIS C 1 367 ? 11.673 -33.438 -50.054 1.00 47.93 371 HIS C O 1
ATOM 5689 N N . ARG C 1 368 ? 11.622 -32.624 -47.963 1.00 50.01 372 ARG C N 1
ATOM 5690 C CA . ARG C 1 368 ? 10.882 -31.429 -48.334 1.00 53.59 372 ARG C CA 1
ATOM 5691 C C . ARG C 1 368 ? 11.539 -30.667 -49.479 1.00 49.48 372 ARG C C 1
ATOM 5692 O O . ARG C 1 368 ? 12.718 -30.343 -49.411 1.00 48.98 372 ARG C O 1
ATOM 5700 N N . SER D 2 1 ? 11.224 -16.207 -59.494 1.00 87.80 66 SER D N 1
ATOM 5701 C CA . SER D 2 1 ? 11.039 -17.386 -58.593 1.00 88.59 66 SER D CA 1
ATOM 5702 C C . SER D 2 1 ? 12.148 -17.404 -57.529 1.00 90.16 66 SER D C 1
ATOM 5703 O O . SER D 2 1 ? 13.229 -16.834 -57.732 1.00 87.81 66 SER D O 1
ATOM 5706 N N . LEU D 2 2 ? 11.854 -18.019 -56.380 1.00 90.03 67 LEU D N 1
ATOM 5707 C CA . LEU D 2 2 ? 12.880 -18.465 -55.417 1.00 89.13 67 LEU D CA 1
ATOM 5708 C C . LEU D 2 2 ? 14.132 -18.990 -56.112 1.00 84.66 67 LEU D C 1
ATOM 5709 O O . LEU D 2 2 ? 15.268 -18.643 -55.765 1.00 78.18 67 LEU D O 1
ATOM 5714 N N . HIS D 2 3 ? 13.882 -19.833 -57.110 1.00 82.04 68 HIS D N 1
ATOM 5715 C CA . HIS D 2 3 ? 14.887 -20.672 -57.696 1.00 75.82 68 HIS D CA 1
ATOM 5716 C C . HIS D 2 3 ? 15.672 -19.874 -58.706 1.00 65.31 68 HIS D C 1
ATOM 5717 O O . HIS D 2 3 ? 16.876 -20.045 -58.797 1.00 63.29 68 HIS D O 1
ATOM 5724 N N . SER D 2 4 ? 14.992 -18.990 -59.436 1.00 58.98 69 SER D N 1
ATOM 5725 C CA . SER D 2 4 ? 15.648 -18.117 -60.406 1.00 54.04 69 SER D CA 1
ATOM 5726 C C . SER D 2 4 ? 16.684 -17.230 -59.719 1.00 47.12 69 SER D C 1
ATOM 5727 O O . SER D 2 4 ? 17.741 -16.977 -60.270 1.00 51.29 69 SER D O 1
ATOM 5730 N N . ALA D 2 5 ? 16.381 -16.767 -58.514 1.00 42.16 70 ALA D N 1
ATOM 5731 C CA . ALA D 2 5 ? 17.323 -15.954 -57.756 1.00 40.55 70 ALA D CA 1
ATOM 5732 C C . ALA D 2 5 ? 18.546 -16.802 -57.336 1.00 37.62 70 ALA D C 1
ATOM 5733 O O . ALA D 2 5 ? 19.691 -16.367 -57.450 1.00 33.91 70 ALA D O 1
ATOM 5735 N N . LEU D 2 6 ? 18.304 -18.016 -56.868 1.00 36.06 71 LEU D N 1
ATOM 5736 C CA . LEU D 2 6 ? 19.415 -18.903 -56.499 1.00 36.19 71 LEU D CA 1
ATOM 5737 C C . LEU D 2 6 ? 20.237 -19.294 -57.732 1.00 33.22 71 LEU D C 1
ATOM 5738 O O . LEU D 2 6 ? 21.467 -19.220 -57.719 1.00 31.37 71 LEU D O 1
ATOM 5751 N N . GLU D 2 8 ? 20.501 -17.701 -60.519 1.00 32.77 73 GLU D N 1
ATOM 5752 C CA . GLU D 2 8 ? 21.244 -16.551 -61.039 1.00 34.20 73 GLU D CA 1
ATOM 5753 C C . GLU D 2 8 ? 22.485 -16.303 -60.178 1.00 28.67 73 GLU D C 1
ATOM 5754 O O . GLU D 2 8 ? 23.557 -16.020 -60.679 1.00 27.66 73 GLU D O 1
ATOM 5760 N N . ALA D 2 9 ? 22.342 -16.454 -58.880 1.00 26.78 74 ALA D N 1
ATOM 5761 C CA . ALA D 2 9 ? 23.468 -16.282 -57.992 1.00 28.82 74 ALA D CA 1
ATOM 5762 C C . ALA D 2 9 ? 24.556 -17.328 -58.259 1.00 28.10 74 ALA D C 1
ATOM 5763 O O . ALA D 2 9 ? 25.747 -17.039 -58.181 1.00 27.34 74 ALA D O 1
ATOM 5765 N N . ILE D 2 10 ? 24.144 -18.542 -58.611 1.00 27.68 75 ILE D N 1
ATOM 5766 C CA . ILE D 2 10 ? 25.119 -19.577 -58.921 1.00 27.12 75 ILE D CA 1
ATOM 5767 C C . ILE D 2 10 ? 25.866 -19.219 -60.187 1.00 26.74 75 ILE D C 1
ATOM 5768 O O . ILE D 2 10 ? 27.092 -19.326 -60.227 1.00 25.90 75 ILE D O 1
ATOM 5773 N N . HIS D 2 11 ? 25.133 -18.747 -61.201 1.00 27.63 76 HIS D N 1
ATOM 5774 C CA . HIS D 2 11 ? 25.737 -18.403 -62.470 1.00 29.20 76 HIS D CA 1
ATOM 5775 C C . HIS D 2 11 ? 26.714 -17.265 -62.340 1.00 27.94 76 HIS D C 1
ATOM 5776 O O . HIS D 2 11 ? 27.651 -17.178 -63.120 1.00 29.42 76 HIS D O 1
ATOM 5783 N N . SER D 2 12 ? 26.481 -16.350 -61.409 1.00 28.45 77 SER D N 1
ATOM 5784 C CA . SER D 2 12 ? 27.328 -15.163 -61.323 1.00 30.55 77 SER D CA 1
ATOM 5785 C C . SER D 2 12 ? 28.221 -15.155 -60.079 1.00 31.94 77 SER D C 1
ATOM 5786 O O . SER D 2 12 ? 28.736 -14.105 -59.700 1.00 31.18 77 SER D O 1
ATOM 5789 N N . SER D 2 13 ? 28.431 -16.331 -59.478 1.00 33.02 78 SER D N 1
ATOM 5790 C CA . SER D 2 13 ? 29.254 -16.466 -58.259 1.00 33.84 78 SER D CA 1
ATOM 5791 C C . SER D 2 13 ? 30.749 -16.321 -58.535 1.00 33.93 78 SER D C 1
ATOM 5792 O O . SER D 2 13 ? 31.522 -16.029 -57.624 1.00 34.88 78 SER D O 1
ATOM 5795 N N . GLY D 2 14 ? 31.162 -16.540 -59.780 1.00 31.70 79 GLY D N 1
ATOM 5796 C CA . GLY D 2 14 ? 32.589 -16.466 -60.141 1.00 30.60 79 GLY D CA 1
ATOM 5797 C C . GLY D 2 14 ? 33.469 -17.576 -59.592 1.00 28.69 79 GLY D C 1
ATOM 5798 O O . GLY D 2 14 ? 34.685 -17.491 -59.671 1.00 30.44 79 GLY D O 1
ATOM 5799 N N . GLY D 2 15 ? 32.873 -18.618 -59.014 1.00 29.79 80 GLY D N 1
ATOM 5800 C CA . GLY D 2 15 ? 33.626 -19.815 -58.663 1.00 27.78 80 GLY D CA 1
ATOM 5801 C C . GLY D 2 15 ? 34.639 -19.546 -57.579 1.00 29.16 80 GLY D C 1
ATOM 5802 O O . GLY D 2 15 ? 34.565 -18.536 -56.875 1.00 26.34 80 GLY D O 1
ATOM 5803 N N . ARG D 2 16 ? 35.611 -20.443 -57.458 1.00 29.04 81 ARG D N 1
ATOM 5804 C CA . ARG D 2 16 ? 36.547 -20.374 -56.351 1.00 30.33 81 ARG D CA 1
ATOM 5805 C C . ARG D 2 16 ? 37.354 -19.086 -56.242 1.00 30.02 81 ARG D C 1
ATOM 5806 O O . ARG D 2 16 ? 37.776 -18.730 -55.139 1.00 26.77 81 ARG D O 1
ATOM 5814 N N . GLU D 2 17 ? 37.551 -18.380 -57.356 1.00 31.25 82 GLU D N 1
ATOM 5815 C CA . GLU D 2 17 ? 38.325 -17.117 -57.353 1.00 33.15 82 GLU D CA 1
ATOM 5816 C C . GLU D 2 17 ? 37.700 -16.060 -56.457 1.00 32.03 82 GLU D C 1
ATOM 5817 O O . GLU D 2 17 ? 38.395 -15.197 -55.941 1.00 31.54 82 GLU D O 1
ATOM 5823 N N . LYS D 2 18 ? 36.392 -16.134 -56.252 1.00 30.34 83 LYS D N 1
ATOM 5824 C CA . LYS D 2 18 ? 35.692 -15.172 -55.413 1.00 31.66 83 LYS D CA 1
ATOM 5825 C C . LYS D 2 18 ? 35.571 -15.625 -53.963 1.00 29.80 83 LYS D C 1
ATOM 5826 O O . LYS D 2 18 ? 35.027 -14.905 -53.143 1.00 32.58 83 LYS D O 1
ATOM 5832 N N . LEU D 2 19 ? 36.078 -16.816 -53.643 1.00 27.14 84 LEU D N 1
ATOM 5833 C CA . LEU D 2 19 ? 36.067 -17.322 -52.274 1.00 26.49 84 LEU D CA 1
ATOM 5834 C C . LEU D 2 19 ? 37.346 -16.885 -51.579 1.00 28.40 84 LEU D C 1
ATOM 5835 O O . LEU D 2 19 ? 38.265 -16.394 -52.222 1.00 26.35 84 LEU D O 1
ATOM 5840 N N . ARG D 2 20 ? 37.390 -17.085 -50.268 1.00 30.97 85 ARG D N 1
ATOM 5841 C CA . ARG D 2 20 ? 38.536 -16.732 -49.428 1.00 34.39 85 ARG D CA 1
ATOM 5842 C C . ARG D 2 20 ? 39.694 -17.691 -49.655 1.00 34.25 85 ARG D C 1
ATOM 5843 O O . ARG D 2 20 ? 39.529 -18.906 -49.537 1.00 28.63 85 ARG D O 1
ATOM 5851 N N . LYS D 2 21 ? 40.856 -17.118 -49.967 1.00 35.55 86 LYS D N 1
ATOM 5852 C CA . LYS D 2 21 ? 42.079 -17.877 -50.133 1.00 40.12 86 LYS D CA 1
ATOM 5853 C C . LYS D 2 21 ? 42.403 -18.521 -48.804 1.00 37.04 86 LYS D C 1
ATOM 5854 O O . LYS D 2 21 ? 42.370 -17.855 -47.777 1.00 41.68 86 LYS D O 1
ATOM 5860 N N . VAL D 2 22 ? 42.740 -19.799 -48.820 1.00 33.44 87 VAL D N 1
ATOM 5861 C CA . VAL D 2 22 ? 43.226 -20.463 -47.630 1.00 34.58 87 VAL D CA 1
ATOM 5862 C C . VAL D 2 22 ? 44.746 -20.439 -47.711 1.00 33.67 87 VAL D C 1
ATOM 5863 O O . VAL D 2 22 ? 45.391 -20.312 -46.688 1.00 34.03 87 VAL D O 1
#

Radius of gyration: 35.46 Å; Cα contacts (8 Å, |Δi|>4): 1548; chains: 4; bounding box: 68×60×108 Å

B-factor: mean 29.94, std 11.48, range [14.07, 102.64]